Protein AF-A0AAN6D9V3-F1 (afdb_monomer_lite)

Organism: NCBI:txid1937702

Sequence (1028 aa):
MSGSVHNKQLCTFFQKVGACRHGDKCVRTHVYPKHSKTILFPKLYDNPKHVEGLKKGDPEPVAPEIVSSLDETQIQQRIDSLYKDVFVELALKYGPVDKVVICENVNPHLSGNVYVRFRDEADAMKCYKECNDRWYNGKPRRNVQLHTRETGRLPPRARSVCLPASHHVRKTTLDYRWCPGCFVNIIICTNNNTKSEKNSMSLVAKLADKSATELFEEYSIQQLQQLKGQLAADVHSKKLELRTLVGDNYRDLLKVADDIIRMNDLADQQTSRLSDLTYRRAKYDDKSLRNFNKFSSALRANDLEKTKFRNRQVLLRNIVDHLDFGLQVLREEVEEMQAETRIYEHDDGENSRESLSLQFVQLAKQFYLTERFFGDEMKTASFVVQKFGKMKEDFLQELRTETANCTGDSDYEFALQLLVSYIFVAQSQILEALEWYLNVRYDKVKQFELKHELHNCLNYIYNTLSYLTVFCSKLPTSLMRQVHSSANSNWVANTGFRKYSRWLDIPANYKVDFPLSLHELKNVSEKEVDRIGEKWKIDVGAYLNRQISTDFLQSEDLEVLSSSLSKVLHSFKRFTSLVAIKYEDSRLVDNLLSAWKSIFFKYLENSVGKFQSISSLILQTYNSTEVLQSTRTSSGLNLFQYTDLTDIDLYLSQISNPSLYAIDAVVTQLGQFKRTLVMVLDSLQGLSKLSSFLTKQVLSIDDCEDDEYWKKTATYIDGLVDEGICFVIDQLNKLITDFLKEFGKLVDSGESRPLKHFYTIRVLYQLRENIDINTIYEQFKRISVSAQNFQTLDLSRMVDELLRKIFKPLVENIASPFKYEMKQMIQNRPAEEYAEVALWTSNDSGIPVPNAPSFELENLLYRLSCSLTNVAENPSEDFSDVYFSDTFAEAKVALVDDLIDCLETEEQKHDNNIDQKERPEEQDLPEDGMESATERSVNLNAQQKQSIDSKTIALLTFADLVFLNCFKTIPLSETALLDQVQNGGSKRQVDKLAEINPYLAEQACIQNICKSVLDHFKGCMLMFGPLY

Structure (mmCIF, N/CA/C/O backbone):
data_AF-A0AAN6D9V3-F1
#
_entry.id   AF-A0AAN6D9V3-F1
#
loop_
_atom_site.group_PDB
_atom_site.id
_atom_site.type_symbol
_atom_site.label_atom_id
_atom_site.label_alt_id
_atom_site.label_comp_id
_atom_site.label_asym_id
_atom_site.label_entity_id
_atom_site.label_seq_id
_atom_site.pdbx_PDB_ins_code
_atom_site.Cartn_x
_atom_site.Cartn_y
_atom_site.Cartn_z
_atom_site.occupancy
_atom_site.B_iso_or_equiv
_atom_site.auth_seq_id
_atom_site.auth_comp_id
_atom_site.auth_asym_id
_atom_site.auth_atom_id
_atom_site.pdbx_PDB_model_num
ATOM 1 N N . MET A 1 1 ? -39.624 11.119 -38.709 1.00 31.89 1 MET A N 1
ATOM 2 C CA . MET A 1 1 ? -38.718 9.994 -38.374 1.00 31.89 1 MET A CA 1
ATOM 3 C C . MET A 1 1 ? -38.339 10.085 -36.900 1.00 31.89 1 MET A C 1
ATOM 5 O O . MET A 1 1 ? -38.453 11.171 -36.352 1.00 31.89 1 MET A O 1
ATOM 9 N N . SER A 1 2 ? -37.943 8.963 -36.284 1.00 34.72 2 SER A N 1
ATOM 10 C CA . SER A 1 2 ? -37.161 8.879 -35.029 1.00 34.72 2 SER A CA 1
ATOM 11 C C . SER A 1 2 ? -37.428 9.935 -33.935 1.00 34.72 2 SER A C 1
ATOM 13 O O . SER A 1 2 ? -36.643 10.864 -33.757 1.00 34.72 2 SER A O 1
ATOM 15 N N . GLY A 1 3 ? -38.476 9.732 -33.131 1.00 29.72 3 GLY A N 1
ATOM 16 C CA . GLY A 1 3 ? -38.497 10.262 -31.762 1.00 29.72 3 GLY A CA 1
ATOM 17 C C . GLY A 1 3 ? -37.599 9.403 -30.865 1.00 29.72 3 GLY A C 1
ATOM 18 O O . GLY A 1 3 ? -37.635 8.175 -30.963 1.00 29.72 3 GLY A O 1
ATOM 19 N N . SER A 1 4 ? -36.769 10.018 -30.022 1.00 30.73 4 SER A N 1
ATOM 20 C CA . SER A 1 4 ? -35.819 9.300 -29.167 1.00 30.73 4 SER A CA 1
ATOM 21 C C . SER A 1 4 ? -36.523 8.553 -28.028 1.00 30.73 4 SER A C 1
ATOM 23 O O . SER A 1 4 ? -37.355 9.100 -27.303 1.00 30.73 4 SER A O 1
ATOM 25 N N . VAL A 1 5 ? -36.167 7.280 -27.834 1.00 37.84 5 VAL A N 1
ATOM 26 C CA . VAL A 1 5 ? -36.671 6.482 -26.709 1.00 37.84 5 VAL A CA 1
ATOM 27 C C . VAL A 1 5 ? -35.953 6.927 -25.435 1.00 37.84 5 VAL A C 1
ATOM 29 O O . VAL A 1 5 ? -34.853 6.465 -25.135 1.00 37.84 5 VAL A O 1
ATOM 32 N N . HIS A 1 6 ? -36.575 7.827 -24.669 1.00 41.34 6 HIS A N 1
ATOM 33 C CA . HIS A 1 6 ? -36.109 8.167 -23.325 1.00 41.34 6 HIS A CA 1
ATOM 34 C C . HIS A 1 6 ? -36.168 6.927 -22.424 1.00 41.34 6 HIS A C 1
ATOM 36 O O . HIS A 1 6 ? -37.226 6.527 -21.933 1.00 41.34 6 HIS A O 1
ATOM 42 N N . ASN A 1 7 ? -35.006 6.305 -22.234 1.00 44.94 7 ASN A N 1
ATOM 43 C CA . ASN A 1 7 ? -34.854 5.046 -21.524 1.00 44.94 7 ASN A CA 1
ATOM 44 C C . ASN A 1 7 ? -35.179 5.241 -20.030 1.00 44.94 7 ASN A C 1
ATOM 46 O O . ASN A 1 7 ? -34.399 5.838 -19.284 1.00 44.94 7 ASN A O 1
ATOM 50 N N . LYS A 1 8 ? -36.370 4.804 -19.595 1.00 60.78 8 LYS A N 1
ATOM 51 C CA . LYS A 1 8 ? -36.863 5.022 -18.225 1.00 60.78 8 LYS A CA 1
ATOM 52 C C . LYS A 1 8 ? -35.927 4.362 -17.212 1.00 60.78 8 LYS A C 1
ATOM 54 O O . LYS A 1 8 ? -35.815 3.135 -17.186 1.00 60.78 8 LYS A O 1
ATOM 59 N N . GLN A 1 9 ? -35.322 5.182 -16.347 1.00 77.81 9 GLN A N 1
ATOM 60 C CA . GLN A 1 9 ? -34.396 4.748 -15.295 1.00 77.81 9 GLN A CA 1
ATOM 61 C C . GLN A 1 9 ? -34.921 3.526 -14.526 1.00 77.81 9 GLN A C 1
ATOM 63 O O . GLN A 1 9 ? -36.094 3.473 -14.140 1.00 77.81 9 GLN A O 1
ATOM 68 N N . LEU A 1 10 ? -34.031 2.567 -14.267 1.00 83.69 10 LEU A N 1
ATOM 69 C CA . LEU A 1 10 ? -34.334 1.371 -13.484 1.00 83.69 10 LEU A CA 1
ATOM 70 C C . LEU A 1 10 ? -34.678 1.734 -12.034 1.00 83.69 10 LEU A C 1
ATOM 72 O O . LEU A 1 10 ? -34.102 2.644 -11.430 1.00 83.69 10 LEU A O 1
ATOM 76 N N . CYS A 1 11 ? -35.614 1.001 -11.439 1.00 81.81 11 CYS A N 1
ATOM 77 C CA . CYS A 1 11 ? -35.948 1.166 -10.034 1.00 81.81 11 CYS A CA 1
ATOM 78 C C . CYS A 1 11 ? -34.905 0.460 -9.160 1.00 81.81 11 CYS A C 1
ATOM 80 O O . CYS A 1 11 ? -35.035 -0.720 -8.841 1.00 81.81 11 CYS A O 1
ATOM 82 N N . THR A 1 12 ? -33.885 1.205 -8.737 1.00 79.19 12 THR A N 1
ATOM 83 C CA . THR A 1 12 ? -32.791 0.723 -7.873 1.00 79.19 12 THR A CA 1
ATOM 84 C C . THR A 1 12 ? -33.272 0.004 -6.607 1.00 79.19 12 THR A C 1
ATOM 86 O O . THR A 1 12 ? -32.634 -0.947 -6.163 1.00 79.19 12 THR A O 1
ATOM 89 N N . PHE A 1 13 ? -34.417 0.405 -6.043 1.00 73.19 13 PHE A N 1
ATOM 90 C CA . PHE A 1 13 ? -35.022 -0.256 -4.882 1.00 73.19 13 PHE A CA 1
ATOM 91 C C . PHE A 1 13 ? -35.572 -1.647 -5.238 1.00 73.19 13 PHE A C 1
ATOM 93 O O . PHE A 1 13 ? -35.283 -2.625 -4.552 1.00 73.19 13 PHE A O 1
ATOM 100 N N . PHE A 1 14 ? -36.291 -1.754 -6.361 1.00 79.31 14 PHE A N 1
ATOM 101 C CA . PHE A 1 14 ? -36.789 -3.029 -6.876 1.00 79.31 14 PHE A CA 1
ATOM 102 C C . PHE A 1 14 ? -35.636 -3.967 -7.266 1.00 79.31 14 PHE A C 1
ATOM 104 O O . PHE A 1 14 ? -35.635 -5.131 -6.887 1.00 79.31 14 PHE A O 1
ATOM 111 N N . GLN A 1 15 ? -34.610 -3.450 -7.946 1.00 78.44 15 GLN A N 1
ATOM 112 C CA . GLN A 1 15 ? -33.435 -4.223 -8.360 1.00 78.44 15 GLN A CA 1
ATOM 113 C C . GLN A 1 15 ? -32.648 -4.797 -7.165 1.00 78.44 15 GLN A C 1
ATOM 115 O O . GLN A 1 15 ? -32.153 -5.922 -7.241 1.00 78.44 15 GLN A O 1
ATOM 120 N N . LYS A 1 16 ? -32.554 -4.051 -6.051 1.00 71.25 16 LYS A N 1
ATOM 121 C CA . LYS A 1 16 ? -31.857 -4.488 -4.826 1.00 71.25 16 LYS A CA 1
ATOM 122 C C . LYS A 1 16 ? -32.682 -5.422 -3.931 1.00 71.25 16 LYS A C 1
ATOM 124 O O . LYS A 1 16 ? -32.081 -6.256 -3.261 1.00 71.25 16 LYS A O 1
ATOM 129 N N . VAL A 1 17 ? -34.011 -5.272 -3.880 1.00 76.69 17 VAL A N 1
ATOM 130 C CA . VAL A 1 17 ? -34.872 -5.916 -2.856 1.00 76.69 17 VAL A CA 1
ATOM 131 C C . VAL A 1 17 ? -35.925 -6.870 -3.450 1.00 76.69 17 VAL A C 1
ATOM 133 O O . VAL A 1 17 ? -36.539 -7.651 -2.732 1.00 76.69 17 VAL A O 1
ATOM 136 N N . GLY A 1 18 ? -36.183 -6.819 -4.758 1.00 76.50 18 GLY A N 1
ATOM 137 C CA . GLY A 1 18 ? -37.245 -7.590 -5.426 1.00 76.50 18 GLY A CA 1
ATOM 138 C C . GLY A 1 18 ? -38.660 -7.053 -5.182 1.00 76.50 18 GLY A C 1
ATOM 139 O O . GLY A 1 18 ? -39.620 -7.580 -5.729 1.00 76.50 18 GLY A O 1
ATOM 140 N N . ALA A 1 19 ? -38.802 -5.989 -4.389 1.00 81.38 19 ALA A N 1
ATOM 141 C CA . ALA A 1 19 ? -40.072 -5.347 -4.083 1.00 81.38 19 ALA A CA 1
ATOM 142 C C . ALA A 1 19 ? -39.909 -3.823 -4.005 1.00 81.38 19 ALA A C 1
ATOM 144 O O . ALA A 1 19 ? -38.841 -3.303 -3.680 1.00 81.38 19 ALA A O 1
ATOM 145 N N . CYS A 1 20 ? -40.983 -3.088 -4.295 1.00 83.06 20 CYS A N 1
ATOM 146 C CA . CYS A 1 20 ? -40.995 -1.627 -4.274 1.00 83.06 20 CYS A CA 1
ATOM 147 C C . CYS A 1 20 ? -42.303 -1.104 -3.681 1.00 83.06 20 CYS A C 1
ATOM 149 O O . CYS A 1 20 ? -43.379 -1.591 -4.025 1.00 83.06 20 CYS A O 1
ATOM 151 N N . ARG A 1 21 ? -42.220 -0.056 -2.848 1.00 83.50 21 ARG A N 1
ATOM 152 C CA . ARG A 1 21 ? -43.379 0.568 -2.180 1.00 83.50 21 ARG A CA 1
ATOM 153 C C . ARG A 1 21 ? -44.478 1.060 -3.135 1.00 83.50 21 ARG A C 1
ATOM 155 O O . ARG A 1 21 ? -45.612 1.225 -2.706 1.00 83.50 21 ARG A O 1
ATOM 162 N N . HIS A 1 22 ? -44.139 1.309 -4.401 1.00 81.31 22 HIS A N 1
ATOM 163 C CA . HIS A 1 22 ? -45.061 1.809 -5.426 1.00 81.31 22 HIS A CA 1
ATOM 164 C C . HIS A 1 22 ? -45.714 0.695 -6.267 1.00 81.31 22 HIS A C 1
ATOM 166 O O . HIS A 1 22 ? -46.629 0.987 -7.034 1.00 81.31 22 HIS A O 1
ATOM 172 N N . GLY A 1 23 ? -45.258 -0.562 -6.146 1.00 81.88 23 GLY A N 1
ATOM 173 C CA . GLY A 1 23 ? -45.714 -1.673 -6.991 1.00 81.88 23 GLY A CA 1
ATOM 174 C C . GLY A 1 23 ? -45.635 -1.338 -8.484 1.00 81.88 23 GLY A C 1
ATOM 175 O O . GLY A 1 23 ? -44.715 -0.647 -8.924 1.00 81.88 23 GLY A O 1
ATOM 176 N N . ASP A 1 24 ? -46.638 -1.757 -9.249 1.00 79.75 24 ASP A N 1
ATOM 177 C CA . ASP A 1 24 ? -46.733 -1.512 -10.698 1.00 79.75 24 ASP A CA 1
ATOM 178 C C . ASP A 1 24 ? -47.030 -0.043 -11.057 1.00 79.75 24 ASP A C 1
ATOM 180 O O . ASP A 1 24 ? -46.949 0.350 -12.217 1.00 79.75 24 ASP A O 1
ATOM 184 N N . LYS A 1 25 ? -47.322 0.805 -10.058 1.00 82.94 25 LYS A N 1
ATOM 185 C CA . LYS A 1 25 ? -47.472 2.265 -10.211 1.00 82.94 25 LYS A CA 1
ATOM 186 C C . LYS A 1 25 ? -46.135 3.011 -10.102 1.00 82.94 25 LYS A C 1
ATOM 188 O O . LYS A 1 25 ? -46.112 4.233 -9.968 1.00 82.94 25 LYS A O 1
ATOM 193 N N . CYS A 1 26 ? -45.011 2.296 -10.111 1.00 83.75 26 CYS A N 1
ATOM 194 C CA . CYS A 1 26 ? -43.685 2.897 -10.076 1.00 83.75 26 CYS A CA 1
ATOM 195 C C . CYS A 1 2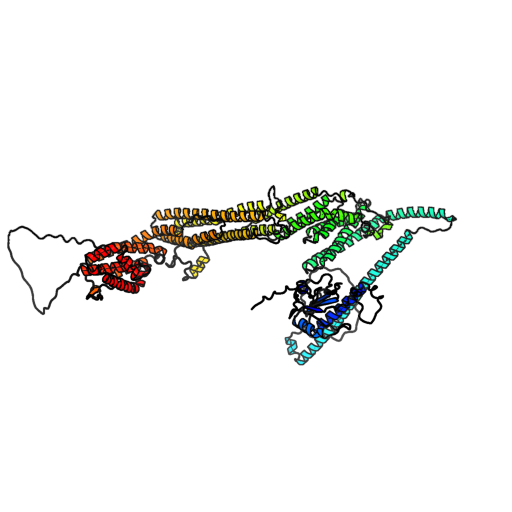6 ? -43.371 3.641 -11.386 1.00 83.75 26 CYS A C 1
ATOM 197 O O . CYS A 1 26 ? -43.514 3.100 -12.478 1.00 83.75 26 CYS A O 1
ATOM 199 N N . VAL A 1 27 ? -42.877 4.878 -11.280 1.00 83.06 27 VAL A N 1
ATOM 200 C CA . VAL A 1 27 ? -42.462 5.689 -12.444 1.00 83.06 27 VAL A CA 1
ATOM 201 C C . VAL A 1 27 ? -41.170 5.145 -13.088 1.00 83.06 27 VAL A C 1
ATOM 203 O O . VAL A 1 27 ? -40.904 5.389 -14.265 1.00 83.06 27 VAL A O 1
ATOM 206 N N . ARG A 1 28 ? -40.375 4.387 -12.317 1.00 84.62 28 ARG A N 1
ATOM 207 C CA . ARG A 1 28 ? -39.118 3.741 -12.726 1.00 84.62 28 ARG A CA 1
ATOM 208 C C . ARG A 1 28 ? -39.340 2.278 -13.105 1.00 84.62 28 ARG A C 1
ATOM 210 O O . ARG A 1 28 ? -40.122 1.581 -12.465 1.00 84.62 28 ARG A O 1
ATOM 217 N N . THR A 1 29 ? -38.593 1.797 -14.093 1.00 84.25 29 THR A N 1
ATOM 218 C CA . THR A 1 29 ? -38.763 0.459 -14.679 1.00 84.25 29 THR A CA 1
ATOM 219 C C . THR A 1 29 ? -38.421 -0.653 -13.680 1.00 84.25 29 THR A C 1
ATOM 221 O O . THR A 1 29 ? -37.363 -0.624 -13.047 1.00 84.25 29 THR A O 1
ATOM 224 N N . HIS A 1 30 ? -39.300 -1.649 -13.550 1.00 86.38 30 HIS A N 1
ATOM 225 C CA . HIS A 1 30 ? -39.038 -2.902 -12.834 1.00 86.38 30 HIS A CA 1
ATOM 226 C C . HIS A 1 30 ? -38.621 -3.973 -13.850 1.00 86.38 30 HIS A C 1
ATOM 228 O O . HIS A 1 30 ? -39.328 -4.191 -14.831 1.00 86.38 30 HIS A O 1
ATOM 234 N N . VAL A 1 31 ? -37.474 -4.622 -13.633 1.00 82.56 31 VAL A N 1
ATOM 235 C CA . VAL A 1 31 ? -36.946 -5.671 -14.520 1.00 82.56 31 VAL A CA 1
ATOM 236 C C . VAL A 1 31 ? -36.835 -6.967 -13.733 1.00 82.56 31 VAL A C 1
ATOM 238 O O . VAL A 1 31 ? -36.086 -7.042 -12.761 1.00 82.56 31 VAL A O 1
ATOM 241 N N . TYR A 1 32 ? -37.588 -7.976 -14.162 1.00 82.12 32 TYR A N 1
ATOM 242 C CA . TYR A 1 32 ? -37.510 -9.335 -13.634 1.00 82.12 32 TYR A CA 1
ATOM 243 C C . TYR A 1 32 ? -36.426 -10.120 -14.390 1.00 82.12 32 TYR A C 1
ATOM 245 O O . TYR A 1 32 ? -36.311 -9.969 -15.611 1.00 82.12 32 TYR A O 1
ATOM 253 N N . PRO A 1 33 ? -35.624 -10.954 -13.709 1.00 83.25 33 PRO A N 1
ATOM 254 C CA . PRO A 1 33 ? -34.610 -11.766 -14.361 1.00 83.25 33 PRO A CA 1
ATOM 255 C C . PRO A 1 33 ? -35.253 -12.972 -15.059 1.00 83.25 33 PRO A C 1
ATOM 257 O O . PRO A 1 33 ? -36.239 -13.531 -14.581 1.00 83.25 33 PRO A O 1
ATOM 260 N N . LYS A 1 34 ? -34.665 -13.405 -16.180 1.00 80.31 34 LYS A N 1
ATOM 261 C CA . LYS A 1 34 ? -35.094 -14.626 -16.888 1.00 80.31 34 LYS A CA 1
ATOM 262 C C . LYS A 1 34 ? -34.571 -15.909 -16.233 1.00 80.31 34 LYS A C 1
ATOM 264 O O . LYS A 1 34 ? -35.199 -16.949 -16.380 1.00 80.31 34 LYS A O 1
ATOM 269 N N . HIS A 1 35 ? -33.452 -15.820 -15.517 1.00 83.31 35 HIS A N 1
ATOM 270 C CA . HIS A 1 35 ? -32.797 -16.903 -14.783 1.00 83.31 35 HIS A CA 1
ATOM 271 C C . HIS A 1 35 ? -32.250 -16.336 -13.467 1.00 83.31 35 HIS A C 1
ATOM 273 O O . HIS A 1 35 ? -31.875 -15.163 -13.424 1.00 83.31 35 HIS A O 1
ATOM 279 N N . SER A 1 36 ? -32.297 -17.120 -12.391 1.00 87.38 36 SER A N 1
ATOM 280 C CA . SER A 1 36 ? -31.701 -16.782 -11.095 1.00 87.38 36 SER A CA 1
ATOM 281 C C . SER A 1 36 ? -31.720 -17.998 -10.175 1.00 87.38 36 SER A C 1
ATOM 283 O O . SER A 1 36 ? -32.659 -18.792 -10.225 1.00 87.38 36 SER A O 1
ATOM 285 N N . LYS A 1 37 ? -30.751 -18.077 -9.260 1.00 89.00 37 LYS A N 1
ATOM 286 C CA . LYS A 1 37 ? -30.743 -18.990 -8.104 1.00 89.00 37 LYS A CA 1
ATOM 287 C C . LYS A 1 37 ? -31.776 -18.633 -7.024 1.00 89.00 37 LYS A C 1
ATOM 289 O O . LYS A 1 37 ? -32.098 -19.471 -6.183 1.00 89.00 37 LYS A O 1
ATOM 294 N N . THR A 1 38 ? -32.281 -17.397 -7.016 1.00 89.56 38 THR A N 1
ATOM 295 C CA . THR A 1 38 ? -33.100 -16.833 -5.930 1.00 89.56 38 THR A CA 1
ATOM 296 C C . THR A 1 38 ? -34.553 -16.611 -6.359 1.00 89.56 38 THR A C 1
ATOM 298 O O . THR A 1 38 ? -34.829 -15.911 -7.335 1.00 89.56 38 THR A O 1
ATOM 301 N N . ILE A 1 39 ? -35.487 -17.143 -5.569 1.00 90.00 39 ILE A N 1
ATOM 302 C CA . ILE A 1 39 ? -36.939 -16.963 -5.689 1.00 90.00 39 ILE A CA 1
ATOM 303 C C . ILE A 1 39 ? -37.460 -16.084 -4.548 1.00 90.00 39 ILE A C 1
ATOM 305 O O . ILE A 1 39 ? -37.035 -16.219 -3.402 1.00 90.00 39 ILE A O 1
ATOM 309 N N . LEU A 1 40 ? -38.436 -15.234 -4.857 1.00 90.31 40 LEU A N 1
ATOM 310 C CA . LEU A 1 40 ? -39.309 -14.541 -3.917 1.00 90.31 40 LEU A CA 1
ATOM 311 C C . LEU A 1 40 ? -40.714 -15.168 -3.949 1.00 90.31 40 LEU A C 1
ATOM 313 O O . LEU A 1 40 ? -41.351 -15.244 -5.000 1.00 90.31 40 LEU A O 1
ATOM 317 N N . PHE A 1 41 ? -41.214 -15.546 -2.774 1.00 90.00 41 PHE A N 1
ATOM 318 C CA . PHE A 1 41 ? -42.616 -15.847 -2.495 1.00 90.00 41 PHE A CA 1
ATOM 319 C C . PHE A 1 41 ? -43.239 -14.656 -1.739 1.00 90.00 41 PHE A C 1
ATOM 321 O O . PHE A 1 41 ? -42.994 -14.501 -0.535 1.00 90.00 41 PHE A O 1
ATOM 328 N N . PRO A 1 42 ? -44.032 -13.786 -2.393 1.00 85.88 42 PRO A N 1
ATOM 329 C CA . PRO A 1 42 ? -44.692 -12.680 -1.707 1.00 85.88 42 PRO A CA 1
ATOM 330 C C . PRO A 1 42 ? -45.721 -13.188 -0.690 1.00 85.88 42 PRO A C 1
ATOM 332 O O . PRO A 1 42 ? -46.509 -14.086 -0.995 1.00 85.88 42 PRO A O 1
ATOM 335 N N . LYS A 1 43 ? -45.740 -12.590 0.509 1.00 85.12 43 LYS A N 1
ATOM 336 C CA . LYS A 1 43 ? -46.740 -12.864 1.567 1.00 85.12 43 LYS A CA 1
ATOM 337 C C . LYS A 1 43 ? -46.957 -14.361 1.854 1.00 85.12 43 LYS A C 1
ATOM 339 O O . LYS A 1 43 ? -48.091 -14.837 1.950 1.00 85.12 43 LYS A O 1
ATOM 344 N N . LEU A 1 44 ? -45.864 -15.121 1.947 1.00 86.75 44 LEU A N 1
ATOM 345 C CA . LEU A 1 44 ? -45.872 -16.530 2.354 1.00 86.75 44 LEU A CA 1
ATOM 346 C C . LEU A 1 44 ? -45.951 -16.690 3.879 1.00 86.75 44 LEU A C 1
ATOM 348 O O . LEU A 1 44 ? -46.644 -17.589 4.349 1.00 86.75 44 LEU A O 1
ATOM 352 N N . TYR A 1 45 ? -45.331 -15.783 4.638 1.00 86.88 45 TYR A N 1
ATOM 353 C CA . TYR A 1 45 ? -45.525 -15.670 6.083 1.00 86.88 45 TYR A CA 1
ATOM 354 C C . TYR A 1 45 ? -46.714 -14.754 6.402 1.00 86.88 45 TYR A C 1
ATOM 356 O O . TYR A 1 45 ? -46.692 -13.561 6.099 1.00 86.88 45 TYR A O 1
ATOM 364 N N . ASP A 1 46 ? -47.742 -15.302 7.049 1.00 82.38 46 ASP A N 1
ATOM 365 C CA . ASP A 1 46 ? -48.859 -14.530 7.602 1.00 82.38 46 ASP A CA 1
ATOM 366 C C . ASP A 1 46 ? -48.426 -13.853 8.917 1.00 82.38 46 ASP A C 1
ATOM 368 O O . ASP A 1 46 ? -48.694 -14.342 10.014 1.00 82.38 46 ASP A O 1
ATOM 372 N N . ASN A 1 47 ? -47.700 -12.737 8.791 1.00 75.38 47 ASN A N 1
ATOM 373 C CA . ASN A 1 47 ? -47.110 -11.997 9.907 1.00 75.38 47 ASN A CA 1
ATOM 374 C C . ASN A 1 47 ? -48.188 -11.477 10.892 1.00 75.38 47 ASN A C 1
ATOM 376 O O . ASN A 1 47 ? -48.959 -10.586 10.513 1.00 75.38 47 ASN A O 1
ATOM 380 N N . PRO A 1 48 ? -48.218 -11.935 12.165 1.00 69.69 48 PRO A N 1
ATOM 381 C CA . PRO A 1 48 ? -49.200 -11.478 13.155 1.00 69.69 48 PRO A CA 1
ATOM 382 C C . PRO A 1 48 ? -49.174 -9.959 13.382 1.00 69.69 48 PRO A C 1
ATOM 384 O O . PRO A 1 48 ? -50.210 -9.347 13.629 1.00 69.69 48 PRO A O 1
ATOM 387 N N . LYS A 1 49 ? -48.005 -9.328 13.206 1.00 65.06 49 LYS A N 1
ATOM 388 C CA . LYS A 1 49 ? -47.769 -7.886 13.396 1.00 65.06 49 LYS A CA 1
ATOM 389 C C . LYS A 1 49 ? -48.352 -7.007 12.264 1.00 65.06 49 LYS A C 1
ATOM 391 O O . LYS A 1 49 ? -48.095 -5.809 12.237 1.00 65.06 49 LYS A O 1
ATOM 396 N N . HIS A 1 50 ? -49.096 -7.580 11.306 1.00 63.22 50 HIS A N 1
ATOM 397 C CA . HIS A 1 50 ? -49.693 -6.880 10.150 1.00 63.22 50 HIS A CA 1
ATOM 398 C C . HIS A 1 50 ? -51.241 -7.018 10.086 1.00 63.22 50 HIS A C 1
ATOM 400 O O . HIS A 1 50 ? -51.875 -6.592 9.118 1.00 63.22 50 HIS A O 1
ATOM 406 N N . VAL A 1 51 ? -51.896 -7.607 11.094 1.00 53.38 51 VAL A N 1
ATOM 407 C CA . VAL A 1 51 ? -53.344 -7.922 11.024 1.00 53.38 51 VAL A CA 1
ATOM 408 C C . VAL A 1 51 ? -54.252 -6.676 11.081 1.00 53.38 51 VAL A C 1
ATOM 410 O O . VAL A 1 51 ? -55.319 -6.677 10.474 1.00 53.38 51 VAL A O 1
ATOM 413 N N . GLU A 1 52 ? -53.809 -5.568 11.685 1.00 44.97 52 GLU A N 1
ATOM 414 C CA . GLU A 1 52 ? -54.590 -4.317 11.825 1.00 44.97 52 GLU A CA 1
ATOM 415 C C . GLU A 1 52 ? -54.894 -3.578 10.495 1.00 44.97 52 GLU A C 1
ATOM 417 O O . GLU A 1 52 ? -55.589 -2.564 10.481 1.00 44.97 52 GLU A O 1
ATOM 422 N N . GLY A 1 53 ? -54.368 -4.052 9.358 1.00 42.81 53 GLY A N 1
ATOM 423 C CA . GLY A 1 53 ? -54.403 -3.340 8.073 1.00 42.81 53 GLY A CA 1
ATOM 424 C C . GLY A 1 53 ? -55.583 -3.633 7.132 1.00 42.81 53 GLY A C 1
ATOM 425 O O . GLY A 1 53 ? -55.619 -3.065 6.035 1.00 42.81 53 GLY A O 1
ATOM 426 N N . LEU A 1 54 ? -56.518 -4.524 7.482 1.00 38.84 54 LEU A N 1
ATOM 427 C CA . LEU A 1 54 ? -57.609 -4.925 6.579 1.00 38.84 54 LEU A CA 1
ATOM 428 C C . LEU A 1 54 ? -58.755 -3.899 6.554 1.00 38.84 54 LEU A C 1
ATOM 430 O O . LEU A 1 54 ? -59.458 -3.674 7.537 1.00 38.84 54 LEU A O 1
ATOM 434 N N . LYS A 1 55 ? -58.968 -3.279 5.387 1.00 37.03 55 LYS A N 1
ATOM 435 C CA . LYS A 1 55 ? -60.104 -2.378 5.141 1.00 37.03 55 LYS A CA 1
ATOM 436 C C . LYS A 1 55 ? -61.403 -3.170 4.975 1.00 37.03 55 LYS A C 1
ATOM 438 O O . LYS A 1 55 ? -61.393 -4.254 4.403 1.00 37.03 55 LYS A O 1
ATOM 443 N N . LYS A 1 56 ? -62.522 -2.565 5.397 1.00 37.44 56 LYS A N 1
ATOM 444 C CA . LYS A 1 56 ? -63.897 -3.052 5.171 1.00 37.44 56 LYS A CA 1
ATOM 445 C C . LYS A 1 56 ? -64.084 -3.524 3.718 1.00 37.44 56 LYS A C 1
ATOM 447 O O . LYS A 1 56 ? -63.911 -2.716 2.806 1.00 37.44 56 LYS A O 1
ATOM 452 N N . GLY A 1 57 ? -64.463 -4.787 3.528 1.00 40.53 57 GLY A N 1
ATOM 453 C CA . GLY A 1 57 ? -64.677 -5.385 2.207 1.00 40.53 57 GLY A CA 1
ATOM 454 C C . GLY A 1 57 ? -65.278 -6.787 2.291 1.00 40.53 57 GLY A C 1
ATOM 455 O O . GLY A 1 57 ? -66.438 -6.970 1.933 1.00 40.53 57 GLY A O 1
ATOM 456 N N . ASP A 1 58 ? -64.507 -7.748 2.802 1.00 33.12 58 ASP A N 1
ATOM 457 C CA . ASP A 1 58 ? -64.856 -9.174 2.747 1.00 33.12 58 ASP A CA 1
ATOM 458 C C . ASP A 1 58 ? -65.663 -9.660 3.976 1.00 33.12 58 ASP A C 1
ATOM 460 O O . ASP A 1 58 ? -65.378 -9.233 5.102 1.00 33.12 58 ASP A O 1
ATOM 464 N N . PRO A 1 59 ? -66.664 -10.550 3.801 1.00 42.19 59 PRO A N 1
ATOM 465 C CA . PRO A 1 59 ? -67.564 -10.962 4.877 1.00 42.19 59 PRO A CA 1
ATOM 466 C C . PRO A 1 59 ? -67.174 -12.296 5.544 1.00 42.19 59 PRO A C 1
ATOM 468 O O . PRO A 1 59 ? -67.752 -13.326 5.222 1.00 42.19 59 PRO A O 1
ATOM 471 N N . GLU A 1 60 ? -66.278 -12.272 6.538 1.00 35.56 60 GLU A N 1
ATOM 472 C CA . GLU A 1 60 ? -66.367 -13.185 7.700 1.00 35.56 60 GLU A CA 1
ATOM 473 C C . GLU A 1 60 ? -65.464 -12.719 8.869 1.00 35.56 60 GLU A C 1
ATOM 475 O O . GLU A 1 60 ? -64.241 -12.665 8.717 1.00 35.56 60 GLU A O 1
ATOM 480 N N . PRO A 1 61 ? -66.021 -12.352 10.043 1.00 37.19 61 PRO A N 1
ATOM 481 C CA . PRO A 1 61 ? -65.231 -11.866 11.172 1.00 37.19 61 PRO A CA 1
ATOM 482 C C . PRO A 1 61 ? -64.830 -12.998 12.132 1.00 37.19 61 PRO A C 1
ATOM 484 O O . PRO A 1 61 ? -65.578 -13.350 13.045 1.00 37.19 61 PRO A O 1
ATOM 487 N N . VAL A 1 62 ? -63.600 -13.503 12.009 1.00 38.78 62 VAL A N 1
ATOM 488 C CA . VAL A 1 62 ? -62.932 -14.145 13.157 1.00 38.78 62 VAL A CA 1
ATOM 489 C C . VAL A 1 62 ? -62.569 -13.039 14.157 1.00 38.78 62 VAL A C 1
ATOM 491 O O . VAL A 1 62 ? -62.006 -12.015 13.768 1.00 38.78 62 VAL A O 1
ATOM 494 N N . ALA A 1 63 ? -62.957 -13.203 15.424 1.00 35.72 63 ALA A N 1
ATOM 495 C CA . ALA A 1 63 ? -63.015 -12.101 16.388 1.00 35.72 63 ALA A CA 1
ATOM 496 C C . ALA A 1 63 ? -61.639 -11.443 16.677 1.00 35.72 63 ALA A C 1
ATOM 498 O O . ALA A 1 63 ? -60.638 -12.157 16.782 1.00 35.72 63 ALA A O 1
ATOM 499 N N . PRO A 1 64 ? -61.565 -10.107 16.886 1.00 37.34 64 PRO A N 1
ATOM 500 C CA . PRO A 1 64 ? -60.291 -9.399 17.093 1.00 37.34 64 PRO A CA 1
ATOM 501 C C . PRO A 1 64 ? -59.517 -9.753 18.378 1.00 37.34 64 PRO A C 1
ATOM 503 O O . PRO A 1 64 ? -58.353 -9.387 18.511 1.00 37.34 64 PRO A O 1
ATOM 506 N N . GLU A 1 65 ? -60.142 -10.441 19.335 1.00 37.84 65 GLU A N 1
ATOM 507 C CA . GLU A 1 65 ? -59.693 -10.512 20.738 1.00 37.84 65 GLU A CA 1
ATOM 508 C C . GLU A 1 65 ? -58.554 -11.517 21.020 1.00 37.84 65 GLU A C 1
ATOM 510 O O . GLU A 1 65 ? -58.120 -11.645 22.160 1.00 37.84 65 GLU A O 1
ATOM 515 N N . ILE A 1 66 ? -58.048 -12.231 20.004 1.00 44.62 66 ILE A N 1
ATOM 516 C CA . ILE A 1 66 ? -57.065 -13.328 20.173 1.00 44.62 66 ILE A CA 1
ATOM 517 C C . ILE A 1 66 ? -55.640 -12.937 19.715 1.00 44.62 66 ILE A C 1
ATOM 519 O O . ILE A 1 66 ? -54.667 -13.624 20.020 1.00 44.62 66 ILE A O 1
ATOM 523 N N . VAL A 1 67 ? -55.467 -11.830 18.983 1.00 46.38 67 VAL A N 1
ATOM 524 C CA . VAL A 1 67 ? -54.176 -11.517 18.326 1.00 46.38 67 VAL A CA 1
ATOM 525 C C . VAL A 1 67 ? -53.171 -10.831 19.268 1.00 46.38 67 VAL A C 1
ATOM 527 O O . VAL A 1 67 ? -51.964 -10.958 19.069 1.00 46.38 67 VAL A O 1
ATOM 530 N N . SER A 1 68 ? -53.633 -10.163 20.330 1.00 46.03 68 SER A N 1
ATOM 531 C CA . SER A 1 68 ? -52.788 -9.408 21.273 1.00 46.03 68 SER A CA 1
ATOM 532 C C . SER A 1 68 ? -52.180 -10.239 22.416 1.00 46.03 68 SER A C 1
ATOM 534 O O . SER A 1 68 ? -51.656 -9.660 23.364 1.00 46.03 68 SER A O 1
ATOM 536 N N . SER A 1 69 ? -52.263 -11.574 22.366 1.00 48.53 69 SER A N 1
ATOM 537 C CA . SER A 1 69 ? -51.788 -12.479 23.430 1.00 48.53 69 SER A CA 1
ATOM 538 C C . SER A 1 69 ? -50.758 -13.519 22.966 1.00 48.53 69 SER A C 1
ATOM 540 O O . SER A 1 69 ? -50.539 -14.515 23.656 1.00 48.53 69 SER A O 1
ATOM 542 N N . LEU A 1 70 ? -50.153 -13.333 21.788 1.00 59.03 70 LEU A N 1
ATOM 543 C CA . LEU A 1 70 ? -49.076 -14.195 21.296 1.00 59.03 70 LEU A CA 1
ATOM 544 C C . LEU A 1 70 ? -47.734 -13.728 21.868 1.00 59.03 70 LEU A C 1
ATOM 546 O O . LEU A 1 70 ? -47.203 -12.702 21.448 1.00 59.03 70 LEU A O 1
ATOM 550 N N . ASP A 1 71 ? -47.198 -14.503 22.806 1.00 65.19 71 ASP A N 1
ATOM 551 C CA . ASP A 1 71 ? -45.848 -14.317 23.343 1.00 65.19 71 ASP A CA 1
ATOM 552 C C . ASP A 1 71 ? -44.765 -14.487 22.254 1.00 65.19 71 ASP A C 1
ATOM 554 O O . ASP A 1 71 ? -44.979 -15.168 21.244 1.00 65.19 71 ASP A O 1
ATOM 558 N N . GLU A 1 72 ? -43.579 -13.906 22.459 1.00 70.31 72 GLU A N 1
ATOM 559 C CA . GLU A 1 72 ? -42.480 -13.965 21.487 1.00 70.31 72 GLU A CA 1
ATOM 560 C C . GLU A 1 72 ? -42.051 -15.408 21.184 1.00 70.31 72 GLU A C 1
ATOM 562 O O . GLU A 1 72 ? -41.757 -15.727 20.029 1.00 70.31 72 GLU A O 1
ATOM 567 N N . THR A 1 73 ? -42.130 -16.312 22.170 1.00 71.69 73 THR A N 1
ATOM 568 C CA . THR A 1 73 ? -41.887 -17.751 21.967 1.00 71.69 73 THR A CA 1
ATOM 569 C C . THR A 1 73 ? -42.859 -18.369 20.956 1.00 71.69 73 THR A C 1
ATOM 571 O O . THR A 1 73 ? -42.454 -19.164 20.107 1.00 71.69 73 THR A O 1
ATOM 574 N N . GLN A 1 74 ? -44.133 -17.968 20.976 1.00 73.56 74 GLN A N 1
ATOM 575 C CA . GLN A 1 74 ? -45.169 -18.471 20.067 1.00 73.56 74 GLN A CA 1
ATOM 576 C C . GLN A 1 74 ? -45.043 -17.865 18.665 1.00 73.56 74 GLN A C 1
ATOM 578 O O . GLN A 1 74 ? -45.350 -18.526 17.670 1.00 73.56 74 GLN A O 1
ATOM 583 N N . ILE A 1 75 ? -44.575 -16.617 18.566 1.00 75.31 75 ILE A N 1
ATOM 584 C CA . ILE A 1 75 ? -44.229 -15.993 17.283 1.00 75.31 75 ILE A CA 1
ATOM 585 C C . ILE A 1 75 ? -43.037 -16.733 16.661 1.00 75.31 75 ILE A C 1
ATOM 587 O O . ILE A 1 75 ? -43.096 -17.091 15.484 1.00 75.31 75 ILE A O 1
ATOM 591 N N . GLN A 1 76 ? -42.003 -17.041 17.451 1.00 76.75 76 GLN A N 1
ATOM 592 C CA . GLN A 1 76 ? -40.834 -17.779 16.977 1.00 76.75 76 GLN A CA 1
ATOM 593 C C . GLN A 1 76 ? -41.201 -19.197 16.515 1.00 76.75 76 GLN A C 1
ATOM 595 O O . GLN A 1 76 ? -40.901 -19.551 15.379 1.00 76.75 76 GLN A O 1
ATOM 600 N N . GLN A 1 77 ? -41.978 -19.954 17.298 1.00 77.75 77 GLN A N 1
ATOM 601 C CA . GLN A 1 77 ? -42.464 -21.288 16.908 1.00 77.75 77 GLN A CA 1
ATOM 602 C C . GLN A 1 77 ? -43.216 -21.298 15.564 1.00 77.75 77 GLN A C 1
ATOM 604 O O . GLN A 1 77 ? -43.104 -22.259 14.796 1.00 77.75 77 GLN A O 1
ATOM 609 N N . ARG A 1 78 ? -43.971 -20.237 15.239 1.00 78.69 78 ARG A N 1
ATOM 610 C CA . ARG A 1 78 ? -44.647 -20.093 13.933 1.00 78.69 78 ARG A CA 1
ATOM 611 C C . ARG A 1 78 ? -43.664 -19.820 12.792 1.00 78.69 78 ARG A C 1
ATOM 613 O O . ARG A 1 78 ? -43.857 -20.354 11.700 1.00 78.69 78 ARG A O 1
ATOM 620 N N . ILE A 1 79 ? -42.622 -19.025 13.038 1.00 80.25 79 ILE A N 1
ATOM 621 C CA . ILE A 1 79 ? -41.541 -18.762 12.076 1.00 80.25 79 ILE A CA 1
ATOM 622 C C . ILE A 1 79 ? -40.739 -20.044 11.821 1.00 80.25 79 ILE A C 1
ATOM 624 O O . ILE A 1 79 ? -40.523 -20.394 10.663 1.00 80.25 79 ILE A O 1
ATOM 628 N N . ASP A 1 80 ? -40.377 -20.781 12.872 1.00 80.44 80 ASP A N 1
ATOM 629 C CA . ASP A 1 80 ? -39.614 -22.031 12.784 1.00 80.44 80 ASP A CA 1
ATOM 630 C C . ASP A 1 80 ? -40.403 -23.126 12.054 1.00 80.44 80 ASP A C 1
ATOM 632 O O . ASP A 1 80 ? -39.854 -23.842 11.215 1.00 80.44 80 ASP A O 1
ATOM 636 N N . SER A 1 81 ? -41.711 -23.226 12.321 1.00 81.31 81 SER A N 1
ATOM 637 C CA . SER A 1 81 ? -42.610 -24.152 11.618 1.00 81.31 81 SER A CA 1
ATOM 638 C C . SER A 1 81 ? -42.692 -23.825 10.126 1.00 81.31 81 SER A C 1
ATOM 640 O O . SER A 1 81 ? -42.474 -24.702 9.294 1.00 81.31 81 SER A O 1
ATOM 642 N N . LEU A 1 82 ? -42.910 -22.551 9.770 1.00 84.81 82 LEU A N 1
ATOM 643 C CA . LEU A 1 82 ? -42.929 -22.114 8.372 1.00 84.81 82 LEU A CA 1
ATOM 644 C C . LEU A 1 82 ? -41.577 -22.334 7.679 1.00 84.81 82 LEU A C 1
ATOM 646 O O . LEU A 1 82 ? -41.540 -22.780 6.534 1.00 84.81 82 LEU A O 1
ATOM 650 N N . TYR A 1 83 ? -40.470 -22.025 8.356 1.00 86.50 83 TYR A N 1
ATOM 651 C CA . TYR A 1 83 ? -39.127 -22.264 7.837 1.00 86.50 83 TYR A CA 1
ATOM 652 C C . TYR A 1 83 ? -38.920 -23.747 7.530 1.00 86.50 83 TYR A C 1
ATOM 654 O O . TYR A 1 83 ? -38.446 -24.089 6.449 1.00 86.50 83 TYR A O 1
ATOM 662 N N . LYS A 1 84 ? -39.310 -24.626 8.458 1.00 83.06 84 LYS A N 1
ATOM 663 C CA . LYS A 1 84 ? -39.184 -26.078 8.325 1.00 83.06 84 LYS A CA 1
ATOM 664 C C . LYS A 1 84 ? -40.024 -26.614 7.168 1.00 83.06 84 LYS A C 1
ATOM 666 O O . LYS A 1 84 ? -39.483 -27.351 6.347 1.00 83.06 84 LYS A O 1
ATOM 671 N N . ASP A 1 85 ? -41.285 -26.200 7.059 1.00 87.06 85 ASP A N 1
ATOM 672 C CA . ASP A 1 85 ? -42.172 -26.580 5.954 1.00 87.06 85 ASP A CA 1
ATOM 673 C C . ASP A 1 85 ? -41.594 -26.145 4.601 1.00 87.06 85 ASP A C 1
ATOM 675 O O . ASP A 1 85 ? -41.439 -26.966 3.697 1.00 87.06 85 ASP A O 1
ATOM 679 N N . VAL A 1 86 ? -41.210 -24.869 4.470 1.00 87.31 86 VAL A N 1
ATOM 680 C CA . VAL A 1 86 ? -40.664 -24.304 3.225 1.00 87.31 86 VAL A CA 1
ATOM 681 C C . VAL A 1 86 ? -39.317 -24.932 2.867 1.00 87.31 86 VAL A C 1
ATOM 683 O O . VAL A 1 86 ? -39.107 -25.303 1.715 1.00 87.31 86 VAL A O 1
ATOM 686 N N . PHE A 1 87 ? -38.403 -25.091 3.824 1.00 86.62 87 PHE A N 1
ATOM 687 C CA . PHE A 1 87 ? -37.094 -25.685 3.564 1.00 86.62 87 PHE A CA 1
ATOM 688 C C . PHE A 1 87 ? -37.219 -27.152 3.139 1.00 86.62 87 PHE A C 1
ATOM 690 O O . PHE A 1 87 ? -36.656 -27.534 2.116 1.00 86.62 87 PHE A O 1
ATOM 697 N N . VAL A 1 88 ? -37.984 -27.970 3.873 1.00 83.25 88 VAL A N 1
ATOM 698 C CA . VAL A 1 88 ? -38.131 -29.408 3.586 1.00 83.25 88 VAL A CA 1
ATOM 699 C C . VAL A 1 88 ? -38.858 -29.643 2.260 1.00 83.25 88 VAL A C 1
ATOM 701 O O . VAL A 1 88 ? -38.379 -30.419 1.434 1.00 83.25 88 VAL A O 1
ATOM 704 N N . GLU A 1 89 ? -39.976 -28.957 2.017 1.00 87.94 89 GLU A N 1
ATOM 705 C CA . GLU A 1 89 ? -40.761 -29.106 0.786 1.00 87.94 89 GLU A CA 1
ATOM 706 C C . GLU A 1 89 ? -39.956 -28.721 -0.464 1.00 87.94 89 GLU A C 1
ATOM 708 O O . GLU A 1 89 ? -40.007 -29.422 -1.479 1.00 87.94 89 GLU A O 1
ATOM 713 N N . LEU A 1 90 ? -39.195 -27.622 -0.401 1.00 90.19 90 LEU A N 1
ATOM 714 C CA . LEU A 1 90 ? -38.430 -27.135 -1.547 1.00 90.19 90 LEU A CA 1
ATOM 715 C C . LEU A 1 90 ? -37.134 -27.932 -1.765 1.00 90.19 90 LEU A C 1
ATOM 717 O O . LEU A 1 90 ? -36.825 -28.273 -2.912 1.00 90.19 90 LEU A O 1
ATOM 721 N N . ALA A 1 91 ? -36.424 -28.293 -0.690 1.00 85.06 91 ALA A N 1
ATOM 722 C CA . ALA A 1 91 ? -35.185 -29.067 -0.769 1.00 85.06 91 ALA A CA 1
ATOM 723 C C . ALA A 1 91 ? -35.398 -30.508 -1.262 1.00 85.06 91 ALA A C 1
ATOM 725 O O . ALA A 1 91 ? -34.511 -31.067 -1.905 1.00 85.06 91 ALA A O 1
ATOM 726 N N . LEU A 1 92 ? -36.562 -31.112 -0.986 1.00 81.12 92 LEU A N 1
ATOM 727 C CA . LEU A 1 92 ? -36.878 -32.477 -1.425 1.00 81.12 92 LEU A CA 1
ATOM 728 C C . LEU A 1 92 ? -37.425 -32.565 -2.858 1.00 81.12 92 LEU A C 1
ATOM 730 O O . LEU A 1 92 ? -37.250 -33.603 -3.495 1.00 81.12 92 LEU A O 1
ATOM 734 N N . LYS A 1 93 ? -38.106 -31.529 -3.372 1.00 85.06 93 LYS A N 1
ATOM 735 C CA . LYS A 1 93 ? -38.797 -31.595 -4.680 1.00 85.06 93 LYS A CA 1
ATOM 736 C C . LYS A 1 93 ? -38.098 -30.868 -5.819 1.00 85.06 93 LYS A C 1
ATOM 738 O O . LYS A 1 93 ? -38.273 -31.264 -6.976 1.00 85.06 93 LYS A O 1
ATOM 743 N N . TYR A 1 94 ? -37.333 -29.822 -5.522 1.00 89.75 94 TYR A N 1
ATOM 744 C CA . TYR A 1 94 ? -36.685 -29.008 -6.551 1.00 89.75 94 TYR A CA 1
ATOM 745 C C . TYR A 1 94 ? -35.175 -29.201 -6.547 1.00 89.75 94 TYR A C 1
ATOM 747 O O . TYR A 1 94 ? -34.646 -29.591 -7.580 1.00 89.75 94 TYR A O 1
ATOM 755 N N . GLY A 1 95 ? -34.522 -29.037 -5.395 1.00 85.50 95 GLY A N 1
ATOM 756 C CA . GLY A 1 95 ? -33.090 -29.288 -5.234 1.00 85.50 95 GLY A CA 1
ATOM 757 C C . GLY A 1 95 ? -32.496 -28.550 -4.030 1.00 85.50 95 GLY A C 1
ATOM 758 O O . GLY A 1 95 ? -33.237 -27.897 -3.291 1.00 85.50 95 GLY A O 1
ATOM 759 N N . PRO A 1 96 ? -31.180 -28.668 -3.774 1.00 81.25 96 PRO A N 1
ATOM 760 C CA . PRO A 1 96 ? -30.544 -28.151 -2.563 1.00 81.25 96 PRO A CA 1
ATOM 761 C C . PRO A 1 96 ? -30.751 -26.640 -2.373 1.00 81.25 96 PRO A C 1
ATOM 763 O O . PRO A 1 96 ? -30.324 -25.816 -3.183 1.00 81.25 96 PRO A O 1
ATOM 766 N N . VAL A 1 97 ? -31.376 -26.286 -1.248 1.00 85.06 97 VAL A N 1
ATOM 767 C CA . VAL A 1 97 ? -31.584 -24.905 -0.799 1.00 85.06 97 VAL A CA 1
ATOM 768 C C . VAL A 1 97 ? -30.383 -24.452 0.033 1.00 85.06 97 VAL A C 1
ATOM 770 O O . VAL A 1 97 ? -30.059 -25.073 1.044 1.00 85.06 97 VAL A O 1
ATOM 773 N N . ASP A 1 98 ? -29.744 -23.355 -0.376 1.00 83.12 98 ASP A N 1
ATOM 774 C CA . ASP A 1 98 ? -28.582 -22.764 0.300 1.00 83.12 98 ASP A CA 1
ATOM 775 C C . ASP A 1 98 ? -28.972 -21.693 1.337 1.00 83.12 98 ASP A C 1
ATOM 777 O O . ASP A 1 98 ? -28.224 -21.471 2.286 1.00 83.12 98 ASP A O 1
ATOM 781 N N . LYS A 1 99 ? -30.109 -20.993 1.173 1.00 81.56 99 LYS A N 1
ATOM 782 C CA . LYS A 1 99 ? -30.622 -20.038 2.181 1.00 81.56 99 LYS A CA 1
ATOM 783 C C . LYS A 1 99 ? -32.136 -19.822 2.064 1.00 81.56 99 LYS A C 1
ATOM 785 O O . LYS A 1 99 ? -32.655 -19.696 0.956 1.00 81.56 99 LYS A O 1
ATOM 790 N N . VAL A 1 100 ? -32.821 -19.704 3.204 1.00 84.75 100 VAL A N 1
ATOM 791 C CA . VAL A 1 100 ? -34.215 -19.231 3.323 1.00 84.75 100 VAL A CA 1
ATOM 792 C C . VAL A 1 100 ? -34.241 -18.012 4.249 1.00 84.75 100 VAL A C 1
ATOM 794 O O . VAL A 1 100 ? -33.528 -17.978 5.252 1.00 84.75 100 VAL A O 1
ATOM 797 N N . VAL A 1 101 ? -35.039 -16.997 3.914 1.00 82.94 101 VAL A N 1
ATOM 798 C CA . VAL A 1 101 ? -35.176 -15.749 4.685 1.00 82.94 101 VAL A CA 1
ATOM 799 C C . VAL A 1 101 ? -36.644 -15.354 4.778 1.00 82.94 101 VAL A C 1
ATOM 801 O O . VAL A 1 101 ? -37.339 -15.368 3.764 1.00 82.94 101 VAL A O 1
ATOM 804 N N . ILE A 1 102 ? -37.098 -14.960 5.971 1.00 84.94 102 ILE A N 1
ATOM 805 C CA . ILE A 1 102 ? -38.491 -14.587 6.249 1.00 84.94 102 ILE A CA 1
ATOM 806 C C . ILE A 1 102 ? -38.543 -13.116 6.698 1.00 84.94 102 ILE A C 1
ATOM 808 O O . ILE A 1 102 ? -37.828 -12.696 7.610 1.00 84.94 102 ILE A O 1
ATOM 812 N N . CYS A 1 103 ? -39.378 -12.305 6.042 1.00 81.62 103 CYS A N 1
ATOM 813 C CA . CYS A 1 103 ? -39.464 -10.865 6.295 1.00 81.62 103 CYS A CA 1
ATOM 814 C C . CYS A 1 103 ? -40.564 -10.502 7.309 1.00 81.62 103 CYS A C 1
ATOM 816 O O . CYS A 1 103 ? -41.754 -10.463 6.983 1.00 81.62 103 CYS A O 1
ATOM 818 N N . GLU A 1 104 ? -40.150 -10.136 8.526 1.00 80.12 104 GLU A N 1
ATOM 819 C CA . GLU A 1 104 ? -41.024 -9.630 9.600 1.00 80.12 104 GLU A CA 1
ATOM 820 C C . GLU A 1 104 ? -41.418 -8.147 9.446 1.00 80.12 104 GLU A C 1
ATOM 822 O O . GLU A 1 104 ? -42.093 -7.584 10.309 1.00 80.12 104 GLU A O 1
ATOM 827 N N . ASN A 1 105 ? -41.031 -7.495 8.344 1.00 78.62 105 ASN A N 1
ATOM 828 C CA . ASN A 1 105 ? -41.346 -6.093 8.068 1.00 78.62 105 ASN A CA 1
ATOM 829 C C . ASN A 1 105 ? -42.837 -5.759 8.266 1.00 78.62 105 ASN A C 1
ATOM 831 O O . ASN A 1 105 ? -43.708 -6.503 7.830 1.00 78.62 105 ASN A O 1
ATOM 835 N N . VAL A 1 106 ? -43.141 -4.576 8.807 1.00 74.88 106 VAL A N 1
ATOM 836 C CA . VAL A 1 106 ? -44.520 -4.039 8.861 1.00 74.88 106 VAL A CA 1
ATOM 837 C C . VAL A 1 106 ? -44.927 -3.391 7.522 1.00 74.88 106 VAL A C 1
ATOM 839 O O . VAL A 1 106 ? -46.102 -3.285 7.196 1.00 74.88 106 VAL A O 1
ATOM 842 N N . ASN A 1 107 ? -43.955 -2.999 6.690 1.00 76.50 107 ASN A N 1
ATOM 843 C CA . ASN A 1 107 ? -44.193 -2.367 5.387 1.00 76.50 107 ASN A CA 1
ATOM 844 C C . ASN A 1 107 ? -44.955 -3.305 4.416 1.00 76.50 107 ASN A C 1
ATOM 846 O O . ASN A 1 107 ? -44.392 -4.339 4.052 1.00 76.50 107 ASN A O 1
ATOM 850 N N . PRO A 1 108 ? -46.143 -2.943 3.877 1.00 74.62 108 PRO A N 1
ATOM 851 C CA . PRO A 1 108 ? -47.010 -3.869 3.120 1.00 74.62 108 PRO A CA 1
ATOM 852 C C . PRO A 1 108 ? -46.462 -4.474 1.813 1.00 74.62 108 PRO A C 1
ATOM 854 O O . PRO A 1 108 ? -47.120 -5.341 1.231 1.00 74.62 108 PRO A O 1
ATOM 857 N N . HIS A 1 109 ? -45.300 -4.004 1.342 1.00 78.12 109 HIS A N 1
ATOM 858 C CA . HIS A 1 109 ? -44.575 -4.503 0.164 1.00 78.12 109 HIS A CA 1
ATOM 859 C C . HIS A 1 109 ? -43.409 -5.453 0.511 1.00 78.12 109 HIS A C 1
ATOM 861 O O . HIS A 1 109 ? -42.840 -6.066 -0.388 1.00 78.12 109 HIS A O 1
ATOM 867 N N . LEU A 1 110 ? -43.059 -5.575 1.797 1.00 80.56 110 LEU A N 1
ATOM 868 C CA . LEU A 1 110 ? -42.040 -6.495 2.325 1.00 80.56 110 LEU A CA 1
ATOM 869 C C . LEU A 1 110 ? -42.618 -7.481 3.350 1.00 80.56 110 LEU A C 1
ATOM 871 O O . LEU A 1 110 ? -42.070 -8.562 3.537 1.00 80.56 110 LEU A O 1
ATOM 875 N N . SER A 1 111 ? -43.714 -7.112 4.020 1.00 82.12 111 SER A N 1
ATOM 876 C CA . SER A 1 111 ? -44.329 -7.916 5.074 1.00 82.12 111 SER A CA 1
ATOM 877 C C . SER A 1 111 ? -44.720 -9.299 4.577 1.00 82.12 111 SER A C 1
ATOM 879 O O . SER A 1 111 ? -45.467 -9.423 3.605 1.00 82.12 111 SER A O 1
ATOM 881 N N . GLY A 1 112 ? -44.215 -10.330 5.249 1.00 82.25 112 GLY A N 1
ATOM 882 C CA . GLY A 1 112 ? -44.542 -11.715 4.945 1.00 82.25 112 GLY A CA 1
ATOM 883 C C . GLY A 1 112 ? -43.825 -12.298 3.724 1.00 82.25 112 GLY A C 1
ATOM 884 O O . GLY A 1 112 ? -44.066 -13.456 3.383 1.00 82.25 112 GLY A O 1
ATOM 885 N N . ASN A 1 113 ? -42.966 -11.535 3.043 1.00 88.06 113 ASN A N 1
ATOM 886 C CA . ASN A 1 113 ? -42.172 -12.057 1.932 1.00 88.06 113 ASN A CA 1
ATOM 887 C C . ASN A 1 113 ? -41.195 -13.130 2.429 1.00 88.06 113 ASN A C 1
ATOM 889 O O . ASN A 1 113 ? -40.594 -12.988 3.495 1.00 88.06 113 ASN A O 1
ATOM 893 N N . VAL A 1 114 ? -41.023 -14.189 1.639 1.00 89.44 114 VAL A N 1
ATOM 894 C CA . VAL A 1 114 ? -40.041 -15.246 1.901 1.00 89.44 114 VAL A CA 1
ATOM 895 C C . VAL A 1 114 ? -39.148 -15.403 0.679 1.00 89.44 114 VAL A C 1
ATOM 897 O O . VAL A 1 114 ? -39.640 -15.578 -0.435 1.00 89.44 114 VAL A O 1
ATOM 900 N N . TYR A 1 115 ? -37.838 -15.326 0.888 1.00 89.94 115 TYR A N 1
ATOM 901 C CA . TYR A 1 115 ? -36.830 -15.475 -0.159 1.00 89.94 115 TYR A CA 1
ATOM 902 C C . TYR A 1 115 ? -36.139 -16.829 0.005 1.00 89.94 115 TYR A C 1
ATOM 904 O O . TYR A 1 115 ? -35.772 -17.204 1.119 1.00 89.94 115 TYR A O 1
ATOM 912 N N . VAL A 1 116 ? -35.955 -17.554 -1.097 1.00 89.81 116 VAL A N 1
ATOM 913 C CA . VAL A 1 116 ? -35.327 -18.881 -1.125 1.00 89.81 116 VAL A CA 1
ATOM 914 C C . VAL A 1 116 ? -34.257 -18.895 -2.207 1.00 89.81 116 VAL A C 1
ATOM 916 O O . VAL A 1 116 ? -34.561 -18.647 -3.373 1.00 89.81 116 VAL A O 1
ATOM 919 N N . ARG A 1 117 ? -33.009 -19.188 -1.833 1.00 87.50 117 ARG A N 1
ATOM 920 C CA . ARG A 1 117 ? -31.890 -19.363 -2.765 1.00 87.50 117 ARG A CA 1
ATOM 921 C C . ARG A 1 117 ? -31.542 -20.843 -2.878 1.00 87.50 117 ARG A C 1
ATOM 923 O O . ARG A 1 117 ? -31.152 -21.457 -1.886 1.00 87.50 117 ARG A O 1
ATOM 930 N N . PHE A 1 118 ? -31.669 -21.387 -4.080 1.00 88.31 118 PHE A N 1
ATOM 931 C CA . PHE A 1 118 ? -31.180 -22.714 -4.448 1.00 88.31 118 PHE A CA 1
ATOM 932 C C . PHE A 1 118 ? -29.696 -22.650 -4.810 1.00 88.31 118 PHE A C 1
ATOM 934 O O . PHE A 1 118 ? -29.166 -21.577 -5.104 1.00 88.31 118 PHE A O 1
ATOM 941 N N . ARG A 1 119 ? -29.028 -23.802 -4.818 1.00 85.25 119 ARG A N 1
ATOM 942 C CA . ARG A 1 119 ? -27.647 -23.906 -5.299 1.00 85.25 119 ARG A CA 1
ATOM 943 C C . ARG A 1 119 ? -27.530 -23.649 -6.796 1.00 85.25 119 ARG A C 1
ATOM 945 O O . ARG A 1 119 ? -26.590 -22.986 -7.239 1.00 85.25 119 ARG A O 1
ATOM 952 N N . ASP A 1 120 ? -28.512 -24.132 -7.551 1.00 86.94 120 ASP A N 1
ATOM 953 C CA . ASP A 1 120 ? -28.492 -24.196 -9.006 1.00 86.94 120 ASP A CA 1
ATOM 954 C C . ASP A 1 120 ? -29.730 -23.516 -9.614 1.00 86.94 120 ASP A C 1
ATOM 956 O O . ASP A 1 120 ? -30.846 -23.599 -9.097 1.00 86.94 120 ASP A O 1
ATOM 960 N N . GLU A 1 121 ? -29.540 -22.808 -10.733 1.00 89.62 121 GLU A N 1
ATOM 961 C CA . GLU A 1 121 ? -30.616 -22.025 -11.367 1.00 89.62 121 GLU A CA 1
ATOM 962 C C . GLU A 1 121 ? -31.714 -22.895 -11.985 1.00 89.62 121 GLU A C 1
ATOM 964 O O . GLU A 1 121 ? -32.850 -22.446 -12.139 1.00 89.62 121 GLU A O 1
ATOM 969 N N . ALA A 1 122 ? -31.390 -24.143 -12.335 1.00 90.19 122 ALA A N 1
ATOM 970 C CA . ALA A 1 122 ? -32.350 -25.104 -12.867 1.00 90.19 122 ALA A CA 1
ATOM 971 C C . ALA A 1 122 ? -33.432 -25.449 -11.829 1.00 90.19 122 ALA A C 1
ATOM 973 O O . ALA A 1 122 ? -34.621 -25.447 -12.158 1.00 90.19 122 ALA A O 1
ATOM 974 N N . ASP A 1 123 ? -33.034 -25.658 -10.573 1.00 91.88 123 ASP A N 1
ATOM 975 C CA . ASP A 1 123 ? -33.929 -25.999 -9.464 1.00 91.88 123 ASP A CA 1
ATOM 976 C C . ASP A 1 123 ? -34.836 -24.813 -9.123 1.00 91.88 123 ASP A C 1
ATOM 978 O O . ASP A 1 123 ? -36.052 -24.961 -8.972 1.00 91.88 123 ASP A O 1
ATOM 982 N N . ALA A 1 124 ? -34.258 -23.607 -9.097 1.00 90.19 124 ALA A N 1
ATOM 983 C CA . ALA A 1 124 ? -35.000 -22.366 -8.921 1.00 90.19 124 ALA A CA 1
ATOM 984 C C . ALA A 1 124 ? -35.996 -22.121 -10.073 1.00 90.19 124 ALA A C 1
ATOM 986 O O . ALA A 1 124 ? -37.153 -21.774 -9.837 1.00 90.19 124 ALA A O 1
ATOM 987 N N . MET A 1 125 ? -35.597 -22.370 -11.323 1.00 90.12 125 MET A N 1
ATOM 988 C CA . MET A 1 125 ? -36.473 -22.273 -12.496 1.00 90.12 125 MET A CA 1
ATOM 989 C C . MET A 1 125 ? -37.608 -23.311 -12.468 1.00 90.12 125 MET A C 1
ATOM 991 O O . MET A 1 125 ? -38.745 -22.990 -12.824 1.00 90.12 125 MET A O 1
ATOM 995 N N . LYS A 1 126 ? -37.332 -24.543 -12.024 1.00 90.44 126 LYS A N 1
ATOM 996 C CA . LYS A 1 126 ? -38.339 -25.598 -11.831 1.00 90.44 126 LYS A CA 1
ATOM 997 C C . LYS A 1 126 ? -39.350 -25.195 -10.751 1.00 90.44 126 LYS A C 1
ATOM 999 O O . LYS A 1 126 ? -40.553 -25.195 -11.002 1.00 90.44 126 LYS A O 1
ATOM 1004 N N . CYS A 1 127 ? -38.858 -24.760 -9.592 1.00 90.44 127 CYS A N 1
ATOM 1005 C CA . CYS A 1 127 ? -39.673 -24.282 -8.479 1.00 90.44 127 CYS A CA 1
ATOM 1006 C C . CYS A 1 127 ? -40.531 -23.059 -8.855 1.00 90.44 127 CYS A C 1
ATOM 1008 O O . CYS A 1 127 ? -41.716 -23.026 -8.534 1.00 90.44 127 CYS A O 1
ATOM 1010 N N . TYR A 1 128 ? -39.978 -22.084 -9.585 1.00 89.94 128 TYR A N 1
ATOM 1011 C CA . TYR A 1 128 ? -40.710 -20.906 -10.072 1.00 89.94 128 TYR A CA 1
ATOM 1012 C C . TYR A 1 128 ? -41.884 -21.278 -10.994 1.00 89.94 128 TYR A C 1
ATOM 1014 O O . TYR A 1 128 ? -42.957 -20.678 -10.890 1.00 89.94 128 TYR A O 1
ATOM 1022 N N . LYS A 1 129 ? -41.699 -22.278 -11.867 1.00 87.75 129 LYS A N 1
ATOM 1023 C CA . LYS A 1 129 ? -42.761 -22.791 -12.744 1.00 87.75 129 LYS A CA 1
ATOM 1024 C C . LYS A 1 129 ? -43.840 -23.518 -11.944 1.00 87.75 129 LYS A C 1
ATOM 1026 O O . LYS A 1 129 ? -44.996 -23.121 -11.999 1.00 87.75 129 LYS A O 1
ATOM 1031 N N . GLU A 1 130 ? -43.468 -24.541 -11.174 1.00 87.06 130 GLU A N 1
ATOM 1032 C CA . GLU A 1 130 ? -44.440 -25.392 -10.475 1.00 87.06 130 GLU A CA 1
ATOM 1033 C C . GLU A 1 130 ? -45.162 -24.669 -9.325 1.00 87.06 130 GLU A C 1
ATOM 1035 O O . GLU A 1 130 ? -46.350 -24.893 -9.111 1.00 87.06 130 GLU A O 1
ATOM 1040 N N . CYS A 1 131 ? -44.497 -23.784 -8.572 1.00 85.75 131 CYS A N 1
ATOM 1041 C CA . CYS A 1 131 ? -45.111 -23.169 -7.390 1.00 85.75 131 CYS A CA 1
ATOM 1042 C C . CYS A 1 131 ? -46.161 -22.089 -7.695 1.00 85.75 131 CYS A C 1
ATOM 1044 O O . CYS A 1 131 ? -46.977 -21.817 -6.814 1.00 85.75 131 CYS A O 1
ATOM 1046 N N . ASN A 1 132 ? -46.189 -21.501 -8.898 1.00 81.94 132 ASN A N 1
ATOM 1047 C CA . ASN A 1 132 ? -47.190 -20.483 -9.249 1.00 81.94 132 ASN A CA 1
ATOM 1048 C C . ASN A 1 132 ? -48.626 -21.049 -9.343 1.00 81.94 132 ASN A C 1
ATOM 1050 O O . ASN A 1 132 ? -49.586 -20.324 -9.073 1.00 81.94 132 ASN A O 1
ATOM 1054 N N . ASP A 1 133 ? -48.768 -22.347 -9.637 1.00 82.75 133 ASP A N 1
ATOM 1055 C CA . ASP A 1 133 ? -50.055 -23.060 -9.706 1.00 82.75 133 ASP A CA 1
ATOM 1056 C C . ASP A 1 133 ? -50.446 -23.754 -8.384 1.00 82.75 133 ASP A C 1
ATOM 1058 O O . ASP A 1 133 ? -51.491 -24.403 -8.281 1.00 82.75 133 ASP A O 1
ATOM 1062 N N . ARG A 1 134 ? -49.619 -23.624 -7.338 1.00 84.25 134 ARG A N 1
ATOM 1063 C CA . ARG A 1 134 ? -49.785 -24.339 -6.064 1.00 84.25 134 ARG A CA 1
ATOM 1064 C C . ARG A 1 134 ? -50.441 -23.493 -4.975 1.00 84.25 134 ARG A C 1
ATOM 1066 O O . ARG A 1 134 ? -50.498 -22.268 -5.033 1.00 84.25 134 ARG A O 1
ATOM 1073 N N . TRP A 1 135 ? -50.928 -24.171 -3.939 1.00 82.88 135 TRP A N 1
ATOM 1074 C CA . TRP A 1 135 ? -51.555 -23.568 -2.762 1.00 82.88 135 TRP A CA 1
ATOM 1075 C C . TRP A 1 135 ? -50.724 -23.863 -1.509 1.00 82.88 135 TRP A C 1
ATOM 1077 O O . TRP A 1 135 ? -50.137 -24.938 -1.394 1.00 82.88 135 TRP A O 1
ATOM 1087 N N . TYR A 1 136 ? -50.687 -22.920 -0.565 1.00 82.62 136 TYR A N 1
ATOM 1088 C CA . TYR A 1 136 ? -50.075 -23.110 0.754 1.00 82.62 136 TYR A CA 1
ATOM 1089 C C . TYR A 1 136 ? -50.850 -22.328 1.819 1.00 82.62 136 TYR A C 1
ATOM 1091 O O . TYR A 1 136 ? -51.057 -21.118 1.668 1.00 82.62 136 TYR A O 1
ATOM 1099 N N . ASN A 1 137 ? -51.262 -23.031 2.880 1.00 78.75 137 ASN A N 1
ATOM 1100 C CA . ASN A 1 137 ? -52.142 -22.557 3.954 1.00 78.75 137 ASN A CA 1
ATOM 1101 C C . ASN A 1 137 ? -53.417 -21.854 3.436 1.00 78.75 137 ASN A C 1
ATOM 1103 O O . ASN A 1 137 ? -53.617 -20.657 3.638 1.00 78.75 137 ASN A O 1
ATOM 1107 N N . GLY A 1 138 ? -54.230 -22.578 2.656 1.00 73.88 138 GLY A N 1
ATOM 1108 C CA . GLY A 1 138 ? -55.501 -22.088 2.095 1.00 73.88 138 GLY A CA 1
ATOM 1109 C C . GLY A 1 138 ? -55.396 -20.994 1.021 1.00 73.88 138 GLY A C 1
ATOM 1110 O O . GLY A 1 138 ? -56.412 -20.616 0.447 1.00 73.88 138 GLY A O 1
ATOM 1111 N N . LYS A 1 139 ? -54.192 -20.491 0.713 1.00 76.31 139 LYS A N 1
ATOM 1112 C CA . LYS A 1 139 ? -53.963 -19.369 -0.215 1.00 76.31 139 LYS A CA 1
ATOM 1113 C C . LYS A 1 139 ? -53.226 -19.828 -1.486 1.00 76.31 139 LYS A C 1
ATOM 1115 O O . LYS A 1 139 ? -52.242 -20.569 -1.364 1.00 76.31 139 LYS A O 1
ATOM 1120 N N . PRO A 1 140 ? -53.636 -19.381 -2.690 1.00 76.81 140 PRO A N 1
ATOM 1121 C CA . PRO A 1 140 ? -52.947 -19.700 -3.937 1.00 76.81 140 PRO A CA 1
ATOM 1122 C C . PRO A 1 140 ? -51.649 -18.893 -4.046 1.00 76.81 140 PRO A C 1
ATOM 1124 O O . PRO A 1 140 ? -51.630 -17.690 -3.781 1.00 76.81 140 PRO A O 1
ATOM 1127 N N . ARG A 1 141 ? -50.555 -19.526 -4.472 1.00 76.00 141 ARG A N 1
ATOM 1128 C CA . ARG A 1 141 ? -49.216 -18.921 -4.542 1.00 76.00 141 ARG A CA 1
ATOM 1129 C C . ARG A 1 141 ? -48.929 -18.313 -5.911 1.00 76.00 141 ARG A C 1
ATOM 1131 O O . ARG A 1 141 ? -47.883 -18.522 -6.505 1.00 76.00 141 ARG A O 1
ATOM 1138 N N . ARG A 1 142 ? -49.869 -17.489 -6.373 1.00 61.78 142 ARG A N 1
ATOM 1139 C CA . ARG A 1 142 ? -49.704 -16.657 -7.571 1.00 61.78 142 ARG A CA 1
ATOM 1140 C C . ARG A 1 142 ? -48.682 -15.549 -7.305 1.00 61.78 142 ARG A C 1
ATOM 1142 O O . ARG A 1 142 ? -48.647 -14.995 -6.207 1.00 61.78 142 ARG A O 1
ATOM 1149 N N . ASN A 1 143 ? -47.921 -15.181 -8.334 1.00 71.38 143 ASN A N 1
ATOM 1150 C CA . ASN A 1 143 ? -46.845 -14.182 -8.294 1.00 71.38 143 ASN A CA 1
ATOM 1151 C C . ASN A 1 143 ? -45.599 -14.620 -7.499 1.00 71.38 143 ASN A C 1
ATOM 1153 O O . ASN A 1 143 ? -44.929 -13.781 -6.899 1.00 71.38 143 ASN A O 1
ATOM 1157 N N . VAL A 1 144 ? -45.247 -15.909 -7.523 1.00 81.94 144 VAL A N 1
ATOM 1158 C CA . VAL A 1 144 ? -43.873 -16.336 -7.199 1.00 81.94 144 VAL A CA 1
ATOM 1159 C C . VAL A 1 144 ? -42.944 -15.803 -8.293 1.00 81.94 144 VAL A C 1
ATOM 1161 O O . VAL A 1 144 ? -43.273 -15.905 -9.474 1.00 81.94 144 VAL A O 1
ATOM 1164 N N . GLN A 1 145 ? -41.815 -15.199 -7.916 1.00 85.06 145 GLN A N 1
ATOM 1165 C CA . GLN A 1 145 ? -40.963 -14.396 -8.806 1.00 85.06 145 GLN A CA 1
ATOM 1166 C C . GLN A 1 145 ? -39.484 -14.780 -8.681 1.00 85.06 145 GLN A C 1
ATOM 1168 O O . GLN A 1 145 ? -38.996 -15.022 -7.582 1.00 85.06 145 GLN A O 1
ATOM 1173 N N . LEU A 1 146 ? -38.744 -14.779 -9.792 1.00 84.19 146 LEU A N 1
ATOM 1174 C CA . LEU A 1 146 ? -37.276 -14.850 -9.772 1.00 84.19 146 LEU A CA 1
ATOM 1175 C C . LEU A 1 146 ? -36.692 -13.482 -9.370 1.00 84.19 146 LEU A C 1
ATOM 1177 O O . LEU A 1 146 ? -37.235 -12.440 -9.743 1.00 84.19 146 LEU A O 1
ATOM 1181 N N . HIS A 1 147 ? -35.580 -13.465 -8.629 1.00 79.88 147 HIS A N 1
ATOM 1182 C CA . HIS A 1 147 ? -34.967 -12.241 -8.096 1.00 79.88 147 HIS A CA 1
ATOM 1183 C C . HIS A 1 147 ? -33.491 -12.089 -8.506 1.00 79.88 147 HIS A C 1
ATOM 1185 O O . HIS A 1 147 ? -32.717 -13.033 -8.425 1.00 79.88 147 HIS A O 1
ATOM 1191 N N . THR A 1 148 ? -33.088 -10.888 -8.930 1.00 62.81 148 THR A N 1
ATOM 1192 C CA . THR A 1 148 ? -31.826 -10.538 -9.627 1.00 62.81 148 THR A CA 1
ATOM 1193 C C . THR A 1 148 ? -30.518 -10.684 -8.833 1.00 62.81 148 THR A C 1
ATOM 1195 O O . THR A 1 148 ? -29.511 -10.113 -9.246 1.00 62.81 148 THR A O 1
ATOM 1198 N N . ARG A 1 149 ? -30.502 -11.345 -7.669 1.00 59.69 149 ARG A N 1
ATOM 1199 C CA . ARG A 1 149 ? -29.452 -11.112 -6.668 1.00 59.69 149 ARG A CA 1
ATOM 1200 C C . ARG A 1 149 ? -28.768 -12.369 -6.139 1.00 59.69 149 ARG A C 1
ATOM 1202 O O . ARG A 1 149 ? -29.391 -13.215 -5.499 1.00 59.69 149 ARG A O 1
ATOM 1209 N N . GLU A 1 150 ? -27.452 -12.396 -6.332 1.00 48.28 150 GLU A N 1
ATOM 1210 C CA . GLU A 1 150 ? -26.525 -13.374 -5.751 1.00 48.28 150 GLU A CA 1
ATOM 1211 C C . GLU A 1 150 ? -25.922 -12.885 -4.415 1.00 48.28 150 GLU A C 1
ATOM 1213 O O . GLU A 1 150 ? -25.628 -13.691 -3.530 1.00 48.28 150 GLU A O 1
ATOM 1218 N N . THR A 1 151 ? -25.789 -11.560 -4.236 1.00 35.19 151 THR A N 1
ATOM 1219 C CA . THR A 1 151 ? -24.972 -10.922 -3.186 1.00 35.19 151 THR A CA 1
ATOM 1220 C C . THR A 1 151 ? -25.744 -10.383 -1.968 1.00 35.19 151 THR A C 1
ATOM 1222 O O . THR A 1 151 ? -26.222 -9.241 -1.942 1.00 35.19 151 THR A O 1
ATOM 1225 N N . GLY A 1 152 ? -25.745 -11.179 -0.895 1.00 38.59 152 GLY A N 1
ATOM 1226 C CA . GLY A 1 152 ? -25.720 -10.702 0.498 1.00 38.59 152 GLY A CA 1
ATOM 1227 C C . GLY A 1 152 ? -26.972 -9.996 1.037 1.00 38.59 152 GLY A C 1
ATOM 1228 O O . GLY A 1 152 ? -27.873 -10.645 1.563 1.00 38.59 152 GLY A O 1
ATOM 1229 N N . ARG A 1 153 ? -26.968 -8.654 1.010 1.00 39.66 153 ARG A N 1
ATOM 1230 C CA . ARG A 1 153 ? -27.768 -7.818 1.933 1.00 39.66 153 ARG A CA 1
ATOM 1231 C C . ARG A 1 153 ? -29.284 -7.923 1.740 1.00 39.66 153 ARG A C 1
ATOM 1233 O O . ARG A 1 153 ? -29.799 -7.685 0.644 1.00 39.66 153 ARG A O 1
ATOM 1240 N N . LEU A 1 154 ? -29.984 -8.183 2.837 1.00 48.28 154 LEU A N 1
ATOM 1241 C CA . LEU A 1 154 ? -31.436 -8.354 2.933 1.00 48.28 154 LEU A CA 1
ATOM 1242 C C . LEU A 1 154 ? -32.160 -7.004 3.135 1.00 48.28 154 LEU A C 1
ATOM 1244 O O . LEU A 1 154 ? -31.505 -5.991 3.389 1.00 48.28 154 LEU A O 1
ATOM 1248 N N . PRO A 1 155 ? -33.503 -6.927 3.015 1.00 41.31 155 PRO A N 1
ATOM 1249 C CA . PRO A 1 155 ? -34.237 -5.776 3.536 1.00 41.31 155 PRO A CA 1
ATOM 1250 C C . PRO A 1 155 ? -34.067 -5.673 5.067 1.00 41.31 155 PRO A C 1
ATOM 1252 O O . PRO A 1 155 ? -34.084 -6.702 5.746 1.00 41.31 155 PRO A O 1
ATOM 1255 N N . PRO A 1 156 ? -33.947 -4.457 5.636 1.00 34.91 156 PRO A N 1
ATOM 1256 C CA . PRO A 1 156 ? -33.752 -4.281 7.075 1.00 34.91 156 PRO A CA 1
ATOM 1257 C C . PRO A 1 156 ? -34.937 -4.856 7.863 1.00 34.91 156 PRO A C 1
ATOM 1259 O O . PRO A 1 156 ? -36.088 -4.637 7.479 1.00 34.91 156 PRO A O 1
ATOM 1262 N N . ARG A 1 157 ? -34.664 -5.551 8.977 1.00 38.16 157 ARG A N 1
ATOM 1263 C CA . ARG A 1 157 ? -35.629 -6.356 9.769 1.00 38.16 157 ARG A CA 1
ATOM 1264 C C . ARG A 1 157 ? -36.191 -7.605 9.057 1.00 38.16 157 ARG A C 1
ATOM 1266 O O . ARG A 1 157 ? -37.359 -7.953 9.240 1.00 38.16 157 ARG A O 1
ATOM 1273 N N . ALA A 1 158 ? -35.368 -8.300 8.274 1.00 39.72 158 ALA A N 1
ATOM 1274 C CA . ALA A 1 158 ? -35.626 -9.681 7.862 1.00 39.72 158 ALA A CA 1
ATOM 1275 C C . ALA A 1 158 ? -34.743 -10.642 8.670 1.00 39.72 158 ALA A C 1
ATOM 1277 O O . ALA A 1 158 ? -33.532 -10.449 8.722 1.00 39.72 158 ALA A O 1
ATOM 1278 N N . ARG A 1 159 ? -35.326 -11.687 9.270 1.00 46.06 159 ARG A N 1
ATOM 1279 C CA . ARG A 1 159 ? -34.549 -12.726 9.960 1.00 46.06 159 ARG A CA 1
ATOM 1280 C C . ARG A 1 159 ? -34.076 -13.757 8.938 1.00 46.06 159 ARG A C 1
ATOM 1282 O O . ARG A 1 159 ? -34.897 -14.373 8.251 1.00 46.06 159 ARG A O 1
ATOM 1289 N N . SER A 1 160 ? -32.765 -13.983 8.854 1.00 37.78 160 SER A N 1
ATOM 1290 C CA . SER A 1 160 ? -32.236 -15.178 8.198 1.00 37.78 160 SER A CA 1
ATOM 1291 C C . SER A 1 160 ? -31.948 -16.265 9.219 1.00 37.78 160 SER A C 1
ATOM 1293 O O . SER A 1 160 ? -30.938 -16.209 9.911 1.00 37.78 160 SER A O 1
ATOM 1295 N N . VAL A 1 161 ? -32.815 -17.274 9.268 1.00 38.19 161 VAL A N 1
ATOM 1296 C CA . VAL A 1 161 ? -32.542 -18.510 10.004 1.00 38.19 161 VAL A CA 1
ATOM 1297 C C . VAL A 1 161 ? -31.542 -19.323 9.176 1.00 38.19 161 VAL A C 1
ATOM 1299 O O . VAL A 1 161 ? -31.900 -20.036 8.237 1.00 38.19 161 VAL A O 1
ATOM 1302 N N . CYS A 1 162 ? -30.259 -19.158 9.477 1.00 30.92 162 CYS A N 1
ATOM 1303 C CA . CYS A 1 162 ? -29.219 -20.075 9.030 1.00 30.92 162 CYS A CA 1
ATOM 1304 C C . CYS A 1 162 ? -29.163 -21.244 10.022 1.00 30.92 162 CYS A C 1
ATOM 1306 O O . CYS A 1 162 ? -29.097 -21.024 11.228 1.00 30.92 162 CYS A O 1
ATOM 1308 N N . LEU A 1 163 ? -29.165 -22.485 9.530 1.00 27.67 163 LEU A N 1
ATOM 1309 C CA . LEU A 1 163 ? -28.736 -23.616 10.356 1.00 27.67 163 LEU A CA 1
ATOM 1310 C C . LEU A 1 163 ? -27.228 -23.475 10.635 1.00 27.67 163 LEU A C 1
ATOM 1312 O O . LEU A 1 163 ? -26.494 -23.144 9.698 1.00 27.67 163 LEU A O 1
ATOM 1316 N N . PRO A 1 164 ? -26.740 -23.763 11.858 1.00 24.38 164 PRO A N 1
ATOM 1317 C CA . PRO A 1 164 ? -25.306 -23.842 12.113 1.00 24.38 164 PRO A CA 1
ATOM 1318 C C . PRO A 1 164 ? -24.674 -24.906 11.203 1.00 24.38 164 PRO A C 1
ATOM 1320 O O . PRO A 1 164 ? -25.219 -25.997 11.008 1.00 24.38 164 PRO A O 1
ATOM 1323 N N . ALA A 1 165 ? -23.532 -24.574 10.601 1.00 27.12 165 ALA A N 1
ATOM 1324 C CA . ALA A 1 165 ? -22.967 -25.294 9.460 1.00 27.12 165 ALA A CA 1
ATOM 1325 C C . ALA A 1 165 ? -22.203 -26.584 9.843 1.00 27.12 165 ALA A C 1
ATOM 1327 O O . ALA A 1 165 ? -21.046 -26.763 9.475 1.00 27.12 165 ALA A O 1
ATOM 1328 N N . SER A 1 166 ? -22.848 -27.512 10.560 1.00 28.11 166 SER A N 1
ATOM 1329 C CA . SER A 1 166 ? -22.222 -28.738 11.096 1.00 28.11 166 SER A CA 1
ATOM 1330 C C . SER A 1 166 ? -22.833 -30.063 10.606 1.00 28.11 166 SER A C 1
ATOM 1332 O O . SER A 1 166 ? -22.477 -31.133 11.101 1.00 28.11 166 SER A O 1
ATOM 1334 N N . HIS A 1 167 ? -23.721 -30.045 9.601 1.00 25.52 167 HIS A N 1
ATOM 1335 C CA . HIS A 1 167 ? -24.338 -31.257 9.024 1.00 25.52 167 HIS A CA 1
ATOM 1336 C C . HIS A 1 167 ? -24.217 -31.371 7.492 1.00 25.52 167 HIS A C 1
ATOM 1338 O O . HIS A 1 167 ? -25.173 -31.648 6.762 1.00 25.52 167 HIS A O 1
ATOM 1344 N N . HIS A 1 168 ? -22.988 -31.256 6.985 1.00 25.20 168 HIS A N 1
ATOM 1345 C CA . HIS A 1 168 ? -22.651 -31.783 5.662 1.00 25.20 168 HIS A CA 1
ATOM 1346 C C . HIS A 1 168 ? -22.621 -33.321 5.678 1.00 25.20 168 HIS A C 1
ATOM 1348 O O . HIS A 1 168 ? -21.626 -33.945 6.039 1.00 25.20 168 HIS A O 1
ATOM 1354 N N . VAL A 1 169 ? -23.701 -33.951 5.204 1.00 27.61 169 VAL A N 1
ATOM 1355 C CA . VAL A 1 169 ? -23.704 -35.383 4.865 1.00 27.61 169 VAL A CA 1
ATOM 1356 C C . VAL A 1 169 ? -22.922 -35.597 3.562 1.00 27.61 169 VAL A C 1
ATOM 1358 O O . VAL A 1 169 ? -23.497 -35.791 2.491 1.00 27.61 169 VAL A O 1
ATOM 1361 N N . ARG A 1 170 ? -21.589 -35.571 3.650 1.00 24.19 170 ARG A N 1
ATOM 1362 C CA . ARG A 1 170 ? -20.699 -36.194 2.659 1.00 24.19 170 ARG A CA 1
ATOM 1363 C C . ARG A 1 170 ? -20.280 -37.586 3.145 1.00 24.19 170 ARG A C 1
ATOM 1365 O O . ARG A 1 170 ? -20.410 -37.912 4.323 1.00 24.19 170 ARG A O 1
ATOM 1372 N N . LYS A 1 171 ? -19.869 -38.448 2.211 1.00 25.05 171 LYS A N 1
ATOM 1373 C CA . LYS A 1 171 ? -19.437 -39.820 2.522 1.00 25.05 171 LYS A CA 1
ATOM 1374 C C . LYS A 1 171 ? -18.112 -39.795 3.289 1.00 25.05 171 LYS A C 1
ATOM 1376 O O . LYS A 1 171 ? -17.274 -38.936 3.047 1.00 25.05 171 LYS A O 1
ATOM 1381 N N . THR A 1 172 ? -17.953 -40.746 4.200 1.00 25.11 172 THR A N 1
ATOM 1382 C CA . THR A 1 172 ? -16.816 -40.858 5.115 1.00 25.11 172 THR A CA 1
ATOM 1383 C C . THR A 1 172 ? -15.564 -41.412 4.441 1.00 25.11 172 THR A C 1
ATOM 1385 O O . THR A 1 172 ? -15.536 -42.581 4.064 1.00 25.11 172 THR A O 1
ATOM 1388 N N . THR A 1 173 ? -14.508 -40.607 4.428 1.00 25.73 173 THR A N 1
ATOM 1389 C CA . THR A 1 173 ? -13.108 -41.039 4.563 1.00 25.73 173 THR A CA 1
ATOM 1390 C C . THR A 1 173 ? -12.490 -40.097 5.592 1.00 25.73 173 THR A C 1
ATOM 1392 O O . THR A 1 173 ? -12.453 -38.891 5.356 1.00 25.73 173 THR A O 1
ATOM 1395 N N . LEU A 1 174 ? -12.135 -40.620 6.767 1.00 27.89 174 LEU A N 1
ATOM 1396 C CA . LEU A 1 174 ? -11.807 -39.832 7.960 1.00 27.89 174 LEU A CA 1
ATOM 1397 C C . LEU A 1 174 ? -10.371 -40.113 8.417 1.00 27.89 174 LEU A C 1
ATOM 1399 O O . LEU A 1 174 ? -10.165 -40.892 9.343 1.00 27.89 174 LEU A O 1
ATOM 1403 N N . ASP A 1 175 ? -9.403 -39.436 7.804 1.00 23.62 175 ASP A N 1
ATOM 1404 C CA . ASP A 1 175 ? -8.090 -39.231 8.420 1.00 23.62 175 ASP A CA 1
ATOM 1405 C C . ASP A 1 175 ? -8.137 -37.946 9.253 1.00 23.62 175 ASP A C 1
ATOM 1407 O O . ASP A 1 175 ? -8.082 -36.837 8.721 1.00 23.62 175 ASP A O 1
ATOM 1411 N N . TYR A 1 176 ? -8.250 -38.095 10.573 1.00 27.61 176 TYR A N 1
ATOM 1412 C CA . TYR A 1 176 ? -8.129 -36.988 11.521 1.00 27.61 176 TYR A CA 1
ATOM 1413 C C . TYR A 1 176 ? -6.820 -37.113 12.298 1.00 27.61 176 TYR A C 1
ATOM 1415 O O . TYR A 1 176 ? -6.677 -37.983 13.159 1.00 27.61 176 TYR A O 1
ATOM 1423 N N . ARG A 1 177 ? -5.885 -36.185 12.063 1.00 22.98 177 ARG A N 1
ATOM 1424 C CA . ARG A 1 177 ? -4.854 -35.874 13.062 1.00 22.98 177 ARG A CA 1
ATOM 1425 C C . ARG A 1 177 ? -5.520 -35.126 14.215 1.00 22.98 177 ARG A C 1
ATOM 1427 O O . ARG A 1 177 ? -6.257 -34.171 13.988 1.00 22.98 177 ARG A O 1
ATOM 1434 N N . TRP A 1 178 ? -5.274 -35.578 15.440 1.00 25.41 178 TRP A N 1
ATOM 1435 C CA . TRP A 1 178 ? -5.813 -34.961 16.651 1.00 25.41 178 TRP A CA 1
ATOM 1436 C C . TRP A 1 178 ? -4.941 -33.779 17.089 1.00 25.41 178 TRP A C 1
ATOM 1438 O O . TRP A 1 178 ? -3.720 -33.830 16.950 1.00 25.41 178 TRP A O 1
ATOM 1448 N N . CYS A 1 179 ? -5.560 -32.762 17.691 1.00 21.95 179 CYS A N 1
ATOM 1449 C CA . CYS A 1 179 ? -4.863 -31.757 18.492 1.00 21.95 179 CYS A CA 1
ATOM 1450 C C . CYS A 1 179 ? -5.192 -32.014 19.980 1.00 21.95 179 CYS A C 1
ATOM 1452 O O . CYS A 1 179 ? -6.376 -32.138 20.306 1.00 21.95 179 CYS A O 1
ATOM 1454 N N . PRO A 1 180 ? -4.203 -32.177 20.879 1.00 30.14 180 PRO A N 1
ATOM 1455 C CA . PRO A 1 180 ? -4.454 -32.555 22.270 1.00 30.14 180 PRO A CA 1
ATOM 1456 C C . PRO A 1 180 ? -4.762 -31.332 23.150 1.00 30.14 180 PRO A C 1
ATOM 1458 O O . PRO A 1 180 ? -4.010 -30.363 23.141 1.00 30.14 180 PRO A O 1
ATOM 1461 N N . GLY A 1 181 ? -5.827 -31.396 23.960 1.00 28.22 181 GLY A N 1
ATOM 1462 C CA . GLY A 1 181 ? -6.179 -30.300 24.881 1.00 28.22 181 GLY A CA 1
ATOM 1463 C C . GLY A 1 181 ? -7.107 -30.672 26.044 1.00 28.22 181 GLY A C 1
ATOM 1464 O O . GLY A 1 181 ? -6.873 -30.244 27.169 1.00 28.22 181 GLY A O 1
ATOM 1465 N N . CYS A 1 182 ? -8.123 -31.513 25.820 1.00 25.34 182 CYS A N 1
ATOM 1466 C CA . CYS A 1 182 ? -9.180 -31.757 26.813 1.00 25.34 182 CYS A CA 1
ATOM 1467 C C . CYS A 1 182 ? -9.136 -33.171 27.422 1.00 25.34 182 CYS A C 1
ATOM 1469 O O . CYS A 1 182 ? -9.976 -34.013 27.114 1.00 25.34 182 CYS A O 1
ATOM 1471 N N . PHE A 1 183 ? -8.181 -33.426 28.324 1.00 23.44 183 PHE A N 1
ATOM 1472 C CA . PHE A 1 183 ? -8.212 -34.592 29.220 1.00 23.44 183 PHE A CA 1
ATOM 1473 C C . PHE A 1 183 ? -8.611 -34.165 30.640 1.00 23.44 183 PHE A C 1
ATOM 1475 O O . PHE A 1 183 ? -7.767 -33.818 31.463 1.00 23.44 183 PHE A O 1
ATOM 1482 N N . VAL A 1 184 ? -9.911 -34.232 30.943 1.00 27.69 184 VAL A N 1
ATOM 1483 C CA . VAL A 1 184 ? -10.426 -34.196 32.321 1.00 27.69 184 VAL A CA 1
ATOM 1484 C C . VAL A 1 184 ? -10.926 -35.595 32.670 1.00 27.69 184 VAL A C 1
ATOM 1486 O O . VAL A 1 184 ? -11.772 -36.155 31.975 1.00 27.69 184 VAL A O 1
ATOM 1489 N N . ASN A 1 185 ? -10.377 -36.185 33.733 1.00 28.55 185 ASN A N 1
ATOM 1490 C CA . ASN A 1 185 ? -10.688 -37.558 34.127 1.00 28.55 185 ASN A CA 1
ATOM 1491 C C . ASN A 1 185 ? -12.120 -37.688 34.666 1.00 28.55 185 ASN A C 1
ATOM 1493 O O . ASN A 1 185 ? -12.393 -37.297 35.799 1.00 28.55 185 ASN A O 1
ATOM 1497 N N . ILE A 1 186 ? -12.995 -38.350 33.907 1.00 25.17 186 ILE A N 1
ATOM 1498 C CA . ILE A 1 186 ? -14.240 -38.936 34.418 1.00 25.17 186 ILE A CA 1
ATOM 1499 C C . ILE A 1 186 ? -14.165 -40.452 34.211 1.00 25.17 186 ILE A C 1
ATOM 1501 O O . ILE A 1 186 ? -14.505 -40.988 33.158 1.00 25.17 186 ILE A O 1
ATOM 1505 N N . ILE A 1 187 ? -13.681 -41.155 35.238 1.00 29.31 187 ILE A N 1
ATOM 1506 C CA . ILE A 1 187 ? -13.685 -42.621 35.284 1.00 29.31 187 ILE A CA 1
ATOM 1507 C C . ILE A 1 187 ? -15.082 -43.070 35.719 1.00 29.31 187 ILE A C 1
ATOM 1509 O O . ILE A 1 187 ? -15.389 -43.098 36.910 1.00 29.31 187 ILE A O 1
ATOM 1513 N N . ILE A 1 188 ? -15.929 -43.442 34.758 1.00 26.70 188 ILE A N 1
ATOM 1514 C CA . ILE A 1 188 ? -17.178 -44.164 35.028 1.00 26.70 188 ILE A CA 1
ATOM 1515 C C . ILE A 1 188 ? -16.980 -45.628 34.641 1.00 26.70 188 ILE A C 1
ATOM 1517 O O . ILE A 1 188 ? -16.989 -45.998 33.467 1.00 26.70 188 ILE A O 1
ATOM 1521 N N . CYS A 1 189 ? -16.820 -46.477 35.655 1.00 28.20 189 CYS A N 1
ATOM 1522 C CA . CYS A 1 189 ? -16.828 -47.925 35.493 1.00 28.20 189 CYS A CA 1
ATOM 1523 C C . CYS A 1 189 ? -18.236 -48.396 35.099 1.00 28.20 189 CYS A C 1
ATOM 1525 O O . CYS A 1 189 ? -19.104 -48.555 35.959 1.00 28.20 189 CYS A O 1
ATOM 1527 N N . THR A 1 190 ? -18.466 -48.668 33.814 1.00 28.55 190 THR A N 1
ATOM 1528 C CA . THR A 1 190 ? -19.635 -49.446 33.383 1.00 28.55 190 THR A CA 1
ATOM 1529 C C . THR A 1 190 ? -19.332 -50.937 33.540 1.00 28.55 190 THR A C 1
ATOM 1531 O O . THR A 1 190 ? -18.335 -51.453 33.041 1.00 28.55 190 THR A O 1
ATOM 1534 N N . ASN A 1 191 ? -20.163 -51.632 34.321 1.00 26.44 191 ASN A N 1
ATOM 1535 C CA . ASN A 1 191 ? -19.927 -53.029 34.684 1.00 26.44 191 ASN A CA 1
ATOM 1536 C C . ASN A 1 191 ? -20.049 -53.981 33.487 1.00 26.44 191 ASN A C 1
ATOM 1538 O O . ASN A 1 191 ? -21.005 -53.919 32.715 1.00 26.44 191 ASN A O 1
ATOM 1542 N N . ASN A 1 192 ? -19.168 -54.982 33.444 1.00 33.22 192 ASN A N 1
ATOM 1543 C CA . ASN A 1 192 ? -19.422 -56.217 32.707 1.00 33.22 192 ASN A CA 1
ATOM 1544 C C . ASN A 1 192 ? -20.678 -56.913 33.269 1.00 33.22 192 ASN A C 1
ATOM 1546 O O . ASN A 1 192 ? -20.585 -57.473 34.359 1.00 33.22 192 ASN A O 1
ATOM 1550 N N . ASN A 1 193 ? -21.806 -56.934 32.541 1.00 30.94 193 ASN A N 1
ATOM 1551 C CA . ASN A 1 193 ? -22.742 -58.080 32.501 1.00 30.94 193 ASN A CA 1
ATOM 1552 C C . ASN A 1 193 ? -23.952 -57.888 31.553 1.00 30.94 193 ASN A C 1
ATOM 1554 O O . ASN A 1 193 ? -25.036 -57.509 31.987 1.00 30.94 193 ASN A O 1
ATOM 1558 N N . THR A 1 194 ? -23.820 -58.330 30.299 1.00 29.41 194 THR A N 1
ATOM 1559 C CA . THR A 1 194 ? -24.943 -58.854 29.488 1.00 29.41 194 THR A CA 1
ATOM 1560 C C . THR A 1 194 ? -24.481 -60.078 28.686 1.00 29.41 194 THR A C 1
ATOM 1562 O O . THR A 1 194 ? -24.018 -59.994 27.551 1.00 29.41 194 THR A O 1
ATOM 1565 N N . LYS A 1 195 ? -24.573 -61.270 29.293 1.00 33.88 195 LYS A N 1
ATOM 1566 C CA . LYS A 1 195 ? -24.230 -62.552 28.645 1.00 33.88 195 LYS A CA 1
ATOM 1567 C C . LYS A 1 195 ? -25.344 -63.024 27.692 1.00 33.88 195 LYS A C 1
ATOM 1569 O O . LYS A 1 195 ? -26.030 -63.991 28.015 1.00 33.88 195 LYS A O 1
ATOM 1574 N N . SER A 1 196 ? -25.528 -62.390 26.530 1.00 31.94 196 SER A N 1
ATOM 1575 C CA . SER A 1 196 ? -26.572 -62.843 25.586 1.00 31.94 196 SER A CA 1
ATOM 1576 C C . SER A 1 196 ? -26.382 -62.511 24.097 1.00 31.94 196 SER A C 1
ATOM 1578 O O . SER A 1 196 ? -27.383 -62.360 23.411 1.00 31.94 196 SER A O 1
ATOM 1580 N N . GLU A 1 197 ? -25.156 -62.443 23.551 1.00 33.06 197 GLU A N 1
ATOM 1581 C CA . GLU A 1 197 ? -25.004 -62.324 22.077 1.00 33.06 197 GLU A CA 1
ATOM 1582 C C . GLU A 1 197 ? -23.764 -63.010 21.460 1.00 33.06 197 GLU A C 1
ATOM 1584 O O . GLU A 1 197 ? -23.230 -62.621 20.422 1.00 33.06 197 GLU A O 1
ATOM 1589 N N . LYS A 1 198 ? -23.324 -64.127 22.056 1.00 34.34 198 LYS A N 1
ATOM 1590 C CA . LYS A 1 198 ? -22.425 -65.068 21.365 1.00 34.34 198 LYS A CA 1
ATOM 1591 C C . LYS A 1 198 ? -23.230 -65.941 20.395 1.00 34.34 198 LYS A C 1
ATOM 1593 O O . LYS A 1 198 ? -23.678 -67.000 20.821 1.00 34.34 198 LYS A O 1
ATOM 1598 N N . ASN A 1 199 ? -23.404 -65.496 19.140 1.00 38.22 199 ASN A N 1
ATOM 1599 C CA . ASN A 1 199 ? -23.402 -66.353 17.926 1.00 38.22 199 ASN A CA 1
ATOM 1600 C C . ASN A 1 199 ? -23.658 -65.630 16.575 1.00 38.22 199 ASN A C 1
ATOM 1602 O O . ASN A 1 199 ? -24.235 -66.209 15.657 1.00 38.22 199 ASN A O 1
ATOM 1606 N N . SER A 1 200 ? -23.146 -64.411 16.374 1.00 38.12 200 SER A N 1
ATOM 1607 C CA . SER A 1 200 ? -22.986 -63.866 15.012 1.00 38.12 200 SER A CA 1
ATOM 1608 C C . SER A 1 200 ? -21.841 -62.855 14.925 1.00 38.12 200 SER A C 1
ATOM 1610 O O . SER A 1 200 ? -22.003 -61.702 15.318 1.00 38.12 200 SER A O 1
ATOM 1612 N N . MET A 1 201 ? -20.695 -63.249 14.352 1.00 43.09 201 MET A N 1
ATOM 1613 C CA . MET A 1 201 ? -19.777 -62.244 13.794 1.00 43.09 201 MET A CA 1
ATOM 1614 C C . MET A 1 201 ? -20.493 -61.561 12.629 1.00 43.09 201 MET A C 1
ATOM 1616 O O . MET A 1 201 ? -20.975 -62.259 11.730 1.00 43.09 201 MET A O 1
ATOM 1620 N N . SER A 1 202 ? -20.578 -60.229 12.665 1.00 61.50 202 SER A N 1
ATOM 1621 C CA . SER A 1 202 ? -21.278 -59.455 11.639 1.00 61.50 202 SER A CA 1
ATOM 1622 C C . SER A 1 202 ? -20.670 -59.692 10.257 1.00 61.50 202 SER A C 1
ATOM 1624 O O . SER A 1 202 ? -19.486 -60.012 10.123 1.00 61.50 202 SER A O 1
ATOM 1626 N N . LEU A 1 203 ? -21.484 -59.519 9.215 1.00 63.88 203 LEU A N 1
ATOM 1627 C CA . LEU A 1 203 ? -21.036 -59.678 7.833 1.00 63.88 203 LEU A CA 1
ATOM 1628 C C . LEU A 1 203 ? -19.863 -58.729 7.530 1.00 63.88 203 LEU A C 1
ATOM 1630 O O . LEU A 1 203 ? -18.868 -59.144 6.948 1.00 63.88 203 LEU A O 1
ATOM 1634 N N . VAL A 1 204 ? -19.936 -57.498 8.050 1.00 61.03 204 VAL A N 1
ATOM 1635 C CA . VAL A 1 204 ? -18.872 -56.482 8.003 1.00 61.03 204 VAL A CA 1
ATOM 1636 C C . VAL A 1 204 ? -17.548 -57.005 8.579 1.00 61.03 204 VAL A C 1
ATOM 1638 O O . VAL A 1 204 ? -16.517 -56.893 7.923 1.00 61.03 204 VAL A O 1
ATOM 1641 N N . ALA A 1 205 ? -17.563 -57.630 9.762 1.00 61.91 205 ALA A N 1
ATOM 1642 C CA . ALA A 1 205 ? -16.351 -58.130 10.419 1.00 61.91 205 ALA A CA 1
ATOM 1643 C C . ALA A 1 205 ? -15.688 -59.314 9.686 1.00 61.91 205 ALA A C 1
ATOM 1645 O O . ALA A 1 205 ? -14.521 -59.593 9.921 1.00 61.91 205 ALA A O 1
ATOM 1646 N N . LYS A 1 206 ? -16.405 -60.005 8.788 1.00 66.06 206 LYS A N 1
ATOM 1647 C CA . LYS A 1 206 ? -15.847 -61.074 7.934 1.00 66.06 206 LYS A CA 1
ATOM 1648 C C . LYS A 1 206 ? -15.278 -60.572 6.601 1.00 66.06 206 LYS A C 1
ATOM 1650 O O . LYS A 1 206 ? -14.699 -61.363 5.859 1.00 66.06 206 LYS A O 1
ATOM 1655 N N . LEU A 1 207 ? -15.505 -59.299 6.276 1.00 66.44 207 LEU A N 1
ATOM 1656 C CA . LEU A 1 207 ? -15.158 -58.676 4.994 1.00 66.44 207 LEU A CA 1
ATOM 1657 C C . LEU A 1 207 ? -14.129 -57.550 5.140 1.00 66.44 207 LEU A C 1
ATOM 1659 O O . LEU A 1 207 ? -13.478 -57.215 4.159 1.00 66.44 207 LEU A O 1
ATOM 1663 N N . ALA A 1 208 ? -13.990 -56.970 6.337 1.00 63.66 208 ALA A N 1
ATOM 1664 C CA . ALA A 1 208 ? -13.072 -55.862 6.608 1.00 63.66 208 ALA A CA 1
ATOM 1665 C C . ALA A 1 208 ? -11.603 -56.194 6.284 1.00 63.66 208 ALA A C 1
ATOM 1667 O O . ALA A 1 208 ? -10.875 -55.318 5.825 1.00 63.66 208 ALA A O 1
ATOM 1668 N N . ASP A 1 209 ? -11.209 -57.456 6.471 1.00 69.31 209 ASP A N 1
ATOM 1669 C CA . ASP A 1 209 ? -9.834 -57.930 6.282 1.00 69.31 209 ASP A CA 1
ATOM 1670 C C . ASP A 1 209 ? -9.549 -58.450 4.856 1.00 69.31 209 ASP A C 1
ATOM 1672 O O . ASP A 1 209 ? -8.445 -58.928 4.605 1.00 69.31 209 ASP A O 1
ATOM 1676 N N . LYS A 1 210 ? -10.522 -58.403 3.927 1.00 75.44 210 LYS A N 1
ATOM 1677 C CA . LYS A 1 210 ? -10.386 -58.985 2.577 1.00 75.44 210 LYS A CA 1
ATOM 1678 C C . LYS A 1 210 ? -10.109 -57.944 1.501 1.00 75.44 210 LYS A C 1
ATOM 1680 O O . LYS A 1 210 ? -10.794 -56.921 1.422 1.00 75.44 210 LYS A O 1
ATOM 1685 N N . SER A 1 211 ? -9.152 -58.228 0.618 1.00 74.75 211 SER A N 1
ATOM 1686 C CA . SER A 1 211 ? -8.875 -57.356 -0.527 1.00 74.75 211 SER A CA 1
ATOM 1687 C C . SER A 1 211 ? -9.987 -57.418 -1.579 1.00 74.75 211 SER A C 1
ATOM 1689 O O . SER A 1 211 ? -10.733 -58.392 -1.692 1.00 74.75 211 SER A O 1
ATOM 1691 N N . ALA A 1 212 ? -10.095 -56.370 -2.402 1.00 72.00 212 ALA A N 1
ATOM 1692 C CA . ALA A 1 212 ? -11.076 -56.336 -3.488 1.00 72.00 212 ALA A CA 1
ATOM 1693 C C . ALA A 1 212 ? -10.894 -57.507 -4.476 1.00 72.00 212 ALA A C 1
ATOM 1695 O O . ALA A 1 212 ? -11.881 -58.021 -4.993 1.00 72.00 212 ALA A O 1
ATOM 1696 N N . THR A 1 213 ? -9.651 -57.941 -4.703 1.00 76.94 213 THR A N 1
ATOM 1697 C CA . THR A 1 213 ? -9.288 -59.108 -5.522 1.00 76.94 213 THR A CA 1
ATOM 1698 C C . THR A 1 213 ? -9.806 -60.416 -4.925 1.00 76.94 213 THR A C 1
ATOM 1700 O O . THR A 1 213 ? -10.559 -61.113 -5.600 1.00 76.94 213 THR A O 1
ATOM 1703 N N . GLU A 1 214 ? -9.537 -60.695 -3.645 1.00 77.25 214 GLU A N 1
ATOM 1704 C CA . GLU A 1 214 ? -10.049 -61.896 -2.954 1.00 77.25 214 GLU A CA 1
ATOM 1705 C C . GLU A 1 214 ? -11.582 -61.977 -2.994 1.00 77.25 214 GLU A C 1
ATOM 1707 O O . GLU A 1 214 ? -12.157 -63.051 -3.157 1.00 77.25 214 GLU A O 1
ATOM 1712 N N . LEU A 1 215 ? -12.268 -60.834 -2.888 1.00 74.75 215 LEU A N 1
ATOM 1713 C CA . LEU A 1 215 ? -13.729 -60.780 -2.954 1.00 74.75 215 LEU A CA 1
ATOM 1714 C C . LEU A 1 215 ? -14.283 -61.134 -4.345 1.00 74.75 215 LEU A C 1
ATOM 1716 O O . LEU A 1 215 ? -15.366 -61.711 -4.418 1.00 74.75 215 LEU A O 1
ATOM 1720 N N . PHE A 1 216 ? -13.564 -60.833 -5.432 1.00 77.44 216 PHE A N 1
ATOM 1721 C CA . PHE A 1 216 ? -13.938 -61.263 -6.789 1.00 77.44 216 PHE A CA 1
ATOM 1722 C C . PHE A 1 216 ? -13.508 -62.703 -7.116 1.00 77.44 216 PHE A C 1
ATOM 1724 O O . PHE A 1 216 ? -14.080 -63.301 -8.027 1.00 77.44 216 PHE A O 1
ATOM 1731 N N . GLU A 1 217 ? -12.549 -63.268 -6.380 1.00 80.50 217 GLU A N 1
ATOM 1732 C CA . GLU A 1 217 ? -12.140 -64.675 -6.493 1.00 80.50 217 GLU A CA 1
ATOM 1733 C C . GLU A 1 217 ? -13.070 -65.618 -5.705 1.00 80.50 217 GLU A C 1
ATOM 1735 O O . GLU A 1 217 ? -13.438 -66.679 -6.207 1.00 80.50 217 GLU A O 1
ATOM 1740 N N . GLU A 1 218 ? -13.503 -65.232 -4.497 1.00 76.12 218 GLU A N 1
ATOM 1741 C CA . GLU A 1 218 ? -14.382 -66.053 -3.646 1.00 76.12 218 GLU A CA 1
ATOM 1742 C C . GLU A 1 218 ? -15.871 -66.005 -4.030 1.00 76.12 218 GLU A C 1
ATOM 1744 O O . GLU A 1 218 ? -16.588 -66.988 -3.820 1.00 76.12 218 GLU A O 1
ATOM 1749 N N . TYR A 1 219 ? -16.370 -64.872 -4.541 1.00 79.06 219 TYR A N 1
ATOM 1750 C CA . TYR A 1 219 ? -17.809 -64.637 -4.709 1.00 79.06 219 TYR A CA 1
ATOM 1751 C C . TYR A 1 219 ? -18.184 -64.294 -6.149 1.00 79.06 219 TYR A C 1
ATOM 1753 O O . TYR A 1 219 ? -17.635 -63.388 -6.774 1.00 79.06 219 TYR A O 1
ATOM 1761 N N . SER A 1 220 ? -19.233 -64.948 -6.654 1.00 82.88 220 SER A N 1
ATOM 1762 C CA . SER A 1 220 ? -19.827 -64.573 -7.938 1.00 82.88 220 SER A CA 1
ATOM 1763 C C . SER A 1 220 ? -20.403 -63.151 -7.901 1.00 82.88 220 SER A C 1
ATOM 1765 O O . SER A 1 220 ? -20.850 -62.654 -6.865 1.00 82.88 220 SER A O 1
ATOM 1767 N N . ILE A 1 221 ? -20.489 -62.510 -9.071 1.00 79.00 221 ILE A N 1
ATOM 1768 C CA . ILE A 1 221 ? -21.012 -61.141 -9.222 1.00 79.00 221 ILE A CA 1
ATOM 1769 C C . ILE A 1 221 ? -22.423 -60.990 -8.615 1.00 79.00 221 ILE A C 1
ATOM 1771 O O . ILE A 1 221 ? -22.731 -59.954 -8.027 1.00 79.00 221 ILE A O 1
ATOM 1775 N N . GLN A 1 222 ? -23.270 -62.025 -8.693 1.00 79.12 222 GLN A N 1
ATOM 1776 C CA . GLN A 1 222 ? -24.603 -62.022 -8.074 1.00 79.12 222 GLN A CA 1
ATOM 1777 C C . GLN A 1 222 ? -24.531 -62.056 -6.539 1.00 79.12 222 GLN A C 1
ATOM 1779 O O . GLN A 1 222 ? -25.225 -61.284 -5.876 1.00 79.12 222 GLN A O 1
ATOM 1784 N N . GLN A 1 223 ? -23.654 -62.887 -5.965 1.00 78.31 223 GLN A N 1
ATOM 1785 C CA . GLN A 1 223 ? -23.425 -62.921 -4.517 1.00 78.31 223 GLN A CA 1
ATOM 1786 C C . GLN A 1 223 ? -22.856 -61.587 -4.018 1.00 78.31 223 GLN A C 1
ATOM 1788 O O . GLN A 1 223 ? -23.349 -61.067 -3.024 1.00 78.31 223 GLN A O 1
ATOM 1793 N N . LEU A 1 224 ? -21.909 -60.974 -4.738 1.00 79.38 224 LEU A N 1
ATOM 1794 C CA . LEU A 1 224 ? -21.369 -59.646 -4.410 1.00 79.38 224 LEU A CA 1
ATOM 1795 C C . LEU A 1 224 ? -22.432 -58.539 -4.463 1.00 79.38 224 LEU A C 1
ATOM 1797 O O . LEU A 1 224 ? -22.438 -57.648 -3.612 1.00 79.38 224 LEU A O 1
ATOM 1801 N N . GLN A 1 225 ? -23.368 -58.592 -5.416 1.00 79.19 225 GLN A N 1
ATOM 1802 C CA . GLN A 1 225 ? -24.513 -57.674 -5.453 1.00 79.19 225 GLN A CA 1
ATOM 1803 C C . GLN A 1 225 ? -25.445 -57.870 -4.245 1.00 79.19 225 GLN A C 1
ATOM 1805 O O . GLN A 1 225 ? -25.897 -56.885 -3.656 1.00 79.19 225 GLN A O 1
ATOM 1810 N N . GLN A 1 226 ? -25.687 -59.117 -3.831 1.00 80.69 226 GLN A N 1
ATOM 1811 C CA . GLN A 1 226 ? -26.514 -59.442 -2.666 1.00 80.69 226 GLN A CA 1
ATOM 1812 C C . GLN A 1 226 ? -25.841 -59.022 -1.344 1.00 80.69 226 GLN A C 1
ATOM 1814 O O . GLN A 1 226 ? -26.476 -58.368 -0.516 1.00 80.69 226 GLN A O 1
ATOM 1819 N N . LEU A 1 227 ? -24.540 -59.295 -1.196 1.00 79.62 227 LEU A N 1
ATOM 1820 C CA . LEU A 1 227 ? -23.669 -58.829 -0.108 1.00 79.62 227 LEU A CA 1
ATOM 1821 C C . LEU A 1 227 ? -23.665 -57.301 -0.000 1.00 79.62 227 LEU A C 1
ATOM 1823 O O . LEU A 1 227 ? -23.872 -56.758 1.081 1.00 79.62 227 LEU A O 1
ATOM 1827 N N . LYS A 1 228 ? -23.507 -56.590 -1.123 1.00 79.75 228 LYS A N 1
ATOM 1828 C CA . LYS A 1 228 ? -23.591 -55.122 -1.186 1.00 79.75 228 LYS A CA 1
ATOM 1829 C C . LYS A 1 228 ? -24.957 -54.598 -0.729 1.00 79.75 228 LYS A C 1
ATOM 1831 O O . LYS A 1 228 ? -25.014 -53.565 -0.064 1.00 79.75 228 LYS A O 1
ATOM 1836 N N . GLY A 1 229 ? -26.043 -55.300 -1.061 1.00 79.88 229 GLY A N 1
ATOM 1837 C CA . GLY A 1 229 ? -27.390 -54.992 -0.575 1.00 79.88 229 GLY A CA 1
ATOM 1838 C C . GLY A 1 229 ? -27.524 -55.158 0.942 1.00 79.88 229 GLY A C 1
ATOM 1839 O O . GLY A 1 229 ? -28.021 -54.256 1.613 1.00 79.88 229 GLY A O 1
ATOM 1840 N N . GLN A 1 230 ? -27.016 -56.266 1.489 1.00 79.62 230 GLN A N 1
ATOM 1841 C CA . GLN A 1 230 ? -26.997 -56.533 2.933 1.00 79.62 230 GLN A CA 1
ATOM 1842 C C . GLN A 1 230 ? -26.148 -55.500 3.689 1.00 79.62 230 GLN A C 1
ATOM 1844 O O . GLN A 1 230 ? -26.636 -54.890 4.636 1.00 79.62 230 GLN A O 1
ATOM 1849 N N . LEU A 1 231 ? -24.931 -55.205 3.219 1.00 79.81 231 LEU A N 1
ATOM 1850 C CA . LEU A 1 231 ? -24.058 -54.197 3.831 1.00 79.81 231 LEU A CA 1
ATOM 1851 C C . LEU A 1 231 ? -24.697 -52.798 3.827 1.00 79.81 231 LEU A C 1
ATOM 1853 O O . LEU A 1 231 ? -24.571 -52.053 4.796 1.00 79.81 231 LEU A O 1
ATOM 1857 N N . ALA A 1 232 ? -25.408 -52.433 2.754 1.00 75.38 232 ALA A N 1
ATOM 1858 C CA . ALA A 1 232 ? -26.132 -51.165 2.679 1.00 75.38 232 ALA A CA 1
ATOM 1859 C C . ALA A 1 232 ? -27.315 -51.102 3.665 1.00 75.38 232 ALA A C 1
ATOM 1861 O O . ALA A 1 232 ? -27.568 -50.038 4.237 1.00 75.38 232 ALA A O 1
ATOM 1862 N N . ALA A 1 233 ? -28.008 -52.222 3.895 1.00 79.88 233 ALA A N 1
ATOM 1863 C CA . ALA A 1 233 ? -29.070 -52.328 4.893 1.00 79.88 233 ALA A CA 1
ATOM 1864 C C . ALA A 1 233 ? -28.520 -52.243 6.330 1.00 79.88 233 ALA A C 1
ATOM 1866 O O . ALA A 1 233 ? -29.033 -51.451 7.120 1.00 79.88 233 ALA A O 1
ATOM 1867 N N . ASP A 1 234 ? -27.433 -52.957 6.642 1.00 79.88 234 ASP A N 1
ATOM 1868 C CA . ASP A 1 234 ? -26.747 -52.896 7.943 1.00 79.88 234 ASP A CA 1
ATOM 1869 C C . ASP A 1 234 ? -26.253 -51.474 8.251 1.00 79.88 234 ASP A C 1
ATOM 1871 O O . ASP A 1 234 ? -26.510 -50.939 9.331 1.00 79.88 234 ASP A O 1
ATOM 1875 N N . VAL A 1 235 ? -25.607 -50.815 7.279 1.00 74.50 235 VAL A N 1
ATOM 1876 C CA . VAL A 1 235 ? -25.159 -49.417 7.399 1.00 74.50 235 VAL A CA 1
ATOM 1877 C C . VAL A 1 235 ? -26.342 -48.466 7.597 1.00 74.50 235 VAL A C 1
ATOM 1879 O O . VAL A 1 235 ? -26.244 -47.533 8.396 1.00 74.50 235 VAL A O 1
ATOM 1882 N N . HIS A 1 236 ? -27.475 -48.686 6.922 1.00 76.50 236 HIS A N 1
ATOM 1883 C CA . HIS A 1 236 ? -28.683 -47.889 7.146 1.00 76.50 236 HIS A CA 1
ATOM 1884 C C . HIS A 1 236 ? -29.263 -48.109 8.554 1.00 76.50 236 HIS A C 1
ATOM 1886 O O . HIS A 1 236 ? -29.607 -47.138 9.229 1.00 76.50 236 HIS A O 1
ATOM 1892 N N . SER A 1 237 ? -29.315 -49.360 9.022 1.00 79.19 237 SER A N 1
ATOM 1893 C CA . SER A 1 237 ? -29.811 -49.724 10.353 1.00 79.19 237 SER A CA 1
ATOM 1894 C C . SER A 1 237 ? -28.944 -49.123 11.461 1.00 79.19 237 SER A C 1
ATOM 1896 O O . SER A 1 237 ? -29.450 -48.387 12.307 1.00 79.19 237 SER A O 1
ATOM 1898 N N . LYS A 1 238 ? -27.620 -49.322 11.413 1.00 78.38 238 LYS A N 1
ATOM 1899 C CA . LYS A 1 238 ? -26.688 -48.752 12.401 1.00 78.38 238 LYS A CA 1
ATOM 1900 C C . LYS A 1 238 ? -26.668 -47.221 12.365 1.00 78.38 238 LYS A C 1
ATOM 1902 O O . LYS A 1 238 ? -26.540 -46.588 13.409 1.00 78.38 238 LYS A O 1
ATOM 1907 N N . LYS A 1 239 ? -26.882 -46.596 11.199 1.00 73.69 239 LYS A N 1
ATOM 1908 C CA . LYS A 1 239 ? -27.049 -45.135 11.084 1.00 73.69 239 LYS A CA 1
ATOM 1909 C C . LYS A 1 239 ? -28.362 -44.627 11.694 1.00 73.69 239 LYS A C 1
ATOM 1911 O O . LYS A 1 239 ? -28.401 -43.482 12.142 1.00 73.69 239 LYS A O 1
ATOM 1916 N N . LEU A 1 240 ? -29.424 -45.433 11.714 1.00 75.50 240 LEU A N 1
ATOM 1917 C CA . LEU A 1 240 ? -30.674 -45.108 12.406 1.00 75.50 240 LEU A CA 1
ATOM 1918 C C . LEU A 1 240 ? -30.515 -45.258 13.927 1.00 75.50 240 LEU A C 1
ATOM 1920 O O . LEU A 1 240 ? -30.831 -44.335 14.664 1.00 75.50 240 LEU A O 1
ATOM 1924 N N . GLU A 1 241 ? -29.945 -46.372 14.377 1.00 77.19 241 GLU A N 1
ATOM 1925 C CA . GLU A 1 241 ? -29.649 -46.670 15.785 1.00 77.19 241 GLU A CA 1
ATOM 1926 C C . GLU A 1 241 ? -28.757 -45.595 16.432 1.00 77.19 241 GLU A C 1
ATOM 1928 O O . GLU A 1 241 ? -29.084 -45.068 17.495 1.00 77.19 241 GLU A O 1
ATOM 1933 N N . LEU A 1 242 ? -27.687 -45.183 15.743 1.00 72.94 242 LEU A N 1
ATOM 1934 C CA . LEU A 1 242 ? -26.778 -44.131 16.208 1.00 72.94 242 LEU A CA 1
ATOM 1935 C C . LEU A 1 242 ? -27.454 -42.747 16.231 1.00 72.94 242 LEU A C 1
ATOM 1937 O O . LEU A 1 242 ? -27.198 -41.959 17.139 1.00 72.94 242 LEU A O 1
ATOM 1941 N N . ARG A 1 243 ? -28.374 -42.457 15.296 1.00 74.19 243 ARG A N 1
ATOM 1942 C CA . ARG A 1 243 ? -29.217 -41.244 15.348 1.00 74.19 243 ARG A CA 1
ATOM 1943 C C . ARG A 1 243 ? -30.152 -41.238 16.556 1.00 74.19 243 ARG A C 1
ATOM 1945 O O . ARG A 1 243 ? -30.335 -40.177 17.144 1.00 74.19 243 ARG A O 1
ATOM 1952 N N . THR A 1 244 ? -30.730 -42.383 16.915 1.00 76.75 244 THR A N 1
ATOM 1953 C CA . THR A 1 244 ? -31.589 -42.506 18.101 1.00 76.75 244 THR A CA 1
ATOM 1954 C C . THR A 1 244 ? -30.776 -42.292 19.376 1.00 76.75 244 THR A C 1
ATOM 1956 O O . THR A 1 244 ? -31.096 -41.383 20.131 1.00 76.75 244 THR A O 1
ATOM 1959 N N . LEU A 1 245 ? -29.655 -43.007 19.548 1.00 78.19 245 LEU A N 1
ATOM 1960 C CA . LEU A 1 245 ? -28.744 -42.842 20.692 1.00 78.19 245 LEU A CA 1
ATOM 1961 C C . LEU A 1 245 ? -28.264 -41.395 20.880 1.00 78.19 245 LEU A C 1
ATOM 1963 O O . LEU A 1 245 ? -28.313 -40.862 21.985 1.00 78.19 245 LEU A O 1
ATOM 1967 N N . VAL A 1 246 ? -27.826 -40.737 19.802 1.00 71.38 246 VAL A N 1
ATOM 1968 C CA . VAL A 1 246 ? -27.406 -39.327 19.854 1.00 71.38 246 VAL A CA 1
ATOM 1969 C C . VAL A 1 246 ? -28.590 -38.412 20.189 1.00 71.38 246 VAL A C 1
ATOM 1971 O O . VAL A 1 246 ? -28.451 -37.510 21.011 1.00 71.38 246 VAL A O 1
ATOM 1974 N N . GLY A 1 247 ? -29.763 -38.654 19.598 1.00 75.62 247 GLY A N 1
ATOM 1975 C CA . GLY A 1 247 ? -30.977 -37.882 19.868 1.00 75.62 247 GLY A CA 1
ATOM 1976 C C . GLY A 1 247 ? -31.490 -38.012 21.304 1.00 75.62 247 GLY A C 1
ATOM 1977 O O . GLY A 1 247 ? -31.983 -37.029 21.852 1.00 75.62 247 GLY A O 1
ATOM 1978 N N . ASP A 1 248 ? -31.354 -39.185 21.918 1.00 76.75 248 ASP A N 1
ATOM 1979 C CA . ASP A 1 248 ? -31.754 -39.429 23.305 1.00 76.75 248 ASP A CA 1
ATOM 1980 C C . ASP A 1 248 ? -30.736 -38.814 24.285 1.00 76.75 248 ASP A C 1
ATOM 1982 O O . ASP A 1 248 ? -31.139 -38.062 25.173 1.00 76.75 248 ASP A O 1
ATOM 1986 N N . ASN A 1 249 ? -29.427 -38.972 24.042 1.00 70.25 249 ASN A N 1
ATOM 1987 C CA . ASN A 1 249 ? -28.375 -38.297 24.820 1.00 70.25 249 ASN A CA 1
ATOM 1988 C C . ASN A 1 249 ? -28.521 -36.760 24.809 1.00 70.25 249 ASN A C 1
ATOM 1990 O O . ASN A 1 249 ? -28.325 -36.113 25.838 1.00 70.25 249 ASN A O 1
ATOM 1994 N N . TYR A 1 250 ? -28.902 -36.157 23.674 1.00 67.12 250 TYR A N 1
ATOM 1995 C CA . TYR A 1 250 ? -29.190 -34.717 23.615 1.00 67.12 250 TYR A CA 1
ATOM 1996 C C . TYR A 1 250 ? -30.419 -34.317 24.447 1.00 67.12 250 TYR A C 1
ATOM 1998 O O . TYR A 1 250 ? -30.418 -33.233 25.029 1.00 67.12 250 TYR A O 1
ATOM 2006 N N . ARG A 1 251 ? -31.455 -35.165 24.550 1.00 80.06 251 ARG A N 1
ATOM 2007 C CA . ARG A 1 251 ? -32.605 -34.890 25.432 1.00 80.06 251 ARG A CA 1
ATOM 2008 C C . ARG A 1 251 ? -32.220 -34.971 26.902 1.00 80.06 251 ARG A C 1
ATOM 2010 O O . ARG A 1 251 ? -32.672 -34.128 27.668 1.00 80.06 251 ARG A O 1
ATOM 2017 N N . ASP A 1 252 ? -31.388 -35.936 27.287 1.00 83.44 252 ASP A N 1
ATOM 2018 C CA . ASP A 1 252 ? -30.919 -36.043 28.670 1.00 83.44 252 ASP A CA 1
ATOM 2019 C C . ASP A 1 252 ? -30.014 -34.861 29.054 1.00 83.44 252 ASP A C 1
ATOM 2021 O O . ASP A 1 252 ? -30.191 -34.299 30.133 1.00 83.44 252 ASP A O 1
ATOM 2025 N N . LEU A 1 253 ? -29.137 -34.388 28.159 1.00 75.38 253 LEU A N 1
ATOM 2026 C CA . LEU A 1 253 ? -28.367 -33.151 28.371 1.00 75.38 253 LEU A CA 1
ATOM 2027 C C . LEU A 1 253 ? -29.267 -31.917 28.549 1.00 75.38 253 LEU A C 1
ATOM 2029 O O . LEU A 1 253 ? -29.078 -31.152 29.495 1.00 75.38 253 LEU A O 1
ATOM 2033 N N . LEU A 1 254 ? -30.274 -31.743 27.684 1.00 74.19 254 LEU A N 1
ATOM 2034 C CA . LEU A 1 254 ? -31.249 -30.654 27.812 1.00 74.19 254 LEU A CA 1
ATOM 2035 C C . LEU A 1 254 ? -32.023 -30.747 29.132 1.00 74.19 254 LEU A C 1
ATOM 2037 O O . LEU A 1 254 ? -32.171 -29.745 29.821 1.00 74.19 254 LEU A O 1
ATOM 2041 N N . LYS A 1 255 ? -32.454 -31.951 29.523 1.00 85.94 255 LYS A N 1
ATOM 2042 C CA . LYS A 1 255 ? -33.156 -32.207 30.786 1.00 85.94 255 LYS A CA 1
ATOM 2043 C C . LYS A 1 255 ? -32.288 -31.905 32.014 1.00 85.94 255 LYS A C 1
ATOM 2045 O O . LYS A 1 255 ? -32.802 -31.362 32.986 1.00 85.94 255 LYS A O 1
ATOM 2050 N N . VAL A 1 256 ? -30.989 -32.212 31.967 1.00 85.06 256 VAL A N 1
ATOM 2051 C CA . VAL A 1 256 ? -30.032 -31.855 33.028 1.00 85.06 256 VAL A CA 1
ATOM 2052 C C . VAL A 1 256 ? -29.889 -30.335 33.152 1.00 85.06 256 VAL A C 1
ATOM 2054 O O . VAL A 1 256 ? -29.905 -29.829 34.271 1.00 85.06 256 VAL A O 1
ATOM 2057 N N . ALA A 1 257 ? -29.820 -29.590 32.043 1.00 76.50 257 ALA A N 1
ATOM 2058 C CA . ALA A 1 257 ? -29.817 -28.123 32.084 1.00 76.50 257 ALA A CA 1
ATOM 2059 C C . ALA A 1 257 ? -31.113 -27.564 32.708 1.00 76.50 257 ALA A C 1
ATOM 2061 O O . ALA A 1 257 ? -31.074 -26.719 33.600 1.00 76.50 257 ALA A O 1
ATOM 2062 N N . ASP A 1 258 ? -32.253 -28.116 32.302 1.00 82.38 258 ASP A N 1
ATOM 2063 C CA . ASP A 1 258 ? -33.588 -27.840 32.836 1.00 82.38 258 ASP A CA 1
ATOM 2064 C C . ASP A 1 258 ? -33.681 -28.078 34.363 1.00 82.38 258 ASP A C 1
ATOM 2066 O O . ASP A 1 258 ? -34.248 -27.270 35.103 1.00 82.38 258 ASP A O 1
ATOM 2070 N N . ASP A 1 259 ? -33.099 -29.178 34.858 1.00 87.44 259 ASP A N 1
ATOM 2071 C CA . ASP A 1 259 ? -33.048 -29.513 36.286 1.00 87.44 259 ASP A CA 1
ATOM 2072 C C . ASP A 1 259 ? -32.070 -28.616 37.068 1.00 87.44 259 ASP A C 1
ATOM 2074 O O . ASP A 1 259 ? -32.369 -28.247 38.206 1.00 87.44 259 ASP A O 1
ATOM 2078 N N . ILE A 1 260 ? -30.958 -28.178 36.462 1.00 81.88 260 ILE A N 1
ATOM 2079 C CA . ILE A 1 260 ? -30.040 -27.183 37.048 1.00 81.88 260 ILE A CA 1
ATOM 2080 C C . ILE A 1 260 ? -30.741 -25.826 37.219 1.00 81.88 260 ILE A C 1
ATOM 2082 O O . ILE A 1 260 ? -30.643 -25.220 38.289 1.00 81.88 260 ILE A O 1
ATOM 2086 N N . ILE A 1 261 ? -31.500 -25.372 36.214 1.00 76.75 261 ILE A N 1
ATOM 2087 C CA . ILE A 1 261 ? -32.295 -24.135 36.294 1.00 76.75 261 ILE A CA 1
ATOM 2088 C C . ILE A 1 261 ? -33.328 -24.248 37.427 1.00 76.75 261 ILE A C 1
ATOM 2090 O O . ILE A 1 261 ? -33.360 -23.395 38.318 1.00 76.75 261 ILE A O 1
ATOM 2094 N N . ARG A 1 262 ? -34.091 -25.354 37.476 1.00 86.75 262 ARG A N 1
ATOM 2095 C CA . ARG A 1 262 ? -35.050 -25.635 38.563 1.00 86.75 262 ARG A CA 1
ATOM 2096 C C . ARG A 1 262 ? -34.390 -25.653 39.947 1.00 86.75 262 ARG A C 1
ATOM 2098 O O . ARG A 1 262 ? -34.969 -25.138 40.904 1.00 86.75 262 ARG A O 1
ATOM 2105 N N . MET A 1 263 ? -33.190 -26.223 40.077 1.00 85.94 263 MET A N 1
ATOM 2106 C CA . MET A 1 263 ? -32.434 -26.222 41.335 1.00 85.94 263 MET A CA 1
ATOM 2107 C C . MET A 1 263 ? -32.011 -24.813 41.764 1.00 85.94 263 MET A C 1
ATOM 2109 O O . MET A 1 263 ? -32.122 -24.488 42.948 1.00 85.94 263 MET A O 1
ATOM 2113 N N . ASN A 1 264 ? -31.564 -23.971 40.829 1.00 76.56 264 ASN A N 1
ATOM 2114 C CA . ASN A 1 264 ? -31.167 -22.593 41.116 1.00 76.56 264 ASN A CA 1
ATOM 2115 C C . ASN A 1 264 ? -32.365 -21.729 41.559 1.00 76.56 264 ASN A C 1
ATOM 2117 O O . ASN A 1 264 ? -32.284 -21.054 42.586 1.00 76.56 264 ASN A O 1
ATOM 2121 N N . ASP A 1 265 ? -33.506 -21.829 40.869 1.00 75.88 265 ASP A N 1
ATOM 2122 C CA . ASP A 1 265 ? -34.750 -21.145 41.257 1.00 75.88 265 ASP A CA 1
ATOM 2123 C C . ASP A 1 265 ? -35.211 -21.545 42.666 1.00 75.88 265 ASP A C 1
ATOM 2125 O O . ASP A 1 265 ? -35.594 -20.698 43.481 1.00 75.88 265 ASP A O 1
ATOM 2129 N N . LEU A 1 266 ? -35.152 -22.842 42.988 1.00 81.88 266 LEU A N 1
ATOM 2130 C CA . LEU A 1 266 ? -35.471 -23.343 44.325 1.00 81.88 266 LEU A CA 1
ATOM 2131 C C . LEU A 1 266 ? -34.483 -22.819 45.378 1.00 81.88 266 LEU A C 1
ATOM 2133 O O . LEU A 1 266 ? -34.910 -22.445 46.473 1.00 81.88 266 LEU A O 1
ATOM 2137 N N . ALA A 1 267 ? -33.187 -22.747 45.062 1.00 75.50 267 ALA A N 1
ATOM 2138 C CA . ALA A 1 267 ? -32.164 -22.226 45.966 1.00 75.50 267 ALA A CA 1
ATOM 2139 C C . ALA A 1 267 ? -32.357 -20.728 46.266 1.00 75.50 267 ALA A C 1
ATOM 2141 O O . ALA A 1 267 ? -32.339 -20.334 47.438 1.00 75.50 267 ALA A O 1
ATOM 2142 N N . ASP A 1 268 ? -32.622 -19.895 45.255 1.00 71.50 268 ASP A N 1
ATOM 2143 C CA . ASP A 1 268 ? -32.905 -18.466 45.447 1.00 71.50 268 ASP A CA 1
ATOM 2144 C C . ASP A 1 268 ? -34.233 -18.241 46.197 1.00 71.50 268 ASP A C 1
ATOM 2146 O O . ASP A 1 268 ? -34.315 -17.354 47.057 1.00 71.50 268 ASP A O 1
ATOM 2150 N N . GLN A 1 269 ? -35.251 -19.084 45.982 1.00 77.69 269 GLN A N 1
ATOM 2151 C CA . GLN A 1 269 ? -36.491 -19.059 46.769 1.00 77.69 269 GLN A CA 1
ATOM 2152 C C . GLN A 1 269 ? -36.261 -19.399 48.251 1.00 77.69 269 GLN A C 1
ATOM 2154 O O . GLN A 1 269 ? -36.756 -18.675 49.123 1.00 77.69 269 GLN A O 1
ATOM 2159 N N . GLN A 1 270 ? -35.513 -20.464 48.575 1.00 78.31 270 GLN A N 1
ATOM 2160 C CA . GLN A 1 270 ? -35.230 -20.790 49.981 1.00 78.31 270 GLN A CA 1
ATOM 2161 C C . GLN A 1 270 ? -34.312 -19.746 50.629 1.00 78.31 270 GLN A C 1
ATOM 2163 O O . GLN A 1 270 ? -34.555 -19.366 51.772 1.00 78.31 270 GLN A O 1
ATOM 2168 N N . THR A 1 271 ? -33.325 -19.210 49.904 1.00 74.00 271 THR A N 1
ATOM 2169 C CA . THR A 1 271 ? -32.452 -18.125 50.391 1.00 74.00 271 THR A CA 1
ATOM 2170 C C . THR A 1 271 ? -33.260 -16.863 50.705 1.00 74.00 271 THR A C 1
ATOM 2172 O O . THR A 1 271 ? -33.083 -16.253 51.764 1.00 74.00 271 THR A O 1
ATOM 2175 N N . SER A 1 272 ? -34.218 -16.513 49.841 1.00 74.06 272 SER A N 1
ATOM 2176 C CA . SER A 1 272 ? -35.148 -15.398 50.059 1.00 74.06 272 SER A CA 1
ATOM 2177 C C . SER A 1 272 ? -36.019 -15.617 51.300 1.00 74.06 272 SER A C 1
ATOM 2179 O O . SER A 1 272 ? -36.104 -14.730 52.150 1.00 74.06 272 SER A O 1
ATOM 2181 N N . ARG A 1 273 ? -36.591 -16.818 51.472 1.00 75.56 273 ARG A N 1
ATOM 2182 C CA . ARG A 1 273 ? -37.371 -17.196 52.667 1.00 75.56 273 ARG A CA 1
ATOM 2183 C C . ARG A 1 273 ? -36.542 -17.181 53.950 1.00 75.56 273 ARG A C 1
ATOM 2185 O O . ARG A 1 273 ? -37.023 -16.703 54.975 1.00 75.56 273 ARG A O 1
ATOM 2192 N N . LEU A 1 274 ? -35.309 -17.687 53.907 1.00 74.06 274 LEU A N 1
ATOM 2193 C CA . LEU A 1 274 ? -34.399 -17.697 55.051 1.00 74.06 274 LEU A CA 1
ATOM 2194 C C . LEU A 1 274 ? -34.067 -16.260 55.472 1.00 74.06 274 LEU A C 1
ATOM 2196 O O . LEU A 1 274 ? -34.162 -15.922 56.648 1.00 74.06 274 LEU A O 1
ATOM 2200 N N . SER A 1 275 ? -33.789 -15.389 54.496 1.00 70.06 275 SER A N 1
ATOM 2201 C CA . SER A 1 275 ? -33.609 -13.957 54.724 1.00 70.06 275 SER A CA 1
ATOM 2202 C C . SER A 1 275 ? -34.875 -13.311 55.307 1.00 70.06 275 SER A C 1
ATOM 2204 O O . SER A 1 275 ? -34.804 -12.649 56.340 1.00 70.06 275 SER A O 1
ATOM 2206 N N . ASP A 1 276 ? -36.055 -13.542 54.728 1.00 74.81 276 ASP A N 1
ATOM 2207 C CA . ASP A 1 276 ? -37.318 -13.003 55.255 1.00 74.81 276 ASP A CA 1
ATOM 2208 C C . ASP A 1 276 ? -37.596 -13.442 56.703 1.00 74.81 276 ASP A C 1
ATOM 2210 O O . ASP A 1 276 ? -38.185 -12.672 57.460 1.00 74.81 276 ASP A O 1
ATOM 2214 N N . LEU A 1 277 ? -37.145 -14.635 57.116 1.00 72.12 277 LEU A N 1
ATOM 2215 C CA . LEU A 1 277 ? -37.182 -15.088 58.510 1.00 72.12 277 LEU A CA 1
ATOM 2216 C C . LEU A 1 277 ? -36.167 -14.343 59.393 1.00 72.12 277 LEU A C 1
ATOM 2218 O O . LEU A 1 277 ? -36.553 -13.845 60.451 1.00 72.12 277 LEU A O 1
ATOM 2222 N N . THR A 1 278 ? -34.904 -14.216 58.967 1.00 68.75 278 THR A N 1
ATOM 2223 C CA . THR A 1 278 ? -33.845 -13.509 59.719 1.00 68.75 278 THR A CA 1
ATOM 2224 C C . THR A 1 278 ? -34.198 -12.044 59.990 1.00 68.75 278 THR A C 1
ATOM 2226 O O . THR A 1 278 ? -33.981 -11.550 61.095 1.00 68.75 278 THR A O 1
ATOM 2229 N N . TYR A 1 279 ? -34.785 -11.349 59.012 1.00 68.25 279 TYR A N 1
ATOM 2230 C CA . TYR A 1 279 ? -35.129 -9.925 59.114 1.00 68.25 279 TYR A CA 1
ATOM 2231 C C . TYR A 1 279 ? -36.569 -9.675 59.626 1.00 68.25 279 TYR A C 1
ATOM 2233 O O . TYR A 1 279 ? -37.033 -8.530 59.668 1.00 68.25 279 TYR A O 1
ATOM 2241 N N . ARG A 1 280 ? -37.300 -10.718 60.059 1.00 67.62 280 ARG A N 1
ATOM 2242 C CA . ARG A 1 280 ? -38.702 -10.601 60.496 1.00 67.62 280 ARG A CA 1
ATOM 2243 C C . ARG A 1 280 ? -38.836 -9.907 61.855 1.00 67.62 280 ARG A C 1
ATOM 2245 O O . ARG A 1 280 ? -38.482 -10.452 62.904 1.00 67.62 280 ARG A O 1
ATOM 2252 N N . ARG A 1 281 ? -39.471 -8.730 61.868 1.00 62.03 281 ARG A N 1
ATOM 2253 C CA . ARG A 1 281 ? -39.958 -8.106 63.112 1.00 62.03 281 ARG A CA 1
ATOM 2254 C C . ARG A 1 281 ? -40.995 -9.020 63.775 1.00 62.03 281 ARG A C 1
ATOM 2256 O O . ARG A 1 281 ? -41.913 -9.495 63.105 1.00 62.03 281 ARG A O 1
ATOM 2263 N N . ALA A 1 282 ? -40.879 -9.238 65.086 1.00 63.31 282 ALA A N 1
ATOM 2264 C CA . ALA A 1 282 ? -41.953 -9.887 65.837 1.00 63.31 282 ALA A CA 1
ATOM 2265 C C . ALA A 1 282 ? -43.197 -8.989 65.876 1.00 63.31 282 ALA A C 1
ATOM 2267 O O . ALA A 1 282 ? -43.088 -7.767 65.982 1.00 63.31 282 ALA A O 1
ATOM 2268 N N . LYS A 1 283 ? -44.370 -9.622 65.816 1.00 58.12 283 LYS A N 1
ATOM 2269 C CA . LYS A 1 283 ? -45.666 -9.005 66.093 1.00 58.12 283 LYS A CA 1
ATOM 2270 C C . LYS A 1 283 ? -46.253 -9.650 67.346 1.00 58.12 283 LYS A C 1
ATOM 2272 O O . LYS A 1 283 ? -47.001 -10.616 67.249 1.00 58.12 283 LYS A O 1
ATOM 2277 N N . TYR A 1 284 ? -45.892 -9.144 68.523 1.00 63.44 284 TYR A N 1
ATOM 2278 C CA . TYR A 1 284 ? -46.750 -9.324 69.695 1.00 63.44 284 TYR A CA 1
ATOM 2279 C C . TYR A 1 284 ? -47.796 -8.204 69.653 1.00 63.44 284 TYR A C 1
ATOM 2281 O O . TYR A 1 284 ? -47.448 -7.049 69.900 1.00 63.44 284 TYR A O 1
ATOM 2289 N N . ASP A 1 285 ? -49.034 -8.525 69.270 1.00 55.75 285 ASP A N 1
ATOM 2290 C CA . ASP A 1 285 ? -50.099 -7.527 69.049 1.00 55.75 285 ASP A CA 1
ATOM 2291 C C . ASP A 1 285 ? -50.781 -7.044 70.349 1.00 55.75 285 ASP A C 1
ATOM 2293 O O . ASP A 1 285 ? -51.525 -6.062 70.333 1.00 55.75 285 ASP A O 1
ATOM 2297 N N . ASP A 1 286 ? -50.494 -7.671 71.495 1.00 65.25 286 ASP A N 1
ATOM 2298 C CA . ASP A 1 286 ? -51.017 -7.234 72.793 1.00 65.25 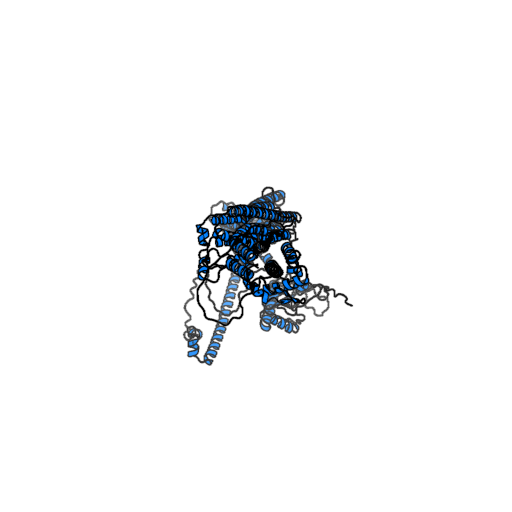286 ASP A CA 1
ATOM 2299 C C . ASP A 1 286 ? -50.381 -5.905 73.263 1.00 65.25 286 ASP A C 1
ATOM 2301 O O . ASP A 1 286 ? -49.168 -5.677 73.179 1.00 65.25 286 ASP A O 1
ATOM 2305 N N . LYS A 1 287 ? -51.218 -5.024 73.824 1.00 65.06 287 LYS A N 1
ATOM 2306 C CA . LYS A 1 287 ? -50.822 -3.770 74.476 1.00 65.06 287 LYS A CA 1
ATOM 2307 C C . LYS A 1 287 ? -49.840 -4.011 75.627 1.00 65.06 287 LYS A C 1
ATOM 2309 O O . LYS A 1 287 ? -48.945 -3.184 75.805 1.00 65.06 287 LYS A O 1
ATOM 2314 N N . SER A 1 288 ? -49.973 -5.121 76.361 1.00 66.81 288 SER A N 1
ATOM 2315 C CA . SER A 1 288 ? -49.105 -5.459 77.502 1.00 66.81 288 SER A CA 1
ATOM 2316 C C . SER A 1 288 ? -47.644 -5.726 77.091 1.00 66.81 288 SER A C 1
ATOM 2318 O O . SER A 1 288 ? -46.706 -5.269 77.746 1.00 66.81 288 SER A O 1
ATOM 2320 N N . LEU A 1 289 ? -47.428 -6.389 75.948 1.00 66.12 289 LEU A N 1
ATOM 2321 C CA . LEU A 1 289 ? -46.117 -6.884 75.507 1.00 66.12 289 LEU A CA 1
ATOM 2322 C C . LEU A 1 289 ? -45.296 -5.867 74.695 1.00 66.12 289 LEU A C 1
ATOM 2324 O O . LEU A 1 289 ? -44.203 -6.184 74.217 1.00 66.12 289 LEU A O 1
ATOM 2328 N N . ARG A 1 290 ? -45.758 -4.617 74.558 1.00 66.19 290 ARG A N 1
ATOM 2329 C CA . ARG A 1 290 ? -45.064 -3.568 73.781 1.00 66.19 290 ARG A CA 1
ATOM 2330 C C . ARG A 1 290 ? -43.633 -3.283 74.257 1.00 66.19 290 ARG A C 1
ATOM 2332 O O . ARG A 1 290 ? -42.770 -2.994 73.427 1.00 66.19 290 ARG A O 1
ATOM 2339 N N . ASN A 1 291 ? -43.356 -3.418 75.553 1.00 72.06 291 ASN A N 1
ATOM 2340 C CA . ASN A 1 291 ? -42.003 -3.244 76.094 1.00 72.06 291 ASN A CA 1
ATOM 2341 C C . ASN A 1 291 ? -41.091 -4.436 75.750 1.00 72.06 291 ASN A C 1
ATOM 2343 O O . ASN A 1 291 ? -39.942 -4.228 75.362 1.00 72.06 291 ASN A O 1
ATOM 2347 N N . PHE A 1 292 ? -41.620 -5.665 75.768 1.00 67.62 292 PHE A N 1
ATOM 2348 C CA . PHE A 1 292 ? -40.900 -6.857 75.304 1.00 67.62 292 PHE A CA 1
ATOM 2349 C C . PHE A 1 292 ? -40.656 -6.842 73.789 1.00 67.62 292 PHE A C 1
ATOM 2351 O O . PHE A 1 292 ? -39.571 -7.226 73.361 1.00 67.62 292 PHE A O 1
ATOM 2358 N N . ASN A 1 293 ? -41.589 -6.322 72.977 1.00 69.94 293 ASN A N 1
ATOM 2359 C CA . ASN A 1 293 ? -41.346 -6.030 71.554 1.00 69.94 293 ASN A CA 1
ATOM 2360 C C . ASN A 1 293 ? -40.117 -5.117 71.381 1.00 69.94 293 ASN A C 1
ATOM 2362 O O . ASN A 1 293 ? -39.205 -5.463 70.632 1.00 69.94 293 ASN A O 1
ATOM 2366 N N . LYS A 1 294 ? -40.059 -3.981 72.098 1.00 72.19 294 LYS A N 1
ATOM 2367 C CA . LYS A 1 294 ? -38.922 -3.044 72.032 1.00 72.19 294 LYS A CA 1
ATOM 2368 C C . LYS A 1 294 ? -37.609 -3.711 72.456 1.00 72.19 294 LYS A C 1
ATOM 2370 O O . LYS A 1 294 ? -36.666 -3.726 71.669 1.00 72.19 294 LYS A O 1
ATOM 2375 N N . PHE A 1 295 ? -37.565 -4.323 73.639 1.00 75.00 295 PHE A N 1
ATOM 2376 C CA . PHE A 1 295 ? -36.372 -5.001 74.162 1.00 75.00 295 PHE A CA 1
ATOM 2377 C C . PHE A 1 295 ? -35.882 -6.124 73.232 1.00 75.00 295 PHE A C 1
ATOM 2379 O O . PHE A 1 295 ? -34.716 -6.155 72.846 1.00 75.00 295 PHE A O 1
ATOM 2386 N N . SER A 1 296 ? -36.790 -6.992 72.774 1.00 73.94 296 SER A N 1
ATOM 2387 C CA . SER A 1 296 ? -36.475 -8.091 71.854 1.00 73.94 296 SER A CA 1
ATOM 2388 C C . SER A 1 296 ? -36.096 -7.616 70.442 1.00 73.94 296 SER A C 1
ATOM 2390 O O . SER A 1 296 ? -35.425 -8.352 69.717 1.00 73.94 296 SER A O 1
ATOM 2392 N N . SER A 1 297 ? -36.496 -6.404 70.038 1.00 73.44 297 SER A N 1
ATOM 2393 C CA . SER A 1 297 ? -36.019 -5.778 68.797 1.00 73.44 297 SER A CA 1
ATOM 2394 C C . SER A 1 297 ? -34.608 -5.200 68.939 1.00 73.44 297 SER A C 1
ATOM 2396 O O . SER A 1 297 ? -33.808 -5.364 68.025 1.00 73.44 297 SER A O 1
ATOM 2398 N N . ALA A 1 298 ? -34.268 -4.618 70.096 1.00 76.50 298 ALA A N 1
ATOM 2399 C CA . ALA A 1 298 ? -32.926 -4.104 70.378 1.00 76.50 298 ALA A CA 1
ATOM 2400 C C . ALA A 1 298 ? -31.890 -5.235 70.518 1.00 76.50 298 ALA A C 1
ATOM 2402 O O . ALA A 1 298 ? -30.806 -5.147 69.946 1.00 76.50 298 ALA A O 1
ATOM 2403 N N . LEU A 1 299 ? -32.247 -6.331 71.203 1.00 78.00 299 LEU A N 1
ATOM 2404 C CA . LEU A 1 299 ? -31.417 -7.541 71.272 1.00 78.00 299 LEU A CA 1
ATOM 2405 C C . LEU A 1 299 ? -31.148 -8.116 69.875 1.00 78.00 299 LEU A C 1
ATOM 2407 O O . LEU A 1 299 ? -29.996 -8.304 69.497 1.00 78.00 299 LEU A O 1
ATOM 2411 N N . ARG A 1 300 ? -32.202 -8.301 69.065 1.00 74.12 300 ARG A N 1
ATOM 2412 C CA . ARG A 1 300 ? -32.051 -8.797 67.689 1.00 74.12 300 ARG A CA 1
ATOM 2413 C C . ARG A 1 300 ? -31.271 -7.857 66.776 1.00 74.12 300 ARG A C 1
ATOM 2415 O O . ARG A 1 300 ? -30.588 -8.362 65.899 1.00 74.12 300 ARG A O 1
ATOM 2422 N N . ALA A 1 301 ? -31.338 -6.539 66.965 1.00 74.88 301 ALA A N 1
ATOM 2423 C CA . ALA A 1 301 ? -30.493 -5.603 66.221 1.00 74.88 301 ALA A CA 1
ATOM 2424 C C . ALA A 1 301 ? -29.004 -5.820 66.548 1.00 74.88 301 ALA A C 1
ATOM 2426 O O . ALA A 1 301 ? -28.207 -6.046 65.644 1.00 74.88 301 ALA A O 1
ATOM 2427 N N . ASN A 1 302 ? -28.662 -5.871 67.837 1.00 78.94 302 ASN A N 1
ATOM 2428 C CA . ASN A 1 302 ? -27.300 -6.083 68.335 1.00 78.94 302 ASN A CA 1
ATOM 2429 C C . ASN A 1 302 ? -26.721 -7.446 67.886 1.00 78.94 302 ASN A C 1
ATOM 2431 O O . ASN A 1 302 ? -25.588 -7.539 67.414 1.00 78.94 302 ASN A O 1
ATOM 2435 N N . ASP A 1 303 ? -27.512 -8.520 67.952 1.00 78.12 303 ASP A N 1
ATOM 2436 C CA . ASP A 1 303 ? -27.069 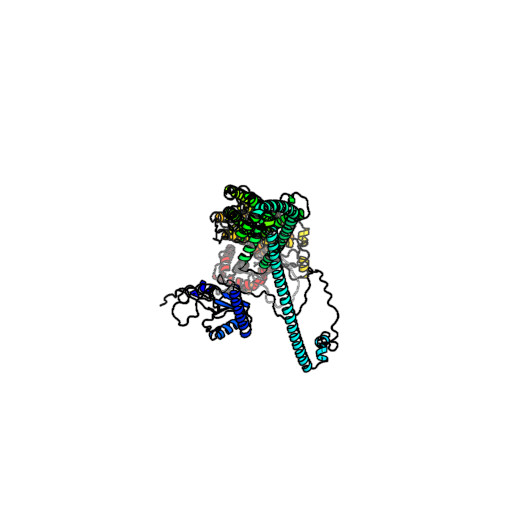-9.847 67.505 1.00 78.12 303 ASP A CA 1
ATOM 2437 C C . ASP A 1 303 ? -27.004 -9.973 65.971 1.00 78.12 303 ASP A C 1
ATOM 2439 O O . ASP A 1 303 ? -26.134 -10.675 65.445 1.00 78.12 303 ASP A O 1
ATOM 2443 N N . LEU A 1 304 ? -27.848 -9.241 65.235 1.00 76.31 304 LEU A N 1
ATOM 2444 C CA . LEU A 1 304 ? -27.765 -9.116 63.778 1.00 76.31 304 LEU A CA 1
ATOM 2445 C C . LEU A 1 304 ? -26.506 -8.346 63.347 1.00 76.31 304 LEU A C 1
ATOM 2447 O O . LEU A 1 304 ? -25.832 -8.789 62.422 1.00 76.31 304 LEU A O 1
ATOM 2451 N N . GLU A 1 305 ? -26.147 -7.253 64.024 1.00 77.06 305 GLU A N 1
ATOM 2452 C CA . GLU A 1 305 ? -24.904 -6.498 63.787 1.00 77.06 305 GLU A CA 1
ATOM 2453 C C . GLU A 1 305 ? -23.661 -7.373 64.006 1.00 77.06 305 GLU A C 1
ATOM 2455 O O . GLU A 1 305 ? -22.825 -7.490 63.107 1.00 77.06 305 GLU A O 1
ATOM 2460 N N . LYS A 1 306 ? -23.577 -8.090 65.139 1.00 79.00 306 LYS A N 1
ATOM 2461 C CA . LYS A 1 306 ? -22.498 -9.069 65.398 1.00 79.00 306 LYS A CA 1
ATOM 2462 C C . LYS A 1 306 ? -22.413 -10.145 64.314 1.00 79.00 306 LYS A C 1
ATOM 2464 O O . LYS A 1 306 ? -21.315 -10.547 63.927 1.00 79.00 306 LYS A O 1
ATOM 2469 N N . THR A 1 307 ? -23.560 -10.638 63.846 1.00 78.19 307 THR A N 1
ATOM 2470 C CA . THR A 1 307 ? -23.631 -11.693 62.823 1.00 78.19 307 THR A CA 1
ATOM 2471 C C . THR A 1 307 ? -23.184 -11.171 61.459 1.00 78.19 307 THR A C 1
ATOM 2473 O O . THR A 1 307 ? -22.382 -11.820 60.793 1.00 78.19 307 THR A O 1
ATOM 2476 N N . LYS A 1 308 ? -23.621 -9.968 61.066 1.00 78.38 308 LYS A N 1
ATOM 2477 C CA . LYS A 1 308 ? -23.158 -9.291 59.847 1.00 78.38 308 LYS A CA 1
ATOM 2478 C C . LYS A 1 308 ? -21.651 -9.071 59.875 1.00 78.38 308 LYS A C 1
ATOM 2480 O O . LYS A 1 308 ? -20.981 -9.484 58.937 1.00 78.38 308 LYS A O 1
ATOM 2485 N N . PHE A 1 309 ? -21.116 -8.506 60.961 1.00 77.06 309 PHE A N 1
ATOM 2486 C CA . PHE A 1 309 ? -19.679 -8.257 61.117 1.00 77.06 309 PHE A CA 1
ATOM 2487 C C . PHE A 1 309 ? -18.849 -9.535 60.921 1.00 77.06 309 PHE A C 1
ATOM 2489 O O . PHE A 1 309 ? -17.923 -9.548 60.115 1.00 77.06 309 PHE A O 1
ATOM 2496 N N . ARG A 1 310 ? -19.238 -10.644 61.568 1.00 79.19 310 ARG A N 1
ATOM 2497 C CA . ARG A 1 310 ? -18.592 -11.959 61.387 1.00 79.19 310 ARG A CA 1
ATOM 2498 C C . ARG A 1 310 ? -18.681 -12.482 59.950 1.00 79.19 310 ARG A C 1
ATOM 2500 O O . ARG A 1 310 ? -17.727 -13.073 59.457 1.00 79.19 310 ARG A O 1
ATOM 2507 N N . ASN A 1 311 ? -19.805 -12.255 59.274 1.00 82.88 311 ASN A N 1
ATOM 2508 C CA . ASN A 1 311 ? -20.040 -12.773 57.927 1.00 82.88 311 ASN A CA 1
ATOM 2509 C C . ASN A 1 311 ? -19.382 -11.937 56.814 1.00 82.88 311 ASN A C 1
ATOM 2511 O O . ASN A 1 311 ? -19.313 -12.421 55.686 1.00 82.88 311 ASN A O 1
ATOM 2515 N N . ARG A 1 312 ? -18.872 -10.722 57.078 1.00 84.44 312 ARG A N 1
ATOM 2516 C CA . ARG A 1 312 ? -18.317 -9.834 56.032 1.00 84.44 312 ARG A CA 1
ATOM 2517 C C . ARG A 1 312 ? -17.167 -10.455 55.232 1.00 84.44 312 ARG A C 1
ATOM 2519 O O . ARG A 1 312 ? -17.171 -10.324 54.014 1.00 84.44 312 ARG A O 1
ATOM 2526 N N . GLN A 1 313 ? -16.266 -11.218 55.855 1.00 81.88 313 GLN A N 1
ATOM 2527 C CA . GLN A 1 313 ? -15.210 -11.936 55.117 1.00 81.88 313 GLN A CA 1
ATOM 2528 C C . GLN A 1 313 ? -15.760 -13.049 54.203 1.00 81.88 313 GLN A C 1
ATOM 2530 O O . GLN A 1 313 ? -15.231 -13.274 53.116 1.00 81.88 313 GLN A O 1
ATOM 2535 N N . VAL A 1 314 ? -16.848 -13.718 54.604 1.00 83.38 314 VAL A N 1
ATOM 2536 C CA . VAL A 1 314 ? -17.522 -14.744 53.785 1.00 83.38 314 VAL A CA 1
ATOM 2537 C C . VAL A 1 314 ? -18.278 -14.096 52.621 1.00 83.38 314 VAL A C 1
ATOM 2539 O O . VAL A 1 314 ? -18.228 -14.591 51.500 1.00 83.38 314 VAL A O 1
ATOM 2542 N N . LEU A 1 315 ? -18.928 -12.953 52.865 1.00 84.94 315 LEU A N 1
ATOM 2543 C CA . LEU A 1 315 ? -19.587 -12.154 51.829 1.00 84.94 315 LEU A CA 1
ATOM 2544 C C . LEU A 1 315 ? -18.574 -11.644 50.794 1.00 84.94 315 LEU A C 1
ATOM 2546 O O . LEU A 1 315 ? -18.816 -11.805 49.602 1.00 84.94 315 LEU A O 1
ATOM 2550 N N . LEU A 1 316 ? -17.430 -11.107 51.238 1.00 86.06 316 LEU A N 1
ATOM 2551 C CA . LEU A 1 316 ? -16.338 -10.685 50.356 1.00 86.06 316 LEU A CA 1
ATOM 2552 C C . LEU A 1 316 ? -15.849 -11.845 49.482 1.00 86.06 316 LEU A C 1
ATOM 2554 O O . LEU A 1 316 ? -15.775 -11.690 48.268 1.00 86.06 316 LEU A O 1
ATOM 2558 N N . ARG A 1 317 ? -15.576 -13.020 50.071 1.00 86.00 317 ARG A N 1
ATOM 2559 C CA . ARG A 1 317 ? -15.175 -14.207 49.302 1.00 86.00 317 ARG A CA 1
ATOM 2560 C C . ARG A 1 317 ? -16.200 -14.555 48.223 1.00 86.00 317 ARG A C 1
ATOM 2562 O O . ARG A 1 317 ? -15.823 -14.682 47.066 1.00 86.00 317 ARG A O 1
ATOM 2569 N N . ASN A 1 318 ? -17.477 -14.674 48.585 1.00 85.88 318 ASN A N 1
ATOM 2570 C CA . ASN A 1 318 ? -18.521 -15.056 47.634 1.00 85.88 318 ASN A CA 1
ATOM 2571 C C . ASN A 1 318 ? -18.676 -14.022 46.501 1.00 85.88 318 ASN A C 1
ATOM 2573 O O . ASN A 1 318 ? -18.921 -14.395 45.360 1.00 85.88 318 ASN A O 1
ATOM 2577 N N . ILE A 1 319 ? -18.500 -12.730 46.796 1.00 87.81 319 ILE A N 1
ATOM 2578 C CA . ILE A 1 319 ? -18.531 -11.652 45.796 1.00 87.81 319 ILE A CA 1
ATOM 2579 C C . ILE A 1 319 ? -17.313 -11.719 44.862 1.00 87.81 319 ILE A C 1
ATOM 2581 O O . ILE A 1 319 ? -17.476 -11.561 43.655 1.00 87.81 319 ILE A O 1
ATOM 2585 N N . VAL A 1 320 ? -16.117 -12.015 45.383 1.00 88.75 320 VAL A N 1
ATOM 2586 C CA . VAL A 1 320 ? -14.909 -12.228 44.565 1.00 88.75 320 VAL A CA 1
ATOM 2587 C C . VAL A 1 320 ? -15.032 -13.489 43.703 1.00 88.75 320 VAL A C 1
ATOM 2589 O O . VAL A 1 320 ? -14.665 -13.456 42.535 1.00 88.75 320 VAL A O 1
ATOM 2592 N N . ASP A 1 321 ? -15.603 -14.575 44.224 1.00 86.56 321 ASP A N 1
ATOM 2593 C CA . ASP A 1 321 ? -15.835 -15.803 43.453 1.00 86.56 321 ASP A CA 1
ATOM 2594 C C . ASP A 1 321 ? -16.941 -15.612 42.378 1.00 86.56 321 ASP A C 1
ATOM 2596 O O . ASP A 1 321 ? -16.853 -16.194 41.299 1.00 86.56 321 ASP A O 1
ATOM 2600 N N . HIS A 1 322 ? -17.927 -14.726 42.594 1.00 84.44 322 HIS A N 1
ATOM 2601 C CA . HIS A 1 322 ? -18.879 -14.301 41.551 1.00 84.44 322 HIS A CA 1
ATOM 2602 C C . HIS A 1 322 ? -18.263 -13.368 40.492 1.00 84.44 322 HIS A C 1
ATOM 2604 O O . HIS A 1 322 ? -18.602 -13.485 39.314 1.00 84.44 322 HIS A O 1
ATOM 2610 N N . LEU A 1 323 ? -17.367 -12.458 40.888 1.00 88.38 323 LEU A N 1
ATOM 2611 C CA . LEU A 1 323 ? -16.600 -11.615 39.962 1.00 88.38 323 LEU A CA 1
ATOM 2612 C C . LEU A 1 323 ? -15.687 -12.456 39.059 1.00 88.38 323 LEU A C 1
ATOM 2614 O O . LEU A 1 323 ? -15.603 -12.189 37.868 1.00 88.38 323 LEU A O 1
ATOM 2618 N N . ASP A 1 324 ? -15.034 -13.476 39.620 1.00 88.50 324 ASP A N 1
ATOM 2619 C CA . ASP A 1 324 ? -14.151 -14.404 38.901 1.00 88.50 324 ASP A CA 1
ATOM 2620 C C . ASP A 1 324 ? -14.912 -15.173 37.811 1.00 88.50 324 ASP A C 1
ATOM 2622 O O . ASP A 1 324 ? -14.510 -15.165 36.651 1.00 88.50 324 ASP A O 1
ATOM 2626 N N . PHE A 1 325 ? -16.086 -15.722 38.146 1.00 86.81 325 PHE A N 1
ATOM 2627 C CA . PHE A 1 325 ? -16.986 -16.321 37.157 1.00 86.81 325 PHE A CA 1
ATOM 2628 C C . PHE A 1 325 ? -17.413 -15.319 36.067 1.00 86.81 325 PHE A C 1
ATOM 2630 O O . PHE A 1 325 ? -17.389 -15.644 34.885 1.00 86.81 325 PHE A O 1
ATOM 2637 N N . GLY A 1 326 ? -17.751 -14.080 36.442 1.00 86.56 326 GLY A N 1
ATOM 2638 C CA . GLY A 1 326 ? -18.125 -13.039 35.480 1.00 86.56 326 GLY A CA 1
ATOM 2639 C C . GLY A 1 326 ? -16.997 -12.636 34.519 1.00 86.56 326 GLY A C 1
ATOM 2640 O O . GLY A 1 326 ? -17.269 -12.332 33.363 1.00 86.56 326 GLY A O 1
ATOM 2641 N N . LEU A 1 327 ? -15.736 -12.671 34.963 1.00 89.12 327 LEU A N 1
ATOM 2642 C CA . LEU A 1 327 ? -14.566 -12.449 34.103 1.00 89.12 327 LEU A CA 1
ATOM 2643 C C . LEU A 1 327 ? -14.300 -13.622 33.154 1.00 89.12 327 LEU A C 1
ATOM 2645 O O . LEU A 1 327 ? -13.816 -13.404 32.047 1.00 89.12 327 LEU A O 1
ATOM 2649 N N . GLN A 1 328 ? -14.599 -14.851 33.580 1.00 87.69 328 GLN A N 1
ATOM 2650 C CA . GLN A 1 328 ? -14.459 -16.044 32.742 1.00 87.69 328 GLN A CA 1
ATOM 2651 C C . GLN A 1 328 ? -15.484 -16.015 31.598 1.00 87.69 328 GLN A C 1
ATOM 2653 O O . GLN A 1 328 ? -15.082 -16.097 30.442 1.00 87.69 328 GLN A O 1
ATOM 2658 N N . VAL A 1 329 ? -16.761 -15.740 31.899 1.00 87.00 329 VAL A N 1
ATOM 2659 C CA . VAL A 1 329 ? -17.815 -15.554 30.879 1.00 87.00 329 VAL A CA 1
ATOM 2660 C C . VAL A 1 329 ? -17.475 -14.417 29.906 1.00 87.00 329 VAL A C 1
ATOM 2662 O O . VAL A 1 329 ? -17.600 -14.588 28.698 1.00 87.00 329 VAL A O 1
ATOM 2665 N N . LEU A 1 330 ? -16.975 -13.278 30.405 1.00 88.25 330 LEU A N 1
ATOM 2666 C CA . LEU A 1 330 ? -16.554 -12.165 29.546 1.00 88.25 330 LEU A CA 1
ATOM 2667 C C . LEU A 1 330 ? -15.457 -12.584 28.552 1.00 88.25 330 LEU A C 1
ATOM 2669 O O . LEU A 1 330 ? -15.498 -12.181 27.394 1.00 88.25 330 LEU A O 1
ATOM 2673 N N . ARG A 1 331 ? -14.472 -13.374 28.997 1.00 87.69 331 ARG A N 1
ATOM 2674 C CA . ARG A 1 331 ? -13.385 -13.867 28.136 1.00 87.69 331 ARG A CA 1
ATOM 2675 C C . ARG A 1 331 ? -13.889 -14.843 27.083 1.00 87.69 331 ARG A C 1
ATOM 2677 O O . ARG A 1 331 ? -13.497 -14.714 25.931 1.00 87.69 331 ARG A O 1
ATOM 2684 N N . GLU A 1 332 ? -14.788 -15.749 27.457 1.00 85.12 332 GLU A N 1
ATOM 2685 C CA . GLU A 1 332 ? -15.440 -16.668 26.519 1.00 85.12 332 GLU A CA 1
ATOM 2686 C C . GLU A 1 332 ? -16.213 -15.885 25.434 1.00 85.12 332 GLU A C 1
ATOM 2688 O O . GLU A 1 332 ? -15.991 -16.118 24.247 1.00 85.12 332 GLU A O 1
ATOM 2693 N N . GLU A 1 333 ? -17.004 -14.865 25.798 1.00 83.88 333 GLU A N 1
ATOM 2694 C CA . GLU A 1 333 ? -17.706 -14.006 24.823 1.00 83.88 333 GLU A CA 1
ATOM 2695 C C . GLU A 1 333 ? -16.760 -13.147 23.952 1.00 83.88 333 GLU A C 1
ATOM 2697 O O . GLU A 1 333 ? -17.047 -12.911 22.773 1.00 83.88 333 GLU A O 1
ATOM 2702 N N . VAL A 1 334 ? -15.617 -12.688 24.483 1.00 83.31 334 VAL A N 1
ATOM 2703 C CA . VAL A 1 334 ? -14.580 -11.994 23.690 1.00 83.31 334 VAL A CA 1
ATOM 2704 C C . VAL A 1 334 ? -13.924 -12.949 22.689 1.00 83.31 334 VAL A C 1
ATOM 2706 O O . VAL A 1 334 ? -13.759 -12.580 21.524 1.00 83.31 334 VAL A O 1
ATOM 2709 N N . GLU A 1 335 ? -13.574 -14.171 23.100 1.00 81.94 335 GLU A N 1
ATOM 2710 C CA . GLU A 1 335 ? -12.987 -15.183 22.214 1.00 81.94 335 GLU A CA 1
ATOM 2711 C C . GLU A 1 335 ? -13.966 -15.610 21.108 1.00 81.94 335 GLU A C 1
ATOM 2713 O O . GLU A 1 335 ? -13.562 -15.694 19.945 1.00 81.94 335 GLU A O 1
ATOM 2718 N N . GLU A 1 336 ? -15.257 -15.786 21.418 1.00 78.00 336 GLU A N 1
ATOM 2719 C CA . GLU A 1 336 ? -16.296 -16.052 20.413 1.00 78.00 336 GLU A CA 1
ATOM 2720 C C . GLU A 1 336 ? -16.436 -14.887 19.415 1.00 78.00 336 GLU A C 1
ATOM 2722 O O . GLU A 1 336 ? -16.362 -15.103 18.202 1.00 78.00 336 GLU A O 1
ATOM 2727 N N . MET A 1 337 ? -16.525 -13.637 19.885 1.00 73.06 337 MET A N 1
ATOM 2728 C CA . MET A 1 337 ? -16.615 -12.443 19.025 1.00 73.06 337 MET A CA 1
ATOM 2729 C C . MET A 1 337 ? -15.376 -12.270 18.123 1.00 73.06 337 MET A C 1
ATOM 2731 O O . MET A 1 337 ? -15.491 -11.934 16.935 1.00 73.06 337 MET A O 1
ATOM 2735 N N . GLN A 1 338 ? -14.181 -12.564 18.647 1.00 69.44 338 GLN A N 1
ATOM 2736 C CA . GLN A 1 338 ? -12.931 -12.580 17.880 1.00 69.44 338 GLN A CA 1
ATOM 2737 C C . GLN A 1 338 ? -12.793 -13.789 16.936 1.00 69.44 338 GLN A C 1
ATOM 2739 O O . GLN A 1 338 ? -11.934 -13.757 16.048 1.00 69.44 338 GLN A O 1
ATOM 2744 N N . ALA A 1 339 ? -13.593 -14.846 17.103 1.00 63.91 339 ALA A N 1
ATOM 2745 C CA . ALA A 1 339 ? -13.646 -15.992 16.198 1.00 63.91 339 ALA A CA 1
ATOM 2746 C C . ALA A 1 339 ? -14.658 -15.774 15.061 1.00 63.91 339 ALA A C 1
ATOM 2748 O O . ALA A 1 339 ? -14.317 -15.994 13.897 1.00 63.91 339 ALA A O 1
ATOM 2749 N N . GLU A 1 340 ? -15.867 -15.282 15.358 1.00 58.53 340 GLU A N 1
ATOM 2750 C CA . GLU A 1 340 ? -16.900 -14.994 14.348 1.00 58.53 340 GLU A CA 1
ATOM 2751 C C . GLU A 1 340 ? -16.398 -14.006 13.284 1.00 58.53 340 GLU A C 1
ATOM 2753 O O . GLU A 1 340 ? -16.512 -14.266 12.081 1.00 58.53 340 GLU A O 1
ATOM 2758 N N . THR A 1 341 ? -15.738 -12.930 13.725 1.00 52.94 341 THR A N 1
ATOM 2759 C CA . THR A 1 341 ? -15.146 -11.893 12.857 1.00 52.94 341 THR A CA 1
ATOM 2760 C C . THR A 1 341 ? -14.045 -12.401 11.915 1.00 52.94 341 THR A C 1
ATOM 2762 O O . THR A 1 341 ? -13.715 -11.713 10.951 1.00 52.94 341 THR A O 1
ATOM 2765 N N . ARG A 1 342 ? -13.498 -13.608 12.128 1.00 46.75 342 ARG A N 1
ATOM 2766 C CA . ARG A 1 342 ? -12.515 -14.244 11.224 1.00 46.75 342 ARG A CA 1
ATOM 2767 C C . ARG A 1 342 ? -13.141 -15.190 10.200 1.00 46.75 342 ARG A C 1
ATOM 2769 O O . ARG A 1 342 ? -12.440 -15.630 9.291 1.00 46.75 342 ARG A O 1
ATOM 2776 N N . ILE A 1 343 ? -14.416 -15.551 10.360 1.00 41.53 343 ILE A N 1
ATOM 2777 C CA . ILE A 1 343 ? -15.068 -16.607 9.570 1.00 41.53 343 ILE A CA 1
ATOM 2778 C C . ILE A 1 343 ? -16.205 -16.041 8.702 1.00 41.53 343 ILE A C 1
ATOM 2780 O O . ILE A 1 343 ? -16.417 -16.545 7.598 1.00 41.53 343 ILE A O 1
ATOM 2784 N N . TYR A 1 344 ? -16.898 -14.978 9.136 1.00 38.72 344 TYR A N 1
ATOM 2785 C CA . TYR A 1 344 ? -18.001 -14.383 8.370 1.00 38.72 344 TYR A CA 1
ATOM 2786 C C . TYR A 1 344 ? -18.067 -12.848 8.439 1.00 38.72 344 TYR A C 1
ATOM 2788 O O . TYR A 1 344 ? -18.228 -12.266 9.508 1.00 38.72 344 TYR A O 1
ATOM 2796 N N . GLU A 1 345 ? -18.111 -12.194 7.272 1.00 32.69 345 GLU A N 1
ATOM 2797 C CA . GLU A 1 345 ? -18.652 -10.833 7.131 1.00 32.69 345 GLU A CA 1
ATOM 2798 C C . GLU A 1 345 ? -20.188 -10.877 7.279 1.00 32.69 345 GLU A C 1
ATOM 2800 O O . GLU A 1 345 ? -20.917 -11.018 6.290 1.00 32.69 345 GLU A O 1
ATOM 2805 N N . HIS A 1 346 ? -20.697 -10.811 8.512 1.00 38.38 346 HIS A N 1
ATOM 2806 C CA . HIS A 1 346 ? -22.135 -10.866 8.798 1.00 38.38 346 HIS A CA 1
ATOM 2807 C C . HIS A 1 346 ? -22.659 -9.563 9.438 1.00 38.38 346 HIS A C 1
ATOM 2809 O O . HIS A 1 346 ? -22.083 -9.036 10.384 1.00 38.38 346 HIS A O 1
ATOM 2815 N N . ASP A 1 347 ? -23.786 -9.066 8.913 1.00 37.09 347 ASP A N 1
ATOM 2816 C CA . ASP A 1 347 ? -24.433 -7.758 9.192 1.00 37.09 347 ASP A CA 1
ATOM 2817 C C . ASP A 1 347 ? -25.068 -7.666 10.610 1.00 37.09 347 ASP A C 1
ATOM 2819 O O . ASP A 1 347 ? -25.845 -6.757 10.890 1.00 37.09 347 ASP A O 1
ATOM 2823 N N . ASP A 1 348 ? -24.798 -8.637 11.492 1.00 39.72 348 ASP A N 1
ATOM 2824 C CA . ASP A 1 348 ? -25.500 -8.859 12.768 1.00 39.72 348 ASP A CA 1
ATOM 2825 C C . ASP A 1 348 ? -24.705 -8.370 14.009 1.00 39.72 348 ASP A C 1
ATOM 2827 O O . ASP A 1 348 ? -25.250 -8.306 15.116 1.00 39.72 348 ASP A O 1
ATOM 2831 N N . GLY A 1 349 ? -23.432 -7.985 13.824 1.00 45.97 349 GLY A N 1
ATOM 2832 C CA . GLY A 1 349 ? -22.451 -7.714 14.890 1.00 45.97 349 GLY A CA 1
ATOM 2833 C C . GLY A 1 349 ? -22.675 -6.472 15.769 1.00 45.97 349 GLY A C 1
ATOM 2834 O O . GLY A 1 349 ? -21.985 -6.316 16.777 1.00 45.97 349 GLY A O 1
ATOM 2835 N N . GLU A 1 350 ? -23.640 -5.600 15.450 1.00 47.75 350 GLU A N 1
ATOM 2836 C CA . GLU A 1 350 ? -24.016 -4.488 16.344 1.00 47.75 350 GLU A CA 1
ATOM 2837 C C . GLU A 1 350 ? -24.583 -5.013 17.678 1.00 47.75 350 GLU A C 1
ATOM 2839 O O . GLU A 1 350 ? -24.225 -4.512 18.743 1.00 47.75 350 GLU A O 1
ATOM 2844 N N . ASN A 1 351 ? -25.408 -6.070 17.644 1.00 52.12 351 ASN A N 1
ATOM 2845 C CA . ASN A 1 351 ? -26.074 -6.591 18.846 1.00 52.12 351 ASN A CA 1
ATOM 2846 C C . ASN A 1 351 ? -25.099 -7.296 19.807 1.00 52.12 351 ASN A C 1
ATOM 2848 O O . ASN A 1 351 ? -25.235 -7.165 21.025 1.00 52.12 351 ASN A O 1
ATOM 2852 N N . SER A 1 352 ? -24.115 -8.037 19.281 1.00 62.91 352 SER A N 1
ATOM 2853 C CA . SER A 1 352 ? -23.111 -8.714 20.113 1.00 62.91 352 SER A CA 1
ATOM 2854 C C . SER A 1 352 ? -22.163 -7.706 20.763 1.00 62.91 352 SER A C 1
ATOM 2856 O O . SER A 1 352 ? -21.922 -7.788 21.968 1.00 62.91 352 SER A O 1
ATOM 2858 N N . ARG A 1 353 ? -21.712 -6.681 20.022 1.00 71.50 353 ARG A N 1
ATOM 2859 C CA . ARG A 1 353 ? -20.897 -5.594 20.591 1.00 71.50 353 ARG A CA 1
ATOM 2860 C C . ARG A 1 353 ? -21.663 -4.734 21.600 1.00 71.50 353 ARG A C 1
ATOM 2862 O O . ARG A 1 353 ? -21.067 -4.363 22.610 1.00 71.50 353 ARG A O 1
ATOM 2869 N N . GLU A 1 354 ? -22.962 -4.465 21.414 1.00 76.12 354 GLU A N 1
ATOM 2870 C CA . GLU A 1 354 ? -23.764 -3.771 22.439 1.00 76.12 354 GLU A CA 1
ATOM 2871 C C . GLU A 1 354 ? -23.873 -4.607 23.728 1.00 76.12 354 GLU A C 1
ATOM 2873 O O . GLU A 1 354 ? -23.595 -4.082 24.812 1.00 76.12 354 GLU A O 1
ATOM 2878 N N . SER A 1 355 ? -24.183 -5.907 23.622 1.00 79.50 355 SER A N 1
ATOM 2879 C CA . SER A 1 355 ? -24.228 -6.837 24.764 1.00 79.50 355 SER A CA 1
ATOM 2880 C C . SER A 1 355 ? -22.903 -6.863 25.534 1.00 79.50 355 SER A C 1
ATOM 2882 O O . SER A 1 355 ? -22.869 -6.592 26.738 1.00 79.50 355 SER A O 1
ATOM 2884 N N . LEU A 1 356 ? -21.793 -7.085 24.825 1.00 85.12 356 LEU A N 1
ATOM 2885 C CA . LEU A 1 356 ? -20.452 -7.137 25.402 1.00 85.12 356 LEU A CA 1
ATOM 2886 C C . LEU A 1 356 ? -20.070 -5.808 26.083 1.00 85.12 356 LEU A C 1
ATOM 2888 O O . LEU A 1 356 ? -19.547 -5.803 27.200 1.00 85.12 356 LEU A O 1
ATOM 2892 N N . SER A 1 357 ? -20.413 -4.666 25.469 1.00 85.81 357 SER A N 1
ATOM 2893 C CA . SER A 1 357 ? -20.194 -3.330 26.050 1.00 85.81 357 SER A CA 1
ATOM 2894 C C . SER A 1 357 ? -20.863 -3.166 27.420 1.00 85.81 357 SER A C 1
ATOM 2896 O O . SER A 1 357 ? -20.312 -2.536 28.329 1.00 85.81 357 SER A O 1
ATOM 2898 N N . LEU A 1 358 ? -22.045 -3.767 27.588 1.00 85.44 358 LEU A N 1
ATOM 2899 C CA . LEU A 1 358 ? -22.808 -3.712 28.822 1.00 85.44 358 LEU A CA 1
ATOM 2900 C C . LEU A 1 358 ? -22.178 -4.604 29.902 1.00 85.44 358 LEU A C 1
ATOM 2902 O O . LEU A 1 358 ? -22.191 -4.214 31.072 1.00 85.44 358 LEU A O 1
ATOM 2906 N N . GLN A 1 359 ? -21.590 -5.748 29.532 1.00 87.50 359 GLN A N 1
ATOM 2907 C CA . GLN A 1 359 ? -20.890 -6.633 30.470 1.00 87.50 359 GLN A CA 1
ATOM 2908 C C . GLN A 1 359 ? -19.642 -5.979 31.069 1.00 87.50 359 GLN A C 1
ATOM 2910 O O . GLN A 1 359 ? -19.514 -5.943 32.296 1.00 87.50 359 GLN A O 1
ATOM 2915 N N . PHE A 1 360 ? -18.780 -5.376 30.238 1.00 92.38 360 PHE A N 1
ATOM 2916 C CA . PHE A 1 360 ? -17.621 -4.603 30.707 1.00 92.38 360 PHE A CA 1
ATOM 2917 C C . PHE A 1 360 ? -18.040 -3.548 31.748 1.00 92.38 360 PHE A C 1
ATOM 2919 O O . PHE A 1 360 ? -17.475 -3.489 32.844 1.00 92.38 360 PHE A O 1
ATOM 2926 N N . VAL A 1 361 ? -19.104 -2.783 31.469 1.00 90.56 361 VAL A N 1
ATOM 2927 C CA . VAL A 1 361 ? -19.623 -1.760 32.394 1.00 90.56 361 VAL A CA 1
ATOM 2928 C C . VAL A 1 361 ? -20.225 -2.372 33.668 1.00 90.56 361 VAL A C 1
ATOM 2930 O O . VAL A 1 361 ? -20.084 -1.793 34.748 1.00 90.56 361 VAL A O 1
ATOM 2933 N N . GLN A 1 362 ? -20.887 -3.531 33.595 1.00 88.62 362 GLN A N 1
ATOM 2934 C CA . GLN A 1 362 ? -21.421 -4.220 34.778 1.00 88.62 362 GLN A CA 1
ATOM 2935 C C . GLN A 1 362 ? -20.313 -4.770 35.687 1.00 88.62 362 GLN A C 1
ATOM 2937 O O . GLN A 1 362 ? -20.406 -4.622 36.908 1.00 88.62 362 GLN A O 1
ATOM 2942 N N . LEU A 1 363 ? -19.264 -5.372 35.123 1.00 90.69 363 LEU A N 1
ATOM 2943 C CA . LEU A 1 363 ? -18.113 -5.879 35.878 1.00 90.69 363 LEU A CA 1
ATOM 2944 C C . LEU A 1 363 ? -17.315 -4.732 36.502 1.00 90.69 363 LEU A C 1
ATOM 2946 O O . LEU A 1 363 ? -17.024 -4.768 37.697 1.00 90.69 363 LEU A O 1
ATOM 2950 N N . ALA A 1 364 ? -17.077 -3.654 35.753 1.00 91.62 364 ALA A N 1
ATOM 2951 C CA . ALA A 1 364 ? -16.421 -2.452 36.258 1.00 91.62 364 ALA A CA 1
ATOM 2952 C C . ALA A 1 364 ? -17.146 -1.840 37.474 1.00 91.62 364 ALA A C 1
ATOM 2954 O O . ALA A 1 364 ? -16.516 -1.493 38.477 1.00 91.62 364 ALA A O 1
ATOM 2955 N N . LYS A 1 365 ? -18.487 -1.792 37.444 1.00 89.31 365 LYS A N 1
ATOM 2956 C CA . LYS A 1 365 ? -19.301 -1.399 38.609 1.00 89.31 365 LYS A CA 1
ATOM 2957 C C . LYS A 1 365 ? -19.141 -2.368 39.787 1.00 89.31 365 LYS A C 1
ATOM 2959 O O . LYS A 1 365 ? -19.110 -1.915 40.928 1.00 89.31 365 LYS A O 1
ATOM 2964 N N . GLN A 1 366 ? -19.030 -3.676 39.547 1.00 89.12 366 GLN A N 1
ATOM 2965 C CA . GLN A 1 366 ? -18.837 -4.670 40.612 1.00 89.12 366 GLN A CA 1
ATOM 2966 C C . GLN A 1 366 ? -17.461 -4.558 41.281 1.00 89.12 366 GLN A C 1
ATOM 2968 O O . GLN A 1 366 ? -17.403 -4.602 42.511 1.00 89.12 366 GLN A O 1
ATOM 2973 N N . PHE A 1 367 ? -16.382 -4.326 40.523 1.00 91.19 367 PHE A N 1
ATOM 2974 C CA . PHE A 1 367 ? -15.061 -4.017 41.086 1.00 91.19 367 PHE A CA 1
ATOM 2975 C C . PHE A 1 367 ? -15.136 -2.799 42.016 1.00 91.19 367 PHE A C 1
ATOM 2977 O O . PHE A 1 367 ? -14.801 -2.909 43.197 1.00 91.19 367 PHE A O 1
ATOM 2984 N N . TYR A 1 368 ? -15.674 -1.678 41.520 1.00 89.62 368 TYR A N 1
ATOM 2985 C CA . TYR A 1 368 ? -15.822 -0.442 42.293 1.00 89.62 368 TYR A CA 1
ATOM 2986 C C . TYR A 1 368 ? -16.645 -0.634 43.581 1.00 89.62 368 TYR A C 1
ATOM 2988 O O . TYR A 1 368 ? -16.235 -0.212 44.666 1.00 89.62 368 TYR A O 1
ATOM 2996 N N . LEU A 1 369 ? -17.798 -1.313 43.498 1.00 88.06 369 LEU A N 1
ATOM 2997 C CA . LEU A 1 369 ? -18.615 -1.617 44.678 1.00 88.06 369 LEU A CA 1
ATOM 2998 C C . LEU A 1 369 ? -17.887 -2.538 45.671 1.00 88.06 369 LEU A C 1
ATOM 3000 O O . LEU A 1 369 ? -18.089 -2.396 46.875 1.00 88.06 369 LEU A O 1
ATOM 3004 N N . THR A 1 370 ? -17.031 -3.448 45.201 1.00 88.31 370 THR A N 1
ATOM 3005 C CA . THR A 1 370 ? -16.265 -4.354 46.073 1.00 88.31 370 THR A CA 1
ATOM 3006 C C . THR A 1 370 ? -15.206 -3.601 46.869 1.00 88.31 370 THR A C 1
ATOM 3008 O O . THR A 1 370 ? -15.182 -3.717 48.096 1.00 88.31 370 THR A O 1
ATOM 3011 N N . GLU A 1 371 ? -14.396 -2.768 46.208 1.00 87.94 371 GLU A N 1
ATOM 3012 C CA . GLU A 1 371 ? -13.409 -1.912 46.886 1.00 87.94 371 GLU A CA 1
ATOM 3013 C C . GLU A 1 371 ? -14.081 -0.988 47.904 1.00 87.94 371 GLU A C 1
ATOM 3015 O O . GLU A 1 371 ? -13.596 -0.821 49.022 1.00 87.94 371 GLU A O 1
ATOM 3020 N N . ARG A 1 372 ? -15.245 -0.435 47.549 1.00 86.06 372 ARG A N 1
ATOM 3021 C CA . ARG A 1 372 ? -15.976 0.490 48.409 1.00 86.06 372 ARG A CA 1
ATOM 3022 C C . ARG A 1 372 ? -16.638 -0.176 49.618 1.00 86.06 372 ARG A C 1
ATOM 3024 O O . ARG A 1 372 ? -16.561 0.366 50.718 1.00 86.06 372 ARG A O 1
ATOM 3031 N N . PHE A 1 373 ? -17.332 -1.303 49.442 1.00 85.31 373 PHE A N 1
ATOM 3032 C CA . PHE A 1 373 ? -18.060 -1.945 50.546 1.00 85.31 373 PHE A CA 1
ATOM 3033 C C . PHE A 1 373 ? -17.161 -2.753 51.487 1.00 85.31 373 PHE A C 1
ATOM 3035 O O . PHE A 1 373 ? -17.580 -3.005 52.620 1.00 85.31 373 PHE A O 1
ATOM 3042 N N . PHE A 1 374 ? -15.954 -3.131 51.052 1.00 87.19 374 PHE A N 1
ATOM 3043 C CA . PHE A 1 374 ? -15.001 -3.947 51.816 1.00 87.19 374 PHE A CA 1
ATOM 3044 C C . PHE A 1 374 ? -13.619 -3.291 51.980 1.00 87.19 374 PHE A C 1
ATOM 3046 O O . PHE A 1 374 ? -12.631 -3.975 52.234 1.00 87.19 374 PHE A O 1
ATOM 3053 N N . GLY A 1 375 ? -13.529 -1.963 51.852 1.00 81.06 375 GLY A N 1
ATOM 3054 C CA . GLY A 1 375 ? -12.259 -1.227 51.889 1.00 81.06 375 GLY A CA 1
ATOM 3055 C C . GLY A 1 375 ? -11.448 -1.369 53.186 1.00 81.06 375 GLY A C 1
ATOM 3056 O O . GLY A 1 375 ? -10.247 -1.114 53.172 1.00 81.06 375 GLY A O 1
ATOM 3057 N N . ASP A 1 376 ? -12.060 -1.801 54.294 1.00 80.75 376 ASP A N 1
ATOM 3058 C CA . ASP A 1 376 ? -11.345 -2.141 55.531 1.00 80.75 376 ASP A CA 1
ATOM 3059 C C . ASP A 1 376 ? -10.830 -3.588 55.532 1.00 80.75 376 ASP A C 1
ATOM 3061 O O . ASP A 1 376 ? -9.685 -3.831 55.914 1.00 80.75 376 ASP A O 1
ATOM 3065 N N . GLU A 1 377 ? -11.606 -4.551 55.028 1.00 82.00 377 GLU A N 1
ATOM 3066 C CA . GLU A 1 377 ? -11.137 -5.924 54.817 1.00 82.00 377 GLU A CA 1
ATOM 3067 C C . GLU A 1 377 ? -10.007 -5.991 53.779 1.00 82.00 377 GLU A C 1
ATOM 3069 O O . GLU A 1 377 ? -9.045 -6.729 53.983 1.00 82.00 377 GLU A O 1
ATOM 3074 N N . MET A 1 378 ? -10.067 -5.177 52.718 1.00 81.56 378 MET A N 1
ATOM 3075 C CA . MET A 1 378 ? -9.035 -5.088 51.671 1.00 81.56 378 MET A CA 1
ATOM 3076 C C . MET A 1 378 ? -7.664 -4.626 52.193 1.00 81.56 378 MET A C 1
ATOM 3078 O O . MET A 1 378 ? -6.646 -4.919 51.574 1.00 81.56 378 MET A O 1
ATOM 3082 N N . LYS A 1 379 ? -7.599 -3.961 53.356 1.00 82.19 379 LYS A N 1
ATOM 3083 C CA . LYS A 1 379 ? -6.327 -3.616 54.025 1.00 82.19 379 LYS A CA 1
ATOM 3084 C C . LYS A 1 379 ? -5.648 -4.835 54.664 1.00 82.19 379 LYS A C 1
ATOM 3086 O O . LYS A 1 379 ? -4.487 -4.755 55.059 1.00 82.19 379 LYS A O 1
ATOM 3091 N N . THR A 1 380 ? -6.357 -5.959 54.794 1.00 80.50 380 THR A N 1
ATOM 3092 C CA . THR A 1 380 ? -5.850 -7.187 55.414 1.00 80.50 380 THR A CA 1
ATOM 3093 C C . THR A 1 380 ? -5.291 -8.125 54.347 1.00 80.50 380 THR A C 1
ATOM 3095 O O . THR A 1 380 ? -6.041 -8.696 53.554 1.00 80.50 380 THR A O 1
ATOM 3098 N N . ALA A 1 381 ? -3.971 -8.332 54.357 1.00 74.06 381 ALA A N 1
ATOM 3099 C CA . ALA A 1 381 ? -3.294 -9.245 53.438 1.00 74.06 381 ALA A CA 1
ATOM 3100 C C . ALA A 1 381 ? -3.846 -10.678 53.573 1.00 74.06 381 ALA A C 1
ATOM 3102 O O . ALA A 1 381 ? -3.565 -11.391 54.535 1.00 74.06 381 ALA A O 1
ATOM 3103 N N . SER A 1 382 ? -4.660 -11.091 52.602 1.00 84.06 382 SER A N 1
ATOM 3104 C CA . SER A 1 382 ? -5.310 -12.399 52.560 1.00 84.06 382 SER A CA 1
ATOM 3105 C C . SER A 1 382 ? -5.431 -12.892 51.120 1.00 84.06 382 SER A C 1
ATOM 3107 O O . SER A 1 382 ? -5.429 -12.098 50.178 1.00 84.06 382 SER A O 1
ATOM 3109 N N . PHE A 1 383 ? -5.575 -14.207 50.941 1.00 86.12 383 PHE A N 1
ATOM 3110 C CA . PHE A 1 383 ? -5.677 -14.829 49.616 1.00 86.12 383 PHE A CA 1
ATOM 3111 C C . PHE A 1 383 ? -6.818 -14.249 48.760 1.00 86.12 383 PHE A C 1
ATOM 3113 O O . PHE A 1 383 ? -6.653 -14.068 47.560 1.00 86.12 383 PHE A O 1
ATOM 3120 N N . VAL A 1 384 ? -7.956 -13.899 49.373 1.00 86.62 384 VAL A N 1
ATOM 3121 C CA . VAL A 1 384 ? -9.106 -13.301 48.667 1.00 86.62 384 VAL A CA 1
ATOM 3122 C C . VAL A 1 384 ? -8.771 -11.901 48.139 1.00 86.62 384 VAL A C 1
ATOM 3124 O O . VAL A 1 384 ? -9.138 -11.571 47.015 1.00 86.62 384 VAL A O 1
ATOM 3127 N N . VAL A 1 385 ? -8.022 -11.105 48.909 1.00 87.62 385 VAL A N 1
ATOM 3128 C CA . VAL A 1 385 ? -7.557 -9.768 48.500 1.00 87.62 385 VAL A CA 1
ATOM 3129 C C . VAL A 1 385 ? -6.498 -9.869 47.397 1.00 87.62 385 VAL A C 1
ATOM 3131 O O . VAL A 1 385 ? -6.557 -9.122 46.427 1.00 87.62 385 VAL A O 1
ATOM 3134 N N . GLN A 1 386 ? -5.578 -10.836 47.483 1.00 88.06 386 GLN A N 1
ATOM 3135 C CA . GLN A 1 386 ? -4.597 -11.105 46.420 1.00 88.06 386 GLN A CA 1
ATOM 3136 C C . GLN A 1 386 ? -5.266 -11.584 45.121 1.00 88.06 386 GLN A C 1
ATOM 3138 O O . GLN A 1 386 ? -4.925 -11.095 44.045 1.00 88.06 386 GLN A O 1
ATOM 3143 N N . LYS A 1 387 ? -6.256 -12.484 45.216 1.00 90.62 387 LYS A N 1
ATOM 3144 C CA . LYS A 1 387 ? -7.080 -12.925 44.080 1.00 90.62 387 LYS A CA 1
ATOM 3145 C C . LYS A 1 387 ? -7.799 -11.736 43.431 1.00 90.62 387 LYS A C 1
ATOM 3147 O O . LYS A 1 387 ? -7.697 -11.565 42.221 1.00 90.62 387 LYS A O 1
ATOM 3152 N N . PHE A 1 388 ? -8.458 -10.890 44.226 1.00 92.06 388 PHE A N 1
ATOM 3153 C CA . PHE A 1 388 ? -9.140 -9.687 43.737 1.00 92.06 388 PHE A CA 1
ATOM 3154 C C . PHE A 1 388 ? -8.181 -8.687 43.069 1.00 92.06 388 PHE A C 1
ATOM 3156 O O . PHE A 1 388 ? -8.495 -8.172 41.998 1.00 92.06 388 PHE A O 1
ATOM 3163 N N . GLY A 1 389 ? -7.002 -8.453 43.657 1.00 89.81 389 GLY A N 1
ATOM 3164 C CA . GLY A 1 389 ? -5.962 -7.599 43.077 1.00 89.81 389 GLY A CA 1
ATOM 3165 C C . GLY A 1 389 ? -5.525 -8.087 41.697 1.00 89.81 389 GLY A C 1
ATOM 3166 O O . GLY A 1 389 ? -5.609 -7.330 40.732 1.00 89.81 389 GLY A O 1
ATOM 3167 N N . LYS A 1 390 ? -5.187 -9.380 41.573 1.00 92.00 390 LYS A N 1
ATOM 3168 C CA . LYS A 1 390 ? -4.857 -9.976 40.272 1.00 92.00 390 LYS A CA 1
ATOM 3169 C C . LYS A 1 390 ? -6.022 -9.857 39.282 1.00 92.00 390 LYS A C 1
ATOM 3171 O O . LYS A 1 390 ? -5.813 -9.434 38.156 1.00 92.00 390 LYS A O 1
ATOM 3176 N N . MET A 1 391 ? -7.252 -10.175 39.690 1.00 93.12 391 MET A N 1
ATOM 3177 C CA . MET A 1 391 ? -8.439 -10.046 38.828 1.00 93.12 391 MET A CA 1
ATOM 3178 C C . MET A 1 391 ? -8.646 -8.614 38.305 1.00 93.12 391 MET A C 1
ATOM 3180 O O . MET A 1 391 ? -9.116 -8.437 37.183 1.00 93.12 391 MET A O 1
ATOM 3184 N N . LYS A 1 392 ? -8.290 -7.594 39.096 1.00 93.25 392 LYS A N 1
ATOM 3185 C CA . LYS A 1 392 ? -8.343 -6.185 38.688 1.00 93.25 392 LYS A CA 1
ATOM 3186 C C . LYS A 1 392 ? -7.252 -5.842 37.665 1.00 93.25 392 LYS A C 1
ATOM 3188 O O . LYS A 1 392 ? -7.545 -5.138 36.702 1.00 93.25 392 LYS A O 1
ATOM 3193 N N . GLU A 1 393 ? -6.036 -6.361 37.830 1.00 93.31 393 GLU A N 1
ATOM 3194 C CA . GLU A 1 393 ? -4.949 -6.239 36.841 1.00 93.31 393 GLU A CA 1
ATOM 3195 C C . GLU A 1 393 ? -5.303 -6.951 35.522 1.00 93.31 393 GLU A C 1
ATOM 3197 O O . GLU A 1 393 ? -5.244 -6.335 34.458 1.00 93.31 393 GLU A O 1
ATOM 3202 N N . ASP A 1 394 ? -5.766 -8.204 35.604 1.00 92.19 394 ASP A N 1
ATOM 3203 C CA . ASP A 1 394 ? -6.291 -9.012 34.496 1.00 92.19 394 ASP A CA 1
ATOM 3204 C C . ASP A 1 394 ? -7.363 -8.241 33.691 1.00 92.19 394 ASP A C 1
ATOM 3206 O O . ASP A 1 394 ? -7.265 -8.137 32.469 1.00 92.19 394 ASP A O 1
ATOM 3210 N N . PHE A 1 395 ? -8.363 -7.650 34.360 1.00 94.56 395 PHE A N 1
ATOM 3211 C CA . PHE A 1 395 ? -9.446 -6.905 33.701 1.00 94.56 395 PHE A CA 1
ATOM 3212 C C . PHE A 1 395 ? -8.986 -5.571 33.087 1.00 94.56 395 PHE A C 1
ATOM 3214 O O . PHE A 1 395 ? -9.468 -5.177 32.025 1.00 94.56 395 PHE A O 1
ATOM 3221 N N . LEU A 1 396 ? -8.028 -4.874 33.709 1.00 94.25 396 LEU A N 1
ATOM 3222 C CA . LEU A 1 396 ? -7.425 -3.667 33.129 1.00 94.25 396 LEU A CA 1
ATOM 3223 C C . LEU A 1 396 ? -6.591 -3.988 31.876 1.00 94.25 396 LEU A C 1
ATOM 3225 O O . LEU A 1 396 ? -6.558 -3.181 30.942 1.00 94.25 396 LEU A O 1
ATOM 3229 N N . GLN A 1 397 ? -5.964 -5.166 31.821 1.00 93.06 397 GLN A N 1
ATOM 3230 C CA . GLN A 1 397 ? -5.278 -5.656 30.625 1.00 93.06 397 GLN A CA 1
ATOM 3231 C C . GLN A 1 397 ? -6.267 -6.074 29.520 1.00 93.06 397 GLN A C 1
ATOM 3233 O O . GLN A 1 397 ? -6.007 -5.797 28.347 1.00 93.06 397 GLN A O 1
ATOM 3238 N N . GLU A 1 398 ? -7.420 -6.647 29.874 1.00 92.06 398 GLU A N 1
ATOM 3239 C CA . GLU A 1 398 ? -8.528 -6.922 28.943 1.00 92.06 398 GLU A CA 1
ATOM 3240 C C . GLU A 1 398 ? -9.038 -5.620 28.296 1.00 92.06 398 GLU A C 1
ATOM 3242 O O . GLU A 1 398 ? -9.048 -5.475 27.072 1.00 92.06 398 GLU A O 1
ATOM 3247 N N . LEU A 1 399 ? -9.337 -4.606 29.122 1.00 94.38 399 LEU A N 1
ATOM 3248 C CA . LEU A 1 399 ? -9.741 -3.269 28.672 1.00 94.38 399 LEU A CA 1
ATOM 3249 C C . LEU A 1 399 ? -8.694 -2.618 27.755 1.00 94.38 399 LEU A C 1
ATOM 3251 O O . LEU A 1 399 ? -9.062 -2.033 26.736 1.00 94.38 399 LEU A O 1
ATOM 3255 N N . ARG A 1 400 ? -7.396 -2.720 28.084 1.00 94.94 400 ARG A N 1
ATOM 3256 C CA . ARG A 1 400 ? -6.290 -2.241 27.229 1.00 94.94 400 ARG A CA 1
ATOM 3257 C C . ARG A 1 400 ? -6.265 -2.965 25.878 1.00 94.94 400 ARG A C 1
ATOM 3259 O O . ARG A 1 400 ? -6.021 -2.321 24.860 1.00 94.94 400 ARG A O 1
ATOM 3266 N N . THR A 1 401 ? -6.515 -4.271 25.864 1.00 92.38 401 THR A N 1
ATOM 3267 C CA . THR A 1 401 ? -6.454 -5.106 24.656 1.00 92.38 401 THR A CA 1
ATOM 3268 C C . THR A 1 401 ? -7.601 -4.773 23.702 1.00 92.38 401 THR A C 1
ATOM 3270 O O . THR A 1 401 ? -7.352 -4.387 22.561 1.00 92.38 401 THR A O 1
ATOM 3273 N N . GLU A 1 402 ? -8.847 -4.768 24.178 1.00 91.06 402 GLU A N 1
ATOM 3274 C CA . GLU A 1 402 ? -10.000 -4.448 23.324 1.00 91.06 402 GLU A CA 1
ATOM 3275 C C . GLU A 1 402 ? -10.027 -2.972 22.884 1.00 91.06 402 GLU A C 1
ATOM 3277 O O . GLU A 1 402 ? -10.378 -2.666 21.741 1.00 91.06 402 GLU A O 1
ATOM 3282 N N . THR A 1 403 ? -9.523 -2.049 23.713 1.00 92.62 403 THR A N 1
ATOM 3283 C CA . THR A 1 403 ? -9.320 -0.639 23.318 1.00 92.62 403 THR A CA 1
ATOM 3284 C C . THR A 1 403 ? -8.312 -0.492 22.165 1.00 92.62 403 THR A C 1
ATOM 3286 O O . THR A 1 403 ? -8.439 0.425 21.348 1.00 92.62 403 THR A O 1
ATOM 3289 N N . ALA A 1 404 ? -7.331 -1.394 22.054 1.00 92.44 404 ALA A N 1
ATOM 3290 C CA . ALA A 1 404 ? -6.392 -1.447 20.932 1.00 92.44 404 ALA A CA 1
ATOM 3291 C C . ALA A 1 404 ? -6.955 -2.177 19.692 1.00 92.44 404 ALA A C 1
ATOM 3293 O O . ALA A 1 404 ? -6.466 -1.954 18.586 1.00 92.44 404 ALA A O 1
ATOM 3294 N N . ASN A 1 405 ? -7.989 -3.010 19.848 1.00 89.69 405 ASN A N 1
ATOM 3295 C CA . ASN A 1 405 ? -8.612 -3.766 18.752 1.00 89.69 405 ASN A CA 1
ATOM 3296 C C . ASN A 1 405 ? -9.737 -2.992 18.027 1.00 89.69 405 ASN A C 1
ATOM 3298 O O . ASN A 1 405 ? -10.033 -3.282 16.866 1.00 89.69 405 ASN A O 1
ATOM 3302 N N . CYS A 1 406 ? -10.333 -1.973 18.663 1.00 87.56 406 CYS A N 1
ATOM 3303 C CA . CYS A 1 406 ? -11.355 -1.102 18.057 1.00 87.56 406 CYS A CA 1
ATOM 3304 C C . CYS A 1 406 ? -10.833 -0.429 16.770 1.00 87.56 406 CYS A C 1
ATOM 3306 O O . CYS A 1 406 ? -9.894 0.373 16.824 1.00 87.56 406 CYS A O 1
ATOM 3308 N N . THR A 1 407 ? -11.427 -0.725 15.613 1.00 82.00 407 THR A N 1
ATOM 3309 C CA . THR A 1 407 ? -10.813 -0.430 14.299 1.00 82.00 407 THR A CA 1
ATOM 3310 C C . THR A 1 407 ? -11.775 0.164 13.277 1.00 82.00 407 THR A C 1
ATOM 3312 O O . THR A 1 407 ? -11.359 1.063 12.544 1.00 82.00 407 THR A O 1
ATOM 3315 N N . GLY A 1 408 ? -13.031 -0.291 13.232 1.00 77.56 408 GLY A N 1
ATOM 3316 C CA . GLY A 1 408 ? -14.038 0.192 12.283 1.00 77.56 408 GLY A CA 1
ATOM 3317 C C . GLY A 1 408 ? -14.840 1.363 12.843 1.00 77.56 408 GLY A C 1
ATOM 3318 O O . GLY A 1 408 ? -15.114 1.399 14.036 1.00 77.56 408 GLY A O 1
ATOM 3319 N N . ASP A 1 409 ? -15.233 2.301 11.984 1.00 70.38 409 ASP A N 1
ATOM 3320 C CA . ASP A 1 409 ? -15.708 3.651 12.339 1.00 70.38 409 ASP A CA 1
ATOM 3321 C C . ASP A 1 409 ? -16.932 3.676 13.284 1.00 70.38 409 ASP A C 1
ATOM 3323 O O . ASP A 1 409 ? -17.162 4.652 13.997 1.00 70.38 409 ASP A O 1
ATOM 3327 N N . SER A 1 410 ? -17.711 2.589 13.321 1.00 75.31 410 SER A N 1
ATOM 3328 C CA . SER A 1 410 ? -18.833 2.344 14.240 1.00 75.31 410 SER A CA 1
ATOM 3329 C C . SER A 1 410 ? -18.420 2.067 15.693 1.00 75.31 410 SER A C 1
ATOM 3331 O O . SER A 1 410 ? -19.224 2.244 16.608 1.00 75.31 410 SER A O 1
ATOM 3333 N N . ASP A 1 411 ? -17.178 1.640 15.929 1.00 84.44 411 ASP A N 1
ATOM 3334 C CA . ASP A 1 411 ? -16.708 1.082 17.208 1.00 84.44 411 ASP A CA 1
ATOM 3335 C C . ASP A 1 411 ? -16.583 2.129 18.324 1.00 84.44 411 ASP A C 1
ATOM 3337 O O . ASP A 1 411 ? -16.311 1.790 19.478 1.00 84.44 411 ASP A O 1
ATOM 3341 N N . TYR A 1 412 ? -16.813 3.405 18.011 1.00 87.88 412 TYR A N 1
ATOM 3342 C CA . TYR A 1 412 ? -16.714 4.508 18.957 1.00 87.88 412 TYR A CA 1
ATOM 3343 C C . TYR A 1 412 ? -17.666 4.357 20.163 1.00 87.88 412 TYR A C 1
ATOM 3345 O O . TYR A 1 412 ? -17.322 4.808 21.254 1.00 87.88 412 TYR A O 1
ATOM 3353 N N . GLU A 1 413 ? -18.836 3.709 20.027 1.00 88.06 413 GLU A N 1
ATOM 3354 C CA . GLU A 1 413 ? -19.741 3.477 21.173 1.00 88.06 413 GLU A CA 1
ATOM 3355 C C . GLU A 1 413 ? -19.268 2.335 22.085 1.00 88.06 413 GLU A C 1
ATOM 3357 O O . GLU A 1 413 ? -19.417 2.437 23.308 1.00 88.06 413 GLU A O 1
ATOM 3362 N N . PHE A 1 414 ? -18.624 1.309 21.516 1.00 90.25 414 PHE A N 1
ATOM 3363 C CA . PHE A 1 414 ? -17.966 0.236 22.268 1.00 90.25 414 PHE A CA 1
ATOM 3364 C C . PHE A 1 414 ? -16.746 0.786 23.017 1.00 90.25 414 PHE A C 1
ATOM 3366 O O . PHE A 1 414 ? -16.687 0.697 24.244 1.00 90.25 414 PHE A O 1
ATOM 3373 N N . ALA A 1 415 ? -15.845 1.484 22.315 1.00 91.50 415 ALA A N 1
ATOM 3374 C CA . ALA A 1 415 ? -14.678 2.143 22.903 1.00 91.50 415 ALA A CA 1
ATOM 3375 C C . ALA A 1 415 ? -15.062 3.155 24.004 1.00 91.50 415 ALA A C 1
ATOM 3377 O O . ALA A 1 415 ? -14.381 3.250 25.027 1.00 91.50 415 ALA A O 1
ATOM 3378 N N . LEU A 1 416 ? -16.195 3.855 23.857 1.00 92.00 416 LEU A N 1
ATOM 3379 C CA . LEU A 1 416 ? -16.743 4.727 24.898 1.00 92.00 416 LEU A CA 1
ATOM 3380 C C . LEU A 1 416 ? -17.168 3.952 26.160 1.00 92.00 416 LEU A C 1
ATOM 3382 O O . LEU A 1 416 ? -16.930 4.435 27.268 1.00 92.00 416 LEU A O 1
ATOM 3386 N N . GLN A 1 417 ? -17.780 2.766 26.035 1.00 92.19 417 GLN A N 1
ATOM 3387 C CA . GLN A 1 417 ? -18.107 1.938 27.207 1.00 92.19 417 GLN A CA 1
ATOM 3388 C C . GLN A 1 417 ? -16.855 1.311 27.843 1.00 92.19 417 GLN A C 1
ATOM 3390 O O . GLN A 1 417 ? -16.796 1.225 29.071 1.00 92.19 417 GLN A O 1
ATOM 3395 N N . LEU A 1 418 ? -15.835 0.937 27.058 1.00 93.44 418 LEU A N 1
ATOM 3396 C CA . LEU A 1 418 ? -14.537 0.494 27.590 1.00 93.44 418 LEU A CA 1
ATOM 3397 C C . LEU A 1 418 ? -13.870 1.612 28.411 1.00 93.44 418 LEU A C 1
ATOM 3399 O O . LEU A 1 418 ? -13.434 1.376 29.536 1.00 93.44 418 LEU A O 1
ATOM 3403 N N . LEU A 1 419 ? -13.884 2.853 27.913 1.00 93.31 419 LEU A N 1
ATOM 3404 C CA . LEU A 1 419 ? -13.342 4.017 28.619 1.00 93.31 419 LEU A CA 1
ATOM 3405 C C . LEU A 1 419 ? -14.115 4.346 29.912 1.00 93.31 419 LEU A C 1
ATOM 3407 O O . LEU A 1 419 ? -13.509 4.623 30.947 1.00 93.31 419 LEU A O 1
ATOM 3411 N N . VAL A 1 420 ? -15.450 4.249 29.895 1.00 91.94 420 VAL A N 1
ATOM 3412 C CA . VAL A 1 420 ? -16.286 4.349 31.111 1.00 91.94 420 VAL A CA 1
ATOM 3413 C C . VAL A 1 420 ? -15.952 3.234 32.112 1.00 91.94 420 VAL A C 1
ATOM 3415 O O . VAL A 1 420 ? -15.889 3.485 33.316 1.00 91.94 420 VAL A O 1
ATOM 3418 N N . SER A 1 421 ? -15.700 2.018 31.626 1.00 93.19 421 SER A N 1
ATOM 3419 C CA . SER A 1 421 ? -15.332 0.864 32.455 1.00 93.19 421 SER A CA 1
ATOM 3420 C C . SER A 1 421 ? -13.956 1.044 33.103 1.00 93.19 421 SER A C 1
ATOM 3422 O O . SER A 1 421 ? -13.809 0.787 34.299 1.00 93.19 421 SER A O 1
ATOM 3424 N N . TYR A 1 422 ? -12.978 1.574 32.360 1.00 94.69 422 TYR A N 1
ATOM 3425 C CA . TYR A 1 422 ? -11.673 1.963 32.896 1.00 94.69 422 TYR A CA 1
ATOM 3426 C C . TYR A 1 422 ? -11.812 3.000 34.020 1.00 94.69 422 TYR A C 1
ATOM 3428 O O . TYR A 1 422 ? -11.307 2.768 35.115 1.00 94.69 422 TYR A O 1
ATOM 3436 N N . ILE A 1 423 ? -12.569 4.085 33.804 1.00 91.56 423 ILE A N 1
ATOM 3437 C CA . ILE A 1 423 ? -12.794 5.137 34.816 1.00 91.56 423 ILE A CA 1
ATOM 3438 C C . ILE A 1 423 ? -13.377 4.559 36.117 1.00 91.56 423 ILE A C 1
ATOM 3440 O O . ILE A 1 423 ? -12.967 4.956 37.207 1.00 91.56 423 ILE A O 1
ATOM 3444 N N . PHE A 1 424 ? -14.301 3.595 36.038 1.00 90.38 424 PHE A N 1
ATOM 3445 C CA . PHE A 1 424 ? -14.881 2.964 37.230 1.00 90.38 424 PHE A CA 1
ATOM 3446 C C . PHE A 1 424 ? -13.902 2.046 37.982 1.00 90.38 424 PHE A C 1
ATOM 3448 O O . PHE A 1 424 ? -13.955 2.005 39.210 1.00 90.38 424 PHE A O 1
ATOM 3455 N N . VAL A 1 425 ? -13.003 1.334 37.291 1.00 91.44 425 VAL A N 1
ATOM 3456 C CA . VAL A 1 425 ? -12.042 0.412 37.931 1.00 91.44 425 VAL A CA 1
ATOM 3457 C C . VAL A 1 425 ? -10.770 1.118 38.400 1.00 91.44 425 VAL A C 1
ATOM 3459 O O . VAL A 1 425 ? -10.280 0.831 39.492 1.00 91.44 425 VAL A O 1
ATOM 3462 N N . ALA A 1 426 ? -10.240 2.052 37.612 1.00 89.00 426 ALA A N 1
ATOM 3463 C CA . ALA A 1 426 ? -9.069 2.852 37.964 1.00 89.00 426 ALA A CA 1
ATOM 3464 C C . ALA A 1 426 ? -9.391 3.974 38.968 1.00 89.00 426 ALA A C 1
ATOM 3466 O O . ALA A 1 426 ? -8.493 4.441 39.660 1.00 89.00 426 ALA A O 1
ATOM 3467 N N . GLN A 1 427 ? -10.663 4.388 39.064 1.00 87.06 427 GLN A N 1
ATOM 3468 C CA . GLN A 1 427 ? -11.129 5.542 39.850 1.00 87.06 427 GLN A CA 1
ATOM 3469 C C . GLN A 1 427 ? -10.471 6.878 39.428 1.00 87.06 427 GLN A C 1
ATOM 3471 O O . GLN A 1 427 ? -10.386 7.813 40.223 1.00 87.06 427 GLN A O 1
ATOM 3476 N N . SER A 1 428 ? -10.014 6.961 38.173 1.00 85.69 428 SER A N 1
ATOM 3477 C CA . SER A 1 428 ? -9.258 8.088 37.612 1.00 85.69 428 SER A CA 1
ATOM 3478 C C . SER A 1 428 ? -10.138 9.277 37.211 1.00 85.69 428 SER A C 1
ATOM 3480 O O . SER A 1 428 ? -11.349 9.153 37.001 1.00 85.69 428 SER A O 1
ATOM 3482 N N . GLN A 1 429 ? -9.511 10.432 37.004 1.00 86.88 429 GLN A N 1
ATOM 3483 C CA . GLN A 1 429 ? -10.141 11.581 36.361 1.00 86.88 429 GLN A CA 1
ATOM 3484 C C . GLN A 1 429 ? -10.385 11.340 34.862 1.00 86.88 429 GLN A C 1
ATOM 3486 O O . GLN A 1 429 ? -9.810 10.445 34.238 1.00 86.88 429 GLN A O 1
ATOM 3491 N N . ILE A 1 430 ? -11.243 12.174 34.261 1.00 87.19 430 ILE A N 1
ATOM 3492 C CA . ILE A 1 430 ? -11.589 12.081 32.832 1.00 87.19 430 ILE A CA 1
ATOM 3493 C C . ILE A 1 430 ? -10.365 12.351 31.943 1.00 87.19 430 ILE A C 1
ATOM 3495 O O . ILE A 1 430 ? -10.150 11.622 30.980 1.00 87.19 430 ILE A O 1
ATOM 3499 N N . LEU A 1 431 ? -9.545 13.358 32.269 1.00 88.19 431 LEU A N 1
ATOM 3500 C CA . LEU A 1 431 ? -8.347 13.687 31.485 1.00 88.19 431 LEU A CA 1
ATOM 3501 C C . LEU A 1 431 ? -7.306 12.556 31.546 1.00 88.19 431 LEU A C 1
ATOM 3503 O O . LEU A 1 431 ? -6.822 12.127 30.505 1.00 88.19 431 LEU A O 1
ATOM 3507 N N . GLU A 1 432 ? -7.049 12.001 32.734 1.00 89.50 432 GLU A N 1
ATOM 3508 C CA . GLU A 1 432 ? -6.162 10.841 32.934 1.00 89.50 432 GLU A CA 1
ATOM 3509 C C . GLU A 1 432 ? -6.630 9.609 32.139 1.00 89.50 432 GLU A C 1
ATOM 3511 O O . GLU A 1 432 ? -5.819 8.868 31.587 1.00 89.50 432 GLU A O 1
ATOM 3516 N N . ALA A 1 433 ? -7.946 9.395 32.039 1.00 91.56 433 ALA A N 1
ATOM 3517 C CA . ALA A 1 433 ? -8.521 8.310 31.249 1.00 91.56 433 ALA A CA 1
ATOM 3518 C C . ALA A 1 433 ? -8.387 8.543 29.731 1.00 91.56 433 ALA A C 1
ATOM 3520 O O . ALA A 1 433 ? -8.159 7.591 28.983 1.00 91.56 433 ALA A O 1
ATOM 3521 N N . LEU A 1 434 ? -8.480 9.794 29.268 1.00 92.69 434 LEU A N 1
ATOM 3522 C CA . LEU A 1 434 ? -8.223 10.159 27.870 1.00 92.69 434 LEU A CA 1
ATOM 3523 C C . LEU A 1 434 ? -6.729 10.044 27.519 1.00 92.69 434 LEU A C 1
ATOM 3525 O O . LEU A 1 434 ? -6.400 9.544 26.444 1.00 92.69 434 LEU A O 1
ATOM 3529 N N . GLU A 1 435 ? -5.822 10.411 28.432 1.00 92.94 435 GLU A N 1
ATOM 3530 C CA . GLU A 1 435 ? -4.387 10.133 28.285 1.00 92.94 435 GLU A CA 1
ATOM 3531 C C . GLU A 1 435 ? -4.105 8.623 28.267 1.00 92.94 435 GLU A C 1
ATOM 3533 O O . GLU A 1 435 ? -3.353 8.157 27.411 1.00 92.94 435 GLU A O 1
ATOM 3538 N N . TRP A 1 436 ? -4.721 7.830 29.152 1.00 94.69 436 TRP A N 1
ATOM 3539 C CA . TRP A 1 436 ? -4.611 6.366 29.130 1.00 94.69 436 TRP A CA 1
ATOM 3540 C C . TRP A 1 436 ? -5.071 5.787 27.787 1.00 94.69 436 TRP A C 1
ATOM 3542 O O . TRP A 1 436 ? -4.324 5.025 27.172 1.00 94.69 436 TRP A O 1
ATOM 3552 N N . TYR A 1 437 ? -6.243 6.203 27.294 1.00 95.12 437 TYR A N 1
ATOM 3553 C CA . TYR A 1 437 ? -6.768 5.794 25.989 1.00 95.12 437 TYR A CA 1
ATOM 3554 C C . TYR A 1 437 ? -5.761 6.107 24.878 1.00 95.12 437 TYR A C 1
ATOM 3556 O O . TYR A 1 437 ? -5.326 5.204 24.167 1.00 95.12 437 TYR A O 1
ATOM 3564 N N . LEU A 1 438 ? -5.312 7.358 24.764 1.00 95.19 438 LEU A N 1
ATOM 3565 C CA . LEU A 1 438 ? -4.380 7.774 23.714 1.00 95.19 438 LEU A CA 1
ATOM 3566 C C . LEU A 1 438 ? -3.024 7.053 23.798 1.00 95.19 438 LEU A C 1
ATOM 3568 O O . LEU A 1 438 ? -2.472 6.682 22.760 1.00 95.19 438 LEU A O 1
ATOM 3572 N N . ASN A 1 439 ? -2.523 6.756 25.000 1.00 95.12 439 ASN A N 1
ATOM 3573 C CA . ASN A 1 439 ? -1.325 5.931 25.186 1.00 95.12 439 ASN A CA 1
ATOM 3574 C C . ASN A 1 439 ? -1.535 4.479 24.718 1.00 95.12 439 ASN A C 1
ATOM 3576 O O . ASN A 1 439 ? -0.699 3.957 23.983 1.00 95.12 439 ASN A O 1
ATOM 3580 N N . VAL A 1 440 ? -2.664 3.841 25.057 1.00 95.12 440 VAL A N 1
ATOM 3581 C CA . VAL A 1 440 ? -3.021 2.496 24.558 1.00 95.12 440 VAL A CA 1
ATOM 3582 C C . VAL A 1 440 ? -3.113 2.483 23.029 1.00 95.12 440 VAL A C 1
ATOM 3584 O O . VAL A 1 440 ? -2.583 1.581 22.377 1.00 95.12 440 VAL A O 1
ATOM 3587 N N . ARG A 1 441 ? -3.722 3.515 22.430 1.00 95.00 441 ARG A N 1
ATOM 3588 C CA . ARG A 1 441 ? -3.801 3.653 20.970 1.00 95.00 441 ARG A CA 1
ATOM 3589 C C . ARG A 1 441 ? -2.412 3.866 20.352 1.00 95.00 441 ARG A C 1
ATOM 3591 O O . ARG A 1 441 ? -2.108 3.237 19.343 1.00 95.00 441 ARG A O 1
ATOM 3598 N N . TYR A 1 442 ? -1.540 4.666 20.971 1.00 94.69 442 TYR A N 1
ATOM 3599 C CA . TYR A 1 442 ? -0.163 4.884 20.504 1.00 94.69 442 TYR A CA 1
ATOM 3600 C C . TYR A 1 442 ? 0.700 3.618 20.593 1.00 94.69 442 TYR A C 1
ATOM 3602 O O . TYR A 1 442 ? 1.464 3.327 19.675 1.00 94.69 442 TYR A O 1
ATOM 3610 N N . ASP A 1 443 ? 0.557 2.820 21.653 1.00 94.19 443 ASP A N 1
ATOM 3611 C CA . ASP A 1 443 ? 1.243 1.529 21.774 1.00 94.19 443 ASP A CA 1
ATOM 3612 C C . ASP A 1 443 ? 0.855 0.559 20.649 1.00 94.19 443 ASP A C 1
ATOM 3614 O O . ASP A 1 443 ? 1.701 -0.208 20.194 1.00 94.19 443 ASP A O 1
ATOM 3618 N N . LYS A 1 444 ? -0.383 0.638 20.141 1.00 92.94 444 LYS A N 1
ATOM 3619 C CA . LYS A 1 444 ? -0.825 -0.120 18.962 1.00 92.94 444 LYS A CA 1
ATOM 3620 C C . LYS A 1 444 ? -0.301 0.455 17.642 1.00 92.94 444 LYS A C 1
ATOM 3622 O O . LYS A 1 444 ? 0.097 -0.323 16.782 1.00 92.94 444 LYS A O 1
ATOM 3627 N N . VAL A 1 445 ? -0.214 1.783 17.493 1.00 93.06 445 VAL A N 1
ATOM 3628 C CA . VAL A 1 445 ? 0.420 2.434 16.319 1.00 93.06 445 VAL A CA 1
ATOM 3629 C C . VAL A 1 445 ? 1.856 1.929 16.108 1.00 93.06 445 VAL A C 1
ATOM 3631 O O . VAL A 1 445 ? 2.262 1.699 14.973 1.00 93.06 445 VAL A O 1
ATOM 3634 N N . LYS A 1 446 ? 2.594 1.662 17.195 1.00 91.75 446 LYS A N 1
ATOM 3635 C CA . LYS A 1 446 ? 3.967 1.119 17.159 1.00 91.75 446 LYS A CA 1
ATOM 3636 C C . LYS A 1 446 ? 4.075 -0.345 16.694 1.00 91.75 446 LYS A C 1
ATOM 3638 O O . LYS A 1 446 ? 5.194 -0.822 16.532 1.00 91.75 446 LYS A O 1
ATOM 3643 N N . GLN A 1 447 ? 2.955 -1.062 16.539 1.00 91.38 447 GLN A N 1
ATOM 3644 C CA . GLN A 1 447 ? 2.912 -2.484 16.157 1.00 91.38 447 GLN A CA 1
ATOM 3645 C C . GLN A 1 447 ? 2.630 -2.718 14.662 1.00 91.38 447 GLN A C 1
ATOM 3647 O O . GLN A 1 447 ? 2.696 -3.862 14.227 1.00 91.38 447 GLN A O 1
ATOM 3652 N N . PHE A 1 448 ? 2.283 -1.682 13.888 1.00 89.44 448 PHE A N 1
ATOM 3653 C CA . PHE A 1 448 ? 1.992 -1.821 12.455 1.00 89.44 448 PHE A CA 1
ATOM 3654 C C . PHE A 1 448 ? 3.274 -1.879 11.614 1.00 89.44 448 PHE A C 1
ATOM 3656 O O . PHE A 1 448 ? 4.167 -1.043 11.769 1.00 89.44 448 PHE A O 1
ATOM 3663 N N . GLU A 1 449 ? 3.326 -2.788 10.640 1.00 86.44 449 GLU A N 1
ATOM 3664 C CA . GLU A 1 449 ? 4.414 -2.850 9.656 1.00 86.44 449 GLU A CA 1
ATOM 3665 C C . GLU A 1 449 ? 4.204 -1.802 8.551 1.00 86.44 449 GLU A C 1
ATOM 3667 O O . GLU A 1 449 ? 3.683 -2.096 7.475 1.00 86.44 449 GLU A O 1
ATOM 3672 N N . LEU A 1 450 ? 4.591 -0.546 8.810 1.00 84.94 450 LEU A N 1
ATOM 3673 C CA . LEU A 1 450 ? 4.277 0.613 7.954 1.00 84.94 450 LEU A CA 1
ATOM 3674 C C . LEU A 1 450 ? 4.619 0.421 6.460 1.00 84.94 450 LEU A C 1
ATOM 3676 O O . LEU A 1 450 ? 3.834 0.837 5.607 1.00 84.94 450 LEU A O 1
ATOM 3680 N N . LYS A 1 451 ? 5.713 -0.282 6.132 1.00 77.81 451 LYS A N 1
ATOM 3681 C CA . LYS A 1 451 ? 6.136 -0.648 4.761 1.00 77.81 451 LYS A CA 1
ATOM 3682 C C . LYS A 1 451 ? 5.043 -1.343 3.922 1.00 77.81 451 LYS A C 1
ATOM 3684 O O . LYS A 1 451 ? 5.044 -1.240 2.685 1.00 77.81 451 LYS A O 1
ATOM 3689 N N . HIS A 1 452 ? 4.107 -2.018 4.592 1.00 80.69 452 HIS A N 1
ATOM 3690 C CA . HIS A 1 452 ? 2.969 -2.731 4.008 1.00 80.69 452 HIS A CA 1
ATOM 3691 C C . HIS A 1 452 ? 1.610 -2.176 4.474 1.00 80.69 452 HIS A C 1
ATOM 3693 O O . HIS A 1 452 ? 0.681 -2.089 3.673 1.00 80.69 452 HIS A O 1
ATOM 3699 N N . GLU A 1 453 ? 1.497 -1.750 5.735 1.00 85.56 453 GLU A N 1
ATOM 3700 C CA . GLU A 1 453 ? 0.230 -1.428 6.403 1.00 85.56 453 GLU A CA 1
ATOM 3701 C C . GLU A 1 453 ? -0.021 0.070 6.658 1.00 85.56 453 GLU A C 1
ATOM 3703 O O . GLU A 1 453 ? -0.959 0.412 7.380 1.00 85.56 453 GLU A O 1
ATOM 3708 N N . LEU A 1 454 ? 0.761 0.992 6.078 1.00 89.81 454 LEU A N 1
ATOM 3709 C CA . LEU A 1 454 ? 0.601 2.440 6.314 1.00 89.81 454 LEU A CA 1
ATOM 3710 C C . LEU A 1 454 ? -0.853 2.930 6.170 1.00 89.81 454 LEU A C 1
ATOM 3712 O O . LEU A 1 454 ? -1.304 3.737 6.977 1.00 89.81 454 LEU A O 1
ATOM 3716 N N . HIS A 1 455 ? -1.612 2.422 5.193 1.00 90.06 455 HIS A N 1
ATOM 3717 C CA . HIS A 1 455 ? -3.022 2.787 5.015 1.00 90.06 455 HIS A CA 1
ATOM 3718 C C . HIS A 1 455 ? -3.905 2.348 6.202 1.00 90.06 455 HIS A C 1
ATOM 3720 O O . HIS A 1 455 ? -4.730 3.134 6.664 1.00 90.06 455 HIS A O 1
ATOM 3726 N N . ASN A 1 456 ? -3.681 1.146 6.747 1.00 89.94 456 ASN A N 1
ATOM 3727 C CA . ASN A 1 456 ? -4.389 0.625 7.923 1.00 89.94 456 ASN A CA 1
ATOM 3728 C C . ASN A 1 456 ? -4.014 1.424 9.183 1.00 89.94 456 ASN A C 1
ATOM 3730 O O . ASN A 1 456 ? -4.881 1.782 9.979 1.00 89.94 456 ASN A O 1
ATOM 3734 N N . CYS A 1 457 ? -2.728 1.760 9.330 1.00 92.88 457 CYS A N 1
ATOM 3735 C CA . CYS A 1 457 ? -2.222 2.573 10.433 1.00 92.88 457 CYS A CA 1
ATOM 3736 C C . CYS A 1 457 ? -2.791 4.004 10.398 1.00 92.88 457 CYS A C 1
ATOM 3738 O O . CYS A 1 457 ? -3.266 4.501 11.419 1.00 92.88 457 CYS A O 1
ATOM 3740 N N . LEU A 1 458 ? -2.846 4.649 9.223 1.00 91.94 458 LEU A N 1
ATOM 3741 C CA . LEU A 1 458 ? -3.500 5.953 9.070 1.00 91.94 458 LEU A CA 1
ATOM 3742 C C . LEU A 1 458 ? -5.011 5.880 9.347 1.00 91.94 458 LEU A C 1
ATOM 3744 O O . LEU A 1 458 ? -5.519 6.758 10.039 1.00 91.94 458 LEU A O 1
ATOM 3748 N N . ASN A 1 459 ? -5.715 4.821 8.923 1.00 91.31 459 ASN A N 1
ATOM 3749 C CA . ASN A 1 459 ? -7.128 4.621 9.279 1.00 91.31 459 ASN A CA 1
ATOM 3750 C C . ASN A 1 459 ? -7.320 4.525 10.802 1.00 91.31 459 ASN A C 1
ATOM 3752 O O . ASN A 1 459 ? -8.197 5.159 11.384 1.00 91.31 459 ASN A O 1
ATOM 3756 N N . TYR A 1 460 ? -6.448 3.767 11.470 1.00 92.81 460 TYR A N 1
ATOM 3757 C CA . TYR A 1 460 ? -6.448 3.609 12.921 1.00 92.81 460 TYR A CA 1
ATOM 3758 C C . TYR A 1 460 ? -6.143 4.927 13.659 1.00 92.81 460 TYR A C 1
ATOM 3760 O O . TYR A 1 460 ? -6.744 5.207 14.701 1.00 92.81 460 TYR A O 1
ATOM 3768 N N . ILE A 1 461 ? -5.251 5.764 13.116 1.00 93.06 461 ILE A N 1
ATOM 3769 C CA . ILE A 1 461 ? -4.944 7.111 13.626 1.00 93.06 461 ILE A CA 1
ATOM 3770 C C . ILE A 1 461 ? -6.140 8.055 13.432 1.00 93.06 461 ILE A C 1
ATOM 3772 O O . ILE A 1 461 ? -6.540 8.716 14.391 1.00 93.06 461 ILE A O 1
ATOM 3776 N N . TYR A 1 462 ? -6.749 8.071 12.242 1.00 91.81 462 TYR A N 1
ATOM 3777 C CA . TYR A 1 462 ? -7.954 8.849 11.942 1.00 91.81 462 TYR A CA 1
ATOM 3778 C C . TYR A 1 462 ? -9.101 8.491 12.895 1.00 91.81 462 TYR A C 1
ATOM 3780 O O . TYR A 1 462 ? -9.611 9.365 13.597 1.00 91.81 462 TYR A O 1
ATOM 3788 N N . ASN A 1 463 ? -9.426 7.201 13.025 1.00 91.44 463 ASN A N 1
ATOM 3789 C CA . ASN A 1 463 ? -10.475 6.739 13.933 1.00 91.44 463 ASN A CA 1
ATOM 3790 C C . ASN A 1 463 ? -10.136 7.033 15.404 1.00 91.44 463 ASN A C 1
ATOM 3792 O O . ASN A 1 463 ? -11.016 7.409 16.170 1.00 91.44 463 ASN A O 1
ATOM 3796 N N . THR A 1 464 ? -8.859 6.995 15.806 1.00 92.75 464 THR A N 1
ATOM 3797 C CA . THR A 1 464 ? -8.456 7.417 17.162 1.00 92.75 464 THR A CA 1
ATOM 3798 C C . THR A 1 464 ? -8.771 8.893 17.436 1.00 92.75 464 THR A C 1
ATOM 3800 O O . THR A 1 464 ? -9.288 9.208 18.510 1.00 92.75 464 THR A O 1
ATOM 3803 N N . LEU A 1 465 ? -8.496 9.787 16.478 1.00 91.19 465 LEU A N 1
ATOM 3804 C CA . LEU A 1 465 ? -8.793 11.220 16.591 1.00 91.19 465 LEU A CA 1
ATOM 3805 C C . LEU A 1 465 ? -10.299 11.505 16.512 1.00 91.19 465 LEU A C 1
ATOM 3807 O O . LEU A 1 465 ? -10.816 12.266 17.326 1.00 91.19 465 LEU A O 1
ATOM 3811 N N . SER A 1 466 ? -11.009 10.843 15.596 1.00 89.81 466 SER A N 1
ATOM 3812 C CA . SER A 1 466 ? -12.470 10.910 15.481 1.00 89.81 466 SER A CA 1
ATOM 3813 C C . SER A 1 466 ? -13.144 10.521 16.802 1.00 89.81 466 SER A C 1
ATOM 3815 O O . SER A 1 466 ? -13.960 11.274 17.342 1.00 89.81 466 SER A O 1
ATOM 3817 N N . TYR A 1 467 ? -12.730 9.401 17.409 1.00 92.31 467 TYR A N 1
ATOM 3818 C CA . TYR A 1 467 ? -13.296 8.943 18.680 1.00 92.31 467 TYR A CA 1
ATOM 3819 C C . TYR A 1 467 ? -12.970 9.911 19.818 1.00 92.31 467 TYR A C 1
ATOM 3821 O O . TYR A 1 467 ? -13.841 10.155 20.646 1.00 92.31 467 TYR A O 1
ATOM 3829 N N . LEU A 1 468 ? -11.779 10.527 19.839 1.00 91.06 468 LEU A N 1
ATOM 3830 C CA . LEU A 1 468 ? -11.429 11.556 20.825 1.00 91.06 468 LEU A CA 1
ATOM 3831 C C . LEU A 1 468 ? -12.411 12.743 20.771 1.00 91.06 468 LEU A C 1
ATOM 3833 O O . LEU A 1 468 ? -12.960 13.128 21.804 1.00 91.06 468 LEU A O 1
ATOM 3837 N N . THR A 1 469 ? -12.709 13.260 19.574 1.00 88.19 469 THR A N 1
ATOM 3838 C CA . THR A 1 469 ? -13.708 14.326 19.373 1.00 88.19 469 THR A CA 1
ATOM 3839 C C . THR A 1 469 ? -15.113 13.891 19.807 1.00 88.19 469 THR A C 1
ATOM 3841 O O . THR A 1 469 ? -15.833 14.660 20.450 1.00 88.19 469 THR A O 1
ATOM 3844 N N . VAL A 1 470 ? -15.514 12.643 19.532 1.00 88.81 470 VAL A N 1
ATOM 3845 C CA . VAL A 1 470 ? -16.796 12.113 20.025 1.00 88.81 470 VAL A CA 1
ATOM 3846 C C . VAL A 1 470 ? -16.802 11.963 21.552 1.00 88.81 470 VAL A C 1
ATOM 3848 O O . VAL A 1 470 ? -17.807 12.283 22.193 1.00 88.81 470 VAL A O 1
ATOM 3851 N N . PHE A 1 471 ? -15.696 11.539 22.167 1.00 90.06 471 PHE A N 1
ATOM 3852 C CA . PHE A 1 471 ? -15.585 11.364 23.616 1.00 90.06 471 PHE A CA 1
ATOM 3853 C C . PHE A 1 471 ? -15.747 12.692 24.363 1.00 90.06 471 PHE A C 1
ATOM 3855 O O . PHE A 1 471 ? -16.459 12.706 25.367 1.00 90.06 471 PHE A O 1
ATOM 3862 N N . CYS A 1 472 ? -15.217 13.812 23.850 1.00 83.62 472 CYS A N 1
ATOM 3863 C CA . CYS A 1 472 ? -15.424 15.148 24.433 1.00 83.62 472 CYS A CA 1
ATOM 3864 C C . CYS A 1 472 ? -16.905 15.459 24.731 1.00 83.62 472 CYS A C 1
ATOM 3866 O O . CYS A 1 472 ? -17.218 16.056 25.760 1.00 83.62 472 CYS A O 1
ATOM 3868 N N . SER A 1 473 ? -17.826 15.018 23.864 1.00 84.88 473 SER A N 1
ATOM 3869 C CA . SER A 1 473 ? -19.270 15.272 24.001 1.00 84.88 473 SER A CA 1
ATOM 3870 C C . SER A 1 473 ? -20.060 14.102 24.615 1.00 84.88 473 SER A C 1
ATOM 3872 O O . SER A 1 473 ? -20.939 14.313 25.461 1.00 84.88 473 SER A O 1
ATOM 3874 N N . LYS A 1 474 ? -19.757 12.852 24.233 1.00 88.81 474 LYS A N 1
ATOM 3875 C CA . LYS A 1 474 ? -20.493 11.659 24.693 1.00 88.81 474 LYS A CA 1
ATOM 3876 C C . LYS A 1 474 ? -20.008 11.104 26.042 1.00 88.81 474 LYS A C 1
ATOM 3878 O O . LYS A 1 474 ? -20.804 10.471 26.735 1.00 88.81 474 LYS A O 1
ATOM 3883 N N . LEU A 1 475 ? -18.765 11.341 26.476 1.00 88.69 475 LEU A N 1
ATOM 3884 C CA . LEU A 1 475 ? -18.253 10.796 27.746 1.00 88.69 475 LEU A CA 1
ATOM 3885 C C . LEU A 1 475 ? -18.884 11.444 28.995 1.00 88.69 475 LEU A C 1
ATOM 3887 O O . LEU A 1 475 ? -19.387 10.686 29.830 1.00 88.69 475 LEU A O 1
ATOM 3891 N N . PRO A 1 476 ? -18.985 12.787 29.124 1.00 86.31 476 PRO A N 1
ATOM 3892 C CA . PRO A 1 476 ? -19.654 13.416 30.270 1.00 86.31 476 PRO A CA 1
ATOM 3893 C C . PRO A 1 476 ? -21.119 12.975 30.402 1.00 86.31 476 PRO A C 1
ATOM 3895 O O . PRO A 1 476 ? -21.602 12.647 31.488 1.00 86.31 476 PRO A O 1
ATOM 3898 N N . THR A 1 477 ? -21.828 12.895 29.271 1.00 85.62 477 THR A N 1
ATOM 3899 C CA . THR A 1 477 ? -23.241 12.498 29.230 1.00 85.62 477 THR A CA 1
ATOM 3900 C C . THR A 1 477 ? -23.447 11.001 29.487 1.00 85.62 477 THR A C 1
ATOM 3902 O O . THR A 1 477 ? -24.386 10.638 30.201 1.00 85.62 477 THR A O 1
ATOM 3905 N N . SER A 1 478 ? -22.552 10.125 29.011 1.00 87.06 478 SER A N 1
ATOM 3906 C CA . SER A 1 478 ? -22.581 8.690 29.329 1.00 87.06 478 SER A CA 1
ATOM 3907 C C . SER A 1 478 ? -22.291 8.425 30.813 1.00 87.06 478 SER A C 1
ATOM 3909 O O . SER A 1 478 ? -23.050 7.697 31.457 1.00 87.06 478 SER A O 1
ATOM 3911 N N . LEU A 1 479 ? -21.276 9.075 31.399 1.00 85.88 479 LEU A N 1
ATOM 3912 C CA . LEU A 1 479 ? -20.967 8.973 32.832 1.00 85.88 479 LEU A CA 1
ATOM 3913 C C . LEU A 1 479 ? -22.142 9.459 33.696 1.00 85.88 479 LEU A C 1
ATOM 3915 O O . LEU A 1 479 ? -22.600 8.731 34.577 1.00 85.88 479 LEU A O 1
ATOM 3919 N N . MET A 1 480 ? -22.716 10.626 33.385 1.00 82.75 480 MET A N 1
ATOM 3920 C CA . MET A 1 480 ? -23.935 11.134 34.035 1.00 82.75 480 MET A CA 1
ATOM 3921 C C . MET A 1 480 ? -25.105 10.142 33.947 1.00 82.75 480 MET A C 1
ATOM 3923 O O . MET A 1 480 ? -25.792 9.900 34.944 1.00 82.75 480 MET A O 1
ATOM 3927 N N . ARG A 1 481 ? -25.312 9.514 32.780 1.00 84.50 481 ARG A N 1
ATOM 3928 C CA . ARG A 1 481 ? -26.332 8.473 32.579 1.00 84.50 481 ARG A CA 1
ATOM 3929 C C . ARG A 1 481 ? -26.061 7.231 33.433 1.00 84.50 481 ARG A C 1
ATOM 3931 O O . ARG A 1 481 ? -27.013 6.653 33.950 1.00 84.50 481 ARG A O 1
ATOM 3938 N N . GLN A 1 482 ? -24.805 6.824 33.612 1.00 83.00 482 GLN A N 1
ATOM 3939 C CA . GLN A 1 482 ? -24.448 5.642 34.405 1.00 83.00 482 GLN A CA 1
ATOM 3940 C C . GLN A 1 482 ? -24.469 5.885 35.925 1.00 83.00 482 GLN A C 1
ATOM 3942 O O . GLN A 1 482 ? -24.861 4.978 36.660 1.00 83.00 482 GLN A O 1
ATOM 3947 N N . VAL A 1 483 ? -24.081 7.073 36.406 1.00 78.81 483 VAL A N 1
ATOM 3948 C CA . VAL A 1 483 ? -24.017 7.401 37.847 1.00 78.81 483 VAL A CA 1
ATOM 3949 C C . VAL A 1 483 ? -25.356 7.925 38.385 1.00 78.81 483 VAL A C 1
ATOM 3951 O O . VAL A 1 483 ? -25.766 7.534 39.476 1.00 78.81 483 VAL A O 1
ATOM 3954 N N . HIS A 1 484 ? -26.065 8.788 37.643 1.00 73.19 484 HIS A N 1
ATOM 3955 C CA . HIS A 1 484 ? -27.187 9.573 38.188 1.00 73.19 484 HIS A CA 1
ATOM 3956 C C . HIS A 1 484 ? -28.577 9.288 37.584 1.00 73.19 484 HIS A C 1
ATOM 3958 O O . HIS A 1 484 ? -29.572 9.730 38.160 1.00 73.19 484 HIS A O 1
ATOM 3964 N N . SER A 1 485 ? -28.696 8.547 36.474 1.00 74.88 485 SER A N 1
ATOM 3965 C CA . SER A 1 485 ? -30.014 8.201 35.901 1.00 74.88 485 SER A CA 1
ATOM 3966 C C . SER A 1 485 ? -30.823 7.289 36.831 1.00 74.88 485 SER A C 1
ATOM 3968 O O . SER A 1 485 ? -30.280 6.342 37.399 1.00 74.88 485 SER A O 1
ATOM 3970 N N . SER A 1 486 ? -32.134 7.505 36.957 1.00 59.66 486 SER A N 1
ATOM 3971 C CA . SER A 1 486 ? -33.011 6.711 37.837 1.00 59.66 486 SER A CA 1
ATOM 3972 C C . SER A 1 486 ? -33.042 5.212 37.506 1.00 59.66 486 SER A C 1
ATOM 3974 O O . SER A 1 486 ? -33.216 4.408 38.416 1.00 59.66 486 SER A O 1
ATOM 3976 N N . ALA A 1 487 ? -32.819 4.829 36.244 1.00 60.53 487 ALA A N 1
ATOM 3977 C CA . ALA A 1 487 ? -32.744 3.426 35.822 1.00 60.53 487 ALA A CA 1
ATOM 3978 C C . ALA A 1 487 ? -31.382 2.760 36.119 1.00 60.53 487 ALA A C 1
ATOM 3980 O O . ALA A 1 487 ? -31.327 1.572 36.435 1.00 60.53 487 ALA A O 1
ATOM 3981 N N . ASN A 1 488 ? -30.281 3.522 36.043 1.00 59.66 488 ASN A N 1
ATOM 3982 C CA . ASN A 1 488 ? -28.917 2.970 36.027 1.00 59.66 488 ASN A CA 1
ATOM 3983 C C . ASN A 1 488 ? -28.091 3.278 37.286 1.00 59.66 488 ASN A C 1
ATOM 3985 O O . ASN A 1 488 ? -27.061 2.636 37.481 1.00 59.66 488 ASN A O 1
ATOM 3989 N N . SER A 1 489 ? -28.524 4.228 38.125 1.00 61.69 489 SER A N 1
ATOM 3990 C CA . SER A 1 489 ? -27.812 4.690 39.333 1.00 61.69 489 SER A CA 1
ATOM 3991 C C . SER A 1 489 ? -27.828 3.694 40.495 1.00 61.69 489 SER A C 1
ATOM 3993 O O . SER A 1 489 ? -26.930 3.717 41.336 1.00 61.69 489 SER A O 1
ATOM 3995 N N . ASN A 1 490 ? -28.799 2.777 40.537 1.00 72.56 490 ASN A N 1
ATOM 3996 C CA . ASN A 1 490 ? -28.859 1.731 41.557 1.00 72.56 490 ASN A CA 1
ATOM 3997 C C . ASN A 1 490 ? -27.945 0.551 41.184 1.00 72.56 490 ASN A C 1
ATOM 3999 O O . ASN A 1 490 ? -28.403 -0.539 40.841 1.00 72.56 490 ASN A O 1
ATOM 4003 N N . TRP A 1 491 ? -26.627 0.778 41.229 1.00 79.44 491 TRP A N 1
ATOM 4004 C CA . TRP A 1 491 ? -25.616 -0.209 40.819 1.00 79.44 491 TRP A CA 1
ATOM 4005 C C . TRP A 1 491 ? -25.742 -1.524 41.602 1.00 79.44 491 TRP A C 1
ATOM 4007 O O . TRP A 1 491 ? -25.458 -2.589 41.066 1.00 79.44 491 TRP A O 1
ATOM 4017 N N . VAL A 1 492 ? -26.227 -1.464 42.845 1.00 75.50 492 VAL A N 1
ATOM 4018 C CA . VAL A 1 492 ? -26.458 -2.634 43.705 1.00 75.50 492 VAL A CA 1
ATOM 4019 C C . VAL A 1 492 ? -27.655 -3.468 43.240 1.00 75.50 492 VAL A C 1
ATOM 4021 O O . VAL A 1 492 ? -27.611 -4.687 43.358 1.00 75.50 492 VAL A O 1
ATOM 4024 N N . ALA A 1 493 ? -28.711 -2.860 42.692 1.00 71.31 493 ALA A N 1
ATOM 4025 C CA . ALA A 1 493 ? -29.838 -3.603 42.121 1.00 71.31 493 ALA A CA 1
ATOM 4026 C C . ALA A 1 493 ? -29.504 -4.234 40.756 1.00 71.31 493 ALA A C 1
ATOM 4028 O O . ALA A 1 493 ? -30.033 -5.299 40.434 1.00 71.31 493 ALA A O 1
ATOM 4029 N N . ASN A 1 494 ? -28.613 -3.597 39.990 1.00 70.62 494 ASN A N 1
ATOM 4030 C CA . ASN A 1 494 ? -28.277 -3.963 38.611 1.00 70.62 494 ASN A CA 1
ATOM 4031 C C . ASN A 1 494 ? -26.985 -4.808 38.499 1.00 70.62 494 ASN A C 1
ATOM 4033 O O . ASN A 1 494 ? -26.395 -4.878 37.426 1.00 70.62 494 ASN A O 1
ATOM 4037 N N . THR A 1 495 ? -26.512 -5.411 39.597 1.00 74.12 495 THR A N 1
ATOM 4038 C CA . THR A 1 495 ? -25.319 -6.284 39.643 1.00 74.12 495 THR A CA 1
ATOM 4039 C C . THR A 1 495 ? -25.500 -7.426 40.656 1.00 74.12 495 THR A C 1
ATOM 4041 O O . THR A 1 495 ? -26.473 -7.443 41.419 1.00 74.12 495 THR A O 1
ATOM 4044 N N . GLY A 1 496 ? -24.543 -8.365 40.728 1.00 70.06 496 GLY A N 1
ATOM 4045 C CA . GLY A 1 496 ? -24.551 -9.484 41.687 1.00 70.06 496 GLY A CA 1
ATOM 4046 C C . GLY A 1 496 ? -24.702 -9.074 43.164 1.00 70.06 496 GLY A C 1
ATOM 4047 O O . GLY A 1 496 ? -25.249 -9.833 43.969 1.00 70.06 496 GLY A O 1
ATOM 4048 N N . PHE A 1 497 ? -24.341 -7.832 43.515 1.00 76.81 497 PHE A N 1
ATOM 4049 C CA . PHE A 1 497 ? -24.558 -7.247 44.846 1.00 76.81 497 PHE A CA 1
ATOM 4050 C C . PHE A 1 497 ? -26.023 -7.270 45.312 1.00 76.81 497 PHE A C 1
ATOM 4052 O O . PHE A 1 497 ? -26.272 -7.248 46.522 1.00 76.81 497 PHE A O 1
ATOM 4059 N N . ARG A 1 498 ? -27.001 -7.389 44.402 1.00 76.62 498 ARG A N 1
ATOM 4060 C CA . ARG A 1 498 ? -28.430 -7.476 44.740 1.00 76.62 498 ARG A CA 1
ATOM 4061 C C . ARG A 1 498 ? -28.721 -8.588 45.750 1.00 76.62 498 ARG A C 1
ATOM 4063 O O . ARG A 1 498 ? -29.486 -8.350 46.688 1.00 76.62 498 ARG A O 1
ATOM 4070 N N . LYS A 1 499 ? -28.072 -9.755 45.616 1.00 74.88 499 LYS A N 1
ATOM 4071 C CA . LYS A 1 499 ? -28.226 -10.902 46.537 1.00 74.88 499 LYS A CA 1
ATOM 4072 C C . LYS A 1 499 ? -27.711 -10.603 47.956 1.00 74.88 499 LYS A C 1
ATOM 4074 O O . LYS A 1 499 ? -28.220 -11.160 48.927 1.00 74.88 499 LYS A O 1
ATOM 4079 N N . TYR A 1 500 ? -26.762 -9.675 48.096 1.00 78.44 500 TYR A N 1
ATOM 4080 C CA . TYR A 1 500 ? -26.112 -9.324 49.367 1.00 78.44 500 TYR A CA 1
ATOM 4081 C C . TYR A 1 500 ? -26.609 -8.015 49.998 1.00 78.44 500 TYR A C 1
ATOM 4083 O O . TYR A 1 500 ? -26.310 -7.755 51.161 1.00 78.44 500 TYR A O 1
ATOM 4091 N N . SER A 1 501 ? -27.423 -7.233 49.281 1.00 75.75 501 SER A N 1
ATOM 4092 C CA . SER A 1 501 ? -28.014 -5.955 49.722 1.00 75.75 501 SER A CA 1
ATOM 4093 C C . SER A 1 501 ? -28.488 -5.930 51.186 1.00 75.75 501 SER A C 1
ATOM 4095 O O . SER A 1 501 ? -28.057 -5.079 51.962 1.00 75.75 501 SER A O 1
ATOM 4097 N N . ARG A 1 502 ? -29.314 -6.906 51.593 1.00 75.38 502 ARG A N 1
ATOM 4098 C CA . ARG A 1 502 ? -29.838 -7.044 52.969 1.00 75.38 502 ARG A CA 1
ATOM 4099 C C . ARG A 1 502 ? -28.757 -7.352 54.015 1.00 75.38 502 ARG A C 1
ATOM 4101 O O . ARG A 1 502 ? -28.877 -6.930 55.165 1.00 75.38 502 ARG A O 1
ATOM 4108 N N . TRP A 1 503 ? -27.716 -8.098 53.644 1.00 76.12 503 TRP A N 1
ATOM 4109 C CA . TRP A 1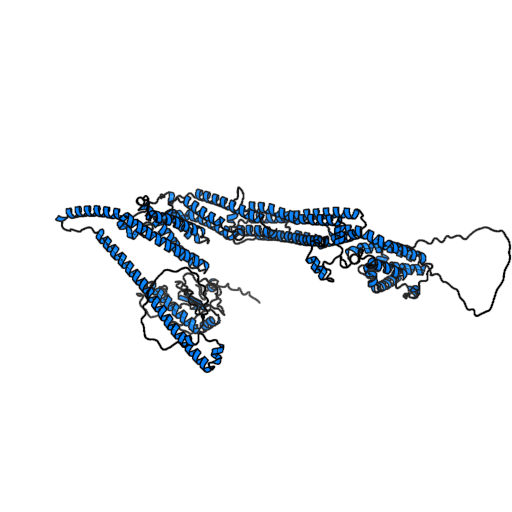 503 ? -26.605 -8.462 54.533 1.00 76.12 503 TRP A CA 1
ATOM 4110 C C . TRP A 1 503 ? -25.633 -7.300 54.765 1.00 76.12 503 TRP A C 1
ATOM 4112 O O . TRP A 1 503 ? -25.035 -7.218 55.834 1.00 76.12 503 TRP A O 1
ATOM 4122 N N . LEU A 1 504 ? -25.522 -6.395 53.792 1.00 75.94 504 LEU A N 1
ATOM 4123 C CA . LEU A 1 504 ? -24.656 -5.213 53.818 1.00 75.94 504 LEU A CA 1
ATOM 4124 C C . LEU A 1 504 ? -25.380 -3.925 54.275 1.00 75.94 504 LEU A C 1
ATOM 4126 O O . LEU A 1 504 ? -24.813 -2.844 54.163 1.00 75.94 504 LEU A O 1
ATOM 4130 N N . ASP A 1 505 ? -26.627 -4.031 54.759 1.00 72.19 505 ASP A N 1
ATOM 4131 C CA . ASP A 1 505 ? -27.513 -2.908 55.139 1.00 72.19 505 ASP A CA 1
ATOM 4132 C C . ASP A 1 505 ? -27.684 -1.822 54.061 1.00 72.19 505 ASP A C 1
ATOM 4134 O O . ASP A 1 505 ? -27.948 -0.653 54.350 1.00 72.19 505 ASP A O 1
ATOM 4138 N N . ILE A 1 506 ? -27.583 -2.210 52.788 1.00 74.62 506 ILE A N 1
ATOM 4139 C CA . ILE A 1 506 ? -27.695 -1.272 51.674 1.00 74.62 506 ILE A CA 1
ATOM 4140 C C . ILE A 1 506 ? -29.171 -0.856 51.518 1.00 74.62 506 ILE A C 1
ATOM 4142 O O . ILE A 1 506 ? -30.025 -1.717 51.277 1.00 74.62 506 ILE A O 1
ATOM 4146 N N . PRO A 1 507 ? -29.512 0.444 51.629 1.00 69.12 507 PRO A N 1
ATOM 4147 C CA . PRO A 1 507 ? -30.884 0.906 51.454 1.00 69.12 507 PRO A CA 1
ATOM 4148 C C . PRO A 1 507 ? -31.337 0.729 49.999 1.00 69.12 507 PRO A C 1
ATOM 4150 O O . PRO A 1 507 ? -30.556 0.906 49.070 1.00 69.12 507 PRO A O 1
ATOM 4153 N N . ALA A 1 508 ? -32.627 0.455 49.781 1.00 67.00 508 ALA A N 1
ATOM 4154 C CA . ALA A 1 508 ? -33.165 0.200 48.437 1.00 67.00 508 ALA A CA 1
ATOM 4155 C C . ALA A 1 508 ? -32.922 1.350 47.435 1.00 67.00 508 ALA A C 1
ATOM 4157 O O . ALA A 1 508 ? -32.764 1.094 46.245 1.00 67.00 508 ALA A O 1
ATOM 4158 N N . ASN A 1 509 ? -32.829 2.592 47.926 1.00 67.12 509 ASN A N 1
ATOM 4159 C CA . ASN A 1 509 ? -32.523 3.796 47.144 1.00 67.12 509 ASN A CA 1
ATOM 4160 C C . ASN A 1 509 ? -31.056 4.245 47.323 1.00 67.12 509 ASN A C 1
ATOM 4162 O O . ASN A 1 509 ? -30.780 5.444 47.406 1.00 67.12 509 ASN A O 1
ATOM 4166 N N . TYR A 1 510 ? -30.119 3.301 47.455 1.00 72.44 510 TYR A N 1
ATOM 4167 C CA . TYR A 1 510 ? -28.690 3.595 47.561 1.00 72.44 510 TYR A CA 1
ATOM 4168 C C . TYR A 1 510 ? -28.201 4.385 46.343 1.00 72.44 510 TYR A C 1
ATOM 4170 O O . TYR A 1 510 ? -28.396 3.975 45.199 1.00 72.44 510 TYR A O 1
ATOM 4178 N N . LYS A 1 511 ? -27.548 5.519 46.606 1.00 71.06 511 LYS A N 1
ATOM 4179 C CA . LYS A 1 511 ? -26.847 6.312 45.597 1.00 71.06 511 LYS A CA 1
ATOM 4180 C C . LYS A 1 511 ? -25.355 6.071 45.733 1.00 71.06 511 LYS A C 1
ATOM 4182 O O . LYS A 1 511 ? -24.815 6.141 46.837 1.00 71.06 511 LYS A O 1
ATOM 4187 N N . VAL A 1 512 ? -24.700 5.841 44.603 1.00 73.00 512 VAL A N 1
ATOM 4188 C CA . VAL A 1 512 ? -23.243 5.798 44.534 1.00 73.00 512 VAL A CA 1
ATOM 4189 C C . VAL A 1 512 ? -22.715 7.222 44.681 1.00 73.00 512 VAL A C 1
ATOM 4191 O O . VAL A 1 512 ? -22.870 8.048 43.787 1.00 73.00 512 VAL A O 1
ATOM 4194 N N . ASP A 1 513 ? -22.111 7.504 45.832 1.00 70.62 513 ASP A N 1
ATOM 4195 C CA . ASP A 1 513 ? -21.182 8.629 45.990 1.00 70.62 513 ASP A CA 1
ATOM 4196 C C . ASP A 1 513 ? -19.971 8.348 45.088 1.00 70.62 513 ASP A C 1
ATOM 4198 O O . ASP A 1 513 ? -19.325 7.316 45.264 1.00 70.62 513 ASP A O 1
ATOM 4202 N N . PHE A 1 514 ? -19.729 9.165 44.073 1.00 78.25 514 PHE A N 1
ATOM 4203 C CA . PHE A 1 514 ? -18.736 8.892 43.031 1.00 78.25 514 PHE A CA 1
ATOM 4204 C C . PHE A 1 514 ? -17.580 9.896 43.171 1.00 78.25 514 PHE A C 1
ATOM 4206 O O . PHE A 1 514 ? -17.862 11.055 43.472 1.00 78.25 514 PHE A O 1
ATOM 4213 N N . PRO A 1 515 ? -16.299 9.504 42.992 1.00 72.88 515 PRO A N 1
ATOM 4214 C CA . PRO A 1 515 ? -15.164 10.367 43.339 1.00 72.88 515 PRO A CA 1
ATOM 4215 C C . PRO A 1 515 ? -15.085 11.669 42.529 1.00 72.88 515 PRO A C 1
ATOM 4217 O O . PRO A 1 515 ? -14.515 12.638 43.019 1.00 72.88 515 PRO A O 1
ATOM 4220 N N . LEU A 1 516 ? -15.673 11.718 41.327 1.00 74.81 516 LEU A N 1
ATOM 4221 C CA . LEU A 1 516 ? -15.799 12.952 40.544 1.00 74.81 516 LEU A CA 1
ATOM 4222 C C . LEU A 1 516 ? -17.107 13.678 40.875 1.00 74.81 516 LEU A C 1
ATOM 4224 O O . LEU A 1 516 ? -18.193 13.095 40.813 1.00 74.81 516 LEU A O 1
ATOM 4228 N N . SER A 1 517 ? -17.013 14.975 41.162 1.00 73.88 517 SER A N 1
ATOM 4229 C CA . SER A 1 517 ? -18.166 15.821 41.463 1.00 73.88 517 SER A CA 1
ATOM 4230 C C . SER A 1 517 ? -19.063 16.064 40.243 1.00 73.88 517 SER A C 1
ATOM 4232 O O . SER A 1 517 ? -18.662 15.947 39.083 1.00 73.88 517 SER A O 1
ATOM 4234 N N . LEU A 1 518 ? -20.287 16.537 40.502 1.00 70.62 518 LEU A N 1
ATOM 4235 C CA . LEU A 1 518 ? -21.239 16.956 39.464 1.00 70.62 518 LEU A CA 1
ATOM 4236 C C . LEU A 1 518 ? -20.724 18.124 38.586 1.00 70.62 518 LEU A C 1
ATOM 4238 O O . LEU A 1 518 ? -21.343 18.426 37.566 1.00 70.62 518 LEU A O 1
ATOM 4242 N N . HIS A 1 519 ? -19.644 18.807 38.986 1.00 71.62 519 HIS A N 1
ATOM 4243 C CA . HIS A 1 519 ? -18.985 19.841 38.187 1.00 71.62 519 HIS A CA 1
ATOM 4244 C C . HIS A 1 519 ? -17.938 19.227 37.248 1.00 71.62 519 HIS A C 1
ATOM 4246 O O . HIS A 1 519 ? -17.988 19.465 36.044 1.00 71.62 519 HIS A O 1
ATOM 4252 N N . GLU A 1 520 ? -17.042 18.387 37.771 1.00 72.19 520 GLU A N 1
ATOM 4253 C CA . GLU A 1 520 ? -16.004 17.691 36.988 1.00 72.19 520 GLU A CA 1
ATOM 4254 C C . GLU A 1 520 ? -16.617 16.743 35.945 1.00 72.19 520 GLU A C 1
ATOM 4256 O O . GLU A 1 520 ? -16.159 16.684 34.809 1.00 72.19 520 GLU A O 1
ATOM 4261 N N . LEU A 1 521 ? -17.734 16.086 36.279 1.00 72.88 521 LEU A N 1
ATOM 4262 C CA . LEU A 1 521 ? -18.519 15.256 35.355 1.00 72.88 521 LEU A CA 1
ATOM 4263 C C . LEU A 1 521 ? -19.296 16.044 34.275 1.00 72.88 521 LEU A C 1
ATOM 4265 O O . LEU A 1 521 ? -19.983 15.428 33.460 1.00 72.88 521 LEU A O 1
ATOM 4269 N N . LYS A 1 522 ? -19.254 17.383 34.275 1.00 70.31 522 LYS A N 1
ATOM 4270 C CA . LYS A 1 522 ? -19.897 18.241 33.255 1.00 70.31 522 LYS A CA 1
ATOM 4271 C C . LYS A 1 522 ? -18.899 19.079 32.470 1.00 70.31 522 LYS A C 1
ATOM 4273 O O . LYS A 1 522 ? -19.043 19.211 31.260 1.00 70.31 522 LYS A O 1
ATOM 4278 N N . ASN A 1 523 ? -17.923 19.653 33.163 1.00 69.38 523 ASN A N 1
ATOM 4279 C CA . ASN A 1 523 ? -17.052 20.694 32.638 1.00 69.38 523 ASN A CA 1
ATOM 4280 C C . ASN A 1 523 ? -15.674 20.114 32.300 1.00 69.38 523 ASN A C 1
ATOM 4282 O O . ASN A 1 523 ? -14.677 20.449 32.935 1.00 69.38 523 ASN A O 1
ATOM 4286 N N . VAL A 1 524 ? -15.629 19.240 31.290 1.00 76.81 524 VAL A N 1
ATOM 4287 C CA . VAL A 1 524 ? -14.366 18.842 30.650 1.00 76.81 524 VAL A CA 1
ATOM 4288 C C . VAL A 1 524 ? -13.881 20.015 29.800 1.00 76.81 524 VAL A C 1
ATOM 4290 O O . VAL A 1 524 ? -14.629 20.546 28.981 1.00 76.81 524 VAL A O 1
ATOM 4293 N N . SER A 1 525 ? -12.637 20.442 30.006 1.00 80.25 525 SER A N 1
ATOM 4294 C CA . SER A 1 525 ? -12.045 21.542 29.248 1.00 80.25 525 SER A CA 1
ATOM 4295 C C . SER A 1 525 ? -11.647 21.061 27.852 1.00 80.25 525 SER A C 1
ATOM 4297 O O . SER A 1 525 ? -10.660 20.346 27.691 1.00 80.25 525 SER A O 1
ATOM 4299 N N . GLU A 1 526 ? -12.406 21.472 26.836 1.00 83.00 526 GLU A N 1
ATOM 4300 C CA . GLU A 1 526 ? -12.129 21.211 25.412 1.00 83.00 526 GLU A CA 1
ATOM 4301 C C . GLU A 1 526 ? -10.666 21.542 25.062 1.00 83.00 526 GLU A C 1
ATOM 4303 O O . GLU A 1 526 ? -9.928 20.685 24.587 1.00 83.00 526 GLU A O 1
ATOM 4308 N N . LYS A 1 527 ? -10.191 22.713 25.511 1.00 85.56 527 LYS A N 1
ATOM 4309 C CA . LYS A 1 527 ? -8.802 23.191 25.369 1.00 85.56 527 LYS A CA 1
ATOM 4310 C C . LYS A 1 527 ? -7.736 22.292 26.001 1.00 85.56 527 LYS A C 1
ATOM 4312 O O . LYS A 1 527 ? -6.558 22.447 25.688 1.00 85.56 527 LYS A O 1
ATOM 4317 N N . GLU A 1 528 ? -8.093 21.433 26.950 1.00 86.25 528 GLU A N 1
ATOM 4318 C CA . GLU A 1 528 ? -7.158 20.493 27.581 1.00 86.25 528 GLU A CA 1
ATOM 4319 C C . GLU A 1 528 ? -7.155 19.153 26.852 1.00 86.25 528 GLU A C 1
ATOM 4321 O O . GLU A 1 528 ? -6.078 18.597 26.646 1.00 86.25 528 GLU A O 1
ATOM 4326 N N . VAL A 1 529 ? -8.304 18.702 26.340 1.00 86.94 529 VAL A N 1
ATOM 4327 C CA . VAL A 1 529 ? -8.344 17.550 25.428 1.00 86.94 529 VAL A CA 1
ATOM 4328 C C . VAL A 1 529 ? -7.642 17.876 24.105 1.00 86.94 529 VAL A C 1
ATOM 4330 O O . VAL A 1 529 ? -6.865 17.054 23.628 1.00 86.94 529 VAL A O 1
ATOM 4333 N N . ASP A 1 530 ? -7.798 19.096 23.577 1.00 87.50 530 ASP A N 1
ATOM 4334 C CA . ASP A 1 530 ? -7.046 19.595 22.416 1.00 87.50 530 ASP A CA 1
ATOM 4335 C C . ASP A 1 530 ? -5.531 19.520 22.649 1.00 87.50 530 ASP A C 1
ATOM 4337 O O . ASP A 1 530 ? -4.796 19.009 21.810 1.00 87.50 530 ASP A O 1
ATOM 4341 N N . ARG A 1 531 ? -5.041 19.979 23.812 1.00 90.38 531 ARG A N 1
ATOM 4342 C CA . ARG A 1 531 ? -3.608 19.921 24.165 1.00 90.38 531 ARG A CA 1
ATOM 4343 C C . ARG A 1 531 ? -3.080 18.490 24.216 1.00 90.38 531 ARG A C 1
ATOM 4345 O O . ARG A 1 531 ? -1.979 18.237 23.732 1.00 90.38 531 ARG A O 1
ATOM 4352 N N . ILE A 1 532 ? -3.845 17.568 24.801 1.00 90.81 532 ILE A N 1
ATOM 4353 C CA . ILE A 1 532 ? -3.475 16.150 24.876 1.00 90.81 532 ILE A CA 1
ATOM 4354 C C . ILE A 1 532 ? -3.488 15.532 23.464 1.00 90.81 532 ILE A C 1
ATOM 4356 O O . ILE A 1 532 ? -2.556 14.817 23.098 1.00 90.81 532 ILE A O 1
ATOM 4360 N N . GLY A 1 533 ? -4.493 15.857 22.646 1.00 89.56 533 GLY A N 1
ATOM 4361 C CA . GLY A 1 533 ? -4.610 15.410 21.258 1.00 89.56 533 GLY A CA 1
ATOM 4362 C C . GLY A 1 533 ? -3.485 15.927 20.356 1.00 89.56 533 GLY A C 1
ATOM 4363 O O . GLY A 1 533 ? -2.905 15.148 19.606 1.00 89.56 533 GLY A O 1
ATOM 4364 N N . GLU A 1 534 ? -3.117 17.206 20.452 1.00 90.00 534 GLU A N 1
ATOM 4365 C CA . GLU A 1 534 ? -1.984 17.784 19.713 1.00 90.00 534 GLU A CA 1
ATOM 4366 C C . GLU A 1 534 ? -0.644 17.179 20.153 1.00 90.00 534 GLU A C 1
ATOM 4368 O O . GLU A 1 534 ? 0.165 16.813 19.302 1.00 90.00 534 GLU A O 1
ATOM 4373 N N . LYS A 1 535 ? -0.425 16.980 21.462 1.00 91.25 535 LYS A N 1
ATOM 4374 C CA . LYS A 1 535 ? 0.754 16.259 21.971 1.00 91.25 535 LYS A CA 1
ATOM 4375 C C . LYS A 1 535 ? 0.839 14.849 21.374 1.00 91.25 535 LYS A C 1
ATOM 4377 O O . LYS A 1 535 ? 1.881 14.469 20.852 1.00 91.25 535 LYS A O 1
ATOM 4382 N N . TRP A 1 536 ? -0.271 14.109 21.375 1.00 93.50 536 TRP A N 1
ATOM 4383 C CA . TRP A 1 536 ? -0.343 12.771 20.786 1.00 93.50 536 TRP A CA 1
ATOM 4384 C C . TRP A 1 536 ? -0.076 12.774 19.272 1.00 93.50 536 TRP A C 1
ATOM 4386 O O . TRP A 1 536 ? 0.653 11.912 18.783 1.00 93.50 536 TRP A O 1
ATOM 4396 N N . LYS A 1 537 ? -0.586 13.765 18.523 1.00 91.69 537 LYS A N 1
ATOM 4397 C CA . LYS A 1 537 ? -0.259 13.942 17.094 1.00 91.69 537 LYS A CA 1
ATOM 4398 C C . LYS A 1 537 ? 1.236 14.180 16.874 1.00 91.69 537 LYS A C 1
ATOM 4400 O O . LYS A 1 537 ? 1.778 13.637 15.918 1.00 91.69 537 LYS A O 1
ATOM 4405 N N . ILE A 1 538 ? 1.901 14.951 17.739 1.00 91.12 538 ILE A N 1
ATOM 4406 C CA . ILE A 1 538 ? 3.352 15.194 17.669 1.00 91.12 538 ILE A CA 1
ATOM 4407 C C . ILE A 1 538 ? 4.134 13.903 17.961 1.00 91.12 538 ILE A C 1
ATOM 4409 O O . ILE A 1 538 ? 5.037 13.561 17.199 1.00 91.12 538 ILE A O 1
ATOM 4413 N N . ASP A 1 539 ? 3.761 13.146 18.998 1.00 91.56 539 ASP A N 1
ATOM 4414 C CA . ASP A 1 539 ? 4.395 11.860 19.332 1.00 91.56 539 ASP A CA 1
ATOM 4415 C C . ASP A 1 539 ? 4.237 10.831 18.189 1.00 91.56 539 ASP A C 1
ATOM 4417 O O . ASP A 1 539 ? 5.206 10.179 17.784 1.00 91.56 539 ASP A O 1
ATOM 4421 N N . VAL A 1 540 ? 3.037 10.731 17.603 1.00 93.44 540 VAL A N 1
ATOM 4422 C CA . VAL A 1 540 ? 2.757 9.894 16.421 1.00 93.44 540 VAL A CA 1
ATOM 4423 C C . VAL A 1 540 ? 3.524 10.388 15.191 1.00 93.44 540 VAL A C 1
ATOM 4425 O O . VAL A 1 540 ? 4.124 9.577 14.486 1.00 93.44 540 VAL A O 1
ATOM 4428 N N . GLY A 1 541 ? 3.570 11.700 14.945 1.00 91.62 541 GLY A N 1
ATOM 4429 C CA . GLY A 1 541 ? 4.327 12.305 13.847 1.00 91.62 541 GLY A CA 1
ATOM 4430 C C . GLY A 1 541 ? 5.829 12.029 13.944 1.00 91.62 541 GLY A C 1
ATOM 4431 O O . GLY A 1 541 ? 6.454 11.668 12.948 1.00 91.62 541 GLY A O 1
ATOM 4432 N N . ALA A 1 542 ? 6.402 12.099 15.148 1.00 91.50 542 ALA A N 1
ATOM 4433 C CA . ALA A 1 542 ? 7.797 11.751 15.419 1.00 91.50 542 ALA A CA 1
ATOM 4434 C C . ALA A 1 542 ? 8.105 10.263 15.191 1.00 91.50 542 ALA A C 1
ATOM 4436 O O . ALA A 1 542 ? 9.177 9.931 14.675 1.00 91.50 542 ALA A O 1
ATOM 4437 N N . TYR A 1 543 ? 7.175 9.365 15.530 1.00 93.12 543 TYR A N 1
ATOM 4438 C CA . TYR A 1 543 ? 7.305 7.940 15.222 1.00 93.12 543 TYR A CA 1
ATOM 4439 C C . TYR A 1 543 ? 7.222 7.673 13.709 1.00 93.12 543 TYR A C 1
ATOM 4441 O O . TYR A 1 543 ? 8.135 7.062 13.151 1.00 93.12 543 TYR A O 1
ATOM 4449 N N . LEU A 1 544 ? 6.181 8.177 13.033 1.00 93.06 544 LEU A N 1
ATOM 4450 C CA . LEU A 1 544 ? 5.980 7.989 11.591 1.00 93.06 544 LEU A CA 1
ATOM 4451 C C . LEU A 1 544 ? 7.144 8.559 10.770 1.00 93.06 544 LEU A C 1
ATOM 4453 O O . LEU A 1 544 ? 7.648 7.869 9.886 1.00 93.06 544 LEU A O 1
ATOM 4457 N N . ASN A 1 545 ? 7.614 9.772 11.088 1.00 92.00 545 ASN A N 1
ATOM 4458 C CA . ASN A 1 545 ? 8.734 10.393 10.378 1.00 92.00 545 ASN A CA 1
ATOM 4459 C C . ASN A 1 545 ? 10.001 9.529 10.458 1.00 92.00 545 ASN A C 1
ATOM 4461 O O . ASN A 1 545 ? 10.660 9.287 9.448 1.00 92.00 545 ASN A O 1
ATOM 4465 N N . ARG A 1 546 ? 10.315 9.014 11.657 1.00 91.19 546 ARG A N 1
ATOM 4466 C CA . ARG A 1 546 ? 11.499 8.178 11.896 1.00 91.19 546 ARG A CA 1
ATOM 4467 C C . ARG A 1 546 ? 11.440 6.861 11.128 1.00 91.19 546 ARG A C 1
ATOM 4469 O O . ARG A 1 546 ? 12.435 6.493 10.510 1.00 91.19 546 ARG A O 1
ATOM 4476 N N . GLN A 1 547 ? 10.307 6.159 11.167 1.00 90.94 547 GLN A N 1
ATOM 4477 C CA . GLN A 1 547 ? 10.186 4.857 10.506 1.00 90.94 547 GLN A CA 1
ATOM 4478 C C . GLN A 1 547 ? 10.174 4.998 8.982 1.00 90.94 547 GLN A C 1
ATOM 4480 O O . GLN A 1 547 ? 10.996 4.380 8.317 1.00 90.94 547 GLN A O 1
ATOM 4485 N N . ILE A 1 548 ? 9.343 5.886 8.426 1.00 92.12 548 ILE A N 1
ATOM 4486 C CA . ILE A 1 548 ? 9.235 6.060 6.968 1.00 92.12 548 ILE A CA 1
ATOM 4487 C C . ILE A 1 548 ? 10.557 6.596 6.379 1.00 92.12 548 ILE A C 1
ATOM 4489 O O . ILE A 1 548 ? 10.992 6.137 5.325 1.00 92.12 548 ILE A O 1
ATOM 4493 N N . SER A 1 549 ? 11.266 7.488 7.084 1.00 90.00 549 SER A N 1
ATOM 4494 C CA . SER A 1 549 ? 12.618 7.907 6.670 1.00 90.00 549 SER A CA 1
ATOM 4495 C C . SER A 1 549 ? 13.641 6.765 6.739 1.00 90.00 549 SER A C 1
ATOM 4497 O O . SER A 1 549 ? 14.583 6.739 5.949 1.00 90.00 549 SER A O 1
ATOM 4499 N N . THR A 1 550 ? 13.462 5.804 7.650 1.00 90.00 550 THR A N 1
ATOM 4500 C CA . THR A 1 550 ? 14.302 4.598 7.723 1.00 90.00 550 THR A CA 1
ATOM 4501 C C . THR A 1 550 ? 13.989 3.638 6.570 1.00 90.00 550 THR A C 1
ATOM 4503 O O . THR A 1 550 ? 14.922 3.137 5.950 1.00 90.00 550 THR A O 1
ATOM 4506 N N . ASP A 1 551 ? 12.715 3.455 6.206 1.00 88.19 551 ASP A N 1
ATOM 4507 C CA . ASP A 1 551 ? 12.301 2.681 5.024 1.00 88.19 551 ASP A CA 1
ATOM 4508 C C . ASP A 1 551 ? 12.877 3.275 3.720 1.00 88.19 551 ASP A C 1
ATOM 4510 O O . ASP A 1 551 ? 13.361 2.541 2.854 1.00 88.19 551 ASP A O 1
ATOM 4514 N N . PHE A 1 552 ? 12.898 4.609 3.586 1.00 91.25 552 PHE A N 1
ATOM 4515 C CA . PHE A 1 552 ? 13.548 5.283 2.454 1.00 91.25 552 PHE A CA 1
ATOM 4516 C C . PHE A 1 552 ? 15.069 5.042 2.427 1.00 91.25 552 PHE A C 1
ATOM 4518 O O . PHE A 1 552 ? 15.627 4.802 1.359 1.00 91.25 552 PHE A O 1
ATOM 4525 N N . LEU A 1 553 ? 15.744 5.049 3.584 1.00 88.12 553 LEU A N 1
ATOM 4526 C CA . LEU A 1 553 ? 17.183 4.749 3.691 1.00 88.12 553 LEU A CA 1
ATOM 4527 C C . LEU A 1 553 ? 17.526 3.265 3.458 1.00 88.12 553 LEU A C 1
ATOM 4529 O O . LEU A 1 553 ? 18.673 2.958 3.145 1.00 88.12 553 LEU A O 1
ATOM 4533 N N . GLN A 1 554 ? 16.558 2.357 3.613 1.00 87.56 554 GLN A N 1
ATOM 4534 C CA . GLN A 1 554 ? 16.695 0.913 3.374 1.00 87.56 554 GLN A CA 1
ATOM 4535 C C . GLN A 1 554 ? 16.181 0.471 1.991 1.00 87.56 554 GLN A C 1
ATOM 4537 O O . GLN A 1 554 ? 16.061 -0.726 1.734 1.00 87.56 554 GLN A O 1
ATOM 4542 N N . SER A 1 555 ? 15.845 1.405 1.097 1.00 86.25 555 SER A N 1
ATOM 4543 C CA . SER A 1 555 ? 15.382 1.071 -0.255 1.00 86.25 555 SER A CA 1
ATOM 4544 C C . SER A 1 555 ? 16.540 0.566 -1.128 1.00 86.25 555 SER A C 1
ATOM 4546 O O . SER A 1 555 ? 17.578 1.213 -1.235 1.00 86.25 555 SER A O 1
ATOM 4548 N N . GLU A 1 556 ? 16.380 -0.601 -1.753 1.00 81.00 556 GLU A N 1
ATOM 4549 C CA . GLU A 1 556 ? 17.451 -1.249 -2.533 1.00 81.00 556 GLU A CA 1
ATOM 4550 C C . GLU A 1 556 ? 17.730 -0.523 -3.861 1.00 81.00 556 GLU A C 1
ATOM 4552 O O . GLU A 1 556 ? 18.885 -0.393 -4.269 1.00 81.00 556 GLU A O 1
ATOM 4557 N N . ASP A 1 557 ? 16.686 0.011 -4.501 1.00 82.56 557 ASP A N 1
ATOM 4558 C CA . ASP A 1 557 ? 16.769 0.737 -5.767 1.00 82.56 557 ASP A CA 1
ATOM 4559 C C . ASP A 1 557 ? 15.835 1.965 -5.834 1.00 82.56 557 ASP A C 1
ATOM 4561 O O . ASP A 1 557 ? 15.099 2.298 -4.897 1.00 82.56 557 ASP A O 1
ATOM 4565 N N . LEU A 1 558 ? 15.897 2.662 -6.973 1.00 86.75 558 LEU A N 1
ATOM 4566 C CA . LEU A 1 558 ? 15.127 3.874 -7.246 1.00 86.75 558 LEU A CA 1
ATOM 4567 C C . LEU A 1 558 ? 13.626 3.599 -7.465 1.00 86.75 558 LEU A C 1
ATOM 4569 O O . LEU A 1 558 ? 12.802 4.463 -7.164 1.00 86.75 558 LEU A O 1
ATOM 4573 N N . GLU A 1 559 ? 13.256 2.406 -7.943 1.00 85.12 559 GLU A N 1
ATOM 4574 C CA . GLU A 1 559 ? 11.860 2.045 -8.211 1.00 85.12 559 GLU A CA 1
ATOM 4575 C C . GLU A 1 559 ? 11.121 1.768 -6.896 1.00 85.12 559 GLU A C 1
ATOM 4577 O O . GLU A 1 559 ? 10.043 2.317 -6.658 1.00 85.12 559 GLU A O 1
ATOM 4582 N N . VAL A 1 560 ? 11.732 1.002 -5.987 1.00 86.75 560 VAL A N 1
ATOM 4583 C CA . VAL A 1 560 ? 11.244 0.770 -4.621 1.00 86.75 560 VAL A CA 1
ATOM 4584 C C . VAL A 1 560 ? 11.171 2.085 -3.843 1.00 86.75 560 VAL A C 1
ATOM 4586 O O . VAL A 1 560 ? 10.178 2.322 -3.147 1.00 86.75 560 VAL A O 1
ATOM 4589 N N . LEU A 1 561 ? 12.158 2.974 -3.995 1.00 90.31 561 LEU A N 1
ATOM 4590 C CA . LEU A 1 561 ? 12.166 4.298 -3.365 1.00 90.31 561 LEU A CA 1
ATOM 4591 C C . LEU A 1 561 ? 11.018 5.197 -3.876 1.00 90.31 561 LEU A C 1
ATOM 4593 O O . LEU A 1 561 ? 10.305 5.805 -3.071 1.00 90.31 561 LEU A O 1
ATOM 4597 N N . SER A 1 562 ? 10.781 5.248 -5.191 1.00 89.62 562 SER A N 1
ATOM 4598 C CA . SER A 1 562 ? 9.662 5.992 -5.798 1.00 89.62 562 SER A CA 1
ATOM 4599 C C . SER A 1 562 ? 8.297 5.373 -5.487 1.00 89.62 562 SER A C 1
ATOM 4601 O O . SER A 1 562 ? 7.336 6.084 -5.183 1.00 89.62 562 SER A O 1
ATOM 4603 N N . SER A 1 563 ? 8.204 4.042 -5.488 1.00 88.75 563 SER A N 1
ATOM 4604 C CA . SER A 1 563 ? 7.013 3.291 -5.078 1.00 88.75 563 SER A CA 1
ATOM 4605 C C . SER A 1 563 ? 6.670 3.548 -3.609 1.00 88.75 563 SER A C 1
ATOM 4607 O O . SER A 1 563 ? 5.500 3.712 -3.262 1.00 88.75 563 SER A O 1
ATOM 4609 N N . SER A 1 564 ? 7.676 3.680 -2.742 1.00 89.50 564 SER A N 1
ATOM 4610 C CA . SER A 1 564 ? 7.480 3.983 -1.321 1.00 89.50 564 SER A CA 1
ATOM 4611 C C . SER A 1 564 ? 6.947 5.401 -1.098 1.00 89.50 564 SER A C 1
ATOM 4613 O O . SER A 1 564 ? 5.964 5.556 -0.372 1.00 89.50 564 SER A O 1
ATOM 4615 N N . LEU A 1 565 ? 7.477 6.425 -1.785 1.00 92.50 565 LEU A N 1
ATOM 4616 C CA . LEU A 1 565 ? 6.862 7.763 -1.769 1.00 92.50 565 LEU A CA 1
ATOM 4617 C C . LEU A 1 565 ? 5.429 7.730 -2.317 1.00 92.50 565 LEU A C 1
ATOM 4619 O O . LEU A 1 565 ? 4.522 8.315 -1.724 1.00 92.50 565 LEU A O 1
ATOM 4623 N N . SER A 1 566 ? 5.208 7.009 -3.419 1.00 90.88 566 SER A N 1
ATOM 4624 C CA . SER A 1 566 ? 3.882 6.847 -4.016 1.00 90.88 566 SER A CA 1
ATOM 4625 C C . SER A 1 566 ? 2.880 6.262 -3.014 1.00 90.88 566 SER A C 1
ATOM 4627 O O . SER A 1 566 ? 1.814 6.849 -2.824 1.00 90.88 566 SER A O 1
ATOM 4629 N N . LYS A 1 567 ? 3.231 5.184 -2.294 1.00 89.75 567 LYS A N 1
ATOM 4630 C CA . LYS A 1 567 ? 2.409 4.610 -1.210 1.00 89.75 567 LYS A CA 1
ATOM 4631 C C . LYS A 1 567 ? 2.099 5.631 -0.114 1.00 89.75 567 LYS A C 1
ATOM 4633 O O . LYS A 1 567 ? 0.945 5.719 0.309 1.00 89.75 567 LYS A O 1
ATOM 4638 N N . VAL A 1 568 ? 3.097 6.399 0.335 1.00 91.75 568 VAL A N 1
ATOM 4639 C CA . VAL A 1 568 ? 2.933 7.431 1.374 1.00 91.75 568 VAL A CA 1
ATOM 4640 C C . VAL A 1 568 ? 1.921 8.484 0.924 1.00 91.75 568 VAL A C 1
ATOM 4642 O O . VAL A 1 568 ? 0.906 8.677 1.594 1.00 91.75 568 VAL A O 1
ATOM 4645 N N . LEU A 1 569 ? 2.128 9.112 -0.236 1.00 91.31 569 LEU A N 1
ATOM 4646 C CA . LEU A 1 569 ? 1.264 10.201 -0.699 1.00 91.31 569 LEU A CA 1
ATOM 4647 C C . LEU A 1 569 ? -0.142 9.719 -1.094 1.00 91.31 569 LEU A C 1
ATOM 4649 O O . LEU A 1 569 ? -1.118 10.395 -0.776 1.00 91.31 569 LEU A O 1
ATOM 4653 N N . HIS A 1 570 ? -0.287 8.526 -1.689 1.00 89.50 570 HIS A N 1
ATOM 4654 C CA . HIS A 1 570 ? -1.607 7.916 -1.914 1.00 89.50 570 HIS A CA 1
ATOM 4655 C C . HIS A 1 570 ? -2.356 7.655 -0.596 1.00 89.50 570 HIS A C 1
ATOM 4657 O O . HIS A 1 570 ? -3.574 7.834 -0.540 1.00 89.50 570 HIS A O 1
ATOM 4663 N N . SER A 1 571 ? -1.649 7.237 0.461 1.00 89.50 571 SER A N 1
ATOM 4664 C CA . SER A 1 571 ? -2.260 6.933 1.761 1.00 89.50 571 SER A CA 1
ATOM 4665 C C . SER A 1 571 ? -2.683 8.205 2.499 1.00 89.50 571 SER A C 1
ATOM 4667 O O . SER A 1 571 ? -3.819 8.275 2.961 1.00 89.50 571 SER A O 1
ATOM 4669 N N . PHE A 1 572 ? -1.827 9.233 2.542 1.00 89.88 572 PHE A N 1
ATOM 4670 C CA . PHE A 1 572 ? -2.179 10.534 3.127 1.00 89.88 572 PHE A CA 1
ATOM 4671 C C . PHE A 1 572 ? -3.279 11.257 2.340 1.00 89.88 572 PHE A C 1
ATOM 4673 O O . PHE A 1 572 ? -4.141 11.877 2.953 1.00 89.88 572 PHE A O 1
ATOM 4680 N N . LYS A 1 573 ? -3.335 11.133 1.007 1.00 87.19 573 LYS A N 1
ATOM 4681 C CA . LYS A 1 573 ? -4.412 11.746 0.212 1.00 87.19 573 LYS A CA 1
ATOM 4682 C C . LYS A 1 573 ? -5.801 11.158 0.501 1.00 87.19 573 LYS A C 1
ATOM 4684 O O . LYS A 1 573 ? -6.794 11.876 0.416 1.00 87.19 573 LYS A O 1
ATOM 4689 N N . ARG A 1 574 ? -5.892 9.880 0.892 1.00 85.75 574 ARG A N 1
ATOM 4690 C CA . ARG A 1 574 ? -7.162 9.266 1.336 1.00 85.75 574 ARG A CA 1
ATOM 4691 C C . ARG A 1 574 ? -7.634 9.746 2.714 1.00 85.75 574 ARG A C 1
ATOM 4693 O O . ARG A 1 574 ? -8.819 9.608 2.998 1.00 85.75 574 ARG A O 1
ATOM 4700 N N . PHE A 1 575 ? -6.733 10.294 3.527 1.00 87.06 575 PHE A N 1
ATOM 4701 C CA . PHE A 1 575 ? -6.988 10.812 4.873 1.00 87.06 575 PHE A CA 1
ATOM 4702 C C . PHE A 1 575 ? -6.437 12.239 4.980 1.00 87.06 575 PHE A C 1
ATOM 4704 O O . PHE A 1 575 ? -5.483 12.500 5.719 1.00 87.06 575 PHE A O 1
ATOM 4711 N N . THR A 1 576 ? -6.969 13.164 4.175 1.00 83.69 576 THR A N 1
ATOM 4712 C CA . THR A 1 576 ? -6.343 14.485 4.003 1.00 83.69 576 THR A CA 1
ATOM 4713 C C . THR A 1 576 ? -6.361 15.315 5.297 1.00 83.69 576 THR A C 1
ATOM 4715 O O . THR A 1 576 ? -5.464 16.130 5.509 1.00 83.69 576 THR A O 1
ATOM 4718 N N . SER A 1 577 ? -7.271 15.043 6.238 1.00 83.69 577 SER A N 1
ATOM 4719 C CA . SER A 1 577 ? -7.229 15.608 7.598 1.00 83.69 577 SER A CA 1
ATOM 4720 C C . SER A 1 577 ? -5.921 15.307 8.353 1.00 83.69 577 SER A C 1
ATOM 4722 O O . SER A 1 577 ? -5.462 16.128 9.150 1.00 83.69 577 SER A O 1
ATOM 4724 N N . LEU A 1 578 ? -5.262 14.176 8.071 1.00 86.69 578 LEU A N 1
ATOM 4725 C CA . LEU A 1 578 ? -4.003 13.776 8.710 1.00 86.69 578 LEU A CA 1
ATOM 4726 C C . LEU A 1 578 ? -2.767 14.492 8.140 1.00 86.69 578 LEU A C 1
ATOM 4728 O O . LEU A 1 578 ? -1.699 14.429 8.745 1.00 86.69 578 LEU A O 1
ATOM 4732 N N . VAL A 1 579 ? -2.898 15.239 7.037 1.00 81.88 579 VAL A N 1
ATOM 4733 C CA . VAL A 1 579 ? -1.839 16.140 6.531 1.00 81.88 579 VAL A CA 1
ATOM 4734 C C . VAL A 1 579 ? -1.517 17.251 7.547 1.00 81.88 579 VAL A C 1
ATOM 4736 O O . VAL A 1 579 ? -0.414 17.797 7.549 1.00 81.88 579 VAL A O 1
ATOM 4739 N N . ALA A 1 580 ? -2.447 17.551 8.462 1.00 79.94 580 ALA A N 1
ATOM 4740 C CA . ALA A 1 580 ? -2.234 18.475 9.573 1.00 79.94 580 ALA A CA 1
ATOM 4741 C C . ALA A 1 580 ? -1.328 17.922 10.696 1.00 79.94 580 ALA A C 1
ATOM 4743 O O . ALA A 1 580 ? -0.964 18.684 11.593 1.00 79.94 580 ALA A O 1
ATOM 4744 N N . ILE A 1 581 ? -0.951 16.632 10.676 1.00 86.31 581 ILE A N 1
ATOM 4745 C CA . ILE A 1 581 ? 0.028 16.080 11.626 1.00 86.31 581 ILE A CA 1
ATOM 4746 C C . ILE A 1 581 ? 1.374 16.778 11.413 1.00 86.31 581 ILE A C 1
ATOM 4748 O O . ILE A 1 581 ? 1.914 16.818 10.304 1.00 86.31 581 ILE A O 1
ATOM 4752 N N . LYS A 1 582 ? 1.925 17.321 12.499 1.00 84.75 582 LYS A N 1
ATOM 4753 C CA . LYS A 1 582 ? 3.209 18.019 12.497 1.00 84.75 582 LYS A CA 1
ATOM 4754 C C . LYS A 1 582 ? 4.364 17.092 12.844 1.00 84.75 582 LYS A C 1
ATOM 4756 O O . LYS A 1 582 ? 4.207 16.117 13.576 1.00 84.75 582 LYS A O 1
ATOM 4761 N N . TYR A 1 583 ? 5.537 17.465 12.358 1.00 83.00 583 TYR A N 1
ATOM 4762 C CA . TYR A 1 583 ? 6.816 17.022 12.885 1.00 83.00 583 TYR A CA 1
ATOM 4763 C C . TYR A 1 583 ? 7.678 18.275 13.063 1.00 83.00 583 TYR A C 1
ATOM 4765 O O . TYR A 1 583 ? 7.873 19.016 12.100 1.00 83.00 583 TYR A O 1
ATOM 4773 N N . GLU A 1 584 ? 8.142 18.523 14.290 1.00 78.12 584 GLU A N 1
ATOM 4774 C CA . GLU A 1 584 ? 8.723 19.816 14.689 1.00 78.12 584 GLU A CA 1
ATOM 4775 C C . GLU A 1 584 ? 7.756 20.970 14.315 1.00 78.12 584 GLU A C 1
ATOM 4777 O O . GLU A 1 584 ? 6.566 20.879 14.634 1.00 78.12 584 GLU A O 1
ATOM 4782 N N . ASP A 1 585 ? 8.214 22.039 13.656 1.00 77.62 585 ASP A N 1
ATOM 4783 C CA . ASP A 1 585 ? 7.367 23.191 13.294 1.00 77.62 585 ASP A CA 1
ATOM 4784 C C . ASP A 1 585 ? 6.582 23.026 11.967 1.00 77.62 585 ASP A C 1
ATOM 4786 O O . ASP A 1 585 ? 5.695 23.831 11.665 1.00 77.62 585 ASP A O 1
ATOM 4790 N N . SER A 1 586 ? 6.867 21.988 11.172 1.00 84.88 586 SER A N 1
ATOM 4791 C CA . SER A 1 586 ? 6.361 21.778 9.800 1.00 84.88 586 SER A CA 1
ATOM 4792 C C . SER A 1 586 ? 5.387 20.587 9.671 1.00 84.88 586 SER A C 1
ATOM 4794 O O . SER A 1 586 ? 5.220 19.784 10.593 1.00 84.88 586 SER A O 1
ATOM 4796 N N . ARG A 1 587 ? 4.688 20.461 8.525 1.00 87.75 587 ARG A N 1
ATOM 4797 C CA . ARG A 1 587 ? 3.815 19.299 8.246 1.00 87.75 587 ARG A CA 1
ATOM 4798 C C . ARG A 1 587 ? 4.676 18.043 8.055 1.00 87.75 587 ARG A C 1
ATOM 4800 O O . ARG A 1 587 ? 5.703 18.086 7.380 1.00 87.75 587 ARG A O 1
ATOM 4807 N N . LEU A 1 588 ? 4.224 16.903 8.582 1.00 89.88 588 LEU A N 1
ATOM 4808 C CA . LEU A 1 588 ? 4.913 15.609 8.475 1.00 89.88 588 LEU A CA 1
ATOM 4809 C C . LEU A 1 588 ? 5.255 15.238 7.020 1.00 89.88 588 LEU A C 1
ATOM 4811 O O . LEU A 1 588 ? 6.370 14.807 6.734 1.00 89.88 588 LEU A O 1
ATOM 4815 N N . VAL A 1 589 ? 4.309 15.440 6.099 1.00 89.50 589 VAL A N 1
ATOM 4816 C CA . VAL A 1 589 ? 4.464 15.097 4.676 1.00 89.50 589 VAL A CA 1
ATOM 4817 C C . VAL A 1 589 ? 5.548 15.945 3.994 1.00 89.50 589 VAL A C 1
ATOM 4819 O O . VAL A 1 589 ? 6.314 15.412 3.194 1.00 89.50 589 VAL A O 1
ATOM 4822 N N . ASP A 1 590 ? 5.684 17.223 4.358 1.00 89.44 590 ASP A N 1
ATOM 4823 C CA . ASP A 1 590 ? 6.684 18.135 3.778 1.00 89.44 590 ASP A CA 1
ATOM 4824 C C . ASP A 1 590 ? 8.114 17.746 4.212 1.00 89.44 590 ASP A C 1
ATOM 4826 O O . ASP A 1 590 ? 9.062 17.795 3.420 1.00 89.44 590 ASP A O 1
ATOM 4830 N N . ASN A 1 591 ? 8.265 17.276 5.455 1.00 89.44 591 ASN A N 1
ATOM 4831 C CA . ASN A 1 591 ? 9.530 16.744 5.967 1.00 89.44 591 ASN A CA 1
ATOM 4832 C C . ASN A 1 591 ? 9.892 15.402 5.311 1.00 89.44 591 ASN A C 1
ATOM 4834 O O . ASN A 1 591 ? 11.039 15.211 4.909 1.00 89.44 591 ASN A O 1
ATOM 4838 N N . LEU A 1 592 ? 8.917 14.502 5.135 1.00 90.94 592 LEU A N 1
ATOM 4839 C CA . LEU A 1 592 ? 9.114 13.229 4.431 1.00 90.94 592 LEU A CA 1
ATOM 4840 C C . LEU A 1 592 ? 9.505 13.437 2.961 1.00 90.94 592 LEU A C 1
ATOM 4842 O O . LEU A 1 592 ? 10.410 12.763 2.478 1.00 90.94 592 LEU A O 1
ATOM 4846 N N . LEU A 1 593 ? 8.886 14.400 2.268 1.00 91.75 593 LEU A N 1
ATOM 4847 C CA . LEU A 1 593 ? 9.275 14.819 0.915 1.00 91.75 593 LEU A CA 1
ATOM 4848 C C . LEU A 1 593 ? 10.718 15.344 0.868 1.00 91.75 593 LEU A C 1
ATOM 4850 O O . LEU A 1 593 ? 11.479 14.983 -0.029 1.00 91.75 593 LEU A O 1
ATOM 4854 N N . SER A 1 594 ? 11.115 16.149 1.856 1.00 89.75 594 SER A N 1
ATOM 4855 C CA . SER A 1 594 ? 12.467 16.717 1.947 1.00 89.75 594 SER A CA 1
ATOM 4856 C C . SER A 1 594 ? 13.536 15.648 2.220 1.00 89.75 594 SER A C 1
ATOM 4858 O O . SER A 1 594 ? 14.585 15.637 1.571 1.00 89.75 594 SER A O 1
ATOM 4860 N N . ALA A 1 595 ? 13.256 14.709 3.131 1.00 89.12 595 ALA A N 1
ATOM 4861 C CA . ALA A 1 595 ? 14.117 13.560 3.406 1.00 89.12 595 ALA A CA 1
ATOM 4862 C C . ALA A 1 595 ? 14.235 12.642 2.178 1.00 89.12 595 ALA A C 1
ATOM 4864 O O . ALA A 1 595 ? 15.342 12.279 1.774 1.00 89.12 595 ALA A O 1
ATOM 4865 N N . TRP A 1 596 ? 13.104 12.335 1.534 1.00 94.06 596 TRP A N 1
ATOM 4866 C CA . TRP A 1 596 ? 13.059 11.538 0.312 1.00 94.06 596 TRP A CA 1
ATOM 4867 C C . TRP A 1 596 ? 13.857 12.184 -0.827 1.00 94.06 596 TRP A C 1
ATOM 4869 O O . TRP A 1 596 ? 14.654 11.491 -1.456 1.00 94.06 596 TRP A O 1
ATOM 4879 N N . LYS A 1 597 ? 13.740 13.506 -1.046 1.00 92.75 597 LYS A N 1
ATOM 4880 C CA . LYS A 1 597 ? 14.523 14.230 -2.067 1.00 92.75 597 LYS A CA 1
ATOM 4881 C C . LYS A 1 597 ? 16.026 14.009 -1.878 1.00 92.75 597 LYS A C 1
ATOM 4883 O O . LYS A 1 597 ? 16.722 13.687 -2.838 1.00 92.75 597 LYS A O 1
ATOM 4888 N N . SER A 1 598 ? 16.526 14.183 -0.653 1.00 90.38 598 SER A N 1
ATOM 4889 C CA . SER A 1 598 ? 17.957 14.036 -0.351 1.00 90.38 598 SER A CA 1
ATOM 4890 C C . SER A 1 598 ? 18.477 12.634 -0.694 1.00 90.38 598 SER A C 1
ATOM 4892 O O . SER A 1 598 ? 19.562 12.492 -1.258 1.00 90.38 598 SER A O 1
ATOM 4894 N N . ILE A 1 599 ? 17.673 11.605 -0.416 1.00 90.81 599 ILE A N 1
ATOM 4895 C CA . ILE A 1 599 ? 17.987 10.212 -0.741 1.00 90.81 599 ILE A CA 1
ATOM 4896 C C . ILE A 1 599 ? 17.909 9.994 -2.262 1.00 90.81 599 ILE A C 1
ATOM 4898 O O . ILE A 1 599 ? 18.867 9.505 -2.854 1.00 90.81 599 ILE A O 1
ATOM 4902 N N . PHE A 1 600 ? 16.827 10.422 -2.916 1.00 92.25 600 PHE A N 1
ATOM 4903 C CA . PHE A 1 600 ? 16.597 10.261 -4.356 1.00 92.25 600 PHE A CA 1
ATOM 4904 C C . PHE A 1 600 ? 17.746 10.812 -5.214 1.00 92.25 600 PHE A C 1
ATOM 4906 O O . PHE A 1 600 ? 18.296 10.080 -6.038 1.00 92.25 600 PHE A O 1
ATOM 4913 N N . PHE A 1 601 ? 18.188 12.053 -4.975 1.00 90.00 601 PHE A N 1
ATOM 4914 C CA . PHE A 1 601 ? 19.303 12.635 -5.734 1.00 90.00 601 PHE A CA 1
ATOM 4915 C C . PHE A 1 601 ? 20.634 11.905 -5.499 1.00 90.00 601 PHE A C 1
ATOM 4917 O O . PHE A 1 601 ? 21.415 11.760 -6.436 1.00 90.00 601 PHE A O 1
ATOM 4924 N N . LYS A 1 602 ? 20.864 11.347 -4.303 1.00 89.50 602 LYS A N 1
ATOM 4925 C CA . LYS A 1 602 ? 22.033 10.497 -4.025 1.00 89.50 602 LYS A CA 1
ATOM 4926 C C . LYS A 1 602 ? 21.981 9.161 -4.785 1.00 89.50 602 LYS A C 1
ATOM 4928 O O . LYS A 1 602 ? 23.019 8.671 -5.232 1.00 89.50 602 LYS A O 1
ATOM 4933 N N . TYR A 1 603 ? 20.795 8.573 -4.977 1.00 88.44 603 TYR A N 1
ATOM 4934 C CA . TYR A 1 603 ? 20.639 7.399 -5.848 1.00 88.44 603 TYR A CA 1
ATOM 4935 C C . TYR A 1 603 ? 20.814 7.754 -7.330 1.00 88.44 603 TYR A C 1
ATOM 4937 O O . TYR A 1 603 ? 21.420 6.958 -8.048 1.00 88.44 603 TYR A O 1
ATOM 4945 N N . LEU A 1 604 ? 20.363 8.929 -7.794 1.00 88.50 604 LEU A N 1
ATOM 4946 C CA . LEU A 1 604 ? 20.639 9.409 -9.158 1.00 88.50 604 LEU A CA 1
ATOM 4947 C C . LEU A 1 604 ? 22.143 9.616 -9.394 1.00 88.50 604 LEU A C 1
ATOM 4949 O O . LEU A 1 604 ? 22.677 9.105 -10.377 1.00 88.50 604 LEU A O 1
ATOM 4953 N N . GLU A 1 605 ? 22.832 10.302 -8.476 1.00 88.44 605 GLU A N 1
ATOM 4954 C CA . GLU A 1 605 ? 24.280 10.548 -8.531 1.00 88.44 605 GLU A CA 1
ATOM 4955 C C . GLU A 1 605 ? 25.066 9.234 -8.632 1.00 88.44 605 GLU A C 1
ATOM 4957 O O . GLU A 1 605 ? 25.862 9.057 -9.552 1.00 88.44 605 GLU A O 1
ATOM 4962 N N . ASN A 1 606 ? 24.776 8.269 -7.753 1.00 87.69 606 ASN A N 1
ATOM 4963 C CA . ASN A 1 606 ? 25.386 6.940 -7.791 1.00 87.69 606 ASN A CA 1
ATOM 4964 C C . ASN A 1 606 ? 25.042 6.179 -9.090 1.00 87.69 606 ASN A C 1
ATOM 4966 O O . ASN A 1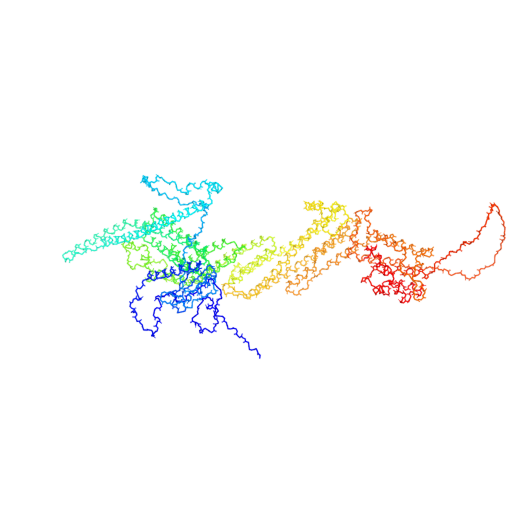 606 ? 25.904 5.541 -9.691 1.00 87.69 606 ASN A O 1
ATOM 4970 N N . SER A 1 607 ? 23.793 6.265 -9.560 1.00 85.94 607 SER A N 1
ATOM 4971 C CA . SER A 1 607 ? 23.320 5.549 -10.754 1.00 85.94 607 SER A CA 1
ATOM 4972 C C . SER A 1 607 ? 23.986 6.027 -12.042 1.00 85.94 607 SER A C 1
ATOM 4974 O O . SER A 1 607 ? 24.393 5.190 -12.847 1.00 85.94 607 SER A O 1
ATOM 4976 N N . VAL A 1 608 ? 24.138 7.343 -12.220 1.00 86.31 608 VAL A N 1
ATOM 4977 C CA . VAL A 1 608 ? 24.867 7.939 -13.354 1.00 86.31 608 VAL A CA 1
ATOM 4978 C C . VAL A 1 608 ? 26.381 7.765 -13.170 1.00 86.31 608 VAL A C 1
ATOM 4980 O O . VAL A 1 608 ? 27.084 7.424 -14.121 1.00 86.31 608 VAL A O 1
ATOM 4983 N N . GLY A 1 609 ? 26.878 7.885 -11.934 1.00 85.62 609 GLY A N 1
ATOM 4984 C CA . GLY A 1 609 ? 28.285 7.702 -11.566 1.00 85.62 609 GLY A CA 1
ATOM 4985 C C . GLY A 1 609 ? 28.874 6.332 -11.924 1.00 85.62 609 GLY A C 1
ATOM 4986 O O . GLY A 1 609 ? 30.075 6.248 -12.177 1.00 85.62 609 GLY A O 1
ATOM 4987 N N . LYS A 1 610 ? 28.048 5.281 -12.066 1.00 85.62 610 LYS A N 1
ATOM 4988 C CA . LYS A 1 610 ? 28.469 3.968 -12.605 1.00 85.62 610 LYS A CA 1
ATOM 4989 C C . LYS A 1 610 ? 29.228 4.083 -13.934 1.00 85.62 610 LYS A C 1
ATOM 4991 O O . LYS A 1 610 ? 30.150 3.306 -14.169 1.00 85.62 610 LYS A O 1
ATOM 4996 N N . PHE A 1 611 ? 28.893 5.059 -14.785 1.00 86.75 611 PHE A N 1
ATOM 4997 C CA . PHE A 1 611 ? 29.608 5.283 -16.045 1.00 86.75 611 PHE A CA 1
ATOM 4998 C C . PHE A 1 611 ? 31.094 5.606 -15.825 1.00 86.75 611 PHE A C 1
ATOM 5000 O O . PHE A 1 611 ? 31.933 5.158 -16.598 1.00 86.75 611 PHE A O 1
ATOM 5007 N N . GLN A 1 612 ? 31.459 6.296 -14.739 1.00 85.00 612 GLN A N 1
ATOM 5008 C CA . GLN A 1 612 ? 32.861 6.594 -14.435 1.00 85.00 612 GLN A CA 1
ATOM 5009 C C . GLN A 1 612 ? 33.680 5.319 -14.156 1.00 85.00 612 GLN A C 1
ATOM 5011 O O . GLN A 1 612 ? 34.858 5.264 -14.507 1.00 85.00 612 GLN A O 1
ATOM 5016 N N . SER A 1 613 ? 33.060 4.276 -13.589 1.00 84.00 613 SER A N 1
ATOM 5017 C CA . SER A 1 613 ? 33.680 2.951 -13.427 1.00 84.00 613 SER A CA 1
ATOM 5018 C C . SER A 1 613 ? 33.862 2.216 -14.760 1.00 84.00 613 SER A C 1
ATOM 5020 O O . SER A 1 613 ? 34.818 1.461 -14.920 1.00 84.00 613 SER A O 1
ATOM 5022 N N . ILE A 1 614 ? 32.977 2.455 -15.733 1.00 84.06 614 ILE A N 1
ATOM 5023 C CA . ILE A 1 614 ? 33.113 1.931 -17.100 1.00 84.06 614 ILE A CA 1
ATOM 5024 C C . ILE A 1 614 ? 34.263 2.650 -17.813 1.00 84.06 614 ILE A C 1
ATOM 5026 O O . ILE A 1 614 ? 35.143 1.991 -18.363 1.00 84.06 614 ILE A O 1
ATOM 5030 N N . SER A 1 615 ? 34.318 3.982 -17.729 1.00 84.44 615 SER A N 1
ATOM 5031 C CA . SER A 1 615 ? 35.420 4.788 -18.263 1.00 84.44 615 SER A CA 1
ATOM 5032 C C . SER A 1 615 ? 36.777 4.348 -17.710 1.00 84.44 615 SER A C 1
ATOM 5034 O O . SER A 1 615 ? 37.706 4.127 -18.484 1.00 84.44 615 SER A O 1
ATOM 5036 N N . SER A 1 616 ? 36.908 4.161 -16.390 1.00 83.56 616 SER A N 1
ATOM 5037 C CA . SER A 1 616 ? 38.180 3.730 -15.796 1.00 83.56 616 SER A CA 1
ATOM 5038 C C . SER A 1 616 ? 38.573 2.307 -16.206 1.00 83.56 616 SER A C 1
ATOM 5040 O O . SER A 1 616 ? 39.744 2.081 -16.510 1.00 83.56 616 SER A O 1
ATOM 5042 N N . LEU A 1 617 ? 37.619 1.373 -16.310 1.00 81.31 617 LEU A N 1
ATOM 5043 C CA . LEU A 1 617 ? 37.864 0.021 -16.829 1.00 81.31 617 LEU A CA 1
ATOM 5044 C C . LEU A 1 617 ? 38.330 0.045 -18.296 1.00 81.31 617 LEU A C 1
ATOM 5046 O O . LEU A 1 617 ? 39.272 -0.668 -18.655 1.00 81.31 617 LEU A O 1
ATOM 5050 N N . ILE A 1 618 ? 37.721 0.894 -19.133 1.00 80.00 618 ILE A N 1
ATOM 5051 C CA . ILE A 1 618 ? 38.109 1.060 -20.540 1.00 80.00 618 ILE A CA 1
ATOM 5052 C C . ILE A 1 618 ? 39.545 1.589 -20.654 1.00 80.00 618 ILE A C 1
ATOM 5054 O O . ILE A 1 618 ? 40.342 1.043 -21.421 1.00 80.00 618 ILE A O 1
ATOM 5058 N N . LEU A 1 619 ? 39.879 2.626 -19.879 1.00 80.44 619 LEU A N 1
ATOM 5059 C CA . LEU A 1 619 ? 41.195 3.271 -19.875 1.00 80.44 619 LEU A CA 1
ATOM 5060 C C . LEU A 1 619 ? 42.284 2.359 -19.283 1.00 80.44 619 LEU A C 1
ATOM 5062 O O . LEU A 1 619 ? 43.395 2.300 -19.809 1.00 80.44 619 LEU A O 1
ATOM 5066 N N . GLN A 1 620 ? 41.977 1.599 -18.228 1.00 79.50 620 GLN A N 1
ATOM 5067 C CA . GLN A 1 620 ? 42.888 0.598 -17.663 1.00 79.50 620 GLN A CA 1
ATOM 5068 C C . GLN A 1 620 ? 43.188 -0.516 -18.676 1.00 79.50 620 GLN A C 1
ATOM 5070 O O . GLN A 1 620 ? 44.343 -0.911 -18.836 1.00 79.50 620 GLN A O 1
ATOM 5075 N N . THR A 1 621 ? 42.166 -0.984 -19.397 1.00 73.50 621 THR A N 1
ATOM 5076 C CA . THR A 1 621 ? 42.311 -2.031 -20.418 1.00 73.50 621 THR A CA 1
ATOM 5077 C C . THR A 1 621 ? 43.128 -1.537 -21.615 1.00 73.50 621 THR A C 1
ATOM 5079 O O . THR A 1 621 ? 44.054 -2.227 -22.030 1.00 73.50 621 THR A O 1
ATOM 5082 N N . TYR A 1 622 ? 42.897 -0.310 -22.104 1.00 74.94 622 TYR A N 1
ATOM 5083 C CA . TYR A 1 622 ? 43.692 0.289 -23.192 1.00 74.94 622 TYR A CA 1
ATOM 5084 C C . TYR A 1 622 ? 45.197 0.378 -22.877 1.00 74.94 622 TYR A C 1
ATOM 5086 O O . TYR A 1 622 ? 46.045 0.270 -23.766 1.00 74.94 622 TYR A O 1
ATOM 5094 N N . ASN A 1 623 ? 45.541 0.577 -21.604 1.00 74.88 623 ASN A N 1
ATOM 5095 C CA . ASN A 1 623 ? 46.925 0.695 -21.154 1.00 74.88 623 ASN A CA 1
ATOM 5096 C C . ASN A 1 623 ? 47.590 -0.657 -20.827 1.00 74.88 623 ASN A C 1
ATOM 5098 O O . ASN A 1 623 ? 48.813 -0.705 -20.710 1.00 74.88 623 ASN A O 1
ATOM 5102 N N . SER A 1 624 ? 46.834 -1.757 -20.718 1.00 72.88 624 SER A N 1
ATOM 5103 C CA . SER A 1 624 ? 47.370 -3.082 -20.376 1.00 72.88 624 SER A CA 1
ATOM 5104 C C . SER A 1 624 ? 47.559 -3.974 -21.605 1.00 72.88 624 SER A C 1
ATOM 5106 O O . SER A 1 624 ? 46.606 -4.504 -22.176 1.00 72.88 624 SER A O 1
ATOM 5108 N N . THR A 1 625 ? 48.814 -4.200 -22.003 1.00 62.09 625 THR A N 1
ATOM 5109 C CA . THR A 1 625 ? 49.136 -5.031 -23.176 1.00 62.09 625 THR A CA 1
ATOM 5110 C C . THR A 1 625 ? 48.824 -6.515 -22.994 1.00 62.09 625 THR A C 1
ATOM 5112 O O . THR A 1 625 ? 48.592 -7.192 -23.988 1.00 62.09 625 THR A O 1
ATOM 5115 N N . GLU A 1 626 ? 48.795 -7.021 -21.759 1.00 59.84 626 GLU A N 1
ATOM 5116 C CA . GLU A 1 626 ? 48.457 -8.422 -21.458 1.00 59.84 626 GLU A CA 1
ATOM 5117 C C . GLU A 1 626 ? 46.945 -8.668 -21.599 1.00 59.84 626 GLU A C 1
ATOM 5119 O O . GLU A 1 626 ? 46.512 -9.633 -22.228 1.00 59.84 626 GLU A O 1
ATOM 5124 N N . VAL A 1 627 ? 46.123 -7.737 -21.104 1.00 60.25 627 VAL A N 1
ATOM 5125 C CA . VAL A 1 627 ? 44.652 -7.824 -21.178 1.00 60.25 627 VAL A CA 1
ATOM 5126 C C . VAL A 1 627 ? 44.144 -7.588 -22.611 1.00 60.25 627 VAL A C 1
ATOM 5128 O O . VAL A 1 627 ? 43.166 -8.199 -23.045 1.00 60.25 627 VAL A O 1
ATOM 5131 N N . LEU A 1 628 ? 44.855 -6.776 -23.401 1.00 61.78 628 LEU A N 1
ATOM 5132 C CA . LEU A 1 628 ? 44.628 -6.646 -24.848 1.00 61.78 628 LEU A CA 1
ATOM 5133 C C . LEU A 1 628 ? 45.030 -7.902 -25.651 1.00 61.78 628 LEU A C 1
ATOM 5135 O O . LEU A 1 628 ? 44.682 -8.005 -26.824 1.00 61.78 628 LEU A O 1
ATOM 5139 N N . GLN A 1 629 ? 45.752 -8.861 -25.059 1.00 56.41 629 GLN A N 1
ATOM 5140 C CA . GLN A 1 629 ? 46.051 -10.151 -25.695 1.00 56.41 629 GLN A CA 1
ATOM 5141 C C . GLN A 1 629 ? 45.035 -11.235 -25.316 1.00 56.41 629 GLN A C 1
ATOM 5143 O O . GLN A 1 629 ? 44.635 -11.997 -26.194 1.00 56.41 629 GLN A O 1
ATOM 5148 N N . SER A 1 630 ? 44.547 -11.273 -24.067 1.00 52.53 630 SER A N 1
ATOM 5149 C CA . SER A 1 630 ? 43.502 -12.230 -23.644 1.00 52.53 630 SER A CA 1
ATOM 5150 C C . SER A 1 630 ? 42.113 -11.942 -24.234 1.00 52.53 630 SER A C 1
ATOM 5152 O O . SER A 1 630 ? 41.204 -12.756 -24.110 1.00 52.53 630 SER A O 1
ATOM 5154 N N . THR A 1 631 ? 41.944 -10.793 -24.890 1.00 52.09 631 THR A N 1
ATOM 5155 C CA . THR A 1 631 ? 40.705 -10.367 -25.559 1.00 52.09 631 THR A CA 1
ATOM 5156 C C . THR A 1 631 ? 40.668 -10.683 -27.061 1.00 52.09 631 THR A C 1
ATOM 5158 O O . THR A 1 631 ? 39.716 -10.301 -27.741 1.00 52.09 631 THR A O 1
ATOM 5161 N N . ARG A 1 632 ? 41.662 -11.420 -27.581 1.00 51.72 632 ARG A N 1
ATOM 5162 C CA . ARG A 1 632 ? 41.619 -12.026 -28.921 1.00 51.72 632 ARG A CA 1
ATOM 5163 C C . ARG A 1 632 ? 40.723 -13.269 -28.926 1.00 51.72 632 ARG A C 1
ATOM 5165 O O . ARG A 1 632 ? 40.972 -14.204 -28.169 1.00 51.72 632 ARG A O 1
ATOM 5172 N N . THR A 1 633 ? 39.749 -13.321 -29.832 1.00 48.88 633 THR A N 1
ATOM 5173 C CA . THR A 1 633 ? 39.160 -14.590 -30.285 1.00 48.88 633 THR A CA 1
ATOM 5174 C C . THR A 1 633 ? 40.162 -15.333 -31.175 1.00 48.88 633 THR A C 1
ATOM 5176 O O . THR A 1 633 ? 41.013 -14.721 -31.819 1.00 48.88 633 THR A O 1
ATOM 5179 N N . SER A 1 634 ? 40.099 -16.666 -31.196 1.00 39.09 634 SER A N 1
ATOM 5180 C CA . SER A 1 634 ? 40.990 -17.521 -32.003 1.00 39.09 634 SER A CA 1
ATOM 5181 C C . SER A 1 634 ? 40.591 -17.640 -33.479 1.00 39.09 634 SER A C 1
ATOM 5183 O O . SER A 1 634 ? 41.331 -18.223 -34.269 1.00 39.09 634 SER A O 1
ATOM 5185 N N . SER A 1 635 ? 39.436 -17.087 -33.839 1.00 39.47 635 SER A N 1
ATOM 5186 C CA . SER A 1 635 ? 38.835 -17.051 -35.170 1.00 39.47 635 SER A CA 1
ATOM 5187 C C . SER A 1 635 ? 38.400 -15.614 -35.480 1.00 39.47 635 SER A C 1
ATOM 5189 O O . SER A 1 635 ? 37.787 -14.942 -34.645 1.00 39.47 635 SER A O 1
ATOM 5191 N N . GLY A 1 636 ? 38.757 -15.130 -36.671 1.00 46.56 636 GLY A N 1
ATOM 5192 C CA . GLY A 1 636 ? 38.527 -13.752 -37.115 1.00 46.56 636 GLY A CA 1
ATOM 5193 C C . GLY A 1 636 ? 37.144 -13.535 -37.729 1.00 46.56 636 GLY A C 1
ATOM 5194 O O . GLY A 1 636 ? 37.051 -13.235 -38.908 1.00 46.56 636 GLY A O 1
ATOM 5195 N N . LEU A 1 637 ? 36.063 -13.723 -36.967 1.00 42.50 637 LEU A N 1
ATOM 5196 C CA . LEU A 1 637 ? 34.704 -13.405 -37.426 1.00 42.50 637 LEU A CA 1
ATOM 5197 C C . LEU A 1 637 ? 33.868 -12.778 -36.302 1.00 42.50 637 LEU A C 1
ATOM 5199 O O . LEU A 1 637 ? 33.841 -13.288 -35.185 1.00 42.50 637 LEU A O 1
ATOM 5203 N N . ASN A 1 638 ? 33.121 -11.724 -36.639 1.00 50.12 638 ASN A N 1
ATOM 5204 C CA . ASN A 1 638 ? 32.188 -10.973 -35.793 1.00 50.12 638 ASN A CA 1
ATOM 5205 C C . ASN A 1 638 ? 32.806 -10.081 -34.696 1.00 50.12 638 ASN A C 1
ATOM 5207 O O . ASN A 1 638 ? 32.555 -10.244 -33.503 1.00 50.12 638 ASN A O 1
ATOM 5211 N N . LEU A 1 639 ? 33.469 -9.001 -35.115 1.00 53.19 639 LEU A N 1
ATOM 5212 C CA . LEU A 1 639 ? 33.789 -7.831 -34.278 1.00 53.19 639 LEU A CA 1
ATOM 5213 C C . LEU A 1 639 ? 32.552 -7.164 -33.635 1.00 53.19 639 LEU A C 1
ATOM 5215 O O . LEU A 1 639 ? 32.680 -6.524 -32.584 1.00 53.19 639 LEU A O 1
ATOM 5219 N N . PHE A 1 640 ? 31.369 -7.312 -34.247 1.00 53.00 640 PHE A N 1
ATOM 5220 C CA . PHE A 1 640 ? 30.148 -6.578 -33.879 1.00 53.00 640 PHE A CA 1
ATOM 5221 C C . PHE A 1 640 ? 28.990 -7.430 -33.328 1.00 53.00 640 PHE A C 1
ATOM 5223 O O . PHE A 1 640 ? 28.104 -6.868 -32.682 1.00 53.00 640 PHE A O 1
ATOM 5230 N N . GLN A 1 641 ? 28.976 -8.757 -33.524 1.00 47.84 641 GLN A N 1
ATOM 5231 C CA . GLN A 1 641 ? 27.937 -9.624 -32.940 1.00 47.84 641 GLN A CA 1
ATOM 5232 C C . GLN A 1 641 ? 28.337 -10.139 -31.548 1.00 47.84 641 GLN A C 1
ATOM 5234 O O . GLN A 1 641 ? 29.511 -10.283 -31.225 1.00 47.84 641 GLN A O 1
ATOM 5239 N N . TYR A 1 642 ? 27.338 -10.405 -30.703 1.00 48.06 642 TYR A N 1
ATOM 5240 C CA . TYR A 1 642 ? 27.531 -10.761 -29.288 1.00 48.06 642 TYR A CA 1
ATOM 5241 C C . TYR A 1 642 ? 27.940 -12.221 -29.034 1.00 48.06 642 TYR A C 1
ATOM 5243 O O . TYR A 1 642 ? 28.332 -12.545 -27.916 1.00 48.06 642 TYR A O 1
ATOM 5251 N N . THR A 1 643 ? 27.793 -13.107 -30.020 1.00 45.34 643 THR A N 1
ATOM 5252 C CA . THR A 1 643 ? 27.996 -14.554 -29.863 1.00 45.34 643 THR A CA 1
ATOM 5253 C C . THR A 1 643 ? 28.462 -15.178 -31.171 1.00 45.34 643 THR A C 1
ATOM 5255 O O . THR A 1 643 ? 27.675 -15.265 -32.116 1.00 45.34 643 THR A O 1
ATOM 5258 N N . ASP A 1 644 ? 29.695 -15.678 -31.208 1.00 43.69 644 ASP A N 1
ATOM 5259 C CA . ASP A 1 644 ? 30.076 -16.676 -32.204 1.00 43.69 644 ASP A CA 1
ATOM 5260 C C . ASP A 1 644 ? 29.412 -18.005 -31.811 1.00 43.69 644 ASP A C 1
ATOM 5262 O O . ASP A 1 644 ? 29.732 -18.597 -30.782 1.00 43.69 644 ASP A O 1
ATOM 5266 N N . LEU A 1 645 ? 28.424 -18.434 -32.597 1.00 46.91 645 LEU A N 1
ATOM 5267 C CA . LEU A 1 645 ? 27.688 -19.682 -32.375 1.00 46.91 645 LEU A CA 1
ATOM 5268 C C . LEU A 1 645 ? 28.355 -20.893 -33.052 1.00 46.91 645 LEU A C 1
ATOM 5270 O O . LEU A 1 645 ? 27.776 -21.980 -33.040 1.00 46.91 645 LEU A O 1
ATOM 5274 N N . THR A 1 646 ? 29.538 -20.729 -33.658 1.00 47.25 646 THR A N 1
ATOM 5275 C CA . THR A 1 646 ? 30.251 -21.831 -34.324 1.00 47.25 646 THR A CA 1
ATOM 5276 C C . THR A 1 646 ? 30.997 -22.749 -33.350 1.00 47.25 646 THR A C 1
ATOM 5278 O O . THR A 1 646 ? 31.144 -23.934 -33.653 1.00 47.25 646 THR A O 1
ATOM 5281 N N . ASP A 1 647 ? 31.372 -22.260 -32.160 1.00 48.72 647 ASP A N 1
ATOM 5282 C CA . ASP A 1 647 ? 31.951 -23.057 -31.068 1.00 48.72 647 ASP A CA 1
ATOM 5283 C C . ASP A 1 647 ? 31.112 -22.941 -29.779 1.00 48.72 647 ASP A C 1
ATOM 5285 O O . ASP A 1 647 ? 31.182 -21.974 -29.014 1.00 48.72 647 ASP A O 1
ATOM 5289 N N . ILE A 1 648 ? 30.296 -23.971 -29.539 1.00 51.56 648 ILE A N 1
ATOM 5290 C CA . ILE A 1 648 ? 29.391 -24.057 -28.386 1.00 51.56 648 ILE A CA 1
ATOM 5291 C C . ILE A 1 648 ? 30.163 -24.276 -27.073 1.00 51.56 648 ILE A C 1
ATOM 5293 O O . ILE A 1 648 ? 29.728 -23.782 -26.031 1.00 51.56 648 ILE A O 1
ATOM 5297 N N . ASP A 1 649 ? 31.304 -24.969 -27.096 1.00 49.66 649 ASP A N 1
ATOM 5298 C CA . ASP A 1 649 ? 32.085 -25.240 -25.884 1.00 49.66 649 ASP A CA 1
ATOM 5299 C C . ASP A 1 649 ? 32.839 -23.979 -25.431 1.00 49.66 649 ASP A C 1
ATOM 5301 O O . ASP A 1 649 ? 32.878 -23.676 -24.232 1.00 49.66 649 ASP A O 1
ATOM 5305 N N . LEU A 1 650 ? 33.339 -23.171 -26.375 1.00 51.41 650 LEU A N 1
ATOM 5306 C CA . LEU A 1 650 ? 33.890 -21.847 -26.081 1.00 51.41 650 LEU A CA 1
ATOM 5307 C C . LEU A 1 650 ? 32.823 -20.927 -25.462 1.00 51.41 650 LEU A C 1
ATOM 5309 O O . LEU A 1 650 ? 33.068 -20.348 -24.400 1.00 51.41 650 LEU A O 1
ATOM 5313 N N . TYR A 1 651 ? 31.626 -20.858 -26.052 1.00 53.19 651 TYR A N 1
ATOM 5314 C CA . TYR A 1 651 ? 30.493 -20.082 -25.530 1.00 53.19 651 TYR A CA 1
ATOM 5315 C C . TYR A 1 651 ? 30.084 -20.500 -24.103 1.00 53.19 651 TYR A C 1
ATOM 5317 O O . TYR A 1 651 ? 29.907 -19.658 -23.217 1.00 53.19 651 TYR A O 1
ATOM 5325 N N . LEU A 1 652 ? 30.008 -21.808 -23.831 1.00 53.66 652 LEU A N 1
ATOM 5326 C CA . LEU A 1 652 ? 29.739 -22.334 -22.487 1.00 53.66 652 LEU A CA 1
ATOM 5327 C C . LEU A 1 652 ? 30.871 -22.010 -21.493 1.00 53.66 652 LEU A C 1
ATOM 5329 O O . LEU A 1 652 ? 30.602 -21.747 -20.315 1.00 53.66 652 LEU A O 1
ATOM 5333 N N . SER A 1 653 ? 32.127 -21.964 -21.947 1.00 54.81 653 SER A N 1
ATOM 5334 C CA . SER A 1 653 ? 33.266 -21.568 -21.109 1.00 54.81 653 SER A CA 1
ATOM 5335 C C . SER A 1 653 ? 33.260 -20.071 -20.753 1.00 54.81 653 SER A C 1
ATOM 5337 O O . SER A 1 653 ? 33.527 -19.723 -19.600 1.00 54.81 653 SER A O 1
ATOM 5339 N N . GLN A 1 654 ? 32.863 -19.199 -21.689 1.00 51.62 654 GLN A N 1
ATOM 5340 C CA . GLN A 1 654 ? 32.712 -17.750 -21.489 1.00 51.62 654 GLN A CA 1
ATOM 5341 C C . GLN A 1 654 ? 31.622 -17.427 -20.458 1.00 51.62 654 GLN A C 1
ATOM 5343 O O . GLN A 1 654 ? 31.860 -16.649 -19.534 1.00 51.62 654 GLN A O 1
ATOM 5348 N N . ILE A 1 655 ? 30.461 -18.091 -20.553 1.00 49.22 655 ILE A N 1
ATOM 5349 C CA . ILE A 1 655 ? 29.389 -18.018 -19.542 1.00 49.22 655 ILE A CA 1
ATOM 5350 C C . ILE A 1 655 ? 29.901 -18.465 -18.162 1.00 49.22 655 ILE A C 1
ATOM 5352 O O . ILE A 1 655 ? 29.510 -17.901 -17.140 1.00 49.22 655 ILE A O 1
ATOM 5356 N N . SER A 1 656 ? 30.787 -19.464 -18.128 1.00 46.19 656 SER A N 1
ATOM 5357 C CA . SER A 1 656 ? 31.307 -20.044 -16.885 1.00 46.19 656 SER A CA 1
ATOM 5358 C C . SER A 1 656 ? 32.399 -19.205 -16.207 1.00 46.19 656 SER A C 1
ATOM 5360 O O . SER A 1 656 ? 32.534 -19.288 -14.989 1.00 46.19 656 SER A O 1
ATOM 5362 N N . ASN A 1 657 ? 33.174 -18.399 -16.950 1.00 44.78 657 ASN A N 1
ATOM 5363 C CA . ASN A 1 657 ? 34.234 -17.535 -16.401 1.00 44.78 657 ASN A CA 1
ATOM 5364 C C . ASN A 1 657 ? 34.292 -16.137 -17.068 1.00 44.78 657 ASN A C 1
ATOM 5366 O O . ASN A 1 657 ? 35.256 -15.832 -17.780 1.00 44.78 657 ASN A O 1
ATOM 5370 N N . PRO A 1 658 ? 33.338 -15.226 -16.777 1.00 44.00 658 PRO A N 1
ATOM 5371 C CA . PRO A 1 658 ? 33.308 -13.878 -17.368 1.00 44.00 658 PRO A CA 1
ATOM 5372 C C . PRO A 1 658 ? 34.532 -12.998 -17.056 1.00 44.00 658 PRO A C 1
ATOM 5374 O O . PRO A 1 658 ? 34.759 -11.986 -17.711 1.00 44.00 658 PRO A O 1
ATOM 5377 N N . SER A 1 659 ? 35.335 -13.358 -16.050 1.00 40.59 659 SER A N 1
ATOM 5378 C CA . SER A 1 659 ? 36.521 -12.607 -15.616 1.00 40.59 659 SER A CA 1
ATOM 5379 C C . SER A 1 659 ? 37.751 -12.762 -16.519 1.00 40.59 659 SER A C 1
ATOM 5381 O O . SER A 1 659 ? 38.734 -12.059 -16.303 1.00 40.59 659 SER A O 1
ATOM 5383 N N . LEU A 1 660 ? 37.736 -13.678 -17.496 1.00 41.97 660 LEU A N 1
ATOM 5384 C CA . LEU A 1 660 ? 38.865 -13.900 -18.415 1.00 41.97 660 LEU A CA 1
ATOM 5385 C C . LEU A 1 660 ? 38.856 -12.953 -19.633 1.00 41.97 660 LEU A C 1
ATOM 5387 O O . LEU A 1 660 ? 39.908 -12.713 -20.230 1.00 41.97 660 LEU A O 1
ATOM 5391 N N . TYR A 1 661 ? 37.698 -12.372 -19.966 1.00 53.09 661 TYR A N 1
ATOM 5392 C CA . TYR A 1 661 ? 37.472 -11.607 -21.195 1.00 53.09 661 TYR A CA 1
ATOM 5393 C C . TYR A 1 661 ? 37.084 -10.151 -20.884 1.00 53.09 661 TYR A C 1
ATOM 5395 O O . TYR A 1 661 ? 35.924 -9.813 -20.654 1.00 53.09 661 TYR A O 1
ATOM 5403 N N . ALA A 1 662 ? 38.072 -9.251 -20.869 1.00 52.84 662 ALA A N 1
ATOM 5404 C CA . ALA A 1 662 ? 37.875 -7.873 -20.400 1.00 52.84 662 ALA A CA 1
ATOM 5405 C C . ALA A 1 662 ? 36.948 -7.011 -21.282 1.00 52.84 662 ALA A C 1
ATOM 5407 O O . ALA A 1 662 ? 36.279 -6.118 -20.760 1.00 52.84 662 ALA A O 1
ATOM 5408 N N . ILE A 1 663 ? 36.855 -7.283 -22.591 1.00 56.81 663 ILE A N 1
ATOM 5409 C CA . ILE A 1 663 ? 35.875 -6.608 -23.463 1.00 56.81 663 ILE A CA 1
ATOM 5410 C C . ILE A 1 663 ? 34.451 -7.010 -23.064 1.00 56.81 663 ILE A C 1
ATOM 5412 O O . ILE A 1 663 ? 33.598 -6.139 -22.917 1.00 56.81 663 ILE A O 1
ATOM 5416 N N . ASP A 1 664 ? 34.201 -8.293 -22.802 1.00 63.50 664 ASP A N 1
ATOM 5417 C CA . ASP A 1 664 ? 32.870 -8.771 -22.416 1.00 63.50 664 ASP A CA 1
ATOM 5418 C C . ASP A 1 664 ? 32.468 -8.245 -21.030 1.00 63.50 664 ASP A C 1
ATOM 5420 O O . ASP A 1 664 ? 31.291 -7.972 -20.790 1.00 63.50 664 ASP A O 1
ATOM 5424 N N . ALA A 1 665 ? 33.438 -7.982 -20.146 1.00 67.12 665 ALA A N 1
ATOM 5425 C CA . ALA A 1 665 ? 33.213 -7.241 -18.906 1.00 67.12 665 ALA A CA 1
ATOM 5426 C C . ALA A 1 665 ? 32.777 -5.781 -19.163 1.00 67.12 665 ALA A C 1
ATOM 5428 O O . ALA A 1 665 ? 31.774 -5.347 -18.592 1.00 67.12 665 ALA A O 1
ATOM 5429 N N . VAL A 1 666 ? 33.457 -5.035 -20.048 1.00 72.25 666 VAL A N 1
ATOM 5430 C CA . VAL A 1 666 ? 33.056 -3.666 -20.449 1.00 72.25 666 VAL A CA 1
ATOM 5431 C C . VAL A 1 666 ? 31.656 -3.660 -21.073 1.00 72.25 666 VAL A C 1
ATOM 5433 O O . VAL A 1 666 ? 30.804 -2.867 -20.673 1.00 72.25 666 VAL A O 1
ATOM 5436 N N . VAL A 1 667 ? 31.388 -4.573 -22.008 1.00 71.06 667 VAL A N 1
ATOM 5437 C CA . VAL A 1 667 ? 30.096 -4.700 -22.700 1.00 71.06 667 VAL A CA 1
ATOM 5438 C C . VAL A 1 667 ? 28.978 -5.099 -21.726 1.00 71.06 667 VAL A C 1
ATOM 5440 O O . VAL A 1 667 ? 27.885 -4.531 -21.766 1.00 71.06 667 VAL A O 1
ATOM 5443 N N . THR A 1 668 ? 29.253 -6.000 -20.779 1.00 74.56 668 THR A N 1
ATOM 5444 C CA . THR A 1 668 ? 28.315 -6.361 -19.704 1.00 74.56 668 THR A CA 1
ATOM 5445 C C . THR A 1 668 ? 28.011 -5.166 -18.801 1.00 74.56 668 THR A C 1
ATOM 5447 O O . THR A 1 668 ? 26.847 -4.941 -18.464 1.00 74.56 668 THR A O 1
ATOM 5450 N N . GLN A 1 669 ? 29.018 -4.366 -18.434 1.00 79.69 669 GLN A N 1
ATOM 5451 C CA . GLN A 1 669 ? 28.810 -3.154 -17.637 1.00 79.69 669 GLN A CA 1
ATOM 5452 C C . GLN A 1 669 ? 28.017 -2.084 -18.404 1.00 79.69 669 GLN A C 1
ATOM 5454 O O . GLN A 1 669 ? 27.096 -1.503 -17.833 1.00 79.69 669 GLN A O 1
ATOM 5459 N N . LEU A 1 670 ? 28.274 -1.880 -19.702 1.00 80.44 670 LEU A N 1
ATOM 5460 C CA . LEU A 1 670 ? 27.458 -1.006 -20.559 1.00 80.44 670 LEU A CA 1
ATOM 5461 C C . LEU A 1 670 ? 25.993 -1.473 -20.618 1.00 80.44 670 LEU A C 1
ATOM 5463 O O . LEU A 1 670 ? 25.084 -0.658 -20.459 1.00 80.44 670 LEU A O 1
ATOM 5467 N N . GLY A 1 671 ? 25.742 -2.780 -20.737 1.00 76.81 671 GLY A N 1
ATOM 5468 C CA . GLY A 1 671 ? 24.391 -3.349 -20.677 1.00 76.81 671 GLY A CA 1
ATOM 5469 C C . GLY A 1 671 ? 23.704 -3.170 -19.312 1.00 76.81 671 GLY A C 1
ATOM 5470 O O . GLY A 1 671 ? 22.509 -2.872 -19.247 1.00 76.81 671 GLY A O 1
ATOM 5471 N N . GLN A 1 672 ? 24.444 -3.297 -18.205 1.00 82.81 672 GLN A N 1
ATOM 5472 C CA . GLN A 1 672 ? 23.942 -3.016 -16.850 1.00 82.81 672 GLN A CA 1
ATOM 5473 C C . GLN A 1 672 ? 23.670 -1.516 -16.629 1.00 82.81 672 GLN A C 1
ATOM 5475 O O . GLN A 1 672 ? 22.706 -1.149 -15.949 1.00 82.81 672 GLN A O 1
ATOM 5480 N N . PHE A 1 673 ? 24.469 -0.641 -17.241 1.00 87.00 673 PHE A N 1
ATOM 5481 C CA . PHE A 1 673 ? 24.263 0.805 -17.224 1.00 87.00 673 PHE A CA 1
ATOM 5482 C C . PHE A 1 673 ? 23.037 1.215 -18.051 1.00 87.00 673 PHE A C 1
ATOM 5484 O O . PHE A 1 673 ? 22.187 1.938 -17.536 1.00 87.00 673 PHE A O 1
ATOM 5491 N N . LYS A 1 674 ? 22.852 0.650 -19.255 1.00 84.50 674 LYS A N 1
ATOM 5492 C CA . LYS A 1 674 ? 21.639 0.819 -20.080 1.00 84.50 674 LYS A CA 1
ATOM 5493 C C . LYS A 1 674 ? 20.371 0.467 -19.290 1.00 84.50 674 LYS A C 1
ATOM 5495 O O . LYS A 1 674 ? 19.432 1.255 -19.251 1.00 84.50 674 LYS A O 1
ATOM 5500 N N . ARG A 1 675 ? 20.372 -0.666 -18.570 1.00 84.00 675 ARG A N 1
ATOM 5501 C CA . ARG A 1 675 ? 19.273 -1.051 -17.657 1.00 84.00 675 ARG A CA 1
ATOM 5502 C C . ARG A 1 675 ? 19.092 -0.065 -16.498 1.00 84.00 675 ARG A C 1
ATOM 5504 O O . ARG A 1 675 ? 17.962 0.288 -16.183 1.00 84.00 675 ARG A O 1
ATOM 5511 N N . THR A 1 676 ? 20.185 0.416 -15.897 1.00 86.06 676 THR A N 1
ATOM 5512 C CA . THR A 1 676 ? 20.131 1.427 -14.822 1.00 86.06 676 THR A CA 1
ATOM 5513 C C . THR A 1 676 ? 19.469 2.725 -15.309 1.00 86.06 676 THR A C 1
ATOM 5515 O O . THR A 1 676 ? 18.630 3.274 -14.601 1.00 86.06 676 THR A O 1
ATOM 5518 N N . LEU A 1 677 ? 19.782 3.194 -16.522 1.00 84.62 677 LEU A N 1
ATOM 5519 C CA . LEU A 1 677 ? 19.161 4.390 -17.107 1.00 84.62 677 LEU A CA 1
ATOM 5520 C C . LEU A 1 677 ? 17.662 4.199 -17.400 1.00 84.62 677 LEU A C 1
ATOM 5522 O O . LEU A 1 677 ? 16.884 5.123 -17.170 1.00 84.62 677 LEU A O 1
ATOM 5526 N N . VAL A 1 678 ? 17.233 3.003 -17.822 1.00 85.25 678 VAL A N 1
ATOM 5527 C CA . VAL A 1 678 ? 15.800 2.682 -17.967 1.00 85.25 678 VAL A CA 1
ATOM 5528 C C . VAL A 1 678 ? 15.086 2.711 -16.608 1.00 85.25 678 VAL A C 1
ATOM 5530 O O . VAL A 1 678 ? 14.053 3.360 -16.491 1.00 85.25 678 VAL A O 1
ATOM 5533 N N . MET A 1 679 ? 15.667 2.139 -15.545 1.00 85.38 679 MET A N 1
ATOM 5534 C CA . MET A 1 679 ? 15.088 2.228 -14.189 1.00 85.38 679 MET A CA 1
ATOM 5535 C C . MET A 1 679 ? 14.982 3.679 -13.680 1.00 85.38 679 MET A C 1
ATOM 5537 O O . MET A 1 679 ? 14.021 4.026 -12.989 1.00 85.38 679 MET A O 1
ATOM 5541 N N . VAL A 1 680 ? 15.940 4.547 -14.035 1.00 87.50 680 VAL A N 1
ATOM 5542 C CA . VAL A 1 680 ? 15.881 5.995 -13.754 1.00 87.50 680 VAL A CA 1
ATOM 5543 C C . VAL A 1 680 ? 14.707 6.650 -14.489 1.00 87.50 680 VAL A C 1
ATOM 5545 O O . VAL A 1 680 ? 13.931 7.383 -13.871 1.00 87.50 680 VAL A O 1
ATOM 5548 N N . LEU A 1 681 ? 14.535 6.349 -15.779 1.00 86.38 681 LEU A N 1
ATOM 5549 C CA . LEU A 1 681 ? 13.424 6.841 -16.593 1.00 86.38 681 LEU A CA 1
ATOM 5550 C C . LEU A 1 681 ? 12.061 6.388 -16.048 1.00 86.38 681 LEU A C 1
ATOM 5552 O O . LEU A 1 681 ? 11.176 7.222 -15.857 1.00 86.38 681 LEU A O 1
ATOM 5556 N N . ASP A 1 682 ? 11.892 5.095 -15.772 1.00 86.38 682 ASP A N 1
ATOM 5557 C CA . ASP A 1 682 ? 10.633 4.525 -15.280 1.00 86.38 682 ASP A CA 1
ATOM 5558 C C . ASP A 1 682 ? 10.257 5.088 -13.903 1.00 86.38 682 ASP A C 1
ATOM 5560 O O . ASP A 1 682 ? 9.088 5.401 -13.654 1.00 86.38 682 ASP A O 1
ATOM 5564 N N . SER A 1 683 ? 11.251 5.330 -13.041 1.00 88.25 683 SER A N 1
ATOM 5565 C CA . SER A 1 683 ? 11.061 6.002 -11.750 1.00 88.25 683 SER A CA 1
ATOM 5566 C C . SER A 1 683 ? 10.573 7.446 -11.920 1.00 88.25 683 SER A C 1
ATOM 5568 O O . SER A 1 683 ? 9.587 7.836 -11.292 1.00 88.25 683 SER A O 1
ATOM 5570 N N . LEU A 1 684 ? 11.205 8.234 -12.800 1.00 88.62 684 LEU A N 1
ATOM 5571 C CA . LEU A 1 684 ? 10.793 9.612 -13.112 1.00 88.62 684 LEU A CA 1
ATOM 5572 C C . LEU A 1 684 ? 9.398 9.656 -13.760 1.00 88.62 684 LEU A C 1
ATOM 5574 O O . LEU A 1 684 ? 8.558 10.478 -13.386 1.00 88.62 684 LEU A O 1
ATOM 5578 N N . GLN A 1 685 ? 9.094 8.718 -14.661 1.00 87.62 685 GLN A N 1
ATOM 5579 C CA . GLN A 1 685 ? 7.759 8.577 -15.243 1.00 87.62 685 GLN A CA 1
ATOM 5580 C C . GLN A 1 685 ? 6.718 8.169 -14.182 1.00 87.62 685 GLN A C 1
ATOM 5582 O O . GLN A 1 685 ? 5.568 8.607 -14.241 1.00 87.62 685 GLN A O 1
ATOM 5587 N N . GLY A 1 686 ? 7.102 7.360 -13.190 1.00 87.50 686 GLY A N 1
ATOM 5588 C CA . GLY A 1 686 ? 6.287 7.024 -12.020 1.00 87.50 686 GLY A CA 1
ATOM 5589 C C . GLY A 1 686 ? 5.923 8.246 -11.171 1.00 87.50 686 GLY A C 1
ATOM 5590 O O . GLY A 1 686 ? 4.768 8.390 -10.768 1.00 87.50 686 GLY A O 1
ATOM 5591 N N . LEU A 1 687 ? 6.871 9.162 -10.965 1.00 88.81 687 LEU A N 1
ATOM 5592 C CA . LEU A 1 687 ? 6.668 10.414 -10.225 1.00 88.81 687 LEU A CA 1
ATOM 5593 C C . LEU A 1 687 ? 5.774 11.406 -10.994 1.00 88.81 687 LEU A C 1
ATOM 5595 O O . LEU A 1 687 ? 4.849 11.970 -10.413 1.00 88.81 687 LEU A O 1
ATOM 5599 N N . SER A 1 688 ? 5.952 11.533 -12.313 1.00 88.38 688 SER A N 1
ATOM 5600 C CA . SER A 1 688 ? 5.045 12.307 -13.182 1.00 88.38 688 SER A CA 1
ATOM 5601 C C . SER A 1 688 ? 3.605 11.749 -13.152 1.00 88.38 688 SER A C 1
ATOM 5603 O O . SER A 1 688 ? 2.631 12.478 -12.931 1.00 88.38 688 SER A O 1
ATOM 5605 N N . LYS A 1 689 ? 3.443 10.416 -13.237 1.00 88.56 689 LYS A N 1
ATOM 5606 C CA . LYS A 1 689 ? 2.139 9.747 -13.051 1.00 88.56 689 LYS A CA 1
ATOM 5607 C C . LYS A 1 689 ? 1.538 10.039 -11.667 1.00 88.56 689 LYS A C 1
ATOM 5609 O O . LYS A 1 689 ? 0.329 10.272 -11.587 1.00 88.56 689 LYS A O 1
ATOM 5614 N N . LEU A 1 690 ? 2.355 10.056 -10.608 1.00 88.69 690 LEU A N 1
ATOM 5615 C CA . LEU A 1 690 ? 1.953 10.367 -9.231 1.00 88.69 690 LEU A CA 1
ATOM 5616 C C . LEU A 1 690 ? 1.466 11.818 -9.081 1.00 88.69 690 LEU A C 1
ATOM 5618 O O . LEU A 1 690 ? 0.385 12.018 -8.528 1.00 88.69 690 LEU A O 1
ATOM 5622 N N . SER A 1 691 ? 2.162 12.812 -9.643 1.00 89.12 691 SER A N 1
ATOM 5623 C CA . SER A 1 691 ? 1.669 14.202 -9.701 1.00 89.12 691 SER A CA 1
ATOM 5624 C C . SER A 1 691 ? 0.289 14.283 -10.373 1.00 89.12 691 SER A C 1
ATOM 5626 O O . SER A 1 691 ? -0.671 14.827 -9.811 1.00 89.12 691 SER A O 1
ATOM 5628 N N . SER A 1 692 ? 0.121 13.593 -11.510 1.00 86.38 692 SER A N 1
ATOM 5629 C CA . SER A 1 692 ? -1.173 13.494 -12.198 1.00 86.38 692 SER A CA 1
ATOM 5630 C C . SER A 1 692 ? -2.276 12.816 -11.365 1.00 86.38 692 SER A C 1
ATOM 5632 O O . SER A 1 692 ? -3.451 12.911 -11.716 1.00 86.38 692 SER A O 1
ATOM 5634 N N . PHE A 1 693 ? -1.940 12.066 -10.311 1.00 87.12 693 PHE A N 1
ATOM 5635 C CA . PHE A 1 693 ? -2.902 11.491 -9.366 1.00 87.12 693 PHE A CA 1
ATOM 5636 C C . PHE A 1 693 ? -3.208 12.454 -8.208 1.00 87.12 693 PHE A C 1
ATOM 5638 O O . PHE A 1 693 ? -4.365 12.575 -7.789 1.00 87.12 693 PHE A O 1
ATOM 5645 N N . LEU A 1 694 ? -2.213 13.200 -7.721 1.00 85.50 694 LEU A N 1
ATOM 5646 C CA . LEU A 1 694 ? -2.405 14.196 -6.662 1.00 85.50 694 LEU A CA 1
ATOM 5647 C C . LEU A 1 694 ? -3.316 15.359 -7.091 1.00 85.50 694 LEU A C 1
ATOM 5649 O O . LEU A 1 694 ? -4.023 15.893 -6.242 1.00 85.50 694 LEU A O 1
ATOM 5653 N N . THR A 1 695 ? -3.426 15.658 -8.386 1.00 83.50 695 THR A N 1
ATOM 5654 C CA . THR A 1 695 ? -4.346 16.682 -8.930 1.00 83.50 695 THR A CA 1
ATOM 5655 C C . THR A 1 695 ? -5.775 16.206 -9.243 1.00 83.50 695 THR A C 1
ATOM 5657 O O . THR A 1 695 ? -6.641 17.036 -9.508 1.00 83.50 695 THR A O 1
ATOM 5660 N N . LYS A 1 696 ? -6.064 14.896 -9.221 1.00 82.94 696 LYS A N 1
ATOM 5661 C CA . LYS A 1 696 ? -7.418 14.352 -9.479 1.00 82.94 696 LYS A CA 1
ATOM 5662 C C . LYS A 1 696 ? -8.272 14.372 -8.210 1.00 82.94 696 LYS A C 1
ATOM 5664 O O . LYS A 1 696 ? -7.760 14.012 -7.156 1.00 82.94 696 LYS A O 1
ATOM 5669 N N . GLN A 1 697 ? -9.565 14.680 -8.298 1.00 71.81 697 GLN A N 1
ATOM 5670 C CA . GLN A 1 697 ? -10.481 14.463 -7.168 1.00 71.81 697 GLN A CA 1
ATOM 5671 C C . GLN A 1 697 ? -10.538 12.977 -6.799 1.00 71.81 697 GLN A C 1
ATOM 5673 O O . GLN A 1 697 ? -10.562 12.107 -7.677 1.00 71.81 697 GLN A O 1
ATOM 5678 N N . VAL A 1 698 ? -10.539 12.686 -5.501 1.00 69.12 698 VAL A N 1
ATOM 5679 C CA . VAL A 1 698 ? -10.576 11.326 -4.952 1.00 69.12 698 VAL A CA 1
ATOM 5680 C C . VAL A 1 698 ? -11.534 11.352 -3.774 1.00 69.12 698 VAL A C 1
ATOM 5682 O O . VAL A 1 698 ? -11.393 12.202 -2.910 1.00 69.12 698 VAL A O 1
ATOM 5685 N N . LEU A 1 699 ? -12.469 10.398 -3.709 1.00 61.28 699 LEU A N 1
ATOM 5686 C CA . LEU A 1 699 ? -13.268 10.180 -2.500 1.00 61.28 699 LEU A CA 1
ATOM 5687 C C . LEU A 1 699 ? -12.321 9.869 -1.333 1.00 61.28 699 LEU A C 1
ATOM 5689 O O . LEU A 1 699 ? -11.810 8.749 -1.226 1.00 61.28 699 LEU A O 1
ATOM 5693 N N . SER A 1 700 ? -12.048 10.879 -0.513 1.00 65.12 700 SER A N 1
ATOM 5694 C CA . SER A 1 700 ? -11.357 10.729 0.756 1.00 65.12 700 SER A CA 1
ATOM 5695 C C . SER A 1 700 ? -12.284 10.037 1.753 1.00 65.12 700 SER A C 1
ATOM 5697 O O . SER A 1 700 ? -13.508 10.067 1.627 1.00 65.12 700 SER A O 1
ATOM 5699 N N . ILE A 1 701 ? -11.694 9.332 2.714 1.00 66.88 701 ILE A N 1
ATOM 5700 C CA . ILE A 1 701 ? -12.446 8.553 3.709 1.00 66.88 701 ILE A CA 1
ATOM 5701 C C . ILE A 1 701 ? -12.993 9.480 4.811 1.00 66.88 701 ILE A C 1
ATOM 5703 O O . ILE A 1 701 ? -13.936 9.130 5.511 1.00 66.88 701 ILE A O 1
ATOM 5707 N N . ASP A 1 702 ? -12.427 10.683 4.926 1.00 66.75 702 ASP A N 1
ATOM 5708 C CA . ASP A 1 702 ? -12.703 11.680 5.957 1.00 66.75 702 ASP A CA 1
ATOM 5709 C C . ASP A 1 702 ? -13.528 12.890 5.473 1.00 66.75 702 ASP A C 1
ATOM 5711 O O . ASP A 1 702 ? -13.587 13.900 6.178 1.00 66.75 702 ASP A O 1
ATOM 5715 N N . ASP A 1 703 ? -14.132 12.808 4.277 1.00 65.88 703 ASP A N 1
ATOM 5716 C CA . ASP A 1 703 ? -14.872 13.886 3.586 1.00 65.88 703 ASP A CA 1
ATOM 5717 C C . ASP A 1 703 ? -14.092 15.228 3.480 1.00 65.88 703 ASP A C 1
ATOM 5719 O O . ASP A 1 703 ? -14.668 16.292 3.234 1.00 65.88 703 ASP A O 1
ATOM 5723 N N . CYS A 1 704 ? -12.760 15.196 3.632 1.00 67.94 704 CYS A N 1
ATOM 5724 C CA . CYS A 1 704 ? -11.868 16.355 3.538 1.00 67.94 704 CYS A CA 1
ATOM 5725 C C . CYS A 1 704 ? -11.057 16.344 2.227 1.00 67.94 704 CYS A C 1
ATOM 5727 O O . CYS A 1 704 ? -10.404 15.348 1.913 1.00 67.94 704 CYS A O 1
ATOM 5729 N N . GLU A 1 705 ? -10.991 17.474 1.512 1.00 70.56 705 GLU A N 1
ATOM 5730 C CA . GLU A 1 705 ? -10.032 17.718 0.416 1.00 70.56 705 GLU A CA 1
ATOM 5731 C C . GLU A 1 705 ? -9.308 19.074 0.627 1.00 70.56 705 GLU A C 1
ATOM 5733 O O . GLU A 1 705 ? -9.905 20.138 0.473 1.00 70.56 705 GLU A O 1
ATOM 5738 N N . ASP A 1 706 ? -8.005 19.058 0.952 1.00 79.94 706 ASP A N 1
ATOM 5739 C CA . ASP A 1 706 ? -7.097 20.228 0.877 1.00 79.94 706 ASP A CA 1
ATOM 5740 C C . ASP A 1 706 ? -6.566 20.338 -0.563 1.00 79.94 706 ASP A C 1
ATOM 5742 O O . ASP A 1 706 ? -5.432 19.988 -0.903 1.00 79.94 706 ASP A O 1
ATOM 5746 N N . ASP A 1 707 ? -7.477 20.759 -1.437 1.00 80.50 707 ASP A N 1
ATOM 5747 C CA . ASP A 1 707 ? -7.315 20.820 -2.890 1.00 80.50 707 ASP A CA 1
ATOM 5748 C C . ASP A 1 707 ? -6.310 21.911 -3.337 1.00 80.50 707 ASP A C 1
ATOM 5750 O O . ASP A 1 707 ? -5.928 21.979 -4.506 1.00 80.50 707 ASP A O 1
ATOM 5754 N N . GLU A 1 708 ? -5.864 22.777 -2.417 1.00 85.62 708 GLU A N 1
ATOM 5755 C CA . GLU A 1 708 ? -4.783 23.748 -2.635 1.00 85.62 708 GLU A CA 1
ATOM 5756 C C . GLU A 1 708 ? -3.417 23.155 -2.253 1.00 85.62 708 GLU A C 1
ATOM 5758 O O . GLU A 1 708 ? -2.457 23.294 -3.017 1.00 85.62 708 GLU A O 1
ATOM 5763 N N . TYR A 1 709 ? -3.316 22.450 -1.118 1.00 87.44 709 TYR A N 1
ATOM 5764 C CA . TYR A 1 709 ? -2.092 21.741 -0.740 1.00 87.44 709 TYR A CA 1
ATOM 5765 C C . TYR A 1 709 ? -1.728 20.661 -1.754 1.00 87.44 709 TYR A C 1
ATOM 5767 O O . TYR A 1 709 ? -0.614 20.680 -2.268 1.00 87.44 709 TYR A O 1
ATOM 5775 N N . TRP A 1 710 ? -2.659 19.775 -2.128 1.00 89.56 710 TRP A N 1
ATOM 5776 C CA . TRP A 1 710 ? -2.333 18.681 -3.051 1.00 89.56 710 TRP A CA 1
ATOM 5777 C C . TRP A 1 710 ? -1.917 19.165 -4.447 1.00 89.56 710 TRP A C 1
ATOM 5779 O O . TRP A 1 710 ? -1.093 18.513 -5.089 1.00 89.56 710 TRP A O 1
ATOM 5789 N N . LYS A 1 711 ? -2.386 20.341 -4.892 1.00 88.06 711 LYS A N 1
ATOM 5790 C CA . LYS A 1 711 ? -1.878 20.999 -6.110 1.00 88.06 711 LYS A CA 1
ATOM 5791 C C . LYS A 1 711 ? -0.460 21.536 -5.928 1.00 88.06 711 LYS A C 1
ATOM 5793 O O . LYS A 1 711 ? 0.363 21.325 -6.812 1.00 88.06 711 LYS A O 1
ATOM 5798 N N . LYS A 1 712 ? -0.138 22.153 -4.784 1.00 88.62 712 LYS A N 1
ATOM 5799 C CA . LYS A 1 712 ? 1.240 22.569 -4.461 1.00 88.62 712 LYS A CA 1
ATOM 5800 C C . LYS A 1 712 ? 2.186 21.366 -4.405 1.00 88.62 712 LYS A C 1
ATOM 5802 O O . LYS A 1 712 ? 3.241 21.404 -5.033 1.00 88.62 712 LYS A O 1
ATOM 5807 N N . THR A 1 713 ? 1.788 20.277 -3.742 1.00 88.44 713 THR A N 1
ATOM 5808 C CA . THR A 1 713 ? 2.556 19.022 -3.682 1.00 88.44 713 THR A CA 1
ATOM 5809 C C . THR A 1 713 ? 2.751 18.401 -5.066 1.00 88.44 713 THR A C 1
ATOM 5811 O O . THR A 1 713 ? 3.850 17.951 -5.369 1.00 88.44 713 THR A O 1
ATOM 5814 N N . ALA A 1 714 ? 1.731 18.423 -5.932 1.00 88.56 714 ALA A N 1
ATOM 5815 C CA . ALA A 1 714 ? 1.858 17.987 -7.323 1.00 88.56 714 ALA A CA 1
ATOM 5816 C C . ALA A 1 714 ? 2.898 18.827 -8.087 1.00 88.56 714 ALA A C 1
ATOM 5818 O O . ALA A 1 714 ? 3.883 18.274 -8.569 1.00 88.56 714 ALA A O 1
ATOM 5819 N N . THR A 1 715 ? 2.773 20.162 -8.074 1.00 89.81 715 THR A N 1
ATOM 5820 C CA . THR A 1 715 ? 3.745 21.055 -8.737 1.00 89.81 715 THR A CA 1
ATOM 5821 C C . THR A 1 715 ? 5.161 20.950 -8.165 1.00 89.81 715 THR A C 1
ATOM 5823 O O . THR A 1 715 ? 6.132 21.177 -8.881 1.00 89.81 715 THR A O 1
ATOM 5826 N N . TYR A 1 716 ? 5.301 20.581 -6.887 1.00 90.69 716 TYR A N 1
ATOM 5827 C CA . TYR A 1 716 ? 6.596 20.284 -6.279 1.00 90.69 716 TYR A CA 1
ATOM 5828 C C . TYR A 1 716 ? 7.194 18.988 -6.843 1.00 90.69 716 TYR A C 1
ATOM 5830 O O . TYR A 1 716 ? 8.365 18.980 -7.200 1.00 90.69 716 TYR A O 1
ATOM 5838 N N . ILE A 1 717 ? 6.401 17.919 -6.996 1.00 90.25 717 ILE A N 1
ATOM 5839 C CA . ILE A 1 717 ? 6.853 16.661 -7.616 1.00 90.25 717 ILE A CA 1
ATOM 5840 C C . ILE A 1 717 ? 7.202 16.860 -9.095 1.00 90.25 717 ILE A C 1
ATOM 5842 O O . ILE A 1 717 ? 8.229 16.348 -9.528 1.00 90.25 717 ILE A O 1
ATOM 5846 N N . ASP A 1 718 ? 6.419 17.635 -9.849 1.00 87.38 718 ASP A N 1
ATOM 5847 C CA . ASP A 1 718 ? 6.756 17.990 -11.236 1.00 87.38 718 ASP A CA 1
ATOM 5848 C C . ASP A 1 718 ? 8.098 18.740 -11.302 1.00 87.38 718 ASP A C 1
ATOM 5850 O O . ASP A 1 718 ? 8.961 18.415 -12.116 1.00 87.38 718 ASP A O 1
ATOM 5854 N N . GLY A 1 719 ? 8.326 19.673 -10.369 1.00 88.25 719 GLY A N 1
ATOM 5855 C CA . GLY A 1 719 ? 9.612 20.351 -10.200 1.00 88.25 719 GLY A CA 1
ATOM 5856 C C . GLY A 1 719 ? 10.769 19.406 -9.846 1.00 88.25 719 GLY A C 1
ATOM 5857 O O . GLY A 1 719 ? 11.857 19.570 -10.390 1.00 88.25 719 GLY A O 1
ATOM 5858 N N . LEU A 1 720 ? 10.548 18.393 -8.996 1.00 88.25 720 LEU A N 1
ATOM 5859 C CA . LEU A 1 720 ? 11.557 17.366 -8.687 1.00 88.25 720 LEU A CA 1
ATOM 5860 C C . LEU A 1 720 ? 11.867 16.459 -9.884 1.00 88.25 720 LEU A C 1
ATOM 5862 O O . LEU A 1 720 ? 13.006 16.016 -10.028 1.00 88.25 720 LEU A O 1
ATOM 5866 N N . VAL A 1 721 ? 10.873 16.166 -10.728 1.00 88.75 721 VAL A N 1
ATOM 5867 C CA . VAL A 1 721 ? 11.063 15.395 -11.964 1.00 88.75 721 VAL A CA 1
ATOM 5868 C C . VAL A 1 721 ? 11.913 16.191 -12.951 1.00 88.75 721 VAL A C 1
ATOM 5870 O O . VAL A 1 721 ? 12.902 15.658 -13.445 1.00 88.75 721 VAL A O 1
ATOM 5873 N N . ASP A 1 722 ? 11.602 17.469 -13.174 1.00 87.62 722 ASP A N 1
ATOM 5874 C CA . ASP A 1 722 ? 12.398 18.345 -14.043 1.00 87.62 722 ASP A CA 1
ATOM 5875 C C . ASP A 1 722 ? 13.827 18.556 -13.499 1.00 87.62 722 ASP A C 1
ATOM 5877 O O . ASP A 1 722 ? 14.797 18.435 -14.245 1.00 87.62 722 ASP A O 1
ATOM 5881 N N . GLU A 1 723 ? 13.987 18.792 -12.191 1.00 89.38 723 GLU A N 1
ATOM 5882 C CA . GLU A 1 723 ? 15.294 18.919 -11.524 1.00 89.38 723 GLU A CA 1
ATOM 5883 C C . GLU A 1 723 ? 16.122 17.623 -11.632 1.00 89.38 723 GLU A C 1
ATOM 5885 O O . GLU A 1 723 ? 17.328 17.669 -11.884 1.00 89.38 723 GLU A O 1
ATOM 5890 N N . GLY A 1 724 ? 15.475 16.459 -11.498 1.00 87.06 724 GLY A N 1
ATOM 5891 C CA . GLY A 1 724 ? 16.094 15.145 -11.679 1.00 87.06 724 GLY A CA 1
ATOM 5892 C C . GLY A 1 724 ? 16.506 14.867 -13.127 1.00 87.06 724 GLY A C 1
ATOM 5893 O O . GLY A 1 724 ? 17.595 14.342 -13.357 1.00 87.06 724 GLY A O 1
ATOM 5894 N N . ILE A 1 725 ? 15.680 15.261 -14.102 1.00 87.12 725 ILE A N 1
ATOM 5895 C CA . ILE A 1 725 ? 15.988 15.154 -15.536 1.00 87.12 725 ILE A CA 1
ATOM 5896 C C . ILE A 1 725 ? 17.200 16.023 -15.891 1.00 87.12 725 ILE A C 1
ATOM 5898 O O . ILE A 1 725 ? 18.150 15.510 -16.483 1.00 87.12 725 ILE A O 1
ATOM 5902 N N . CYS A 1 726 ? 17.213 17.299 -15.485 1.00 86.31 726 CYS A N 1
ATOM 5903 C CA . CYS A 1 726 ? 18.359 18.187 -15.704 1.00 86.31 726 CYS A CA 1
ATOM 5904 C C . CYS A 1 726 ? 19.639 17.612 -15.085 1.00 86.31 726 CYS A C 1
ATOM 5906 O O . CYS A 1 726 ? 20.652 17.506 -15.771 1.00 86.31 726 CYS A O 1
ATOM 5908 N N . PHE A 1 727 ? 19.585 17.157 -13.828 1.00 88.81 727 PHE A N 1
ATOM 5909 C CA . PHE A 1 727 ? 20.738 16.558 -13.153 1.00 88.81 727 PHE A CA 1
ATOM 5910 C C . PHE A 1 727 ? 21.291 15.328 -13.895 1.00 88.81 727 PHE A C 1
ATOM 5912 O O . PHE A 1 727 ? 22.504 15.214 -14.076 1.00 88.81 727 PHE A O 1
ATOM 5919 N N . VAL A 1 728 ? 20.423 14.414 -14.346 1.00 87.19 728 VAL A N 1
ATOM 5920 C CA . VAL A 1 728 ? 20.849 13.214 -15.085 1.00 87.19 728 VAL A CA 1
ATOM 5921 C C . VAL A 1 728 ? 21.464 13.586 -16.434 1.00 87.19 728 VAL A C 1
ATOM 5923 O O . VAL A 1 728 ? 22.519 13.051 -16.770 1.00 87.19 728 VAL A O 1
ATOM 5926 N N . ILE A 1 729 ? 20.856 14.515 -17.179 1.00 85.62 729 ILE A N 1
ATOM 5927 C CA . ILE A 1 729 ? 21.377 14.980 -18.472 1.00 85.62 729 ILE A CA 1
ATOM 5928 C C . ILE A 1 729 ? 22.734 15.673 -18.294 1.00 85.62 729 ILE A C 1
ATOM 5930 O O . ILE A 1 729 ? 23.697 15.282 -18.949 1.00 85.62 729 ILE A O 1
ATOM 5934 N N . ASP A 1 730 ? 22.855 16.637 -17.380 1.00 86.94 730 ASP A N 1
ATOM 5935 C CA . ASP A 1 730 ? 24.089 17.410 -17.190 1.00 86.94 730 ASP A CA 1
ATOM 5936 C C . ASP A 1 730 ? 25.268 16.525 -16.755 1.00 86.94 730 ASP A C 1
ATOM 5938 O O . ASP A 1 730 ? 26.373 16.650 -17.293 1.00 86.94 730 ASP A O 1
ATOM 5942 N N . GLN A 1 731 ? 25.049 15.588 -15.821 1.00 86.50 731 GLN A N 1
ATOM 5943 C CA . GLN A 1 731 ? 26.105 14.671 -15.378 1.00 86.50 731 GLN A CA 1
ATOM 5944 C C . GLN A 1 731 ? 26.470 13.642 -16.455 1.00 86.50 731 GLN A C 1
ATOM 5946 O O . GLN A 1 731 ? 27.658 13.395 -16.669 1.00 86.50 731 GLN A O 1
ATOM 5951 N N . LEU A 1 732 ? 25.490 13.071 -17.167 1.00 86.88 732 LEU A N 1
ATOM 5952 C CA . LEU A 1 732 ? 25.747 12.115 -18.249 1.00 86.88 732 LEU A CA 1
ATOM 5953 C C . LEU A 1 732 ? 26.516 12.779 -19.400 1.00 86.88 732 LEU A C 1
ATOM 5955 O O . LEU A 1 732 ? 27.548 12.265 -19.831 1.00 86.88 732 LEU A O 1
ATOM 5959 N N . ASN A 1 733 ? 26.064 13.958 -19.835 1.00 87.50 733 ASN A N 1
ATOM 5960 C CA . ASN A 1 733 ? 26.709 14.757 -20.875 1.00 87.50 733 ASN A CA 1
ATOM 5961 C C . ASN A 1 733 ? 28.161 15.066 -20.513 1.00 87.50 733 ASN A C 1
ATOM 5963 O O . ASN A 1 733 ? 29.056 14.871 -21.336 1.00 87.50 733 ASN A O 1
ATOM 5967 N N . LYS A 1 734 ? 28.404 15.522 -19.278 1.00 87.88 734 LYS A N 1
ATOM 5968 C CA . LYS A 1 734 ? 29.745 15.821 -18.772 1.00 87.88 734 LYS A CA 1
ATOM 5969 C C . LYS A 1 734 ? 30.635 14.578 -18.768 1.00 87.88 734 LYS A C 1
ATOM 5971 O O . LYS A 1 734 ? 31.713 14.615 -19.353 1.00 87.88 734 LYS A O 1
ATOM 5976 N N . LEU A 1 735 ? 30.186 13.480 -18.154 1.00 86.38 735 LEU A N 1
ATOM 5977 C CA . LEU A 1 735 ? 30.970 12.247 -18.028 1.00 86.38 735 LEU A CA 1
ATOM 5978 C C . LEU A 1 735 ? 31.332 11.639 -19.391 1.00 86.38 735 LEU A C 1
ATOM 5980 O O . LEU A 1 735 ? 32.474 11.226 -19.583 1.00 86.38 735 LEU A O 1
ATOM 5984 N N . ILE A 1 736 ? 30.396 11.625 -20.344 1.00 85.69 736 ILE A N 1
ATOM 5985 C CA . ILE A 1 736 ? 30.641 11.140 -21.710 1.00 85.69 736 ILE A CA 1
ATOM 5986 C C . ILE A 1 736 ? 31.588 12.085 -22.458 1.00 85.69 736 ILE A C 1
ATOM 5988 O O . ILE A 1 736 ? 32.546 11.630 -23.080 1.00 85.69 736 ILE A O 1
ATOM 5992 N N . THR A 1 737 ? 31.382 13.399 -22.351 1.00 85.56 737 THR A N 1
ATOM 5993 C CA . THR A 1 737 ? 32.247 14.397 -22.996 1.00 85.56 737 THR A CA 1
ATOM 5994 C C . THR A 1 737 ? 33.684 14.330 -22.471 1.00 85.56 737 THR A C 1
ATOM 5996 O O . THR A 1 737 ? 34.632 14.414 -23.251 1.00 85.56 737 THR A O 1
ATOM 5999 N N . ASP A 1 738 ? 33.873 14.182 -21.160 1.00 86.06 738 ASP A N 1
ATOM 6000 C CA . ASP A 1 738 ? 35.202 14.119 -20.553 1.00 86.06 738 ASP A CA 1
ATOM 6001 C C . ASP A 1 738 ? 35.888 12.768 -20.831 1.00 86.06 738 ASP A C 1
ATOM 6003 O O . ASP A 1 738 ? 37.073 12.765 -21.169 1.00 86.06 738 ASP A O 1
ATOM 6007 N N . PHE A 1 739 ? 35.143 11.652 -20.845 1.00 86.62 739 PHE A N 1
ATOM 6008 C CA . PHE A 1 739 ? 35.646 10.358 -21.324 1.00 86.62 739 PHE A CA 1
ATOM 6009 C C . PHE A 1 739 ? 36.115 10.423 -22.786 1.00 86.62 739 PHE A C 1
ATOM 6011 O O . PHE A 1 739 ? 37.246 10.041 -23.076 1.00 86.62 739 PHE A O 1
ATOM 6018 N N . LEU A 1 740 ? 35.301 10.950 -23.710 1.00 83.25 740 LEU A N 1
ATOM 6019 C CA . LEU A 1 740 ? 35.662 11.023 -25.133 1.00 83.25 740 LEU A CA 1
ATOM 6020 C C . LEU A 1 740 ? 36.865 11.953 -25.381 1.00 83.25 740 LEU A C 1
ATOM 6022 O O . LEU A 1 740 ? 37.693 11.664 -26.244 1.00 83.25 740 LEU A O 1
ATOM 6026 N N . LYS A 1 741 ? 37.035 13.021 -24.586 1.00 84.44 741 LYS A N 1
ATOM 6027 C CA . LYS A 1 741 ? 38.251 13.860 -24.604 1.00 84.44 741 LYS A CA 1
ATOM 6028 C C . LYS A 1 741 ? 39.490 13.135 -24.077 1.00 84.44 741 LYS A C 1
ATOM 6030 O O . LYS A 1 741 ? 40.590 13.405 -24.553 1.00 84.44 741 LYS A O 1
ATOM 6035 N N . GLU A 1 742 ? 39.359 12.292 -23.055 1.00 83.00 742 GLU A N 1
ATOM 6036 C CA . GLU A 1 742 ? 40.483 11.527 -22.501 1.00 83.00 742 GLU A CA 1
ATOM 6037 C C . GLU A 1 742 ? 40.885 10.383 -23.439 1.00 83.00 742 GLU A C 1
ATOM 6039 O O . GLU A 1 742 ? 42.055 10.260 -23.799 1.00 83.00 742 GLU A O 1
ATOM 6044 N N . PHE A 1 743 ? 39.905 9.628 -23.931 1.00 80.38 743 PHE A N 1
ATOM 6045 C CA . PHE A 1 743 ? 40.094 8.551 -24.897 1.00 80.38 743 PHE A CA 1
ATOM 6046 C C . PHE A 1 743 ? 40.614 9.077 -26.247 1.00 80.38 743 PHE A C 1
ATOM 6048 O O . PHE A 1 743 ? 41.525 8.493 -26.826 1.00 80.38 743 PHE A O 1
ATOM 6055 N N . GLY A 1 744 ? 40.150 10.249 -26.699 1.00 78.44 744 GLY A N 1
ATOM 6056 C CA . GLY A 1 744 ? 40.671 10.919 -27.895 1.00 78.44 744 GLY A CA 1
ATOM 6057 C C . GLY A 1 744 ? 42.168 11.249 -27.817 1.00 78.44 744 GLY A C 1
ATOM 6058 O O . GLY A 1 744 ? 42.889 11.013 -28.783 1.00 78.44 744 GLY A O 1
ATOM 6059 N N . LYS A 1 745 ? 42.682 11.686 -26.655 1.00 80.69 745 LYS A N 1
ATOM 6060 C CA . LYS A 1 745 ? 44.133 11.908 -26.451 1.00 80.69 745 LYS A CA 1
ATOM 6061 C C . LYS A 1 745 ? 44.954 10.620 -26.544 1.00 80.69 745 LYS A C 1
ATOM 6063 O O . LYS A 1 745 ? 46.134 10.675 -26.875 1.00 80.69 745 LYS A O 1
ATOM 6068 N N . LEU A 1 746 ? 44.347 9.479 -26.217 1.00 74.25 746 LEU A N 1
ATOM 6069 C CA . LEU A 1 746 ? 44.971 8.157 -26.299 1.00 74.25 746 LEU A CA 1
ATOM 6070 C C . LEU A 1 746 ? 44.957 7.576 -27.722 1.00 74.25 746 LEU A C 1
ATOM 6072 O O . LEU A 1 746 ? 45.743 6.671 -28.001 1.00 74.25 746 LEU A O 1
ATOM 6076 N N . VAL A 1 747 ? 44.109 8.106 -28.610 1.00 71.12 747 VAL A N 1
ATOM 6077 C CA . VAL A 1 747 ? 44.167 7.889 -30.067 1.00 71.12 747 VAL A CA 1
ATOM 6078 C C . VAL A 1 747 ? 45.205 8.826 -30.696 1.00 71.12 747 VAL A C 1
ATOM 6080 O O . VAL A 1 747 ? 46.076 8.377 -31.437 1.00 71.12 747 VAL A O 1
ATOM 6083 N N . ASP A 1 748 ? 45.180 10.112 -30.330 1.00 69.44 748 ASP A N 1
ATOM 6084 C CA . ASP A 1 748 ? 46.101 11.142 -30.840 1.00 69.44 748 ASP A CA 1
ATOM 6085 C C . ASP A 1 748 ? 47.579 10.922 -30.439 1.00 69.44 748 ASP A C 1
ATOM 6087 O O . ASP A 1 748 ? 48.465 11.583 -30.980 1.00 69.44 748 ASP A O 1
ATOM 6091 N N . SER A 1 749 ? 47.877 10.000 -29.514 1.00 65.25 749 SER A N 1
ATOM 6092 C CA . SER A 1 749 ? 49.248 9.671 -29.090 1.00 65.25 749 SER A CA 1
ATOM 6093 C C . SER A 1 749 ? 50.009 8.736 -30.042 1.00 65.25 749 SER A C 1
ATOM 6095 O O . SER A 1 749 ? 51.217 8.564 -29.874 1.00 65.25 749 SER A O 1
ATOM 6097 N N . GLY A 1 750 ? 49.345 8.157 -31.050 1.00 55.81 750 GLY A N 1
ATOM 6098 C CA . GLY A 1 750 ? 50.013 7.530 -32.198 1.00 55.81 750 GLY A CA 1
ATOM 6099 C C . GLY A 1 750 ? 50.689 6.171 -31.959 1.00 55.81 750 GLY A C 1
ATOM 6100 O O . GLY A 1 750 ? 51.559 5.788 -32.742 1.00 55.81 750 GLY A O 1
ATOM 6101 N N . GLU A 1 751 ? 50.317 5.409 -30.922 1.00 54.69 751 GLU A N 1
ATOM 6102 C CA . GLU A 1 751 ? 50.807 4.028 -30.762 1.00 54.69 751 GLU A CA 1
ATOM 6103 C C . GLU A 1 751 ? 50.233 3.091 -31.843 1.00 54.69 751 GLU A C 1
ATOM 6105 O O . GLU A 1 751 ? 49.208 2.432 -31.652 1.00 54.69 751 GLU A O 1
ATOM 6110 N N . SER A 1 752 ? 50.935 2.998 -32.976 1.00 54.41 752 SER A N 1
ATOM 6111 C CA . SER A 1 752 ? 50.608 2.117 -34.104 1.00 54.41 752 SER A CA 1
ATOM 6112 C C . SER A 1 752 ? 50.726 0.629 -33.731 1.00 54.41 752 SER A C 1
ATOM 6114 O O . SER A 1 752 ? 51.743 -0.030 -33.949 1.00 54.41 752 SER A O 1
ATOM 6116 N N . ARG A 1 753 ? 49.674 0.098 -33.098 1.00 62.81 753 ARG A N 1
ATOM 6117 C CA . ARG A 1 753 ? 49.464 -1.329 -32.823 1.00 62.81 753 ARG A CA 1
ATOM 6118 C C . ARG A 1 753 ? 48.032 -1.709 -33.224 1.00 62.81 753 ARG A C 1
ATOM 6120 O O . ARG A 1 753 ? 47.104 -1.186 -32.596 1.00 62.81 753 ARG A O 1
ATOM 6127 N N . PRO A 1 754 ? 47.818 -2.641 -34.175 1.00 61.72 754 PRO A N 1
ATOM 6128 C CA . PRO A 1 754 ? 46.481 -3.035 -34.640 1.00 61.72 754 PRO A CA 1
ATOM 6129 C C . PRO A 1 754 ? 45.534 -3.416 -33.497 1.00 61.72 754 PRO A C 1
ATOM 6131 O O . PRO A 1 754 ? 44.413 -2.925 -33.430 1.00 61.72 754 PRO A O 1
ATOM 6134 N N . LEU A 1 755 ? 46.032 -4.180 -32.515 1.00 62.94 755 LEU A N 1
ATOM 6135 C CA . LEU A 1 755 ? 45.321 -4.550 -31.280 1.00 62.94 755 LEU A CA 1
ATOM 6136 C C . LEU A 1 755 ? 44.631 -3.371 -30.568 1.00 62.94 755 LEU A C 1
ATOM 6138 O O . LEU A 1 755 ? 43.500 -3.511 -30.108 1.00 62.94 755 LEU A O 1
ATOM 6142 N N . LYS A 1 756 ? 45.296 -2.211 -30.478 1.00 69.19 756 LYS A N 1
ATOM 6143 C CA . LYS A 1 756 ? 44.714 -1.016 -29.850 1.00 69.19 756 LYS A CA 1
ATOM 6144 C C . LYS A 1 756 ? 43.642 -0.379 -30.729 1.00 69.19 756 LYS A C 1
ATOM 6146 O O . LYS A 1 756 ? 42.644 0.096 -30.201 1.00 69.19 756 LYS A O 1
ATOM 6151 N N . HIS A 1 757 ? 43.806 -0.429 -32.050 1.00 69.25 757 HIS A N 1
ATOM 6152 C CA . HIS A 1 757 ? 42.832 0.100 -33.002 1.00 69.25 757 HIS A CA 1
ATOM 6153 C C . HIS A 1 757 ? 41.544 -0.739 -32.957 1.00 69.25 757 HIS A C 1
ATOM 6155 O O . HIS A 1 757 ? 40.478 -0.174 -32.729 1.00 69.25 757 HIS A O 1
ATOM 6161 N N . PHE A 1 758 ? 41.638 -2.075 -33.025 1.00 66.62 758 PHE A N 1
ATOM 6162 C CA . PHE A 1 758 ? 40.492 -2.987 -32.858 1.00 66.62 758 PHE A CA 1
ATOM 6163 C C . PHE A 1 758 ? 39.716 -2.749 -31.561 1.00 66.62 758 PHE A C 1
ATOM 6165 O O . PHE A 1 758 ? 38.492 -2.615 -31.585 1.00 66.62 758 PHE A O 1
ATOM 6172 N N . TYR A 1 759 ? 40.425 -2.667 -30.431 1.00 70.62 759 TYR A N 1
ATOM 6173 C CA . TYR A 1 759 ? 39.808 -2.404 -29.134 1.00 70.62 759 TYR A CA 1
ATOM 6174 C C . TYR A 1 759 ? 39.061 -1.060 -29.125 1.00 70.62 759 TYR A C 1
ATOM 6176 O O . TYR A 1 759 ? 37.898 -1.004 -28.729 1.00 70.62 759 TYR A O 1
ATOM 6184 N N . THR A 1 760 ? 39.690 0.009 -29.621 1.00 72.50 760 THR A N 1
ATOM 6185 C CA . THR A 1 760 ? 39.086 1.345 -29.695 1.00 72.50 760 THR A CA 1
ATOM 6186 C C . THR A 1 760 ? 37.857 1.379 -30.608 1.00 72.50 760 THR A C 1
ATOM 6188 O O . THR A 1 760 ? 36.833 1.926 -30.203 1.00 72.50 760 THR A O 1
ATOM 6191 N N . ILE A 1 761 ? 37.906 0.746 -31.787 1.00 72.06 761 ILE A N 1
ATOM 6192 C CA . ILE A 1 761 ? 36.763 0.636 -32.713 1.00 72.06 761 ILE A CA 1
ATOM 6193 C C . ILE A 1 761 ? 35.595 -0.094 -32.033 1.00 72.06 761 ILE A C 1
ATOM 6195 O O . ILE A 1 761 ? 34.475 0.420 -32.006 1.00 72.06 761 ILE A O 1
ATOM 6199 N N . ARG A 1 762 ? 35.857 -1.264 -31.432 1.00 70.75 762 ARG A N 1
ATOM 6200 C CA . ARG A 1 762 ? 34.827 -2.092 -30.783 1.00 70.75 762 ARG A CA 1
ATOM 6201 C C . ARG A 1 762 ? 34.210 -1.389 -29.570 1.00 70.75 762 ARG A C 1
ATOM 6203 O O . ARG A 1 762 ? 32.997 -1.455 -29.398 1.00 70.75 762 ARG A O 1
ATOM 6210 N N . VAL A 1 763 ? 35.002 -0.668 -28.769 1.00 73.94 763 VAL A N 1
ATOM 6211 C CA . VAL A 1 763 ? 34.502 0.139 -27.639 1.00 73.94 763 VAL A CA 1
ATOM 6212 C C . VAL A 1 763 ? 33.653 1.322 -28.110 1.00 73.94 763 VAL A C 1
ATOM 6214 O O . VAL A 1 763 ? 32.571 1.525 -27.567 1.00 73.94 763 VAL A O 1
ATOM 6217 N N . LEU A 1 764 ? 34.098 2.082 -29.117 1.00 75.88 764 LEU A N 1
ATOM 6218 C CA . LEU A 1 764 ? 33.348 3.230 -29.646 1.00 75.88 764 LEU A CA 1
ATOM 6219 C C . LEU A 1 764 ? 31.997 2.807 -30.241 1.00 75.88 764 LEU A C 1
ATOM 6221 O O . LEU A 1 764 ? 30.971 3.408 -29.921 1.00 75.88 764 LEU A O 1
ATOM 6225 N N . TYR A 1 765 ? 31.981 1.726 -31.028 1.00 74.81 765 TYR A N 1
ATOM 6226 C CA . TYR A 1 765 ? 30.754 1.134 -31.563 1.00 74.81 765 TYR A CA 1
ATOM 6227 C C . TYR A 1 765 ? 29.814 0.672 -30.437 1.00 74.81 765 TYR A C 1
ATOM 6229 O O . TYR A 1 765 ? 28.663 1.098 -30.367 1.00 74.81 765 TYR A O 1
ATOM 6237 N N . GLN A 1 766 ? 30.309 -0.142 -29.496 1.00 71.94 766 GLN A N 1
ATOM 6238 C CA . GLN A 1 766 ? 29.493 -0.657 -28.390 1.00 71.94 766 GLN A CA 1
ATOM 6239 C C . GLN A 1 766 ? 28.964 0.453 -27.473 1.00 71.94 766 GLN A C 1
ATOM 6241 O O . GLN A 1 766 ? 27.868 0.314 -26.930 1.00 71.94 766 GLN A O 1
ATOM 6246 N N . LEU A 1 767 ? 29.691 1.561 -27.308 1.00 78.81 767 LEU A N 1
ATOM 6247 C CA . LEU A 1 767 ? 29.227 2.711 -26.536 1.00 78.81 767 LEU A CA 1
ATOM 6248 C C . LEU A 1 767 ? 28.046 3.416 -27.226 1.00 78.81 767 LEU A C 1
ATOM 6250 O O . LEU A 1 767 ? 27.085 3.762 -26.540 1.00 78.81 767 LEU A O 1
ATOM 6254 N N . ARG A 1 768 ? 28.065 3.552 -28.560 1.00 76.62 768 ARG A N 1
ATOM 6255 C CA . ARG A 1 768 ? 26.941 4.097 -29.342 1.00 76.62 768 ARG A CA 1
ATOM 6256 C C . ARG A 1 768 ? 25.705 3.190 -29.286 1.00 76.62 768 ARG A C 1
ATOM 6258 O O . ARG A 1 768 ? 24.628 3.659 -28.934 1.00 76.62 768 ARG A O 1
ATOM 6265 N N . GLU A 1 769 ? 25.857 1.890 -29.545 1.00 74.44 769 GLU A N 1
ATOM 6266 C CA . GLU A 1 769 ? 24.724 0.942 -29.562 1.00 74.44 769 GLU A CA 1
ATOM 6267 C C . GLU A 1 769 ? 24.097 0.723 -28.167 1.00 74.44 769 GLU A C 1
ATOM 6269 O O . GLU A 1 769 ? 22.883 0.528 -28.013 1.00 74.44 769 GLU A O 1
ATOM 6274 N N . ASN A 1 770 ? 24.904 0.760 -27.100 1.00 71.88 770 ASN A N 1
ATOM 6275 C CA . ASN A 1 770 ? 24.387 0.614 -25.740 1.00 71.88 770 ASN A CA 1
ATOM 6276 C C . ASN A 1 770 ? 23.819 1.922 -25.171 1.00 71.88 770 ASN A C 1
ATOM 6278 O O . ASN A 1 770 ? 22.863 1.855 -24.399 1.00 71.88 770 ASN A O 1
ATOM 6282 N N . ILE A 1 771 ? 24.328 3.092 -25.565 1.00 75.44 771 ILE A N 1
ATOM 6283 C CA . ILE A 1 771 ? 23.891 4.391 -25.035 1.00 75.44 771 ILE A CA 1
ATOM 6284 C C . ILE A 1 771 ? 23.283 5.247 -26.156 1.00 75.44 771 ILE A C 1
ATOM 6286 O O . ILE A 1 771 ? 23.861 6.237 -26.595 1.00 75.44 771 ILE A O 1
ATOM 6290 N N . ASP A 1 772 ? 22.065 4.896 -26.577 1.00 73.81 772 ASP A N 1
ATOM 6291 C CA . ASP A 1 772 ? 21.240 5.753 -27.439 1.00 73.81 772 ASP A CA 1
ATOM 6292 C C . ASP A 1 772 ? 20.744 6.976 -26.647 1.00 73.81 772 ASP A C 1
ATOM 6294 O O . ASP A 1 772 ? 19.650 6.998 -26.073 1.00 73.81 772 ASP A O 1
ATOM 6298 N N . ILE A 1 773 ? 21.596 8.002 -26.595 1.00 74.88 773 ILE A N 1
ATOM 6299 C CA . ILE A 1 773 ? 21.308 9.265 -25.915 1.00 74.88 773 ILE A CA 1
ATOM 6300 C C . ILE A 1 773 ? 20.102 9.975 -26.556 1.00 74.88 773 ILE A C 1
ATOM 6302 O O . ILE A 1 773 ? 19.321 10.603 -25.843 1.00 74.88 773 ILE A O 1
ATOM 6306 N N . ASN A 1 774 ? 19.896 9.850 -27.870 1.00 77.06 774 ASN A N 1
ATOM 6307 C CA . ASN A 1 774 ? 18.824 10.556 -28.575 1.00 77.06 774 ASN A CA 1
ATOM 6308 C C . ASN A 1 774 ? 17.440 10.048 -28.148 1.00 77.06 774 ASN A C 1
ATOM 6310 O O . ASN A 1 774 ? 16.578 10.854 -27.786 1.00 77.06 774 ASN A O 1
ATOM 6314 N N . THR A 1 775 ? 17.247 8.727 -28.081 1.00 80.19 775 THR A N 1
ATOM 6315 C CA . THR A 1 775 ? 16.019 8.137 -27.523 1.00 80.19 775 THR A CA 1
ATOM 6316 C C . THR A 1 775 ? 15.832 8.511 -26.050 1.00 80.19 775 THR A C 1
ATOM 6318 O O . THR A 1 775 ? 14.712 8.813 -25.635 1.00 80.19 775 THR A O 1
ATOM 6321 N N . ILE A 1 776 ? 16.910 8.559 -25.257 1.00 78.56 776 ILE A N 1
ATOM 6322 C CA . ILE A 1 776 ? 16.853 8.958 -23.841 1.00 78.56 776 ILE A CA 1
ATOM 6323 C C . ILE A 1 776 ? 16.408 10.426 -23.691 1.00 78.56 776 ILE A C 1
ATOM 6325 O O . ILE A 1 776 ? 15.499 10.711 -22.909 1.00 78.56 776 ILE A O 1
ATOM 6329 N N . TYR A 1 777 ? 16.971 11.359 -24.469 1.00 81.44 777 TYR A N 1
ATOM 6330 C CA . TYR A 1 777 ? 16.541 12.762 -24.483 1.00 81.44 777 TYR A CA 1
ATOM 6331 C C . TYR A 1 777 ? 15.087 12.918 -24.931 1.00 81.44 777 TYR A C 1
ATOM 6333 O O . TYR A 1 777 ? 14.343 13.684 -24.320 1.00 81.44 777 TYR A O 1
ATOM 6341 N N . GLU A 1 778 ? 14.655 12.196 -25.970 1.00 81.50 778 GLU A N 1
ATOM 6342 C CA . GLU A 1 778 ? 13.254 12.203 -26.395 1.00 81.50 778 GLU A CA 1
ATOM 6343 C C . GLU A 1 778 ? 12.321 11.717 -25.284 1.00 81.50 778 GLU A C 1
ATOM 6345 O O . GLU A 1 778 ? 11.274 12.320 -25.047 1.00 81.50 778 GLU A O 1
ATOM 6350 N N . GLN A 1 779 ? 12.689 10.649 -24.577 1.00 81.56 779 GLN A N 1
ATOM 6351 C CA . GLN A 1 779 ? 11.877 10.099 -23.498 1.00 81.56 779 GLN A CA 1
ATOM 6352 C C . GLN A 1 779 ? 11.829 11.040 -22.285 1.00 81.56 779 GLN A C 1
ATOM 6354 O O . GLN A 1 779 ? 10.737 11.282 -21.770 1.00 81.56 779 GLN A O 1
ATOM 6359 N N . PHE A 1 780 ? 12.942 11.669 -21.893 1.00 81.56 780 PHE A N 1
ATOM 6360 C CA . PHE A 1 780 ? 12.931 12.723 -20.872 1.00 81.56 780 PHE A CA 1
ATOM 6361 C C . PHE A 1 780 ? 12.099 13.944 -21.299 1.00 81.56 780 PHE A C 1
ATOM 6363 O O . PHE A 1 780 ? 11.283 14.430 -20.517 1.00 81.56 780 PHE A O 1
ATOM 6370 N N . LYS A 1 781 ? 12.199 14.389 -22.559 1.00 81.88 781 LYS A N 1
ATOM 6371 C CA . LYS A 1 781 ? 11.402 15.502 -23.109 1.00 81.88 781 LYS A CA 1
ATOM 6372 C C . LYS A 1 781 ? 9.896 15.205 -23.184 1.00 81.88 781 LYS A C 1
ATOM 6374 O O . LYS A 1 781 ? 9.097 16.135 -23.223 1.00 81.88 781 LYS A O 1
ATOM 6379 N N . ARG A 1 782 ? 9.493 13.928 -23.182 1.00 82.38 782 ARG A N 1
ATOM 6380 C CA . ARG A 1 782 ? 8.086 13.488 -23.071 1.00 82.38 782 ARG A CA 1
ATOM 6381 C C . ARG A 1 782 ? 7.583 13.393 -21.620 1.00 82.38 782 ARG A C 1
ATOM 6383 O O . ARG A 1 782 ? 6.377 13.264 -21.429 1.00 82.38 782 ARG A O 1
ATOM 6390 N N . ILE A 1 783 ? 8.476 13.403 -20.626 1.00 80.69 783 ILE A N 1
ATOM 6391 C CA . ILE A 1 783 ? 8.152 13.306 -19.187 1.00 80.69 783 ILE A CA 1
ATOM 6392 C C . ILE A 1 783 ? 8.197 14.679 -18.505 1.00 80.69 783 ILE A C 1
ATOM 6394 O O . ILE A 1 783 ? 7.388 14.937 -17.614 1.00 80.69 783 ILE A O 1
ATOM 6398 N N . SER A 1 784 ? 9.138 15.534 -18.914 1.00 79.50 784 SER A N 1
ATOM 6399 C CA . SER A 1 784 ? 9.345 16.867 -18.347 1.00 79.50 784 SER A CA 1
ATOM 6400 C C . SER A 1 784 ? 8.129 17.777 -18.541 1.00 79.50 784 SER A C 1
ATOM 6402 O O . SER A 1 784 ? 7.477 17.753 -19.588 1.00 79.50 784 SER A O 1
ATOM 6404 N N . VAL A 1 785 ? 7.818 18.573 -17.516 1.00 70.31 785 VAL A N 1
ATOM 6405 C CA . VAL A 1 785 ? 6.619 19.427 -17.473 1.00 70.31 785 VAL A CA 1
ATOM 6406 C C . VAL A 1 785 ? 6.935 20.860 -17.908 1.00 70.31 785 VAL A C 1
ATOM 6408 O O . VAL A 1 785 ? 6.104 21.511 -18.547 1.00 70.31 785 VAL A O 1
ATOM 6411 N N . SER A 1 786 ? 8.140 21.361 -17.624 1.00 65.69 786 SER A N 1
ATOM 6412 C CA . SER A 1 786 ? 8.622 22.625 -18.181 1.00 65.69 786 SER A CA 1
ATOM 6413 C C . SER A 1 786 ? 9.180 22.449 -19.599 1.00 65.69 786 SER A C 1
ATOM 6415 O O . SER A 1 786 ? 9.898 21.505 -19.913 1.00 65.69 786 SER A O 1
ATOM 6417 N N . ALA A 1 787 ? 8.877 23.402 -20.485 1.00 55.00 787 ALA A N 1
ATOM 6418 C CA . ALA A 1 787 ? 9.309 23.386 -21.886 1.00 55.00 787 ALA A CA 1
ATOM 6419 C C . ALA A 1 787 ? 10.788 23.802 -22.066 1.00 55.00 787 ALA A C 1
ATOM 6421 O O . ALA A 1 787 ? 11.113 24.626 -22.924 1.00 55.00 787 ALA A O 1
ATOM 6422 N N . GLN A 1 788 ? 11.684 23.281 -21.226 1.00 59.75 788 GLN A N 1
ATOM 6423 C CA . GLN A 1 788 ? 13.111 23.584 -21.277 1.00 59.75 788 GLN A CA 1
ATOM 6424 C C . GLN A 1 788 ? 13.786 22.834 -22.433 1.00 59.75 788 GLN A C 1
ATOM 6426 O O . GLN A 1 788 ? 13.574 21.641 -22.652 1.00 59.75 788 GLN A O 1
ATOM 6431 N N . ASN A 1 789 ? 14.624 23.545 -23.188 1.00 60.50 789 ASN A N 1
ATOM 6432 C CA . ASN A 1 789 ? 15.493 22.931 -24.185 1.00 60.50 789 ASN A CA 1
ATOM 6433 C C . ASN A 1 789 ? 16.784 22.484 -23.493 1.00 60.50 789 ASN A C 1
ATOM 6435 O O . ASN A 1 789 ? 17.698 23.287 -23.312 1.00 60.50 789 ASN A O 1
ATOM 6439 N N . PHE A 1 790 ? 16.837 21.212 -23.098 1.00 66.38 790 PHE A N 1
ATOM 6440 C CA . PHE A 1 790 ? 18.048 20.579 -22.572 1.00 66.38 790 PHE A CA 1
ATOM 6441 C C . PHE A 1 790 ? 19.208 20.677 -23.573 1.00 66.38 790 PHE A C 1
ATOM 6443 O O . PHE A 1 790 ? 18.992 20.638 -24.788 1.00 66.38 790 PHE A O 1
ATOM 6450 N N . GLN A 1 791 ? 20.444 20.757 -23.077 1.00 68.75 791 GLN A N 1
ATOM 6451 C CA . GLN A 1 791 ? 21.623 20.707 -23.937 1.00 68.75 791 GLN A CA 1
ATOM 6452 C C . GLN A 1 791 ? 21.807 19.280 -24.474 1.00 68.75 791 GLN A C 1
ATOM 6454 O O . GLN A 1 791 ? 22.186 18.373 -23.737 1.00 68.75 791 GLN A O 1
ATOM 6459 N N . THR A 1 792 ? 21.540 19.080 -25.764 1.00 73.44 792 THR A N 1
ATOM 6460 C CA . THR A 1 792 ? 21.677 17.778 -26.427 1.00 73.44 792 THR A CA 1
ATOM 6461 C C . THR A 1 792 ? 23.106 17.546 -26.918 1.00 73.44 792 THR A C 1
ATOM 6463 O O . THR A 1 792 ? 23.623 18.338 -27.707 1.00 73.44 792 THR A O 1
ATOM 6466 N N . LEU A 1 793 ? 23.727 16.448 -26.490 1.00 77.75 793 LEU A N 1
ATOM 6467 C CA . LEU A 1 793 ? 24.995 15.935 -27.003 1.00 77.75 793 LEU A CA 1
ATOM 6468 C C . LEU A 1 793 ? 24.750 15.047 -28.234 1.00 77.75 793 LEU A C 1
ATOM 6470 O O . LEU A 1 793 ? 23.999 14.077 -28.153 1.00 77.75 793 LEU A O 1
ATOM 6474 N N . ASP A 1 794 ? 25.424 15.331 -29.348 1.00 76.31 794 ASP A N 1
ATOM 6475 C CA . ASP A 1 794 ? 25.467 14.426 -30.502 1.00 76.31 794 ASP A CA 1
ATOM 6476 C C . ASP A 1 794 ? 26.599 13.405 -30.314 1.00 76.31 794 ASP A C 1
ATOM 6478 O O . ASP A 1 794 ? 27.743 13.614 -30.727 1.00 76.31 794 ASP A O 1
ATOM 6482 N N . LEU A 1 795 ? 26.277 12.307 -29.624 1.00 77.62 795 LEU A N 1
ATOM 6483 C CA . LEU A 1 795 ? 27.226 11.222 -29.376 1.00 77.62 795 LEU A CA 1
ATOM 6484 C C . LEU A 1 795 ? 27.715 10.573 -30.673 1.00 77.62 79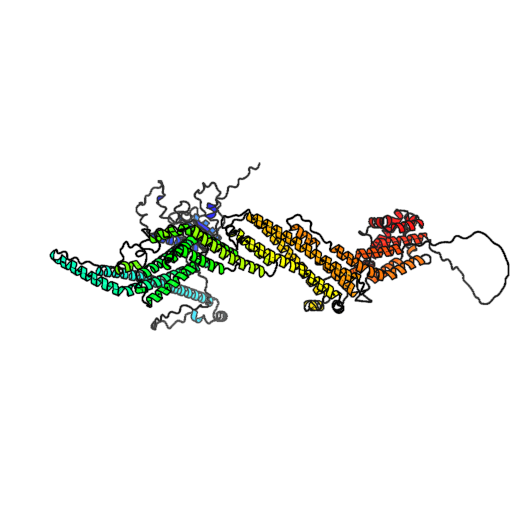5 LEU A C 1
ATOM 6486 O O . LEU A 1 795 ? 28.897 10.246 -30.760 1.00 77.62 795 LEU A O 1
ATOM 6490 N N . SER A 1 796 ? 26.829 10.384 -31.655 1.00 72.44 796 SER A N 1
ATOM 6491 C CA . SER A 1 796 ? 27.165 9.693 -32.905 1.00 72.44 796 SER A CA 1
ATOM 6492 C C . SER A 1 796 ? 28.267 10.456 -33.619 1.00 72.44 796 SER A C 1
ATOM 6494 O O . SER A 1 796 ? 29.361 9.928 -33.782 1.00 72.44 796 SER A O 1
ATOM 6496 N N . ARG A 1 797 ? 28.060 11.756 -33.858 1.00 77.69 797 ARG A N 1
ATOM 6497 C CA . ARG A 1 797 ? 29.081 12.617 -34.457 1.00 77.69 797 ARG A CA 1
ATOM 6498 C C . ARG A 1 797 ? 30.402 12.614 -33.680 1.00 77.69 797 ARG A C 1
ATOM 6500 O O . ARG A 1 797 ? 31.459 12.574 -34.301 1.00 77.69 797 ARG A O 1
ATOM 6507 N N . MET A 1 798 ? 30.377 12.665 -32.346 1.00 75.06 798 MET A N 1
ATOM 6508 C CA . MET A 1 798 ? 31.614 12.637 -31.546 1.00 75.06 798 MET A CA 1
ATOM 6509 C C . MET A 1 798 ? 32.353 11.292 -31.631 1.00 75.06 798 MET A C 1
ATOM 6511 O O . MET A 1 798 ? 33.582 11.264 -31.579 1.00 75.06 798 MET A O 1
ATOM 6515 N N . VAL A 1 799 ? 31.621 10.184 -31.765 1.00 75.94 799 VAL A N 1
ATOM 6516 C CA . VAL A 1 799 ? 32.178 8.850 -32.022 1.00 75.94 799 VAL A CA 1
ATOM 6517 C C . VAL A 1 799 ? 32.748 8.775 -33.440 1.00 75.94 799 VAL A C 1
ATOM 6519 O O . VAL A 1 799 ? 33.885 8.337 -33.612 1.00 75.94 799 VAL A O 1
ATOM 6522 N N . ASP A 1 800 ? 32.019 9.266 -34.438 1.00 72.12 800 ASP A N 1
ATOM 6523 C CA . ASP A 1 800 ? 32.403 9.198 -35.848 1.00 72.12 800 ASP A CA 1
ATOM 6524 C C . ASP A 1 800 ? 33.610 10.117 -36.158 1.00 72.12 800 ASP A C 1
ATOM 6526 O O . ASP A 1 800 ? 34.517 9.727 -36.896 1.00 72.12 800 ASP A O 1
ATOM 6530 N N . GLU A 1 801 ? 33.722 11.285 -35.506 1.00 75.81 801 GLU A N 1
ATOM 6531 C CA . GLU A 1 801 ? 34.923 12.143 -35.542 1.00 75.81 801 GLU A CA 1
ATOM 6532 C C . GLU A 1 801 ? 36.177 11.434 -34.979 1.00 75.81 801 GLU A C 1
ATOM 6534 O O . GLU A 1 801 ? 37.285 11.665 -35.474 1.00 75.81 801 GLU A O 1
ATOM 6539 N N . LEU A 1 802 ? 36.033 10.536 -33.992 1.00 74.31 802 LEU A N 1
ATOM 6540 C CA . LEU A 1 802 ? 37.134 9.704 -33.483 1.00 74.31 802 LEU A CA 1
ATOM 6541 C C . LEU A 1 802 ? 37.417 8.490 -34.383 1.00 74.31 802 LEU A C 1
ATOM 6543 O O . LEU A 1 802 ? 38.582 8.186 -34.639 1.00 74.31 802 LEU A O 1
ATOM 6547 N N . LEU A 1 803 ? 36.386 7.823 -34.909 1.00 72.69 803 LEU A N 1
ATOM 6548 C CA . LEU A 1 803 ? 36.536 6.702 -35.844 1.00 72.69 803 LEU A CA 1
ATOM 6549 C C . LEU A 1 803 ? 37.250 7.134 -37.136 1.00 72.69 803 LEU A C 1
ATOM 6551 O O . LEU A 1 803 ? 38.179 6.459 -37.576 1.00 72.69 803 LEU A O 1
ATOM 6555 N N . ARG A 1 804 ? 36.927 8.313 -37.684 1.00 70.50 804 ARG A N 1
ATOM 6556 C CA . ARG A 1 804 ? 37.628 8.906 -38.839 1.00 70.50 804 ARG A CA 1
ATOM 6557 C C . ARG A 1 804 ? 39.140 9.058 -38.613 1.00 70.50 804 ARG A C 1
ATOM 6559 O O . ARG A 1 804 ? 39.913 8.776 -39.530 1.00 70.50 804 ARG A O 1
ATOM 6566 N N . LYS A 1 805 ? 39.581 9.452 -37.407 1.00 70.19 805 LYS A N 1
ATOM 6567 C CA . LYS A 1 805 ? 41.018 9.535 -37.052 1.00 70.19 805 LYS A CA 1
ATOM 6568 C C . LYS A 1 805 ? 41.714 8.171 -37.063 1.00 70.19 805 LYS A C 1
ATOM 6570 O O . LYS A 1 805 ? 42.894 8.101 -37.385 1.00 70.19 805 LYS A O 1
ATOM 6575 N N . ILE A 1 806 ? 40.994 7.110 -36.699 1.00 71.50 806 ILE A N 1
ATOM 6576 C CA . ILE A 1 806 ? 41.504 5.733 -36.603 1.00 71.50 806 ILE A CA 1
ATOM 6577 C C . ILE A 1 806 ? 41.566 5.082 -37.990 1.00 71.50 806 ILE A C 1
ATOM 6579 O O . ILE A 1 806 ? 42.536 4.402 -38.316 1.00 71.50 806 ILE A O 1
ATOM 6583 N N . PHE A 1 807 ? 40.541 5.299 -38.816 1.00 70.38 807 PHE A N 1
ATOM 6584 C CA . PHE A 1 807 ? 40.419 4.660 -40.125 1.00 70.38 807 PHE A CA 1
ATOM 6585 C C . PHE A 1 807 ? 41.296 5.296 -41.204 1.00 70.38 807 PHE A C 1
ATOM 6587 O O . PHE A 1 807 ? 41.839 4.568 -42.033 1.00 70.38 807 PHE A O 1
ATOM 6594 N N . LYS A 1 808 ? 41.497 6.622 -41.193 1.00 67.25 808 LYS A N 1
ATOM 6595 C CA . LYS A 1 808 ? 42.282 7.289 -42.244 1.00 67.25 808 LYS A CA 1
ATOM 6596 C C . LYS A 1 808 ? 43.722 6.736 -42.383 1.00 67.25 808 LYS A C 1
ATOM 6598 O O . LYS A 1 808 ? 44.068 6.348 -43.498 1.00 67.25 808 LYS A O 1
ATOM 6603 N N . PRO A 1 809 ? 44.531 6.589 -41.311 1.00 65.25 809 PRO A N 1
ATOM 6604 C CA . PRO A 1 809 ? 45.876 6.013 -41.425 1.00 65.25 809 PRO A CA 1
ATOM 6605 C C . PRO A 1 809 ? 45.878 4.537 -41.853 1.00 65.25 809 PRO A C 1
ATOM 6607 O O . PRO A 1 809 ? 46.798 4.095 -42.537 1.00 65.25 809 PRO A O 1
ATOM 6610 N N . LEU A 1 810 ? 44.853 3.765 -41.469 1.00 66.00 810 LEU A N 1
ATOM 6611 C CA . LEU A 1 810 ? 44.701 2.362 -41.873 1.00 66.00 810 LEU A CA 1
ATOM 6612 C C . LEU A 1 810 ? 44.533 2.253 -43.399 1.00 66.00 810 LEU A C 1
ATOM 6614 O O . LEU A 1 810 ? 45.251 1.501 -44.057 1.00 66.00 810 LEU A O 1
ATOM 6618 N N . VAL A 1 811 ? 43.633 3.070 -43.957 1.00 65.25 811 VAL A N 1
ATOM 6619 C CA . VAL A 1 811 ? 43.354 3.152 -45.398 1.00 65.25 811 VAL A CA 1
ATOM 6620 C C . VAL A 1 811 ? 44.559 3.670 -46.177 1.00 65.25 811 VAL A C 1
ATOM 6622 O O . VAL A 1 811 ? 44.918 3.086 -47.196 1.00 65.25 811 VAL A O 1
ATOM 6625 N N . GLU A 1 812 ? 45.213 4.736 -45.705 1.00 66.19 812 GLU A N 1
ATOM 6626 C CA . GLU A 1 812 ? 46.382 5.316 -46.381 1.00 66.19 812 GLU A CA 1
ATOM 6627 C C . GLU A 1 812 ? 47.527 4.301 -46.520 1.00 66.19 812 GLU A C 1
ATOM 6629 O O . GLU A 1 812 ? 48.129 4.217 -47.591 1.00 66.19 812 GLU A O 1
ATOM 6634 N N . ASN A 1 813 ? 47.776 3.478 -45.493 1.00 68.19 813 ASN A N 1
ATOM 6635 C CA . ASN A 1 813 ? 48.790 2.422 -45.538 1.00 68.19 813 ASN A CA 1
ATOM 6636 C C . ASN A 1 813 ? 48.461 1.323 -46.565 1.00 68.19 813 ASN A C 1
ATOM 6638 O O . ASN A 1 813 ? 49.324 0.966 -47.365 1.00 68.19 813 ASN A O 1
ATOM 6642 N N . ILE A 1 814 ? 47.225 0.808 -46.568 1.00 69.88 814 ILE A N 1
ATOM 6643 C CA . ILE A 1 814 ? 46.808 -0.287 -47.466 1.00 69.88 814 ILE A CA 1
ATOM 6644 C C . ILE A 1 814 ? 46.719 0.192 -48.922 1.00 69.88 814 ILE A C 1
ATOM 6646 O O . ILE A 1 814 ? 47.122 -0.521 -49.838 1.00 69.88 814 ILE A O 1
ATOM 6650 N N . ALA A 1 815 ? 46.236 1.415 -49.154 1.00 69.62 815 ALA A N 1
ATOM 6651 C CA . ALA A 1 815 ? 46.034 1.953 -50.497 1.00 69.62 815 ALA A CA 1
ATOM 6652 C C . ALA A 1 815 ? 47.313 2.491 -51.163 1.00 69.62 815 ALA A C 1
ATOM 6654 O O . ALA A 1 815 ? 47.366 2.570 -52.389 1.00 69.62 815 ALA A O 1
ATOM 6655 N N . SER A 1 816 ? 48.338 2.867 -50.390 1.00 74.50 816 SER A N 1
ATOM 6656 C CA . SER A 1 816 ? 49.606 3.422 -50.896 1.00 74.50 816 SER A CA 1
ATOM 6657 C C . SER A 1 816 ? 50.242 2.640 -52.070 1.00 74.50 816 SER A C 1
ATOM 6659 O O . SER A 1 816 ? 50.492 3.264 -53.107 1.00 74.50 816 SER A O 1
ATOM 6661 N N . PRO A 1 817 ? 50.454 1.304 -52.001 1.00 77.06 817 PRO A N 1
ATOM 6662 C CA . PRO A 1 817 ? 51.010 0.545 -53.129 1.00 77.06 817 PRO A CA 1
ATOM 6663 C C . PRO A 1 817 ? 50.114 0.580 -54.376 1.00 77.06 817 PRO A C 1
ATOM 6665 O O . PRO A 1 817 ? 50.613 0.800 -55.478 1.00 77.06 817 PRO A O 1
ATOM 6668 N N . PHE A 1 818 ? 48.794 0.449 -54.213 1.00 80.44 818 PHE A N 1
ATOM 6669 C CA . PHE A 1 818 ? 47.841 0.474 -55.328 1.00 80.44 818 PHE A CA 1
ATOM 6670 C C . PHE A 1 818 ? 47.758 1.856 -55.995 1.00 80.44 818 PHE A C 1
ATOM 6672 O O . PHE A 1 818 ? 47.674 1.940 -57.217 1.00 80.44 818 PHE A O 1
ATOM 6679 N N . LYS A 1 819 ? 47.874 2.951 -55.227 1.00 78.25 819 LYS A N 1
ATOM 6680 C CA . LYS A 1 819 ? 47.983 4.322 -55.764 1.00 78.25 819 LYS A CA 1
ATOM 6681 C C . LYS A 1 819 ? 49.257 4.526 -56.596 1.00 78.25 819 LYS A C 1
ATOM 6683 O O . LYS A 1 819 ? 49.243 5.297 -57.553 1.00 78.25 819 LYS A O 1
ATOM 6688 N N . TYR A 1 820 ? 50.358 3.856 -56.246 1.00 79.50 820 TYR A N 1
ATOM 6689 C CA . TYR A 1 820 ? 51.593 3.885 -57.036 1.00 79.50 820 TYR A CA 1
ATOM 6690 C C . TYR A 1 820 ? 51.459 3.061 -58.326 1.00 79.50 820 TYR A C 1
ATOM 6692 O O . TYR A 1 820 ? 51.759 3.566 -59.406 1.00 79.50 820 TYR A O 1
ATOM 6700 N N . GLU A 1 821 ? 50.931 1.838 -58.228 1.00 80.88 821 GLU A N 1
ATOM 6701 C CA . GLU A 1 821 ? 50.676 0.953 -59.373 1.00 80.88 821 GLU A CA 1
ATOM 6702 C C . GLU A 1 821 ? 49.710 1.593 -60.389 1.00 80.88 821 GLU A C 1
ATOM 6704 O O . GLU A 1 821 ? 49.979 1.605 -61.589 1.00 80.88 821 GLU A O 1
ATOM 6709 N N . MET A 1 822 ? 48.642 2.238 -59.910 1.00 81.88 822 MET A N 1
ATOM 6710 C CA . MET A 1 822 ? 47.675 2.958 -60.744 1.00 81.88 822 MET A CA 1
ATOM 6711 C C . MET A 1 822 ? 48.313 4.121 -61.521 1.00 81.88 822 MET A C 1
ATOM 6713 O O . MET A 1 822 ? 47.959 4.361 -62.673 1.00 81.88 822 MET A O 1
ATOM 6717 N N . LYS A 1 823 ? 49.296 4.819 -60.935 1.00 80.44 823 LYS A N 1
ATOM 6718 C CA . LYS A 1 823 ? 50.047 5.872 -61.639 1.00 80.44 823 LYS A CA 1
ATOM 6719 C C . LYS A 1 823 ? 51.008 5.307 -62.686 1.00 80.44 823 LYS A C 1
ATOM 6721 O O . LYS A 1 823 ? 51.162 5.924 -63.736 1.00 80.44 823 LYS A O 1
ATOM 6726 N N . GLN A 1 824 ? 51.597 4.132 -62.451 1.00 78.75 824 GLN A N 1
ATOM 6727 C CA . GLN A 1 824 ? 52.404 3.441 -63.465 1.00 78.75 824 GLN A CA 1
ATOM 6728 C C . GLN A 1 824 ? 51.551 2.970 -64.654 1.00 78.75 824 GLN A C 1
ATOM 6730 O O . GLN A 1 824 ? 51.937 3.203 -65.795 1.00 78.75 824 GLN A O 1
ATOM 6735 N N . MET A 1 825 ? 50.366 2.402 -64.400 1.00 80.94 825 MET A N 1
ATOM 6736 C CA . MET A 1 825 ? 49.393 2.007 -65.432 1.00 80.94 825 MET A CA 1
ATOM 6737 C C . MET A 1 825 ? 49.083 3.168 -66.397 1.00 80.94 825 MET A C 1
ATOM 6739 O O . MET A 1 825 ? 49.186 3.031 -67.613 1.00 80.94 825 MET A O 1
ATOM 6743 N N . ILE A 1 826 ? 48.783 4.357 -65.862 1.00 76.38 826 ILE A N 1
ATOM 6744 C CA . ILE A 1 826 ? 48.466 5.550 -66.669 1.00 76.38 826 ILE A CA 1
ATOM 6745 C C . ILE A 1 826 ? 49.683 6.037 -67.476 1.00 76.38 826 ILE A C 1
ATOM 6747 O O . ILE A 1 826 ? 49.522 6.520 -68.597 1.00 76.38 826 ILE A O 1
ATOM 6751 N N . GLN A 1 827 ? 50.896 5.903 -66.930 1.00 75.00 827 GLN A N 1
ATOM 6752 C CA . GLN A 1 827 ? 52.139 6.288 -67.607 1.00 75.00 827 GLN A CA 1
ATOM 6753 C C . GLN A 1 827 ? 52.534 5.319 -68.735 1.00 75.00 827 GLN A C 1
ATOM 6755 O O . GLN A 1 827 ? 53.078 5.768 -69.745 1.00 75.00 827 GLN A O 1
ATOM 6760 N N . ASN A 1 828 ? 52.236 4.022 -68.597 1.00 75.31 828 ASN A N 1
ATOM 6761 C CA . ASN A 1 828 ? 52.582 2.995 -69.587 1.00 75.31 828 ASN A CA 1
ATOM 6762 C C . ASN A 1 828 ? 51.548 2.848 -70.719 1.00 75.31 828 ASN A C 1
ATOM 6764 O O . ASN A 1 828 ? 51.930 2.508 -71.840 1.00 75.31 828 ASN A O 1
ATOM 6768 N N . ARG A 1 829 ? 50.279 3.208 -70.466 1.00 75.25 829 ARG A N 1
ATOM 6769 C CA . ARG A 1 829 ? 49.130 3.136 -71.393 1.00 75.25 829 ARG A CA 1
ATOM 6770 C C . ARG A 1 829 ? 49.381 3.537 -72.868 1.00 75.25 829 ARG A C 1
ATOM 6772 O O . ARG A 1 829 ? 48.747 2.941 -73.737 1.00 75.25 829 ARG A O 1
ATOM 6779 N N . PRO A 1 830 ? 50.269 4.490 -73.230 1.00 66.88 830 PRO A N 1
ATOM 6780 C CA . PRO A 1 830 ? 50.599 4.769 -74.638 1.00 66.88 830 PRO A CA 1
ATOM 6781 C C . PRO A 1 830 ? 51.423 3.686 -75.368 1.00 66.88 830 PRO A C 1
ATOM 6783 O O . PRO A 1 830 ? 51.592 3.781 -76.585 1.00 66.88 830 PRO A O 1
ATOM 6786 N N . ALA A 1 831 ? 51.981 2.703 -74.656 1.00 61.59 831 ALA A N 1
ATOM 6787 C CA . ALA A 1 831 ? 52.930 1.711 -75.176 1.00 61.59 831 ALA A CA 1
ATOM 6788 C C . ALA A 1 831 ? 52.396 0.261 -75.207 1.00 61.59 831 ALA A C 1
ATOM 6790 O O . ALA A 1 831 ? 53.084 -0.623 -75.728 1.00 61.59 831 ALA A O 1
ATOM 6791 N N . GLU A 1 832 ? 51.201 0.019 -74.665 1.00 65.50 832 GLU A N 1
ATOM 6792 C CA . GLU A 1 832 ? 50.614 -1.310 -74.438 1.00 65.50 832 GLU A CA 1
ATOM 6793 C C . GLU A 1 832 ? 49.420 -1.586 -75.383 1.00 65.50 832 GLU A C 1
ATOM 6795 O O . GLU A 1 832 ? 48.807 -0.669 -75.931 1.00 65.50 832 GLU A O 1
ATOM 6800 N N . GLU A 1 833 ? 49.122 -2.866 -75.644 1.00 66.50 833 GLU A N 1
ATOM 6801 C CA . GLU A 1 833 ? 48.098 -3.302 -76.613 1.00 66.50 833 GLU A CA 1
ATOM 6802 C C . GLU A 1 833 ? 46.819 -3.782 -75.896 1.00 66.50 833 GLU A C 1
ATOM 6804 O O . GLU A 1 833 ? 46.724 -4.930 -75.463 1.00 66.50 833 GLU A O 1
ATOM 6809 N N . TYR A 1 834 ? 45.817 -2.901 -75.798 1.00 74.81 834 TYR A N 1
ATOM 6810 C CA . TYR A 1 834 ? 44.531 -3.164 -75.134 1.00 74.81 834 TYR A CA 1
ATOM 6811 C C . TYR A 1 834 ? 43.568 -3.984 -76.006 1.00 74.81 834 TYR A C 1
ATOM 6813 O O . TYR A 1 834 ? 42.937 -3.468 -76.935 1.00 74.81 834 TYR A O 1
ATOM 6821 N N . ALA A 1 835 ? 43.430 -5.276 -75.699 1.00 67.94 835 ALA A N 1
ATOM 6822 C CA . ALA A 1 835 ? 42.579 -6.206 -76.442 1.00 67.94 835 ALA A CA 1
ATOM 6823 C C . ALA A 1 835 ? 41.072 -5.908 -76.295 1.00 67.94 835 ALA A C 1
ATOM 6825 O O . ALA A 1 835 ? 40.291 -6.205 -77.202 1.00 67.94 835 ALA A O 1
ATOM 6826 N N . GLU A 1 836 ? 40.653 -5.285 -75.189 1.00 74.38 836 GLU A N 1
ATOM 6827 C CA . GLU A 1 836 ? 39.264 -4.895 -74.928 1.00 74.38 836 GLU A CA 1
ATOM 6828 C C . GLU A 1 836 ? 38.727 -3.850 -75.919 1.00 74.38 836 GLU A C 1
ATOM 6830 O O . GLU A 1 836 ? 37.523 -3.815 -76.173 1.00 74.38 836 GLU A O 1
ATOM 6835 N N . VAL A 1 837 ? 39.599 -3.062 -76.562 1.00 73.94 837 VAL A N 1
ATOM 6836 C CA . VAL A 1 837 ? 39.213 -2.072 -77.589 1.00 73.94 837 VAL A CA 1
ATOM 6837 C C . VAL A 1 837 ? 38.534 -2.741 -78.793 1.00 73.94 837 VAL A C 1
ATOM 6839 O O . VAL A 1 837 ? 37.657 -2.150 -79.423 1.00 73.94 837 VAL A O 1
ATOM 6842 N N . ALA A 1 838 ? 38.864 -4.004 -79.087 1.00 70.25 838 ALA A N 1
ATOM 6843 C CA . ALA A 1 838 ? 38.214 -4.788 -80.140 1.00 70.25 838 ALA A CA 1
ATOM 6844 C C . ALA A 1 838 ? 36.802 -5.296 -79.764 1.00 70.25 838 ALA A C 1
ATOM 6846 O O . ALA A 1 838 ? 36.111 -5.855 -80.615 1.00 70.25 838 ALA A O 1
ATOM 6847 N N . LEU A 1 839 ? 36.374 -5.116 -78.507 1.00 72.31 839 LEU A N 1
ATOM 6848 C CA . LEU A 1 839 ? 35.073 -5.540 -77.967 1.00 72.31 839 LEU A CA 1
ATOM 6849 C C . LEU A 1 839 ? 34.117 -4.358 -77.703 1.00 72.31 839 LEU A C 1
ATOM 6851 O O . LEU A 1 839 ? 32.999 -4.553 -77.217 1.00 72.31 839 LEU A O 1
ATOM 6855 N N . TRP A 1 840 ? 34.546 -3.133 -78.018 1.00 84.00 840 TRP A N 1
ATOM 6856 C CA . TRP A 1 840 ? 33.756 -1.914 -77.860 1.00 84.00 840 TRP A CA 1
ATOM 6857 C C . TRP A 1 840 ? 32.569 -1.872 -78.828 1.00 84.00 840 TRP A C 1
ATOM 6859 O O . TRP A 1 840 ? 32.689 -2.142 -80.024 1.00 84.00 840 TRP A O 1
ATOM 6869 N N . THR A 1 841 ? 31.402 -1.489 -78.316 1.00 73.31 841 THR A N 1
ATOM 6870 C CA . THR A 1 841 ? 30.159 -1.402 -79.092 1.00 73.31 841 THR A CA 1
ATOM 6871 C C . THR A 1 841 ? 30.087 -0.101 -79.880 1.00 73.31 841 THR A C 1
ATOM 6873 O O . THR A 1 841 ? 30.341 0.968 -79.330 1.00 73.31 841 THR A O 1
ATOM 6876 N N . SER A 1 842 ? 29.698 -0.159 -81.156 1.00 69.19 842 SER A N 1
ATOM 6877 C CA . SER A 1 842 ? 29.472 1.051 -81.954 1.00 69.19 842 SER A CA 1
ATOM 6878 C C . SER A 1 842 ? 28.199 1.790 -81.524 1.00 69.19 842 SER A C 1
ATOM 6880 O O . SER A 1 842 ? 27.125 1.191 -81.490 1.00 69.19 842 SER A O 1
ATOM 6882 N N . ASN A 1 843 ? 28.306 3.097 -81.269 1.00 61.91 843 ASN A N 1
ATOM 6883 C CA . ASN A 1 843 ? 27.150 4.000 -81.174 1.00 61.91 843 ASN A CA 1
ATOM 6884 C C . ASN A 1 843 ? 26.455 4.161 -82.546 1.00 61.91 843 ASN A C 1
ATOM 6886 O O . ASN A 1 843 ? 27.029 3.819 -83.580 1.00 61.91 843 ASN A O 1
ATOM 6890 N N . ASP A 1 844 ? 25.263 4.775 -82.578 1.00 56.50 844 ASP A N 1
ATOM 6891 C CA . ASP A 1 844 ? 24.502 5.074 -83.814 1.00 56.50 844 ASP A CA 1
ATOM 6892 C C . ASP A 1 844 ? 25.293 5.889 -84.866 1.00 56.50 844 ASP A C 1
ATOM 6894 O O . ASP A 1 844 ? 24.965 5.885 -86.051 1.00 56.50 844 ASP A O 1
ATOM 6898 N N . SER A 1 845 ? 26.360 6.576 -84.443 1.00 56.12 845 SER A N 1
ATOM 6899 C CA . SER A 1 845 ? 27.312 7.319 -85.279 1.00 56.12 845 SER A CA 1
ATOM 6900 C C . SER A 1 845 ? 28.457 6.470 -85.863 1.00 56.12 845 SER A C 1
ATOM 6902 O O . SER A 1 845 ? 29.311 7.000 -86.571 1.00 56.12 845 SER A O 1
ATOM 6904 N N . GLY A 1 846 ? 28.505 5.163 -85.579 1.00 60.78 846 GLY A N 1
ATOM 6905 C CA . GLY A 1 846 ? 29.538 4.228 -86.049 1.00 60.78 846 GLY A CA 1
ATOM 6906 C C . GLY A 1 846 ? 30.850 4.242 -85.252 1.00 60.78 846 GLY A C 1
ATOM 6907 O O . GLY A 1 846 ? 31.764 3.481 -85.563 1.00 60.78 846 GLY A O 1
ATOM 6908 N N . ILE A 1 847 ? 30.954 5.081 -84.219 1.00 65.31 847 ILE A N 1
ATOM 6909 C CA . ILE A 1 847 ? 32.141 5.211 -83.360 1.00 65.31 847 ILE A CA 1
ATOM 6910 C C . ILE A 1 847 ? 32.145 4.066 -82.331 1.00 65.31 847 ILE A C 1
ATOM 6912 O O . ILE A 1 847 ? 31.115 3.885 -81.678 1.00 65.31 847 ILE A O 1
ATOM 6916 N N . PRO A 1 848 ? 33.244 3.305 -82.151 1.00 69.31 848 PRO A N 1
ATOM 6917 C CA . PRO A 1 848 ? 33.355 2.309 -81.085 1.00 69.31 848 PRO A CA 1
ATOM 6918 C C . PRO A 1 848 ? 33.466 2.995 -79.717 1.00 69.31 848 PRO A C 1
ATOM 6920 O O . PRO A 1 848 ? 34.255 3.923 -79.540 1.00 69.31 848 PRO A O 1
ATOM 6923 N N . VAL A 1 849 ? 32.669 2.535 -78.755 1.00 77.56 849 VAL A N 1
ATOM 6924 C CA . VAL A 1 849 ? 32.508 3.147 -77.433 1.00 77.56 849 VAL A CA 1
ATOM 6925 C C . VAL A 1 849 ? 32.705 2.090 -76.335 1.00 77.56 849 VAL A C 1
ATOM 6927 O O . VAL A 1 849 ? 32.159 0.987 -76.460 1.00 77.56 849 VAL A O 1
ATOM 6930 N N . PRO A 1 850 ? 33.471 2.393 -75.266 1.00 82.69 850 PRO A N 1
ATOM 6931 C CA . PRO A 1 850 ? 33.723 1.452 -74.180 1.00 82.69 850 PRO A CA 1
ATOM 6932 C C . PRO A 1 850 ? 32.445 1.099 -73.413 1.00 82.69 850 PRO A C 1
ATOM 6934 O O . PRO A 1 850 ? 31.629 1.956 -73.069 1.00 82.69 850 PRO A O 1
ATOM 6937 N N . ASN A 1 851 ? 32.309 -0.192 -73.121 1.00 82.50 851 ASN A N 1
ATOM 6938 C CA . ASN A 1 851 ? 31.207 -0.810 -72.382 1.00 82.50 851 ASN A CA 1
ATOM 6939 C C . ASN A 1 851 ? 31.630 -1.336 -70.992 1.00 82.50 851 ASN A C 1
ATOM 6941 O O . ASN A 1 851 ? 30.779 -1.772 -70.221 1.00 82.50 851 ASN A O 1
ATOM 6945 N N . ALA A 1 852 ? 32.923 -1.257 -70.675 1.00 82.56 852 ALA A N 1
ATOM 6946 C CA . ALA A 1 852 ? 33.580 -1.677 -69.439 1.00 82.56 852 ALA A CA 1
ATOM 6947 C C . ALA A 1 852 ? 34.801 -0.753 -69.175 1.00 82.56 852 ALA A C 1
ATOM 6949 O O . ALA A 1 852 ? 35.225 -0.059 -70.108 1.00 82.56 852 ALA A O 1
ATOM 6950 N N . PRO A 1 853 ? 35.358 -0.704 -67.948 1.00 85.81 853 PRO A N 1
ATOM 6951 C CA . PRO A 1 853 ? 36.666 -0.094 -67.683 1.00 85.81 853 PRO A CA 1
ATOM 6952 C C . PRO A 1 853 ? 37.809 -0.885 -68.349 1.00 85.81 853 PRO A C 1
ATOM 6954 O O . PRO A 1 853 ? 37.590 -1.932 -68.959 1.00 85.81 853 PRO A O 1
ATOM 6957 N N . SER A 1 854 ? 39.044 -0.402 -68.203 1.00 85.38 854 SER A N 1
ATOM 6958 C CA . SER A 1 854 ? 40.243 -1.178 -68.542 1.00 85.38 854 SER A CA 1
ATOM 6959 C C . SER A 1 854 ? 40.390 -2.420 -67.654 1.00 85.38 854 SER A C 1
ATOM 6961 O O . SER A 1 854 ? 40.155 -2.370 -66.442 1.00 85.38 854 SER A O 1
ATOM 6963 N N . PHE A 1 855 ? 40.845 -3.533 -68.239 1.00 83.56 855 PHE A N 1
ATOM 6964 C CA . PHE A 1 855 ? 41.077 -4.778 -67.495 1.00 83.56 855 PHE A CA 1
ATOM 6965 C C . PHE A 1 855 ? 42.141 -4.612 -66.393 1.00 83.56 855 PHE A C 1
ATOM 6967 O O . PHE A 1 855 ? 42.070 -5.235 -65.333 1.00 83.56 855 PHE A O 1
ATOM 6974 N N . GLU A 1 856 ? 43.116 -3.730 -66.620 1.00 82.00 856 GLU A N 1
ATOM 6975 C CA . GLU A 1 856 ? 44.155 -3.369 -65.651 1.00 82.00 856 GLU A CA 1
ATOM 6976 C C . GLU A 1 856 ? 43.567 -2.716 -64.396 1.00 82.00 856 GLU A C 1
ATOM 6978 O O . GLU A 1 856 ? 43.913 -3.126 -63.285 1.00 82.00 856 GLU A O 1
ATOM 6983 N N . LEU A 1 857 ? 42.634 -1.768 -64.558 1.00 85.06 857 LEU A N 1
ATOM 6984 C CA . LEU A 1 857 ? 41.936 -1.147 -63.436 1.00 85.06 857 LEU A CA 1
ATOM 6985 C C . LEU A 1 857 ? 41.010 -2.144 -62.730 1.00 85.06 857 LEU A C 1
ATOM 6987 O O . LEU A 1 857 ? 41.009 -2.181 -61.501 1.00 85.06 857 LEU A O 1
ATOM 6991 N N . GLU A 1 858 ? 40.263 -2.974 -63.468 1.00 84.25 858 GLU A N 1
ATOM 6992 C CA . GLU A 1 858 ? 39.389 -3.994 -62.868 1.00 84.25 858 GLU A CA 1
ATOM 6993 C C . GLU A 1 858 ? 40.207 -4.973 -61.996 1.00 84.25 858 GLU A C 1
ATOM 6995 O O . GLU A 1 858 ? 39.867 -5.220 -60.837 1.00 84.25 858 GLU A O 1
ATOM 7000 N N . ASN A 1 859 ? 41.359 -5.438 -62.491 1.00 85.12 859 ASN A N 1
ATOM 7001 C CA . ASN A 1 859 ? 42.301 -6.290 -61.758 1.00 85.12 859 ASN A CA 1
ATOM 7002 C C . ASN A 1 859 ? 42.994 -5.572 -60.576 1.00 85.12 859 ASN A C 1
ATOM 7004 O O . ASN A 1 859 ? 43.242 -6.185 -59.535 1.00 85.12 859 ASN A O 1
ATOM 7008 N N . LEU A 1 860 ? 43.320 -4.282 -60.698 1.00 85.62 860 LEU A N 1
ATOM 7009 C CA . LEU A 1 860 ? 43.898 -3.487 -59.606 1.00 85.62 860 LEU A CA 1
ATOM 7010 C C . LEU A 1 860 ? 42.878 -3.285 -58.476 1.00 85.62 860 LEU A C 1
ATOM 7012 O O . LEU A 1 860 ? 43.190 -3.547 -57.314 1.00 85.62 860 LEU A O 1
ATOM 7016 N N . LEU A 1 861 ? 41.643 -2.900 -58.809 1.00 84.50 861 LEU A N 1
ATOM 7017 C CA . LEU A 1 861 ? 40.543 -2.749 -57.852 1.00 84.50 861 LEU A CA 1
ATOM 7018 C C . LEU A 1 861 ? 40.128 -4.086 -57.230 1.00 84.50 861 LEU A C 1
ATOM 7020 O O . LEU A 1 861 ? 39.747 -4.119 -56.058 1.00 84.50 861 LEU A O 1
ATOM 7024 N N . TYR A 1 862 ? 40.245 -5.193 -57.968 1.00 84.25 862 TYR A N 1
ATOM 7025 C CA . TYR A 1 862 ? 39.997 -6.533 -57.441 1.00 84.25 862 TYR A CA 1
ATOM 7026 C C . TYR A 1 862 ? 41.059 -6.912 -56.405 1.00 84.25 862 TYR A C 1
ATOM 7028 O O . TYR A 1 862 ? 40.716 -7.283 -55.285 1.00 84.25 862 TYR A O 1
ATOM 7036 N N . ARG A 1 863 ? 42.349 -6.717 -56.712 1.00 83.38 863 ARG A N 1
ATOM 7037 C CA . ARG A 1 863 ? 43.441 -6.955 -55.752 1.00 83.38 863 ARG A CA 1
ATOM 7038 C C . ARG A 1 863 ? 43.365 -6.035 -54.531 1.00 83.38 863 ARG A C 1
ATOM 7040 O O . ARG A 1 863 ? 43.605 -6.511 -53.425 1.00 83.38 863 ARG A O 1
ATOM 7047 N N . LEU A 1 864 ? 42.972 -4.771 -54.700 1.00 81.81 864 LEU A N 1
ATOM 7048 C CA . LEU A 1 864 ? 42.687 -3.855 -53.590 1.00 81.81 864 LEU A CA 1
ATOM 7049 C C . LEU A 1 864 ? 41.518 -4.366 -52.729 1.00 81.81 864 LEU A C 1
ATOM 7051 O O . LEU A 1 864 ? 41.647 -4.430 -51.509 1.00 81.81 864 LEU A O 1
ATOM 7055 N N . SER A 1 865 ? 40.415 -4.798 -53.349 1.00 77.50 865 SER A N 1
ATOM 7056 C CA . SER A 1 865 ? 39.254 -5.373 -52.648 1.00 77.50 865 SER A CA 1
ATOM 7057 C C . SER A 1 865 ? 39.636 -6.627 -51.861 1.00 77.50 865 SER A C 1
ATOM 7059 O O . SER A 1 865 ? 39.336 -6.715 -50.673 1.00 77.50 865 SER A O 1
ATOM 7061 N N . CYS A 1 866 ? 40.375 -7.553 -52.480 1.00 75.75 866 CYS A N 1
ATOM 7062 C CA . CYS A 1 866 ? 40.910 -8.733 -51.806 1.00 75.75 866 CYS A CA 1
ATOM 7063 C C . CYS A 1 866 ? 41.867 -8.366 -50.666 1.00 75.75 866 CYS A C 1
ATOM 7065 O O . CYS A 1 866 ? 41.818 -9.007 -49.621 1.00 75.75 866 CYS A O 1
ATOM 7067 N N . SER A 1 867 ? 42.706 -7.335 -50.832 1.00 71.94 867 SER A N 1
ATOM 7068 C CA . SER A 1 867 ? 43.636 -6.862 -49.798 1.00 71.94 867 SER A CA 1
ATOM 7069 C C . SER A 1 867 ? 42.923 -6.274 -48.578 1.00 71.94 867 SER A C 1
ATOM 7071 O O . SER A 1 867 ? 43.444 -6.392 -47.472 1.00 71.94 867 SER A O 1
ATOM 7073 N N . LEU A 1 868 ? 41.746 -5.666 -48.755 1.00 70.06 868 LEU A N 1
ATOM 7074 C CA . LEU A 1 868 ? 40.899 -5.196 -47.651 1.00 70.06 868 LEU A CA 1
ATOM 7075 C C . LEU A 1 868 ? 40.243 -6.364 -46.887 1.00 70.06 868 LEU A C 1
ATOM 7077 O O . LEU A 1 868 ? 39.887 -6.207 -45.725 1.00 70.06 868 LEU A O 1
ATOM 7081 N N . THR A 1 869 ? 40.131 -7.546 -47.499 1.00 65.75 869 THR A N 1
ATOM 7082 C CA . THR A 1 869 ? 39.540 -8.761 -46.903 1.00 65.75 869 THR A CA 1
ATOM 7083 C C . THR A 1 869 ? 40.553 -9.893 -46.672 1.00 65.75 869 THR A C 1
ATOM 7085 O O . THR A 1 869 ? 40.165 -11.060 -46.599 1.00 65.75 869 THR A O 1
ATOM 7088 N N . ASN A 1 870 ? 41.865 -9.616 -46.654 1.00 60.91 870 ASN A N 1
ATOM 7089 C CA . ASN A 1 870 ? 42.872 -10.682 -46.728 1.00 60.91 870 ASN A CA 1
ATOM 7090 C C . ASN A 1 870 ? 43.196 -11.318 -45.363 1.00 60.91 870 ASN A C 1
ATOM 7092 O O . ASN A 1 870 ? 44.224 -11.038 -44.749 1.00 60.91 870 ASN A O 1
ATOM 7096 N N . VAL A 1 871 ? 42.340 -12.245 -44.930 1.00 51.75 871 VAL A N 1
ATOM 7097 C CA . VAL A 1 871 ? 42.478 -13.039 -43.689 1.00 51.75 871 VAL A CA 1
ATOM 7098 C C . VAL A 1 871 ? 43.787 -13.859 -43.625 1.00 51.75 871 VAL A C 1
ATOM 7100 O O . VAL A 1 871 ? 44.222 -14.268 -42.548 1.00 51.75 871 VAL A O 1
ATOM 7103 N N . ALA A 1 872 ? 44.416 -14.149 -44.771 1.00 44.16 872 ALA A N 1
ATOM 7104 C CA . ALA A 1 872 ? 45.357 -15.262 -44.911 1.00 44.16 872 ALA A CA 1
ATOM 7105 C C . ALA A 1 872 ? 46.750 -15.056 -44.285 1.00 44.16 872 ALA A C 1
ATOM 7107 O O . ALA A 1 872 ? 47.372 -16.043 -43.888 1.00 44.16 872 ALA A O 1
ATOM 7108 N N . GLU A 1 873 ? 47.262 -13.822 -44.211 1.00 47.69 873 GLU A N 1
ATOM 7109 C CA . GLU A 1 873 ? 48.663 -13.575 -43.816 1.00 47.69 873 GLU A CA 1
ATOM 7110 C C . GLU A 1 873 ? 48.832 -13.212 -42.332 1.00 47.69 873 GLU A C 1
ATOM 7112 O O . GLU A 1 873 ? 49.795 -13.653 -41.707 1.00 47.69 873 GLU A O 1
ATOM 7117 N N . ASN A 1 874 ? 47.876 -12.488 -41.735 1.00 50.34 874 ASN A N 1
ATOM 7118 C CA . ASN A 1 874 ? 47.869 -12.139 -40.310 1.00 50.34 874 ASN A CA 1
ATOM 7119 C C . ASN A 1 874 ? 46.442 -12.217 -39.723 1.00 50.34 874 ASN A C 1
ATOM 7121 O O . ASN A 1 874 ? 45.726 -11.215 -39.719 1.00 50.34 874 ASN A O 1
ATOM 7125 N N . PRO A 1 875 ? 46.039 -13.340 -39.091 1.00 48.72 875 PRO A N 1
ATOM 7126 C CA . PRO A 1 875 ? 44.728 -13.474 -38.434 1.00 48.72 875 PRO A CA 1
ATOM 7127 C C . PRO A 1 875 ? 44.468 -12.490 -37.278 1.00 48.72 875 PRO A C 1
ATOM 7129 O O . PRO A 1 875 ? 43.377 -12.459 -36.720 1.00 48.72 875 PRO A O 1
ATOM 7132 N N . SER A 1 876 ? 45.471 -11.703 -36.873 1.00 46.97 876 SER A N 1
ATOM 7133 C CA . SER A 1 876 ? 45.324 -10.630 -35.885 1.00 46.97 876 SER A CA 1
ATOM 7134 C C . SER A 1 876 ? 45.192 -9.223 -36.474 1.00 46.97 876 SER A C 1
ATOM 7136 O O . SER A 1 876 ? 45.291 -8.250 -35.726 1.00 46.97 876 SER A O 1
ATOM 7138 N N . GLU A 1 877 ? 45.028 -9.123 -37.792 1.00 51.53 877 GLU A N 1
ATOM 7139 C CA . GLU A 1 877 ? 44.852 -7.883 -38.558 1.00 51.53 877 GLU A CA 1
ATOM 7140 C C . GLU A 1 877 ? 43.619 -7.969 -39.479 1.00 51.53 877 GLU A C 1
ATOM 7142 O O . GLU A 1 877 ? 43.505 -7.227 -40.448 1.00 51.53 877 GLU A O 1
ATOM 7147 N N . ASP A 1 878 ? 42.668 -8.854 -39.159 1.00 56.62 878 ASP A N 1
ATOM 7148 C CA . ASP A 1 878 ? 41.421 -9.006 -39.909 1.00 56.62 878 ASP A CA 1
ATOM 7149 C C . ASP A 1 878 ? 40.427 -7.877 -39.589 1.00 56.62 878 ASP A C 1
ATOM 7151 O O . ASP A 1 878 ? 39.776 -7.858 -38.542 1.00 56.62 878 ASP A O 1
ATOM 7155 N N . PHE A 1 879 ? 40.332 -6.912 -40.503 1.00 60.56 879 PHE A N 1
ATOM 7156 C CA . PHE A 1 879 ? 39.394 -5.789 -40.442 1.00 60.56 879 PHE A CA 1
ATOM 7157 C C . PHE A 1 879 ? 38.130 -6.013 -41.296 1.00 60.56 879 PHE A C 1
ATOM 7159 O O . PHE A 1 879 ? 37.353 -5.072 -41.455 1.00 60.56 879 PHE A O 1
ATOM 7166 N N . SER A 1 880 ? 37.894 -7.218 -41.837 1.00 60.94 880 SER A N 1
ATOM 7167 C CA . SER A 1 880 ? 36.852 -7.478 -42.849 1.00 60.94 880 SER A CA 1
ATOM 7168 C C . SER A 1 880 ? 35.466 -6.970 -42.430 1.00 60.94 880 SER A C 1
ATOM 7170 O O . SER A 1 880 ? 34.856 -6.184 -43.152 1.00 60.94 880 SER A O 1
ATOM 7172 N N . ASP A 1 881 ? 35.009 -7.318 -41.221 1.00 61.19 881 ASP A N 1
ATOM 7173 C CA . ASP A 1 881 ? 33.730 -6.847 -40.659 1.00 61.19 881 ASP A CA 1
ATOM 7174 C C . ASP A 1 881 ? 33.614 -5.313 -40.611 1.00 61.19 881 ASP A C 1
ATOM 7176 O O . ASP A 1 881 ? 32.525 -4.757 -40.747 1.00 61.19 881 ASP A O 1
ATOM 7180 N N . VAL A 1 882 ? 34.732 -4.614 -40.385 1.00 64.19 882 VAL A N 1
ATOM 7181 C CA . VAL A 1 882 ? 34.776 -3.151 -40.244 1.00 64.19 882 VAL A CA 1
ATOM 7182 C C . VAL A 1 882 ? 34.564 -2.475 -41.595 1.00 64.19 882 VAL A C 1
ATOM 7184 O O . VAL A 1 882 ? 33.848 -1.477 -41.661 1.00 64.19 882 VAL A O 1
ATOM 7187 N N . TYR A 1 883 ? 35.114 -3.040 -42.673 1.00 65.81 883 TYR A N 1
ATOM 7188 C CA . TYR A 1 883 ? 34.899 -2.539 -44.033 1.00 65.81 883 TYR A CA 1
ATOM 7189 C C . TYR A 1 883 ? 33.455 -2.728 -44.520 1.00 65.81 883 TYR A C 1
ATOM 7191 O O . TYR A 1 883 ? 33.004 -1.964 -45.369 1.00 65.81 883 TYR A O 1
ATOM 7199 N N . PHE A 1 884 ? 32.700 -3.687 -43.974 1.00 65.06 884 PHE A N 1
ATOM 7200 C CA . PHE A 1 884 ? 31.276 -3.872 -44.288 1.00 65.06 884 PHE A CA 1
ATOM 7201 C C . PHE A 1 884 ? 30.317 -3.058 -43.394 1.00 65.06 884 PHE A C 1
ATOM 7203 O O . PHE A 1 884 ? 29.105 -3.142 -43.574 1.00 65.06 884 PHE A O 1
ATOM 7210 N N . SER A 1 885 ? 30.827 -2.258 -42.449 1.00 66.06 885 SER A N 1
ATOM 7211 C CA . SER A 1 885 ? 30.010 -1.389 -41.587 1.00 66.06 885 SER A CA 1
ATOM 7212 C C . SER A 1 885 ? 29.739 -0.026 -42.235 1.00 66.06 885 SER A C 1
ATOM 7214 O O . SER A 1 885 ? 30.671 0.631 -42.706 1.00 66.06 885 SER A O 1
ATOM 7216 N N . ASP A 1 886 ? 28.497 0.469 -42.146 1.00 63.59 886 ASP A N 1
ATOM 7217 C CA . ASP A 1 886 ? 28.088 1.810 -42.610 1.00 63.59 886 ASP A CA 1
ATOM 7218 C C . ASP A 1 886 ? 29.000 2.930 -42.069 1.00 63.59 886 ASP A C 1
ATOM 7220 O O . ASP A 1 886 ? 29.279 3.916 -42.750 1.00 63.59 886 ASP A O 1
ATOM 7224 N N . THR A 1 887 ? 29.544 2.749 -40.859 1.00 64.44 887 THR A N 1
ATOM 7225 C CA . THR A 1 887 ? 30.491 3.679 -40.211 1.00 64.44 887 THR A CA 1
ATOM 7226 C C . THR A 1 887 ? 31.794 3.888 -40.980 1.00 64.44 887 THR A C 1
ATOM 7228 O O . THR A 1 887 ? 32.547 4.808 -40.671 1.00 64.44 887 THR A O 1
ATOM 7231 N N . PHE A 1 888 ? 32.112 3.004 -41.926 1.00 69.00 888 PHE A N 1
ATOM 7232 C CA . PHE A 1 888 ? 33.318 3.071 -42.742 1.00 69.00 888 PHE A CA 1
ATOM 7233 C C . PHE A 1 888 ? 33.067 3.715 -44.116 1.00 69.00 888 PHE A C 1
ATOM 7235 O O . PHE A 1 888 ? 34.025 4.092 -44.790 1.00 69.00 888 PHE A O 1
ATOM 7242 N N . ALA A 1 889 ? 31.807 3.905 -44.531 1.00 69.00 889 ALA A N 1
ATOM 7243 C CA . ALA A 1 889 ? 31.455 4.417 -45.859 1.00 69.00 889 ALA A CA 1
ATOM 7244 C C . ALA A 1 889 ? 32.148 5.753 -46.190 1.00 69.00 889 ALA A C 1
ATOM 7246 O O . ALA A 1 889 ? 32.683 5.929 -47.282 1.00 69.00 889 ALA A O 1
ATOM 7247 N N . GLU A 1 890 ? 32.247 6.668 -45.223 1.00 67.62 890 GLU A N 1
ATOM 7248 C CA . GLU A 1 890 ? 32.927 7.960 -45.403 1.00 67.62 890 GLU A CA 1
ATOM 7249 C C . GLU A 1 890 ? 34.442 7.821 -45.663 1.00 67.62 890 GLU A C 1
ATOM 7251 O O . GLU A 1 890 ? 35.035 8.659 -46.343 1.00 67.62 890 GLU A O 1
ATOM 7256 N N . ALA A 1 891 ? 35.071 6.752 -45.159 1.00 68.38 891 ALA A N 1
ATOM 7257 C CA . ALA A 1 891 ? 36.466 6.418 -45.441 1.00 68.38 891 ALA A CA 1
ATOM 7258 C C . ALA A 1 891 ? 36.629 5.709 -46.801 1.00 68.38 891 ALA A C 1
ATOM 7260 O O . ALA A 1 891 ? 37.629 5.948 -47.480 1.00 68.38 891 ALA A O 1
ATOM 7261 N N . LYS A 1 892 ? 35.638 4.913 -47.245 1.00 74.75 892 LYS A N 1
ATOM 7262 C CA . LYS A 1 892 ? 35.596 4.370 -48.620 1.00 74.75 892 LYS A CA 1
ATOM 7263 C C . LYS A 1 892 ? 35.498 5.487 -49.656 1.00 74.75 892 LYS A C 1
ATOM 7265 O O . LYS A 1 892 ? 36.270 5.506 -50.609 1.00 74.75 892 LYS A O 1
ATOM 7270 N N . VAL A 1 893 ? 34.596 6.449 -49.445 1.00 74.19 893 VAL A N 1
ATOM 7271 C CA . VAL A 1 893 ? 34.414 7.597 -50.350 1.00 74.19 893 VAL A CA 1
ATOM 7272 C C . VAL A 1 893 ? 35.730 8.359 -50.517 1.00 74.19 893 VAL A C 1
ATOM 7274 O O . VAL A 1 893 ? 36.152 8.563 -51.652 1.00 74.19 893 VAL A O 1
ATOM 7277 N N . ALA A 1 894 ? 36.429 8.659 -49.414 1.00 72.94 894 ALA A N 1
ATOM 7278 C CA . ALA A 1 894 ? 37.734 9.324 -49.444 1.00 72.94 894 ALA A CA 1
ATOM 7279 C C . ALA A 1 894 ? 38.830 8.501 -50.156 1.00 72.94 894 ALA A C 1
ATOM 7281 O O . ALA A 1 894 ? 39.636 9.064 -50.893 1.00 72.94 894 ALA A O 1
ATOM 7282 N N . LEU A 1 895 ? 38.844 7.170 -50.001 1.00 76.12 895 LEU A N 1
ATOM 7283 C CA . LEU A 1 895 ? 39.732 6.291 -50.773 1.00 76.12 895 LEU A CA 1
ATOM 7284 C C . LEU A 1 895 ? 39.449 6.383 -52.282 1.00 76.12 895 LEU A C 1
ATOM 7286 O O . LEU A 1 895 ? 40.377 6.437 -53.085 1.00 76.12 895 LEU A O 1
ATOM 7290 N N . VAL A 1 896 ? 38.175 6.429 -52.675 1.00 77.62 896 VAL A N 1
ATOM 7291 C CA . VAL A 1 896 ? 37.770 6.550 -54.082 1.00 77.62 896 VAL A CA 1
ATOM 7292 C C . VAL A 1 896 ? 37.995 7.975 -54.620 1.00 77.62 896 VAL A C 1
ATOM 7294 O O . VAL A 1 896 ? 38.239 8.131 -55.812 1.00 77.62 896 VAL A O 1
ATOM 7297 N N . ASP A 1 897 ? 37.961 9.027 -53.790 1.00 77.06 897 ASP A N 1
ATOM 7298 C CA . ASP A 1 897 ? 38.486 10.362 -54.150 1.00 77.06 897 ASP A CA 1
ATOM 7299 C C . ASP A 1 897 ? 39.983 10.287 -54.478 1.00 77.06 897 ASP A C 1
ATOM 7301 O O . ASP A 1 897 ? 40.369 10.627 -55.595 1.00 77.06 897 ASP A O 1
ATOM 7305 N N . ASP A 1 898 ? 40.807 9.737 -53.581 1.00 75.81 898 ASP A N 1
ATOM 7306 C CA . ASP A 1 898 ? 42.255 9.624 -53.805 1.00 75.81 898 ASP A CA 1
ATOM 7307 C C . ASP A 1 898 ? 42.618 8.797 -55.061 1.00 75.81 898 ASP A C 1
ATOM 7309 O O . ASP A 1 898 ? 43.646 9.050 -55.692 1.00 75.81 898 ASP A O 1
ATOM 7313 N N . LEU A 1 899 ? 41.815 7.784 -55.415 1.00 78.88 899 LEU A N 1
ATOM 7314 C CA . LEU A 1 899 ? 42.002 6.983 -56.634 1.00 78.88 899 LEU A CA 1
ATOM 7315 C C . LEU A 1 899 ? 41.562 7.743 -57.897 1.00 78.88 899 LEU A C 1
ATOM 7317 O O . LEU A 1 899 ? 42.249 7.676 -58.914 1.00 78.88 899 LEU A O 1
ATOM 7321 N N . ILE A 1 900 ? 40.474 8.517 -57.842 1.00 80.06 900 ILE A N 1
ATOM 7322 C CA . ILE A 1 900 ? 40.048 9.384 -58.956 1.00 80.06 900 ILE A CA 1
ATOM 7323 C C . ILE A 1 900 ? 41.075 10.499 -59.211 1.00 80.06 900 ILE A C 1
ATOM 7325 O O . ILE A 1 900 ? 41.392 10.779 -60.367 1.00 80.06 900 ILE A O 1
ATOM 7329 N N . ASP A 1 901 ? 41.675 11.069 -58.166 1.00 76.88 901 ASP A N 1
ATOM 7330 C CA . ASP A 1 901 ? 42.770 12.040 -58.297 1.00 76.88 901 ASP A CA 1
ATOM 7331 C C . ASP A 1 901 ? 44.063 11.419 -58.861 1.00 76.88 901 ASP A C 1
ATOM 7333 O O . ASP A 1 901 ? 44.923 12.132 -59.384 1.00 76.88 901 ASP A O 1
ATOM 7337 N N . CYS A 1 902 ? 44.210 10.088 -58.838 1.00 77.44 902 CYS A N 1
ATOM 7338 C CA . CYS A 1 902 ? 45.302 9.418 -59.545 1.00 77.44 902 CYS A CA 1
ATOM 7339 C C . CYS A 1 902 ? 45.100 9.369 -61.071 1.00 77.44 902 CYS A C 1
ATOM 7341 O O . CYS A 1 902 ? 46.097 9.193 -61.762 1.00 77.44 902 CYS A O 1
ATOM 7343 N N . LEU A 1 903 ? 43.881 9.575 -61.600 1.00 72.31 903 LEU A N 1
ATOM 7344 C CA . LEU A 1 903 ? 43.583 9.591 -63.046 1.00 72.31 903 LEU A CA 1
ATOM 7345 C C . LEU A 1 903 ? 43.965 10.904 -63.770 1.00 72.31 903 LEU A C 1
ATOM 7347 O O . LEU A 1 903 ? 43.713 11.023 -64.970 1.00 72.31 903 LEU A O 1
ATOM 7351 N N . GLU A 1 904 ? 44.556 11.905 -63.100 1.00 64.44 904 GLU A N 1
ATOM 7352 C CA . GLU A 1 904 ? 45.001 13.133 -63.783 1.00 64.44 904 GLU A CA 1
ATOM 7353 C C . GLU A 1 904 ? 46.154 12.839 -64.768 1.00 64.44 904 GLU A C 1
ATOM 7355 O O . GLU A 1 904 ? 47.306 12.670 -64.373 1.00 64.44 904 GLU A O 1
ATOM 7360 N N . THR A 1 905 ? 45.862 12.839 -66.073 1.00 54.19 905 THR A N 1
ATOM 7361 C CA . THR A 1 905 ? 46.883 12.794 -67.132 1.00 54.19 905 THR A CA 1
ATOM 7362 C C . THR A 1 905 ? 47.741 14.061 -67.116 1.00 54.19 905 THR A C 1
ATOM 7364 O O . THR A 1 905 ? 47.222 15.163 -67.323 1.00 54.19 905 THR A O 1
ATOM 7367 N N . GLU A 1 906 ? 49.051 13.912 -66.909 1.00 46.56 906 GLU A N 1
ATOM 7368 C CA . GLU A 1 906 ? 50.026 14.998 -67.068 1.00 46.56 906 GLU A CA 1
ATOM 7369 C C . GLU A 1 906 ? 50.262 15.333 -68.554 1.00 46.56 906 GLU A C 1
ATOM 7371 O O . GLU A 1 906 ? 50.186 14.468 -69.429 1.00 46.56 906 GLU A O 1
ATOM 7376 N N . GLU A 1 907 ? 50.568 16.599 -68.851 1.00 39.59 907 GLU A N 1
ATOM 7377 C CA . GLU A 1 907 ? 50.862 17.058 -70.213 1.00 39.59 907 GLU A CA 1
ATOM 7378 C C . GLU A 1 907 ? 52.157 16.425 -70.753 1.00 39.59 907 GLU A C 1
ATOM 7380 O O . GLU A 1 907 ? 53.261 16.759 -70.308 1.00 39.59 907 GLU A O 1
ATOM 7385 N N . GLN A 1 908 ? 52.058 15.588 -71.791 1.00 36.22 908 GLN A N 1
ATOM 7386 C CA . GLN A 1 908 ? 53.232 15.232 -72.589 1.00 36.22 908 GLN A CA 1
ATOM 7387 C C . GLN A 1 908 ? 53.706 16.454 -73.384 1.00 36.22 908 GLN A C 1
ATOM 7389 O O . GLN A 1 908 ? 53.166 16.793 -74.439 1.00 36.22 908 GLN A O 1
ATOM 7394 N N . LYS A 1 909 ? 54.755 17.115 -72.884 1.00 30.56 909 LYS A N 1
ATOM 7395 C CA . LYS A 1 909 ? 55.453 18.191 -73.595 1.00 30.56 909 LYS A CA 1
ATOM 7396 C C . LYS A 1 909 ? 56.162 17.650 -74.835 1.00 30.56 909 LYS A C 1
ATOM 7398 O O . LYS A 1 909 ? 57.316 17.232 -74.768 1.00 30.56 909 LYS A O 1
ATOM 7403 N N . HIS A 1 910 ? 55.496 17.720 -75.981 1.00 30.83 910 HIS A N 1
ATOM 7404 C CA . HIS A 1 910 ? 56.181 17.652 -77.266 1.00 30.83 910 HIS A CA 1
ATOM 7405 C C . HIS A 1 910 ? 56.879 18.991 -77.539 1.00 30.83 910 HIS A C 1
ATOM 7407 O O . HIS A 1 910 ? 56.241 19.971 -77.927 1.00 30.83 910 HIS A O 1
ATOM 7413 N N . ASP A 1 911 ? 58.198 19.034 -77.336 1.00 27.19 911 ASP A N 1
ATOM 7414 C CA . ASP A 1 911 ? 59.019 20.178 -77.740 1.00 27.19 911 ASP A CA 1
ATOM 7415 C C . ASP A 1 911 ? 58.993 20.338 -79.269 1.00 27.19 911 ASP A C 1
ATOM 7417 O O . ASP A 1 911 ? 59.508 19.508 -80.021 1.00 27.19 911 ASP A O 1
ATOM 7421 N N . ASN A 1 912 ? 58.409 21.442 -79.735 1.00 28.06 912 ASN A N 1
ATOM 7422 C CA . ASN A 1 912 ? 58.490 21.861 -81.131 1.00 28.06 912 ASN A CA 1
ATOM 7423 C C . ASN A 1 912 ? 59.892 22.407 -81.422 1.00 28.06 912 ASN A C 1
ATOM 7425 O O . ASN A 1 912 ? 60.234 23.474 -80.916 1.00 28.06 912 ASN A O 1
ATOM 7429 N N . ASN A 1 913 ? 60.676 21.746 -82.281 1.00 26.53 913 ASN A N 1
ATOM 7430 C CA . ASN A 1 913 ? 61.861 22.366 -82.886 1.00 26.53 913 ASN A CA 1
ATOM 7431 C C . ASN A 1 913 ? 62.290 21.718 -84.215 1.00 26.53 913 ASN A C 1
ATOM 7433 O O . ASN A 1 913 ? 63.186 20.878 -84.261 1.00 26.53 913 ASN A O 1
ATOM 7437 N N . ILE A 1 914 ? 61.700 22.192 -85.315 1.00 30.00 914 ILE A N 1
ATOM 7438 C CA . ILE A 1 914 ? 62.361 22.268 -86.626 1.00 30.00 914 ILE A CA 1
ATOM 7439 C C . ILE A 1 914 ? 61.978 23.622 -87.237 1.00 30.00 914 ILE A C 1
ATOM 7441 O O . ILE A 1 914 ? 60.861 23.757 -87.723 1.00 30.00 914 ILE A O 1
ATOM 7445 N N . ASP A 1 915 ? 62.866 24.623 -87.172 1.00 28.45 915 ASP A N 1
ATOM 7446 C CA . ASP A 1 915 ? 63.506 25.173 -88.384 1.00 28.45 915 ASP A CA 1
ATOM 7447 C C . ASP A 1 915 ? 64.512 26.310 -88.084 1.00 28.45 915 ASP A C 1
ATOM 7449 O O . ASP A 1 915 ? 64.123 27.382 -87.619 1.00 28.45 915 ASP A O 1
ATOM 7453 N N . GLN A 1 916 ? 65.793 26.092 -88.422 1.00 27.50 916 GLN A N 1
ATOM 7454 C CA . GLN A 1 916 ? 66.672 26.971 -89.230 1.00 27.50 916 GLN A CA 1
ATOM 7455 C C . GLN A 1 916 ? 68.166 26.858 -88.867 1.00 27.50 916 GLN A C 1
ATOM 7457 O O . GLN A 1 916 ? 68.566 27.198 -87.758 1.00 27.50 916 GLN A O 1
ATOM 7462 N N . LYS A 1 917 ? 68.978 26.588 -89.908 1.00 28.38 917 LYS A N 1
ATOM 7463 C CA . LYS A 1 917 ? 70.458 26.689 -89.980 1.00 28.38 917 LYS A CA 1
ATOM 7464 C C . LYS A 1 917 ? 71.221 25.641 -89.138 1.00 28.38 917 LYS A C 1
ATOM 7466 O O . LYS A 1 917 ? 70.715 25.147 -88.144 1.00 28.38 917 LYS A O 1
ATOM 7471 N N . GLU A 1 918 ? 72.428 25.209 -89.514 1.00 29.39 918 GLU A N 1
ATOM 7472 C CA . GLU A 1 918 ? 73.341 25.690 -90.570 1.00 29.39 918 GLU A CA 1
ATOM 7473 C C . GLU A 1 918 ? 74.030 24.515 -91.320 1.00 29.39 918 GLU A C 1
ATOM 7475 O O . GLU A 1 918 ? 73.659 23.357 -91.143 1.00 29.39 918 GLU A O 1
ATOM 7480 N N . ARG A 1 919 ? 74.979 24.798 -92.225 1.00 22.72 919 ARG A N 1
ATOM 7481 C CA . ARG A 1 919 ? 75.622 23.842 -93.165 1.00 22.72 919 ARG A CA 1
ATOM 7482 C C . ARG A 1 919 ? 77.063 24.322 -93.449 1.00 22.72 919 ARG A C 1
ATOM 7484 O O . ARG A 1 919 ? 77.229 25.542 -93.426 1.00 22.72 919 ARG A O 1
ATOM 7491 N N . PRO A 1 920 ? 78.034 23.498 -93.902 1.00 52.06 920 PRO A N 1
ATOM 7492 C CA . PRO A 1 920 ? 78.223 22.036 -93.836 1.00 52.06 920 PRO A CA 1
ATOM 7493 C C . PRO A 1 920 ? 79.504 21.656 -93.034 1.00 52.06 920 PRO A C 1
ATOM 7495 O O . PRO A 1 920 ? 80.171 22.537 -92.511 1.00 52.06 920 PRO A O 1
ATOM 7498 N N . GLU A 1 921 ? 79.907 20.378 -93.032 1.00 25.42 921 GLU A N 1
ATOM 7499 C CA . GLU A 1 921 ? 81.207 19.946 -93.605 1.00 25.42 921 GLU A CA 1
ATOM 7500 C C . GLU A 1 921 ? 81.219 18.416 -93.849 1.00 25.42 921 GLU A C 1
ATOM 7502 O O . GLU A 1 921 ? 80.231 17.739 -93.557 1.00 25.42 921 GLU A O 1
ATOM 7507 N N . GLU A 1 922 ? 82.254 17.896 -94.514 1.00 27.64 922 GLU A N 1
ATOM 7508 C CA . GLU A 1 922 ? 82.287 16.573 -95.173 1.00 27.64 922 GLU A CA 1
ATOM 7509 C C . GLU A 1 922 ? 83.230 15.578 -94.463 1.00 27.64 922 GLU A C 1
ATOM 7511 O O . GLU A 1 922 ? 84.243 16.019 -93.925 1.00 27.64 922 GLU A O 1
ATOM 7516 N N . GLN A 1 923 ? 82.966 14.257 -94.544 1.00 26.06 923 GLN A N 1
ATOM 7517 C CA . GLN A 1 923 ? 83.896 13.254 -95.130 1.00 26.06 923 GLN A CA 1
ATOM 7518 C C . GLN A 1 923 ? 83.457 11.774 -94.972 1.00 26.06 923 GLN A C 1
ATOM 7520 O O . GLN A 1 923 ? 83.166 11.306 -93.878 1.00 26.06 923 GLN A O 1
ATOM 7525 N N . ASP A 1 924 ? 83.488 11.077 -96.116 1.00 24.86 924 ASP A N 1
ATOM 7526 C CA . ASP A 1 924 ? 83.969 9.709 -96.403 1.00 24.86 924 ASP A CA 1
ATOM 7527 C C . ASP A 1 924 ? 83.423 8.394 -95.775 1.00 24.86 924 ASP A C 1
ATOM 7529 O O . ASP A 1 924 ? 82.899 8.293 -94.670 1.00 24.86 924 ASP A O 1
ATOM 7533 N N . LEU A 1 925 ? 83.580 7.362 -96.620 1.00 25.52 925 LEU A N 1
ATOM 7534 C CA . LEU A 1 925 ? 83.381 5.902 -96.491 1.00 25.52 925 LEU A CA 1
ATOM 7535 C C . LEU A 1 925 ? 84.705 5.232 -95.980 1.00 25.52 925 LEU A C 1
ATOM 7537 O O . LEU A 1 925 ? 85.616 5.999 -95.656 1.00 25.52 925 LEU A O 1
ATOM 7541 N N . PRO A 1 926 ? 84.926 3.882 -95.930 1.00 43.88 926 PRO A N 1
ATOM 7542 C CA . PRO A 1 926 ? 84.141 2.742 -96.460 1.00 43.88 926 PRO A CA 1
ATOM 7543 C C . PRO A 1 926 ? 84.080 1.457 -95.569 1.00 43.88 926 PRO A C 1
ATOM 7545 O O . PRO A 1 926 ? 84.486 1.510 -94.417 1.00 43.88 926 PRO A O 1
ATOM 7548 N N . GLU A 1 927 ? 83.543 0.350 -96.141 1.00 30.08 927 GLU A N 1
ATOM 7549 C CA . GLU A 1 927 ? 83.957 -1.098 -96.076 1.00 30.08 927 GLU A CA 1
ATOM 7550 C C . GLU A 1 927 ? 84.408 -1.746 -94.729 1.00 30.08 927 GLU A C 1
ATOM 7552 O O . GLU A 1 927 ? 84.940 -1.095 -93.843 1.00 30.08 927 GLU A O 1
ATOM 7557 N N . ASP A 1 928 ? 84.318 -3.055 -94.445 1.00 29.16 928 ASP A N 1
ATOM 7558 C CA . ASP A 1 928 ? 83.738 -4.290 -95.032 1.00 29.16 928 ASP A CA 1
ATOM 7559 C C . ASP A 1 928 ? 83.633 -5.316 -93.851 1.00 29.16 928 ASP A C 1
ATOM 7561 O O . ASP A 1 928 ? 84.168 -5.053 -92.775 1.00 29.16 928 ASP A O 1
ATOM 7565 N N . GLY A 1 929 ? 83.014 -6.505 -93.885 1.00 27.58 929 GLY A N 1
ATOM 7566 C CA . GLY A 1 929 ? 82.300 -7.260 -94.918 1.00 27.58 929 GLY A CA 1
ATOM 7567 C C . GLY A 1 929 ? 81.802 -8.624 -94.360 1.00 27.58 929 GLY A C 1
ATOM 7568 O O . GLY A 1 929 ? 81.963 -8.905 -93.175 1.00 27.58 929 GLY A O 1
ATOM 7569 N N . MET A 1 930 ? 81.151 -9.417 -95.226 1.00 29.73 930 MET A N 1
ATOM 7570 C CA . MET A 1 930 ? 81.230 -10.893 -95.445 1.00 29.73 930 MET A CA 1
ATOM 7571 C C . MET A 1 930 ? 81.775 -11.842 -94.342 1.00 29.73 930 MET A C 1
ATOM 7573 O O . MET A 1 930 ? 82.750 -11.533 -93.674 1.00 29.73 930 MET A O 1
ATOM 7577 N N . GLU A 1 931 ? 81.327 -13.096 -94.159 1.00 28.98 931 GLU A N 1
ATOM 7578 C CA . GLU A 1 931 ? 80.345 -14.024 -94.788 1.00 28.98 931 GLU A CA 1
ATOM 7579 C C . GLU A 1 931 ? 80.125 -15.202 -93.771 1.00 28.98 931 GLU A C 1
ATOM 7581 O O . GLU A 1 931 ? 80.890 -15.286 -92.811 1.00 28.98 931 GLU A O 1
ATOM 7586 N N . SER A 1 932 ? 79.211 -16.191 -93.833 1.00 29.62 932 SER A N 1
ATOM 7587 C CA . SER A 1 932 ? 77.988 -16.560 -94.599 1.00 29.62 932 SER A CA 1
ATOM 7588 C C . SER A 1 932 ? 77.289 -17.741 -93.830 1.00 29.62 932 SER A C 1
ATOM 7590 O O . SER A 1 932 ? 77.653 -17.982 -92.682 1.00 29.62 932 SER A O 1
ATOM 7592 N N . ALA A 1 933 ? 76.266 -18.506 -94.264 1.00 27.89 933 ALA A N 1
ATOM 7593 C CA . ALA A 1 933 ? 75.632 -18.685 -95.575 1.00 27.89 933 ALA A CA 1
ATOM 7594 C C . ALA A 1 933 ? 74.159 -19.187 -95.537 1.00 27.89 933 ALA A C 1
ATOM 7596 O O . ALA A 1 933 ? 73.704 -19.832 -94.599 1.00 27.89 933 ALA A O 1
ATOM 7597 N N . THR A 1 934 ? 73.466 -18.871 -96.636 1.00 30.38 934 THR A N 1
ATOM 7598 C CA . THR A 1 934 ? 72.437 -19.584 -97.439 1.00 30.38 934 THR A CA 1
ATOM 7599 C C . THR A 1 934 ? 72.066 -21.054 -97.113 1.00 30.38 934 THR A C 1
ATOM 7601 O O . THR A 1 934 ? 72.921 -21.814 -96.682 1.00 30.38 934 THR A O 1
ATOM 7604 N N . GLU A 1 935 ? 70.861 -21.582 -97.405 1.00 27.03 935 GLU A N 1
ATOM 7605 C CA . GLU A 1 935 ? 69.829 -21.239 -98.420 1.00 27.03 935 GLU A CA 1
ATOM 7606 C C . GLU A 1 935 ? 68.388 -21.220 -97.833 1.00 27.03 935 GLU A C 1
ATOM 7608 O O . GLU A 1 935 ? 68.059 -22.025 -96.971 1.00 27.03 935 GLU A O 1
ATOM 7613 N N . ARG A 1 936 ? 67.567 -20.188 -98.107 1.00 29.33 936 ARG A N 1
ATOM 7614 C CA . ARG A 1 936 ? 66.470 -20.089 -99.120 1.00 29.33 936 ARG A CA 1
ATOM 7615 C C . ARG A 1 936 ? 65.300 -21.097 -99.007 1.00 29.33 936 ARG A C 1
ATOM 7617 O O . ARG A 1 936 ? 65.526 -22.282 -98.832 1.00 29.33 936 ARG A O 1
ATOM 7624 N N . SER A 1 937 ? 64.034 -20.740 -99.273 1.00 26.36 937 SER A N 1
ATOM 7625 C CA . SER A 1 937 ? 63.340 -19.428 -99.271 1.00 26.36 937 SER A CA 1
ATOM 7626 C C . SER A 1 937 ? 61.831 -19.604 -99.543 1.00 26.36 937 SER A C 1
ATOM 7628 O O . SER A 1 937 ? 61.475 -20.049 -100.633 1.00 26.36 937 SER A O 1
ATOM 7630 N N . VAL A 1 938 ? 60.955 -19.128 -98.651 1.00 30.58 938 VAL A N 1
ATOM 7631 C CA . VAL A 1 938 ? 59.619 -18.604 -99.011 1.00 30.58 938 VAL A CA 1
ATOM 7632 C C . VAL A 1 938 ? 59.335 -17.416 -98.090 1.00 30.58 938 VAL A C 1
ATOM 7634 O O . VAL A 1 938 ? 59.103 -17.600 -96.901 1.00 30.58 938 VAL A O 1
ATOM 7637 N N . ASN A 1 939 ? 59.378 -16.196 -98.628 1.00 29.50 939 ASN A N 1
ATOM 7638 C CA . ASN A 1 939 ? 58.944 -14.996 -97.908 1.00 29.50 939 ASN A CA 1
ATOM 7639 C C . ASN A 1 939 ? 57.445 -14.777 -98.117 1.00 29.50 939 ASN A C 1
ATOM 7641 O O . ASN A 1 939 ? 56.985 -14.872 -99.253 1.00 29.50 939 ASN A O 1
ATOM 7645 N N . LEU A 1 940 ? 56.740 -14.346 -97.067 1.00 30.19 940 LEU A N 1
ATOM 7646 C CA . LEU A 1 940 ? 55.685 -13.333 -97.174 1.00 30.19 940 LEU A CA 1
ATOM 7647 C C . LEU A 1 940 ? 55.430 -12.672 -95.804 1.00 30.19 940 LEU A C 1
ATOM 7649 O O . LEU A 1 940 ? 54.704 -13.195 -94.971 1.00 30.19 940 LEU A O 1
ATOM 7653 N N . ASN A 1 941 ? 56.056 -11.505 -95.638 1.00 30.06 941 ASN A N 1
ATOM 7654 C CA . ASN A 1 941 ? 55.727 -10.384 -94.746 1.00 30.06 941 ASN A CA 1
ATOM 7655 C C . ASN A 1 941 ? 55.558 -10.630 -93.230 1.00 30.06 941 ASN A C 1
ATOM 7657 O O . ASN A 1 941 ? 54.552 -11.145 -92.755 1.00 30.06 941 ASN A O 1
ATOM 7661 N N . ALA A 1 942 ? 56.493 -10.054 -92.470 1.00 35.50 942 ALA A N 1
ATOM 7662 C CA . ALA A 1 942 ? 56.261 -9.561 -91.113 1.00 35.50 942 ALA A CA 1
ATOM 7663 C C . ALA A 1 942 ? 56.112 -8.018 -91.130 1.00 35.50 942 ALA A C 1
ATOM 7665 O O . ALA A 1 942 ? 56.290 -7.400 -92.176 1.00 35.50 942 ALA A O 1
ATOM 7666 N N . GLN A 1 943 ? 55.889 -7.425 -89.948 1.00 38.19 943 GLN A N 1
ATOM 7667 C CA . GLN A 1 943 ? 55.830 -5.981 -89.639 1.00 38.19 943 GLN A CA 1
ATOM 7668 C C . GLN A 1 943 ? 54.561 -5.211 -90.056 1.00 38.19 943 GLN A C 1
ATOM 7670 O O . GLN A 1 943 ? 54.427 -4.760 -91.188 1.00 38.19 943 GLN A O 1
ATOM 7675 N N . GLN A 1 944 ? 53.736 -4.885 -89.056 1.00 35.75 944 GLN A N 1
ATOM 7676 C CA . GLN A 1 944 ? 53.479 -3.493 -88.652 1.00 35.75 944 GLN A CA 1
ATOM 7677 C C . GLN A 1 944 ? 52.971 -3.475 -87.199 1.00 35.75 944 GLN A C 1
ATOM 7679 O O . GLN A 1 944 ? 51.967 -4.110 -86.896 1.00 35.75 944 GLN A O 1
ATOM 7684 N N . LYS A 1 945 ? 53.667 -2.765 -86.298 1.00 40.50 945 LYS A N 1
ATOM 7685 C CA . LYS A 1 945 ? 53.105 -2.374 -84.992 1.00 40.50 945 LYS A CA 1
ATOM 7686 C C . LYS A 1 945 ? 52.262 -1.117 -85.201 1.00 40.50 945 LYS A C 1
ATOM 7688 O O . LYS A 1 945 ? 52.739 -0.192 -85.858 1.00 40.50 945 LYS A O 1
ATOM 7693 N N . GLN A 1 946 ? 51.065 -1.063 -84.627 1.00 40.72 946 GLN A N 1
ATOM 7694 C CA . GLN A 1 946 ? 50.255 0.155 -84.565 1.00 40.72 946 GLN A CA 1
ATOM 7695 C C . GLN A 1 946 ? 50.146 0.611 -83.110 1.00 40.72 946 GLN A C 1
ATOM 7697 O O . GLN A 1 946 ? 49.629 -0.116 -82.271 1.00 40.72 946 GLN A O 1
ATOM 7702 N N . SER A 1 947 ? 50.640 1.814 -82.818 1.00 49.88 947 SER A N 1
ATOM 7703 C CA . SER A 1 947 ? 50.356 2.510 -81.561 1.00 49.88 947 SER A CA 1
ATOM 7704 C C . SER A 1 947 ? 48.891 2.947 -81.527 1.00 49.88 947 SER A C 1
ATOM 7706 O O . SER A 1 947 ? 48.364 3.409 -82.542 1.00 49.88 947 SER A O 1
ATOM 7708 N N . ILE A 1 948 ? 48.252 2.839 -80.365 1.00 60.16 948 ILE A N 1
ATOM 7709 C CA . ILE A 1 948 ? 46.850 3.225 -80.164 1.00 60.16 948 ILE A CA 1
ATOM 7710 C C . ILE A 1 948 ? 46.701 4.759 -80.246 1.00 60.16 948 ILE A C 1
ATOM 7712 O O . ILE A 1 948 ? 47.556 5.501 -79.768 1.00 60.16 948 ILE A O 1
ATOM 7716 N N . ASP A 1 949 ? 45.616 5.239 -80.868 1.00 70.75 949 ASP A N 1
ATOM 7717 C CA . ASP A 1 949 ? 45.320 6.677 -80.991 1.00 70.75 949 ASP A CA 1
ATOM 7718 C C . ASP A 1 949 ? 44.986 7.309 -79.626 1.00 70.75 949 ASP A C 1
ATOM 7720 O O . ASP A 1 949 ? 44.292 6.715 -78.794 1.00 70.75 949 ASP A O 1
ATOM 7724 N N . SER A 1 950 ? 45.418 8.552 -79.403 1.00 68.94 950 SER A N 1
ATOM 7725 C CA . SER A 1 950 ? 45.228 9.264 -78.130 1.00 68.94 950 SER A CA 1
ATOM 7726 C C . SER A 1 950 ? 43.750 9.477 -77.782 1.00 68.94 950 SER A C 1
ATOM 7728 O O . SER A 1 950 ? 43.380 9.509 -76.608 1.00 68.94 950 SER A O 1
ATOM 7730 N N . LYS A 1 951 ? 42.876 9.529 -78.792 1.00 73.75 951 LYS A N 1
ATOM 7731 C CA . LYS A 1 951 ? 41.415 9.589 -78.628 1.00 73.75 951 LYS A CA 1
ATOM 7732 C C . LYS A 1 951 ? 40.821 8.304 -78.056 1.00 73.75 951 LYS A C 1
ATOM 7734 O O . LYS A 1 951 ? 39.847 8.371 -77.306 1.00 73.75 951 LYS A O 1
ATOM 7739 N N . THR A 1 952 ? 41.404 7.153 -78.389 1.00 74.62 952 THR A N 1
ATOM 7740 C CA . THR A 1 952 ? 41.033 5.844 -77.832 1.00 74.62 952 THR A CA 1
ATOM 7741 C C . THR A 1 952 ? 41.492 5.750 -76.380 1.00 74.62 952 THR A C 1
ATOM 7743 O O . THR A 1 952 ? 40.712 5.358 -75.517 1.00 74.62 952 THR A O 1
ATOM 7746 N N . ILE A 1 953 ? 42.711 6.215 -76.085 1.00 76.56 953 ILE A N 1
ATOM 7747 C CA . ILE A 1 953 ? 43.228 6.332 -74.712 1.00 76.56 953 ILE A CA 1
ATOM 7748 C C . ILE A 1 953 ? 42.307 7.221 -73.856 1.00 76.56 953 ILE A C 1
ATOM 7750 O O . ILE A 1 953 ? 41.952 6.833 -72.745 1.00 76.56 953 ILE A O 1
ATOM 7754 N N . ALA A 1 954 ? 41.844 8.362 -74.379 1.00 78.12 954 ALA A N 1
ATOM 7755 C CA . ALA A 1 954 ? 40.909 9.241 -73.671 1.00 78.12 954 ALA A CA 1
ATOM 7756 C C . ALA A 1 954 ? 39.542 8.583 -73.385 1.00 78.12 954 ALA A C 1
ATOM 7758 O O . ALA A 1 954 ? 38.990 8.785 -72.306 1.00 78.12 954 ALA A O 1
ATOM 7759 N N . LEU A 1 955 ? 39.012 7.764 -74.306 1.00 79.94 955 LEU A N 1
ATOM 7760 C CA . LEU A 1 955 ? 37.778 6.995 -74.076 1.00 79.94 955 LEU A CA 1
ATOM 7761 C C . LEU A 1 955 ? 37.960 5.924 -72.992 1.00 79.94 955 LEU A C 1
ATOM 7763 O O . LEU A 1 955 ? 37.093 5.789 -72.131 1.00 79.94 955 LEU A O 1
ATOM 7767 N N . LEU A 1 956 ? 39.088 5.206 -72.996 1.00 81.25 956 LEU A N 1
ATOM 7768 C CA . LEU A 1 956 ? 39.400 4.192 -71.983 1.00 81.25 956 LEU A CA 1
ATOM 7769 C C . LEU A 1 956 ? 39.538 4.826 -70.587 1.00 81.25 956 LEU A C 1
ATOM 7771 O O . LEU A 1 956 ? 38.880 4.393 -69.645 1.00 81.25 956 LEU A O 1
ATOM 7775 N N . THR A 1 957 ? 40.299 5.921 -70.469 1.00 82.44 957 THR A N 1
ATOM 7776 C CA . THR A 1 957 ? 40.449 6.677 -69.211 1.00 82.44 957 THR A CA 1
ATOM 7777 C C . THR A 1 957 ? 39.127 7.303 -68.739 1.00 82.44 957 THR A C 1
ATOM 7779 O O . THR A 1 957 ? 38.899 7.431 -67.537 1.00 82.44 957 THR A O 1
ATOM 7782 N N . PHE A 1 958 ? 38.213 7.652 -69.651 1.00 85.50 958 PHE A N 1
ATOM 7783 C CA . PHE A 1 958 ? 36.866 8.090 -69.278 1.00 85.50 958 PHE A CA 1
ATOM 7784 C C . PHE A 1 958 ? 35.995 6.932 -68.756 1.00 85.50 958 PHE A C 1
ATOM 7786 O O . PHE A 1 958 ? 35.282 7.113 -67.772 1.00 85.50 958 PHE A O 1
ATOM 7793 N N . ALA A 1 959 ? 36.076 5.733 -69.344 1.00 85.06 959 ALA A N 1
ATOM 7794 C CA . ALA A 1 959 ? 35.377 4.551 -68.829 1.00 85.06 959 ALA A CA 1
ATOM 7795 C C . ALA A 1 959 ? 35.882 4.138 -67.433 1.00 85.06 959 ALA A C 1
ATOM 7797 O O . ALA A 1 959 ? 35.074 3.861 -66.547 1.00 85.06 959 ALA A O 1
ATOM 7798 N N . ASP A 1 960 ? 37.199 4.195 -67.215 1.00 86.94 960 ASP A N 1
ATOM 7799 C CA . ASP A 1 960 ? 37.840 4.025 -65.904 1.00 86.94 960 ASP A CA 1
ATOM 7800 C C . ASP A 1 960 ? 37.293 5.026 -64.864 1.00 86.94 960 ASP A C 1
ATOM 7802 O O . ASP A 1 960 ? 36.887 4.644 -63.763 1.00 86.94 960 ASP A O 1
ATOM 7806 N N . LEU A 1 961 ? 37.221 6.313 -65.229 1.00 85.88 961 LEU A N 1
ATOM 7807 C CA . LEU A 1 961 ? 36.678 7.377 -64.378 1.00 85.88 961 LEU A CA 1
ATOM 7808 C C . LEU A 1 961 ? 35.198 7.135 -64.037 1.00 85.88 961 LEU A C 1
ATOM 7810 O O . LEU A 1 961 ? 34.799 7.272 -62.880 1.00 85.88 961 LEU A O 1
ATOM 7814 N N . VAL A 1 962 ? 34.380 6.750 -65.018 1.00 86.31 962 VAL A N 1
ATOM 7815 C CA . VAL A 1 962 ? 32.960 6.415 -64.821 1.00 86.31 962 VAL A CA 1
ATOM 7816 C C . VAL A 1 962 ? 32.798 5.217 -63.878 1.00 86.31 962 VAL A C 1
ATOM 7818 O O . VAL A 1 962 ? 31.955 5.263 -62.980 1.00 86.31 962 VAL A O 1
ATOM 7821 N N . PHE A 1 963 ? 33.630 4.180 -64.018 1.00 88.44 963 PHE A N 1
ATOM 7822 C CA . PHE A 1 963 ? 33.602 3.000 -63.150 1.00 88.44 963 PHE A CA 1
ATOM 7823 C C . PHE A 1 963 ? 33.959 3.345 -61.696 1.00 88.44 963 PHE A C 1
ATOM 7825 O O . PHE A 1 963 ? 33.258 2.924 -60.779 1.00 88.44 963 PHE A O 1
ATOM 7832 N N . LEU A 1 964 ? 34.965 4.197 -61.459 1.00 86.50 964 LEU A N 1
ATOM 7833 C CA . LEU A 1 964 ? 35.277 4.672 -60.102 1.00 86.50 964 LEU A CA 1
ATOM 7834 C C . LEU A 1 964 ? 34.143 5.504 -59.481 1.00 86.50 964 LEU A C 1
ATOM 7836 O O . LEU A 1 964 ? 33.876 5.385 -58.286 1.00 86.50 964 LEU A O 1
ATOM 7840 N N . ASN A 1 965 ? 33.425 6.310 -60.271 1.00 85.94 965 ASN A N 1
ATOM 7841 C CA . ASN A 1 965 ? 32.274 7.070 -59.766 1.00 85.94 965 ASN A CA 1
ATOM 7842 C C . ASN A 1 965 ? 31.059 6.173 -59.433 1.00 85.94 965 ASN A C 1
ATOM 7844 O O . ASN A 1 965 ? 30.220 6.579 -58.626 1.00 85.94 965 ASN A O 1
ATOM 7848 N N . CYS A 1 966 ? 30.989 4.936 -59.945 1.00 86.81 966 CYS A N 1
ATOM 7849 C CA . CYS A 1 966 ? 29.952 3.968 -59.554 1.00 86.81 966 CYS A CA 1
ATOM 7850 C C . CYS A 1 966 ? 30.025 3.590 -58.059 1.00 86.81 966 CYS A C 1
ATOM 7852 O O . CYS A 1 966 ? 28.994 3.344 -57.439 1.00 86.81 966 CYS A O 1
ATOM 7854 N N . PHE A 1 967 ? 31.211 3.640 -57.437 1.00 83.81 967 PHE A N 1
ATOM 7855 C CA . PHE A 1 967 ? 31.372 3.415 -55.991 1.00 83.81 967 PHE A CA 1
ATOM 7856 C C . PHE A 1 967 ? 30.826 4.551 -55.110 1.00 83.81 967 PHE A C 1
ATOM 7858 O O . PHE A 1 967 ? 30.642 4.364 -53.912 1.00 83.81 967 PHE A O 1
ATOM 7865 N N . LYS A 1 968 ? 30.555 5.734 -55.676 1.00 79.19 968 LYS A N 1
ATOM 7866 C CA . LYS A 1 968 ? 30.033 6.901 -54.940 1.00 79.19 968 LYS A CA 1
ATOM 7867 C C . LYS A 1 968 ? 28.541 7.144 -55.159 1.00 79.19 968 LYS A C 1
ATOM 7869 O O . LYS A 1 968 ? 27.977 8.059 -54.554 1.00 79.19 968 LYS A O 1
ATOM 7874 N N . THR A 1 969 ? 27.884 6.381 -56.033 1.00 77.50 969 THR A N 1
ATOM 7875 C CA . THR A 1 969 ? 26.525 6.693 -56.489 1.00 77.50 969 THR A CA 1
ATOM 7876 C C . THR A 1 969 ? 25.455 5.998 -55.650 1.00 77.50 969 THR A C 1
ATOM 7878 O O . THR A 1 969 ? 25.088 4.852 -55.897 1.00 77.50 969 THR A O 1
ATOM 7881 N N . ILE A 1 970 ? 24.887 6.721 -54.683 1.00 73.31 970 ILE A N 1
ATOM 7882 C CA . ILE A 1 970 ? 23.781 6.240 -53.844 1.00 73.31 970 ILE A CA 1
ATOM 7883 C C . ILE A 1 970 ? 22.562 7.164 -54.046 1.00 73.31 970 ILE A C 1
ATOM 7885 O O . ILE A 1 970 ? 22.641 8.338 -53.681 1.00 73.31 970 ILE A O 1
ATOM 7889 N N . PRO A 1 971 ? 21.427 6.686 -54.602 1.00 76.25 971 PRO A N 1
ATOM 7890 C CA . PRO A 1 971 ? 21.182 5.346 -55.142 1.00 76.25 971 PRO A CA 1
ATOM 7891 C C . PRO A 1 971 ? 21.818 5.130 -56.528 1.00 76.25 971 PRO A C 1
ATOM 7893 O O . PRO A 1 971 ? 21.781 6.014 -57.390 1.00 76.25 971 PRO A O 1
ATOM 7896 N N . LEU A 1 972 ? 22.314 3.911 -56.761 1.00 82.00 972 LEU A N 1
ATOM 7897 C CA . LEU A 1 972 ? 23.022 3.509 -57.979 1.00 82.00 972 LEU A CA 1
ATOM 7898 C C . LEU A 1 972 ? 22.101 3.534 -59.214 1.00 82.00 972 LEU A C 1
ATOM 7900 O O . LEU A 1 972 ? 21.396 2.572 -59.527 1.00 82.00 972 LEU A O 1
ATOM 7904 N N . SER A 1 973 ? 22.081 4.671 -59.907 1.00 85.19 973 SER A N 1
ATOM 7905 C CA . SER A 1 973 ? 21.131 4.977 -60.977 1.00 85.19 973 SER A CA 1
ATOM 7906 C C . SER A 1 973 ? 21.779 5.812 -62.079 1.00 85.19 973 SER A C 1
ATOM 7908 O O . SER A 1 973 ? 22.641 6.645 -61.808 1.00 85.19 973 SER A O 1
ATOM 7910 N N . GLU A 1 974 ? 21.332 5.615 -63.323 1.00 83.31 974 GLU A N 1
ATOM 7911 C CA . GLU A 1 974 ? 21.851 6.306 -64.516 1.00 83.31 974 GLU A CA 1
ATOM 7912 C C . GLU A 1 974 ? 21.824 7.835 -64.332 1.00 83.31 974 GLU A C 1
ATOM 7914 O O . GLU A 1 974 ? 22.813 8.516 -64.584 1.00 83.31 974 GLU A O 1
ATOM 7919 N N . THR A 1 975 ? 20.735 8.367 -63.768 1.00 82.31 975 THR A N 1
ATOM 7920 C CA . THR A 1 975 ? 20.574 9.795 -63.457 1.00 82.31 975 THR A CA 1
ATOM 7921 C C . THR A 1 975 ? 21.533 10.314 -62.386 1.00 82.31 975 THR A C 1
ATOM 7923 O O . THR A 1 975 ? 22.028 11.428 -62.526 1.00 82.31 975 THR A O 1
ATOM 7926 N N . ALA A 1 976 ? 21.810 9.542 -61.329 1.00 81.38 976 ALA A N 1
ATOM 7927 C CA . ALA A 1 976 ? 22.726 9.974 -60.270 1.00 81.38 976 ALA A CA 1
ATOM 7928 C C . ALA A 1 976 ? 24.196 9.879 -60.713 1.00 81.38 976 ALA A C 1
ATOM 7930 O O . ALA A 1 976 ? 25.002 10.731 -60.346 1.00 81.38 976 ALA A O 1
ATOM 7931 N N . LEU A 1 977 ? 24.537 8.883 -61.540 1.00 84.81 977 LEU A N 1
ATOM 7932 C CA . LEU A 1 977 ? 25.886 8.726 -62.087 1.00 84.81 977 LEU A CA 1
ATOM 7933 C C . LEU A 1 977 ? 26.196 9.841 -63.088 1.00 84.81 977 LEU A C 1
ATOM 7935 O O . LEU A 1 977 ? 27.272 10.431 -63.041 1.00 84.81 977 LEU A O 1
ATOM 7939 N N . LEU A 1 978 ? 25.227 10.190 -63.940 1.00 83.50 978 LEU A N 1
ATOM 7940 C CA . LEU A 1 978 ? 25.335 11.344 -64.832 1.00 83.50 978 LEU A CA 1
ATOM 7941 C C . LEU A 1 978 ? 25.535 12.650 -64.059 1.00 83.50 978 LEU A C 1
ATOM 7943 O O . LEU A 1 978 ? 26.390 13.437 -64.449 1.00 83.50 978 LEU A O 1
ATOM 7947 N N . ASP A 1 979 ? 24.819 12.868 -62.953 1.00 81.44 979 ASP A N 1
ATOM 7948 C CA . ASP A 1 979 ? 24.996 14.076 -62.139 1.00 81.44 979 ASP A CA 1
ATOM 7949 C C . ASP A 1 979 ? 26.367 14.110 -61.431 1.00 81.44 979 ASP A C 1
ATOM 7951 O O . ASP A 1 979 ? 27.052 15.131 -61.473 1.00 81.44 979 ASP A O 1
ATOM 7955 N N . GLN A 1 980 ? 26.852 12.987 -60.882 1.00 80.94 980 GLN A N 1
ATOM 7956 C CA . GLN A 1 980 ? 28.203 12.920 -60.298 1.00 80.94 980 GLN A CA 1
ATOM 7957 C C . GLN A 1 980 ? 29.322 13.135 -61.331 1.00 80.94 980 GLN A C 1
ATOM 7959 O O . GLN A 1 980 ? 30.310 13.802 -61.023 1.00 80.94 980 GLN A O 1
ATOM 7964 N N . VAL A 1 981 ? 29.168 12.629 -62.558 1.00 80.56 981 VAL A N 1
ATOM 7965 C CA . VAL A 1 981 ? 30.161 12.788 -63.635 1.00 80.56 981 VAL A CA 1
ATOM 7966 C C . VAL A 1 981 ? 30.093 14.184 -64.275 1.00 80.56 981 VAL A C 1
ATOM 7968 O O . VAL A 1 981 ? 31.132 14.762 -64.582 1.00 80.56 981 VAL A O 1
ATOM 7971 N N . GLN A 1 982 ? 28.897 14.758 -64.461 1.00 77.31 982 GLN A N 1
ATOM 7972 C CA . GLN A 1 982 ? 28.713 16.041 -65.159 1.00 77.31 982 GLN A CA 1
ATOM 7973 C C . GLN A 1 982 ? 28.725 17.268 -64.235 1.00 77.31 982 GLN A C 1
ATOM 7975 O O . GLN A 1 982 ? 29.088 18.349 -64.700 1.00 77.31 982 GLN A O 1
ATOM 7980 N N . ASN A 1 983 ? 28.355 17.134 -62.958 1.00 72.00 983 ASN A N 1
ATOM 7981 C CA . ASN A 1 983 ? 28.262 18.237 -61.987 1.00 72.00 983 ASN A CA 1
ATOM 7982 C C . ASN A 1 983 ? 29.036 17.991 -60.675 1.00 72.00 983 ASN A C 1
ATOM 7984 O O . ASN A 1 983 ? 29.243 18.939 -59.917 1.00 72.00 983 ASN A O 1
ATOM 7988 N N . GLY A 1 984 ? 29.467 16.755 -60.399 1.00 68.19 984 GLY A N 1
ATOM 7989 C CA . GLY A 1 984 ? 30.263 16.396 -59.221 1.00 68.19 984 GLY A CA 1
ATOM 7990 C C . GLY A 1 984 ? 31.771 16.647 -59.365 1.00 68.19 984 GLY A C 1
ATOM 7991 O O . GLY A 1 984 ? 32.243 17.253 -60.328 1.00 68.19 984 GLY A O 1
ATOM 7992 N N . GLY A 1 985 ? 32.547 16.165 -58.386 1.00 63.91 985 GLY A N 1
ATOM 7993 C CA . GLY A 1 985 ? 33.991 16.436 -58.271 1.00 63.91 985 GLY A CA 1
ATOM 7994 C C . GLY A 1 985 ? 34.827 16.001 -59.481 1.00 63.91 985 GLY A C 1
ATOM 7995 O O . GLY A 1 985 ? 35.794 16.674 -59.824 1.00 63.91 985 GLY A O 1
ATOM 7996 N N . SER A 1 986 ? 34.399 14.945 -60.178 1.00 71.62 986 SER A N 1
ATOM 7997 C CA . SER A 1 986 ? 35.069 14.386 -61.362 1.00 71.62 986 SER A CA 1
ATOM 7998 C C . SER A 1 986 ? 34.975 15.265 -62.620 1.00 71.62 986 SER A C 1
ATOM 8000 O O . SER A 1 986 ? 35.651 14.985 -63.610 1.00 71.62 986 SER A O 1
ATOM 8002 N N . LYS A 1 987 ? 34.149 16.325 -62.620 1.00 77.56 987 LYS A N 1
ATOM 8003 C CA . LYS A 1 987 ? 33.887 17.164 -63.804 1.00 77.56 987 LYS A CA 1
ATOM 8004 C C . LYS A 1 987 ? 35.170 17.727 -64.433 1.00 77.56 987 LYS A C 1
ATOM 8006 O O . LYS A 1 987 ? 35.309 17.716 -65.650 1.00 77.56 987 LYS A O 1
ATOM 8011 N N . ARG A 1 988 ? 36.140 18.154 -63.614 1.00 78.31 988 ARG A N 1
ATOM 8012 C CA . ARG A 1 988 ? 37.428 18.716 -64.074 1.00 78.31 988 ARG A CA 1
ATOM 8013 C C . ARG A 1 988 ? 38.241 17.708 -64.896 1.00 78.31 988 ARG A C 1
ATOM 8015 O O . ARG A 1 988 ? 38.918 18.098 -65.844 1.00 78.31 988 ARG A O 1
ATOM 8022 N N . GLN A 1 989 ? 38.177 16.427 -64.541 1.00 76.25 989 GLN A N 1
ATOM 8023 C CA . GLN A 1 989 ? 38.806 15.326 -65.264 1.00 76.25 989 GLN A CA 1
ATOM 8024 C C . GLN A 1 989 ? 38.039 15.015 -66.563 1.00 76.25 989 GLN A C 1
ATOM 8026 O O . GLN A 1 989 ? 38.664 14.777 -67.593 1.00 76.25 989 GLN A O 1
ATOM 8031 N N . VAL A 1 990 ? 36.702 15.089 -66.549 1.00 80.81 990 VAL A N 1
ATOM 8032 C CA . VAL A 1 990 ? 35.862 14.929 -67.754 1.00 80.81 990 VAL A CA 1
ATOM 8033 C C . VAL A 1 990 ? 36.131 16.028 -68.783 1.00 80.81 990 VAL A C 1
ATOM 8035 O O . VAL A 1 990 ? 36.371 15.716 -69.947 1.00 80.81 990 VAL A O 1
ATOM 8038 N N . ASP A 1 991 ? 36.149 17.294 -68.355 1.00 79.12 991 ASP A N 1
ATOM 8039 C CA . ASP A 1 991 ? 36.389 18.445 -69.232 1.00 79.12 991 ASP A CA 1
ATOM 8040 C C . ASP A 1 991 ? 37.765 18.319 -69.932 1.00 79.12 991 ASP A C 1
ATOM 8042 O O . ASP A 1 991 ? 37.848 18.447 -71.154 1.00 79.12 991 ASP A O 1
ATOM 8046 N N . LYS A 1 992 ? 38.824 17.934 -69.196 1.00 78.06 992 LYS A N 1
ATOM 8047 C CA . LYS A 1 992 ? 40.159 17.618 -69.754 1.00 78.06 992 LYS A CA 1
ATOM 8048 C C . LYS A 1 992 ? 40.136 16.493 -70.799 1.00 78.06 992 LYS A C 1
ATOM 8050 O O . LYS A 1 992 ? 40.806 16.582 -71.825 1.00 78.06 992 LYS A O 1
ATOM 8055 N N . LEU A 1 993 ? 39.394 15.411 -70.551 1.00 80.12 993 LEU A N 1
ATOM 8056 C CA . LEU A 1 993 ? 39.308 14.283 -71.489 1.00 80.12 993 LEU A CA 1
ATOM 8057 C C . LEU A 1 993 ? 38.520 14.654 -72.759 1.00 80.12 993 LEU A C 1
ATOM 8059 O O . LEU A 1 993 ? 38.837 14.154 -73.841 1.00 80.12 993 LEU A O 1
ATOM 8063 N N . ALA A 1 994 ? 37.556 15.575 -72.657 1.00 79.62 994 ALA A N 1
ATOM 8064 C CA . ALA A 1 994 ? 36.817 16.117 -73.797 1.00 79.62 994 ALA A CA 1
ATOM 8065 C C . ALA A 1 994 ? 37.656 17.048 -74.695 1.00 79.62 994 ALA A C 1
ATOM 8067 O O . ALA A 1 994 ? 37.411 17.100 -75.902 1.00 79.62 994 ALA A O 1
ATOM 8068 N N . GLU A 1 995 ? 38.683 17.720 -74.159 1.00 78.38 995 GLU A N 1
ATOM 8069 C CA . GLU A 1 995 ? 39.672 18.454 -74.969 1.00 78.38 995 GLU A CA 1
ATOM 8070 C C . GLU A 1 995 ? 40.503 17.510 -75.862 1.00 78.38 995 GLU A C 1
ATOM 8072 O O . GLU A 1 995 ? 40.830 17.859 -76.998 1.00 78.38 995 GLU A O 1
ATOM 8077 N N . ILE A 1 996 ? 40.799 16.292 -75.386 1.00 76.31 996 ILE A N 1
ATOM 8078 C CA . ILE A 1 996 ? 41.546 15.267 -76.141 1.00 76.31 996 ILE A CA 1
ATOM 8079 C C . ILE A 1 996 ? 40.633 14.530 -77.135 1.00 76.31 996 ILE A C 1
ATOM 8081 O O . ILE A 1 996 ? 41.032 14.268 -78.275 1.00 76.31 996 ILE A O 1
ATOM 8085 N N . ASN A 1 997 ? 39.401 14.199 -76.733 1.00 80.50 997 ASN A N 1
ATOM 8086 C CA . ASN A 1 997 ? 38.415 13.548 -77.593 1.00 80.50 997 ASN A CA 1
ATOM 8087 C C . ASN A 1 997 ? 37.056 14.280 -77.572 1.00 80.50 997 ASN A C 1
ATOM 8089 O O . ASN A 1 997 ? 36.253 14.046 -76.665 1.00 80.50 997 ASN A O 1
ATOM 8093 N N . PRO A 1 998 ? 36.737 15.081 -78.611 1.00 77.00 998 PRO A N 1
ATOM 8094 C CA . PRO A 1 998 ? 35.498 15.859 -78.684 1.00 77.00 998 PRO A CA 1
ATOM 8095 C C . PRO A 1 998 ? 34.194 15.058 -78.571 1.00 77.00 998 PRO A C 1
ATOM 8097 O O . PRO A 1 998 ? 33.170 15.636 -78.216 1.00 77.00 998 PRO A O 1
ATOM 8100 N N . TYR A 1 999 ? 34.196 13.742 -78.818 1.00 75.19 999 TYR A N 1
ATOM 8101 C CA . TYR A 1 999 ? 33.000 12.917 -78.609 1.00 75.19 999 TYR A CA 1
ATOM 8102 C C . TYR A 1 999 ? 32.596 12.826 -77.129 1.00 75.19 999 TYR A C 1
ATOM 8104 O O . TYR A 1 999 ? 31.433 12.566 -76.836 1.00 75.19 999 TYR A O 1
ATOM 8112 N N . LEU A 1 1000 ? 33.509 13.096 -76.189 1.00 75.50 1000 LEU A N 1
ATOM 8113 C CA . LEU A 1 1000 ? 33.192 13.216 -74.762 1.00 75.50 1000 LEU A CA 1
ATOM 8114 C C . LEU A 1 1000 ? 32.537 14.561 -74.394 1.00 75.50 1000 LEU A C 1
ATOM 8116 O O . LEU A 1 1000 ? 32.093 14.715 -73.262 1.00 75.50 1000 LEU A O 1
ATOM 8120 N N . ALA A 1 1001 ? 32.400 15.506 -75.332 1.00 74.06 1001 ALA A N 1
ATOM 8121 C CA . ALA A 1 1001 ? 31.532 16.677 -75.169 1.00 74.06 1001 ALA A CA 1
ATOM 8122 C C . ALA A 1 1001 ? 30.068 16.402 -75.586 1.00 74.06 1001 ALA A C 1
ATOM 8124 O O . ALA A 1 1001 ? 29.178 17.207 -75.300 1.00 74.06 1001 ALA A O 1
ATOM 8125 N N . GLU A 1 1002 ? 29.780 15.275 -76.252 1.00 80.38 1002 GLU A N 1
ATOM 8126 C CA . GLU A 1 1002 ? 28.419 14.911 -76.655 1.00 80.38 1002 GLU A CA 1
ATOM 8127 C C . GLU A 1 1002 ? 27.667 14.222 -75.507 1.00 80.38 1002 GLU A C 1
ATOM 8129 O O . GLU A 1 1002 ? 28.003 13.111 -75.090 1.00 80.38 1002 GLU A O 1
ATOM 8134 N N . GLN A 1 1003 ? 26.583 14.842 -75.028 1.00 77.44 1003 GLN A N 1
ATOM 8135 C CA . GLN A 1 1003 ? 25.801 14.322 -73.897 1.00 77.44 1003 GLN A CA 1
ATOM 8136 C C . GLN A 1 1003 ? 25.274 12.892 -74.133 1.00 77.44 1003 GLN A C 1
ATOM 8138 O O . GLN A 1 1003 ? 25.258 12.096 -73.197 1.00 77.44 1003 GLN A O 1
ATOM 8143 N N . ALA A 1 1004 ? 24.905 12.546 -75.371 1.00 76.38 1004 ALA A N 1
ATOM 8144 C CA . ALA A 1 1004 ? 24.463 11.197 -75.739 1.00 76.38 1004 ALA A CA 1
ATOM 8145 C C . ALA A 1 1004 ? 25.601 10.156 -75.680 1.00 76.38 1004 ALA A C 1
ATOM 8147 O O . ALA A 1 1004 ? 25.372 9.007 -75.308 1.00 76.38 1004 ALA A O 1
ATOM 8148 N N . CYS A 1 1005 ? 26.838 10.558 -75.991 1.00 77.69 1005 CYS A N 1
ATOM 8149 C CA . CYS A 1 1005 ? 28.010 9.694 -75.876 1.00 77.69 1005 CYS A CA 1
ATOM 8150 C C . CYS A 1 1005 ? 28.324 9.404 -74.400 1.00 77.69 1005 CYS A C 1
ATOM 8152 O O . CYS A 1 1005 ? 28.430 8.240 -74.015 1.00 77.69 1005 CYS A O 1
ATOM 8154 N N . ILE A 1 1006 ? 28.341 10.448 -73.556 1.00 81.88 1006 ILE A N 1
ATOM 8155 C CA . ILE A 1 1006 ? 28.461 10.308 -72.095 1.00 81.88 1006 ILE A CA 1
ATOM 8156 C C . ILE A 1 1006 ? 27.367 9.378 -71.548 1.00 81.88 1006 ILE A C 1
ATOM 8158 O O . ILE A 1 1006 ? 27.668 8.469 -70.782 1.00 81.88 1006 ILE A O 1
ATOM 8162 N N . GLN A 1 1007 ? 26.106 9.571 -71.953 1.00 82.62 1007 GLN A N 1
ATOM 8163 C CA . GLN A 1 1007 ? 24.975 8.747 -71.508 1.00 82.62 1007 GLN A CA 1
ATOM 8164 C C . GLN A 1 1007 ? 25.152 7.268 -71.865 1.00 82.62 1007 GLN A C 1
ATOM 8166 O O . GLN A 1 1007 ? 25.005 6.416 -70.988 1.00 82.62 1007 GLN A O 1
ATOM 8171 N N . ASN A 1 1008 ? 25.545 6.956 -73.101 1.00 82.25 1008 ASN A N 1
ATOM 8172 C CA . ASN A 1 1008 ? 25.750 5.572 -73.524 1.00 82.25 1008 ASN A CA 1
ATOM 8173 C C . ASN A 1 1008 ? 26.931 4.899 -72.798 1.00 82.25 1008 ASN A C 1
ATOM 8175 O O . ASN A 1 1008 ? 26.809 3.731 -72.423 1.00 82.25 1008 ASN A O 1
ATOM 8179 N N . ILE A 1 1009 ? 28.028 5.621 -72.523 1.00 83.75 1009 ILE A N 1
ATOM 8180 C CA . ILE A 1 1009 ? 29.150 5.098 -71.718 1.00 83.75 1009 ILE A CA 1
ATOM 8181 C C . ILE A 1 1009 ? 28.711 4.885 -70.267 1.00 83.75 1009 ILE A C 1
ATOM 8183 O O . ILE A 1 1009 ? 28.814 3.769 -69.760 1.00 83.75 1009 ILE A O 1
ATOM 8187 N N . CYS A 1 1010 ? 28.172 5.922 -69.614 1.00 85.69 1010 CYS A N 1
ATOM 8188 C CA . CYS A 1 1010 ? 27.720 5.857 -68.222 1.00 85.69 1010 CYS A CA 1
ATOM 8189 C C . CYS A 1 1010 ? 26.741 4.707 -67.999 1.00 85.69 1010 CYS A C 1
ATOM 8191 O O . CYS A 1 1010 ? 26.871 3.985 -67.020 1.00 85.69 1010 CYS A O 1
ATOM 8193 N N . LYS A 1 1011 ? 25.803 4.492 -68.923 1.00 85.31 1011 LYS A N 1
ATOM 8194 C CA . LYS A 1 1011 ? 24.852 3.383 -68.864 1.00 85.31 1011 LYS A CA 1
ATOM 8195 C C . LYS A 1 1011 ? 25.513 2.013 -69.029 1.00 85.31 1011 LYS A C 1
ATOM 8197 O O . LYS A 1 1011 ? 25.240 1.118 -68.234 1.00 85.31 1011 LYS A O 1
ATOM 8202 N N . SER A 1 1012 ? 26.381 1.853 -70.028 1.00 85.19 1012 SER A N 1
ATOM 8203 C CA . SER A 1 1012 ? 27.027 0.565 -70.322 1.00 85.19 1012 SER A CA 1
ATOM 8204 C C . SER A 1 1012 ? 27.961 0.135 -69.188 1.00 85.19 1012 SER A C 1
ATOM 8206 O O . SER A 1 1012 ? 27.846 -0.980 -68.682 1.00 85.19 1012 SER A O 1
ATOM 8208 N N . VAL A 1 1013 ? 28.808 1.057 -68.714 1.00 87.25 1013 VAL A N 1
ATOM 8209 C CA . VAL A 1 1013 ? 29.724 0.826 -67.587 1.00 87.25 1013 VAL A CA 1
ATOM 8210 C C . VAL A 1 1013 ? 28.951 0.594 -66.282 1.00 87.25 1013 VAL A C 1
ATOM 8212 O O . VAL A 1 1013 ? 29.341 -0.266 -65.498 1.00 87.25 1013 VAL A O 1
ATOM 8215 N N . LEU A 1 1014 ? 27.819 1.275 -66.064 1.00 87.44 1014 LEU A N 1
ATOM 8216 C CA . LEU A 1 1014 ? 26.932 1.043 -64.916 1.00 87.44 1014 LEU A CA 1
ATOM 8217 C C . LEU A 1 1014 ? 26.266 -0.345 -64.944 1.00 87.44 1014 LEU A C 1
ATOM 8219 O O . LEU A 1 1014 ? 26.117 -0.974 -63.896 1.00 87.44 1014 LEU A O 1
ATOM 8223 N N . ASP A 1 1015 ? 25.845 -0.837 -66.110 1.00 86.06 1015 ASP A N 1
ATOM 8224 C CA . ASP A 1 1015 ? 25.261 -2.178 -66.233 1.00 86.06 1015 ASP A CA 1
ATOM 8225 C C . ASP A 1 1015 ? 26.326 -3.284 -66.098 1.00 86.06 1015 ASP A C 1
ATOM 8227 O O . ASP A 1 1015 ? 26.062 -4.303 -65.455 1.00 86.06 1015 ASP A O 1
ATOM 8231 N N . HIS A 1 1016 ? 27.555 -3.050 -66.573 1.00 88.38 1016 HIS A N 1
ATOM 8232 C CA . HIS A 1 1016 ? 28.717 -3.893 -66.265 1.00 88.38 1016 HIS A CA 1
ATOM 8233 C C . HIS A 1 1016 ? 29.054 -3.878 -64.756 1.00 88.38 1016 HIS A C 1
ATOM 8235 O O . HIS A 1 1016 ? 29.165 -4.943 -64.147 1.00 88.38 1016 HIS A O 1
ATOM 8241 N N . PHE A 1 1017 ? 29.102 -2.704 -64.113 1.00 87.88 1017 PHE A N 1
ATOM 8242 C CA . PHE A 1 1017 ? 29.344 -2.561 -62.668 1.00 87.88 1017 PHE A CA 1
ATOM 8243 C C . PHE A 1 1017 ? 28.314 -3.332 -61.828 1.00 87.88 1017 PHE A C 1
ATOM 8245 O O . PHE A 1 1017 ? 28.687 -4.030 -60.889 1.00 87.88 1017 PHE A O 1
ATOM 8252 N N . LYS A 1 1018 ? 27.022 -3.296 -62.190 1.00 86.25 1018 LYS A N 1
ATOM 8253 C CA . LYS A 1 1018 ? 25.981 -4.121 -61.539 1.00 86.25 1018 LYS A CA 1
ATOM 8254 C C . LYS A 1 1018 ? 26.250 -5.624 -61.669 1.00 86.25 1018 LYS A C 1
ATOM 8256 O O . LYS A 1 1018 ? 25.934 -6.366 -60.743 1.00 86.25 1018 LYS A O 1
ATOM 8261 N N . GLY A 1 1019 ? 26.813 -6.069 -62.794 1.00 83.25 1019 GLY A N 1
ATOM 8262 C CA . GLY A 1 1019 ? 27.221 -7.460 -63.004 1.00 83.25 1019 GLY A CA 1
ATOM 8263 C C . GLY A 1 1019 ? 28.409 -7.871 -62.130 1.00 83.25 1019 GLY A C 1
ATOM 8264 O O . GLY A 1 1019 ? 28.392 -8.953 -61.547 1.00 83.25 1019 GLY A O 1
ATOM 8265 N N . CYS A 1 1020 ? 29.406 -6.993 -61.990 1.00 83.88 1020 CYS A N 1
ATOM 8266 C CA . CYS A 1 1020 ? 30.632 -7.263 -61.235 1.00 83.88 1020 CYS A CA 1
ATOM 8267 C C . CYS A 1 1020 ? 30.576 -6.873 -59.740 1.00 83.88 1020 CYS A C 1
ATOM 8269 O O . CYS A 1 1020 ? 31.495 -7.213 -59.000 1.00 83.88 1020 CYS A O 1
ATOM 8271 N N . MET A 1 1021 ? 29.511 -6.209 -59.267 1.00 78.44 1021 MET A N 1
ATOM 8272 C CA . MET A 1 1021 ? 29.382 -5.616 -57.919 1.00 78.44 1021 MET A CA 1
ATOM 8273 C C . MET A 1 1021 ? 29.812 -6.540 -56.764 1.00 78.44 1021 MET A C 1
ATOM 8275 O O . MET A 1 1021 ? 30.462 -6.089 -55.823 1.00 78.44 1021 MET A O 1
ATOM 8279 N N . LEU A 1 1022 ? 29.501 -7.840 -56.842 1.00 74.19 1022 LEU A N 1
ATOM 8280 C CA . LEU A 1 1022 ? 29.869 -8.826 -55.814 1.00 74.19 1022 LEU A CA 1
ATOM 8281 C C . LEU A 1 1022 ? 31.390 -8.985 -55.624 1.00 74.19 1022 LEU A C 1
ATOM 8283 O O . LEU A 1 1022 ? 31.817 -9.396 -54.549 1.00 74.19 1022 LEU A O 1
ATOM 8287 N N . MET A 1 1023 ? 32.205 -8.656 -56.631 1.00 77.44 1023 MET A N 1
ATOM 8288 C CA . MET A 1 1023 ? 33.671 -8.725 -56.558 1.00 77.44 1023 MET A CA 1
ATOM 8289 C C . MET A 1 1023 ? 34.292 -7.519 -55.839 1.00 77.44 1023 MET A C 1
ATOM 8291 O O . MET A 1 1023 ? 35.404 -7.625 -55.328 1.00 77.44 1023 MET A O 1
ATOM 8295 N N . PHE A 1 1024 ? 33.571 -6.394 -55.767 1.00 79.81 1024 PHE A N 1
ATOM 8296 C CA . PHE A 1 1024 ? 34.056 -5.124 -55.212 1.00 79.81 1024 PHE A CA 1
ATOM 8297 C C . PHE A 1 1024 ? 33.273 -4.656 -53.974 1.00 79.81 1024 PHE A C 1
ATOM 8299 O O . PHE A 1 1024 ? 33.430 -3.520 -53.531 1.00 79.81 1024 PHE A O 1
ATOM 8306 N N . GLY A 1 1025 ? 32.462 -5.536 -53.376 1.00 72.25 1025 GLY A N 1
ATOM 8307 C CA . GLY A 1 1025 ? 31.684 -5.264 -52.160 1.00 72.25 1025 GLY A CA 1
ATOM 8308 C C . GLY A 1 1025 ? 32.453 -4.704 -50.943 1.00 72.25 1025 GLY A C 1
ATOM 8309 O O . GLY A 1 1025 ? 31.819 -4.053 -50.120 1.00 72.25 1025 GLY A O 1
ATOM 8310 N N . PRO A 1 1026 ? 33.782 -4.890 -50.782 1.00 69.81 1026 PRO A N 1
ATOM 8311 C CA . PRO A 1 1026 ? 34.544 -4.180 -49.748 1.00 69.81 1026 PRO A CA 1
ATOM 8312 C C . PRO A 1 1026 ? 34.727 -2.679 -50.032 1.00 69.81 1026 PRO A C 1
ATOM 8314 O O . PRO A 1 1026 ? 34.813 -1.892 -49.090 1.00 69.81 1026 PRO A O 1
ATOM 8317 N N . LEU A 1 1027 ? 34.767 -2.271 -51.308 1.00 71.00 1027 LEU A N 1
ATOM 8318 C CA . LEU A 1 1027 ? 34.937 -0.877 -51.753 1.00 71.00 1027 LEU A CA 1
ATOM 8319 C C . LEU A 1 1027 ? 33.608 -0.126 -51.939 1.00 71.00 1027 LEU A C 1
ATOM 8321 O O . LEU A 1 1027 ? 33.601 1.100 -51.840 1.00 71.00 1027 LEU A O 1
ATOM 8325 N N . TYR A 1 1028 ? 32.517 -0.852 -52.200 1.00 69.44 1028 TYR A N 1
ATOM 8326 C CA . TYR A 1 1028 ? 31.142 -0.340 -52.295 1.00 69.44 1028 TYR A CA 1
ATOM 8327 C C . TYR A 1 1028 ? 30.484 -0.197 -50.913 1.00 69.44 1028 TYR A C 1
ATOM 8329 O O . TYR A 1 1028 ? 29.736 0.778 -50.711 1.00 69.44 1028 TYR A O 1
#

pLDDT: mean 73.02, std 18.27, range [21.95, 95.19]

Secondary structure (DSSP, 8-state):
---------B-HHHHHHS--TTGGG-SSBP---SS-SEEEETT-S--GGGGGG--S-SS----GGGGGG--HHHHHHHHHHHHHHHHHHHHHHT--EEEEEEE--SSTTTTT-EEEEESSHHHHHHHHHHHTT-EETTEE-TT-EEE---S-PPPTTEE--PPPS----PPP-------------------------TT---TGGGTTT--HHHHHHHS-HHHHHHHHHHHHHHHHHHHHHHHHHHHHHHHHHHHHHHHHHHHHHHHHHHHHHHHHHHT------SSTTHHHHHHHHHHHHHHHHHHHHHHHHHHHHHHHHHHHHHHHHHHHHHHHHHHHTTT---TTHHHHHHHHHHHHHHHHHHHHHHHHHSTTGGGS--HHHHHHHHHHHHHHHHHHHHHHH--SGGGHHHHHHHHHHHHHHH---HHHHHHHHHHHHHHHHTTS-HHHHHHHHHHHHHHHHHHHHHHHHHHHHHHHHHHH-TTTS-TTTTSGGGGTTTTTT--TT-----SS-TTTTT---HHHHHHHHHHHHHHHHHHHHHHHHHHHHT-SSHHHHHHHHHHHHHHHHHTGGGGG-EETTEEHHHHHHHHHHHHHHHHHHHHHHHHHHHHHHHHHHHH-TTHHHHT--SS---SS-S---S-HHHHHHHHH-GGG-HHHHHHHHHHHHHHHHHHHHHHHHHHHHHHHHHTS----TTS---TTHHHHHHHHHHHHHHHHHHHHHHHHHHHHHHHHHHHHHHHTT----HHHHHHHHHHHHHHHHH--HHHHHHHHHHH-SS--------HHHHHHHHHHHHHHHHHHHHHHHHHHHHHHHHHHTTSS--GGGGGPEEPTTS-EE-SS--HHHHHHHHHHHHHHT-TTT-TTS--HHHHTSGGGHHHHHHHHHHHHGGG-------------------------------------------PPPHHHHHHHHHHHHHHHHHTT-SS--HHHHHHHHHTSTTHHHHHHHHHH-GGGG-HHHHHHHHHHHHHHHHHHGGGSTTT-

Foldseek 3Di:
DDDDDPQFAADPVCQVAVWDLCPPVDSGDHDADPWAQKKKQPQQAPQLLQPVPDDPDDDDDPDPPPSVPQDPVNNVVSVVVSCCCVQVVLCVPQHAWPWKKAANDNRNGRHNMIMTGHPDRRSVVVCQVVQLQDDDPNHHRHPIGHHNDDDDDHPPRMDTPDDDPDDDPDDDDDDDDDDDDDDDDDDDDDDDDDPDDPDDDDLCNVPVPDDPVVCVVPDDPVVVVVSVVVVVVVVVVVVVVVVVVVVVVVVVVVVVVVVVVVVVVVVLVVLVVVLCVLPDQDDPPDPVCVVVSVVVVVVSVVVLVVVLVVCVVVVLLVLLVVLVVLVVVLVVLVVVLVVCVVPDPDPPCVVSLVVSLVSLLLSLLSLLVSCVLCVVVLVDDDPSNVSSVVSLVVSVVVLLVVLQVQQDLVCLVSNLSSLVSCCSSVVDAPLVSLLVSLVSLVVSLVVDPCLPCVLSSLSSLLSNVVSLVVCVPVNLVVNCCQQPNPVRQPSCCVHPVVSCCSSSVNDPPDHDPRPDDPCSSPDDPPVSSVVSSLVSLQVSLVVVLVVLLVLLVVQPALQSLLVSLLVVVVSCQLVVVNQPRDHPPHGSNVSSVVSSLVSNVVRLCVLLCLVVVLLVLLVVCLPDPVLLVLQDDPFQDPLPDPDDPPDPVVVVVCVVCVPSHSVSVSLVSLLVSLVSLVSLLVSLLSLLVSLVVLQDDDNHPNNDDPNVVSPVVSVVSLVSSQVSLLSNLVSNVVSLVVSLVVVLVVLVVDPPDLSSLSSLLSSLVSNCVSCVVVVSVVSSCVSHPDNDDHDDDPSVVSSLVSNCSSVQVVLCVLCVVLLVVLLVCLVCLQPDDQPCQVVFDADPVRDGADLAAGPSLVVSLLVSLCSLQPCDPDVSNGCQVVLLDPSCLVVLVVSLVSSLVSLDDDDPDPDDDDDDDDDDDDDDDDDDDDDDDDDDDDDDDDDDDDGDQQLSVLSNSVLSSLLSLCLVFVVNDLVSSLCCCCPNPVNVVLVVSCVSHVCSVDPVSVSVSNVSHSVVCVVCVVSNSSSD

InterPro domains:
  IPR000571 Zinc finger, CCCH-type [PS50103] (6-33)
  IPR000571 Zinc finger, CCCH-type [SM00356] (6-32)
  IPR003954 RNA recognition motif domain, eukaryotic-type [SM00361] (67-144)
  IPR009145 U2 auxiliary factor small subunit [PR01848] (11-30)
  IPR009145 U2 auxiliary factor small subunit [PR01848] (30-50)
  IPR009145 U2 auxiliary factor small subunit [PR01848] (76-91)
  IPR009145 U2 auxiliary factor small subunit [PR01848] (105-127)
  IPR009145 U2 auxiliary factor small subunit [PTHR12620] (4-140)
  IPR012677 Nucleotide-binding alpha-beta plait domain superfamily [G3DSA:3.30.70.330] (36-143)
  IPR035979 RNA-binding domain superfamily [SSF54928] (80-140)

Radius of gyration: 54.72 Å; chains: 1; bounding box: 152×93×177 Å